Protein AF-A0A8H2WPZ0-F1 (afdb_monomer)

Radius of gyration: 44.27 Å; Cα contacts (8 Å, |Δi|>4): 952; chains: 1; bounding box: 137×78×120 Å

Sequence (772 aa):
MAESAAQALQRRHDELEGAPDPFPPMSSTQNGDTRRASKKNAPLNTEDEDAFPSLASAAPAKPAPTSAWSAAPRIRQVAPRVVAPVFSDSFILENIDLSTAGKDGKATTLTDVLKRVMLQHKNVKLEASTQRKDGRAKTSFVIKADSEADVEAAKRKLTAALSPTVTRIVQSPISAIGSIVGQKGANLNQLRAKYDVRVDIPRKDTNLAPPADASGAASPVPADEDEEPTQPISVTGPLSSVVAAIAELEAIISTKTAHITQRVRDIPPKIFPFIEARASEYEQVANNDGSNVMVNSTVETREISVTGDRPAVVKAIEQIKKDVAEFESSLTSISKRVPKPKQRLLQGDFVQTLIATAKCAIELPDDPENENITIWGLEDDLPNGLKAINDQGSSKHTETISIPSPSGPICEYLVTTAYFGSIWGPKFPGVDAYPVPRGK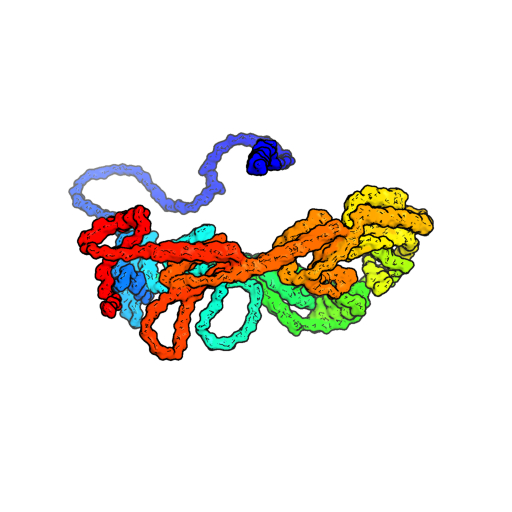GHVIDFVGEKDAVAPVVKDLNKLFQDLAGSVRQVGIDWLLHKPLAGKFAKKIEHFRSANHTEIHFPEESDEKSTVLLVYDLGKNSSKTEKKKHLDEVERELKKLVAETGNIRSEEITVDKKWHQAIIGKNESNLNAIVGEDKTLSIKFGSQAKLNGDNSLSEDTILVRGPGSDVTRAVEAIKQLAEKAKNDEVESSYVTVFDIPREYARHVVGSGGSGINKLREQLDVKVDLNDDEEKEGADGKKKGKKSTAKTHVKITGRKANADEAKKRILAQVERLEDETTEILKIPNKYHSGLIGSAGKYVSRLEDKYGVKINFGGEDSRGRGQAGNL

Nearest PDB structures (foldseek):
  4e9j-assembly3_B  TM=3.175E-01  e=3.144E-03  Pseudomonas aeruginosa PAO1
  2mjh-assembly1_A  TM=3.700E-01  e=1.575E-02  Caenorhabditis elegans
  5mp2-assembly1_B  TM=2.932E-01  e=3.815E-03  Pseudomonas aeruginosa
  4ec5-assembly3_B  TM=2.955E-01  e=5.616E-03  Pseudomonas aeruginosa PAO1
  7cww-assembly1_A  TM=4.814E-01  e=4.800E-01  Streptomyces laurentii

Mean predicted aligned error: 21.7 Å

Secondary structure (DSSP, 8-state):
---SSHHHHHHHHSSSS----S--------------------PPPTT-TTS--------------------------PPPPPPPPPEEEEEEEES---SSS-TTS----HHHHHHHHHHHSTTEEEEEEEEEETTEEEEEEEEEESSHHHHHHHHHHHHHHHSPEEEEEEEEEHHHHHHHH-GGGHHHHHHHHHHT-EEE---TT---PPP-------------TTSPPEEEEEEEEEHHHHHHHHHHHHHHHHHHSSEEEEEE----TTTHHHHHHTHHHHHHHHHTTS--EEEEEETTTTEEEEEEEHHHHHHHHHHHHHHHHHHHHH-EEEEEE--HHHHGGGSTHHHHHHHHHH-EEEE--SSTT--EEEEEE-TTTHHHHHHHHHHHHHHSEEEEEEPPSSHHHHHHHHHHTTHIIIIITTTSTT-EEEEEEETTEEEEEEEE-HHHHHHHHHHHHHHHHHHTTTEEEEE--GGGHHHHHHHTHHHHHHHHHHH-EEEEPPPGGG---EEEEEE-TTS---HHHHHHHHHHHHHHHHHHHHHH--EEEEEEE--GGGHHHHH-GGGHHHHHHHTTTT--EEEEGGG--BTTB----TTEEEEEEEHHHHHHHHHHHHHHHHHHHHHHHHHT-EEEEEEEHHHHHHHH-GGGHHHHHHHHHHT-EEEEE-------------------EEEEEEES-HHHHHHHHHHHHHHHHHHHS---------GGGHHHHH-GGGHHHHHHHHHHT-------TT--SS------

Solvent-accessible surface area (backbone atoms only — not comparable to full-atom values): 46234 Å² total; per-residue (Å²): 143,87,87,63,72,70,67,58,55,56,61,66,63,71,75,69,84,81,76,84,83,93,73,80,86,80,74,90,80,82,81,90,81,91,80,83,91,81,84,81,92,77,83,87,72,93,77,61,60,91,84,54,84,75,87,81,84,86,86,85,88,86,87,89,91,90,85,91,88,90,81,85,82,91,77,96,73,89,80,84,82,88,79,79,78,69,42,74,52,73,53,73,48,69,69,73,36,51,78,80,58,29,85,86,83,49,92,43,51,74,68,55,56,52,51,52,52,36,68,75,39,80,66,47,49,80,48,78,49,76,49,78,59,93,93,46,56,37,35,41,37,40,38,37,16,76,43,65,70,58,39,53,53,49,50,53,53,52,49,46,51,32,36,50,72,42,76,49,76,45,81,38,42,62,84,40,47,62,64,55,31,28,80,96,37,49,46,41,50,47,51,27,67,72,46,64,37,51,74,49,73,73,64,96,83,66,83,73,74,79,86,91,82,76,96,71,95,70,80,87,72,82,76,68,90,82,63,72,63,67,42,66,31,39,37,33,22,20,46,75,35,40,56,54,48,48,55,54,49,51,50,54,41,48,68,67,49,36,63,40,74,49,71,49,70,78,46,54,80,82,52,43,64,63,54,62,74,38,37,69,54,41,29,51,70,28,28,75,81,77,45,64,49,48,67,48,75,41,81,92,71,38,28,42,35,34,36,20,31,38,76,33,33,53,52,31,50,53,48,49,56,49,50,52,57,48,46,69,74,54,51,44,76,49,78,43,83,44,62,67,78,49,52,62,67,58,45,69,73,45,44,57,50,36,36,75,74,25,53,26,43,78,48,75,55,87,51,91,85,53,40,52,33,38,39,33,19,39,82,86,31,42,64,51,33,55,47,53,52,49,50,54,58,62,69,44,40,74,49,78,45,75,49,66,85,76,24,65,47,55,50,49,50,43,58,78,62,37,32,51,64,74,65,40,30,85,76,43,76,77,48,49,66,45,81,41,85,51,91,97,44,32,34,34,37,34,41,20,50,69,85,65,46,61,62,50,57,55,54,50,55,49,48,52,60,65,44,59,58,29,48,44,72,43,85,43,59,44,74,48,45,62,58,49,56,63,80,37,42,72,58,53,52,43,35,37,72,76,50,40,30,47,78,48,72,67,61,76,91,69,66,51,40,50,31,41,38,37,46,51,81,92,55,94,66,55,71,68,54,44,41,51,37,51,53,51,52,51,54,51,50,54,50,52,48,62,72,76,48,63,75,39,77,49,80,43,85,48,63,55,88,44,49,62,68,46,31,33,80,90,39,51,44,40,48,65,59,41,42,96,79,63,51,46,51,78,29,55,13,81,66,33,57,64,94,86,46,87,84,52,53,62,31,30,34,35,35,34,17,42,54,71,56,38,54,54,35,54,51,51,50,52,52,42,47,51,49,52,54,48,50,53,58,34,40,65,30,71,51,76,54,77,42,53,46,86,45,48,62,65,57,31,29,83,91,39,50,45,47,51,50,50,28,70,75,47,64,31,53,76,49,74,46,76,67,73,81,78,76,71,89,78,82,90,80,92,87,75,91,77,77,60,54,27,43,36,39,30,37,12,37,52,74,39,35,53,49,51,50,51,54,53,50,53,54,44,52,60,57,70,70,63,81,88,83,89,80,93,71,64,72,89,49,47,63,70,56,30,33,81,93,38,53,48,38,53,50,49,22,69,72,69,76,46,86,87,82,81,87,60,98,79,75,86,78,76,86,84,86,79,79,135

Foldseek 3Di:
DPPPPVVVVVVVVVVPPDDDDPDDPDDDDDDDDDDDDDDDDDDDDPPPCVVPPDDDDDDDDDDDDDDDDDDDDDDDDDDDDDDADKDKDKDKDKQWDQQQLDDPRDRDDLVNQLVVLCVVQVFKDKDKDWDDDPNIIMIMMMIIGNDPVSRVVSVLSSLQSGFDKDKDKDWAFPQLVCQCCDDVNPNVVCLCVVLVKDKDFDDPPPPDDPDDDDDDDDDDDPPPPFDRDITIIMIIGGPVSSVVSVVVSVVSRQVRLQKDKTKDFDQPPQCLLLLVLCQVVLQVQLCPVVWGKHWDADNVRSMIMIITGPVSSVSSVVVSVVSSVVLVVFKDKDKDQAPPLLVVLCDDPNQVVCCVPLVKHKDDDPDPVDRIIMIIGGPVSVVVSVVSSVCSSVVKDKDKAWQPPVAVQVLCVCVLVVCQPPPVCVVQPFKGWDWDDDPNTIMIIIIGHPVRVVVVVVVVVVVSVLQVLQKDKDQAFLLCLVVCCPVCVVVQVVLCVPLQKHKGRDDSVVRGRIIMIGRDSVDDDDSVSSNVSVVVVSVVVVVVSVVSADKDKDKDFADLVLVDQCCDDVSPNVCVLCDPVNSKDKAAAQRPDDPNDRPGHNRMIMIIGHPVSSVSSNVSSVVSSVVVVVQVVQQQDKDKDKAFPVCVDVCCPDVSVNVVVLCVPLVKDKDKAQDPPPPDDDDDDDDDPDRRIIMIMIGGGPVSSVVSVVVSVVSRVVVVPDDDDDDDDPPVCPCVCCDDVSVNVVCVCVVVVDHDDDDDPPPPPDDDDDDD

pLDDT: mean 73.92, std 16.87, range [27.92, 92.06]

InterPro domains:
  IPR004087 K Homology domain [SM00322] (164-254)
  IPR004087 K Homology domain [SM00322] (550-626)
  IPR004087 K Homology domain [SM00322] (635-717)
  IPR004087 K Homology domain [SM00322] (721-771)
  IPR004088 K Homology domain, type 1 [PF00013] (170-250)
  IPR004088 K Homology domain, type 1 [PF00013] (554-623)
  IPR004088 K Homology domain, type 1 [PF00013] (640-713)
  IPR004088 K Homology domain, type 1 [PF00013] (724-762)
  IPR036612 K Homology domain, type 1 superfamily [G3DSA:3.30.1370.10] (155-268)
  IPR036612 K Homology domain, type 1 superfamily [G3DSA:3.30.1370.10] (537-628)
  IPR036612 K Homology domain, type 1 superfamily [G3DSA:3.30.1370.10] (629-718)
  IPR036612 K Homology domain, type 1 superfamily [G3DSA:3.30.1370.10] (719-768)
  IPR036612 K Homology domain, type 1 superfamily [SSF54791] (165-274)
  IPR036612 K Homology domain, type 1 superfamily [SSF54791] (545-627)
  IPR036612 K Homology domain, type 1 superfamily [SSF54791] (631-724)
  IPR036612 K Homology domain, type 1 superfamily [SSF54791] (716-764)

Organism: NCBI:txid456999

Structure (mmCIF, N/CA/C/O backbone):
data_AF-A0A8H2WPZ0-F1
#
_entry.id   AF-A0A8H2WPZ0-F1
#
loop_
_atom_site.group_PDB
_atom_site.id
_atom_site.type_symbol
_atom_site.label_atom_id
_atom_site.label_alt_id
_atom_site.label_comp_id
_atom_site.label_asym_id
_atom_site.label_entity_id
_atom_site.label_seq_id
_atom_site.pdbx_PDB_ins_code
_atom_site.Cartn_x
_atom_site.Cartn_y
_atom_site.Cartn_z
_atom_site.occupancy
_atom_site.B_iso_or_equiv
_atom_site.auth_seq_id
_atom_site.auth_comp_id
_atom_site.auth_asym_id
_atom_site.auth_atom_id
_atom_site.pdbx_PDB_model_num
ATOM 1 N N . MET A 1 1 ? 30.246 35.029 47.472 1.00 49.28 1 MET A N 1
ATOM 2 C CA . MET A 1 1 ? 30.188 35.110 45.996 1.00 49.28 1 MET A CA 1
ATOM 3 C C . MET A 1 1 ? 29.317 33.981 45.453 1.00 49.28 1 MET A C 1
ATOM 5 O O . MET A 1 1 ? 29.836 32.979 44.987 1.00 49.28 1 MET A O 1
ATOM 9 N N . ALA A 1 2 ? 27.997 34.115 45.563 1.00 46.25 2 ALA A N 1
ATOM 10 C CA . ALA A 1 2 ? 27.031 33.185 44.968 1.00 46.25 2 ALA A CA 1
ATOM 11 C C . ALA A 1 2 ? 25.698 33.920 44.737 1.00 46.25 2 ALA A C 1
ATOM 13 O O . ALA A 1 2 ? 24.630 33.444 45.093 1.00 46.25 2 ALA A O 1
ATOM 14 N N . GLU A 1 3 ? 25.792 35.130 44.187 1.00 47.66 3 GLU A N 1
ATOM 15 C CA . GLU A 1 3 ? 24.669 36.049 43.971 1.00 47.66 3 GLU A CA 1
ATOM 16 C C . GLU A 1 3 ? 24.723 36.582 42.527 1.00 47.66 3 GLU A C 1
ATOM 18 O O . GLU A 1 3 ? 24.709 37.777 42.272 1.00 47.66 3 GLU A O 1
ATOM 23 N N . SER A 1 4 ? 24.909 35.677 41.556 1.00 57.53 4 SER A N 1
ATOM 24 C CA . SER A 1 4 ? 25.091 36.050 40.139 1.00 57.53 4 SER A CA 1
ATOM 25 C C . SER A 1 4 ? 24.349 35.153 39.133 1.00 57.53 4 SER A C 1
ATOM 27 O O . SER A 1 4 ? 24.284 35.485 37.956 1.00 57.53 4 SER A O 1
ATOM 29 N N . ALA A 1 5 ? 23.694 34.069 39.564 1.00 53.50 5 ALA A N 1
ATOM 30 C CA . ALA A 1 5 ? 22.943 33.203 38.643 1.00 53.50 5 ALA A CA 1
ATOM 31 C C . ALA A 1 5 ? 21.476 33.640 38.435 1.00 53.50 5 ALA A C 1
ATOM 33 O O . ALA A 1 5 ? 20.926 33.440 37.356 1.00 53.50 5 ALA A O 1
ATOM 34 N N . ALA A 1 6 ? 20.850 34.293 39.423 1.00 53.56 6 ALA A N 1
ATOM 35 C CA . ALA A 1 6 ? 19.446 34.716 39.336 1.00 53.56 6 ALA A CA 1
ATOM 36 C C . ALA A 1 6 ? 19.244 35.998 38.497 1.00 53.56 6 ALA A C 1
ATOM 38 O O . ALA A 1 6 ? 18.254 36.123 37.783 1.00 53.56 6 ALA A O 1
ATOM 39 N N . GLN A 1 7 ? 20.210 36.924 38.499 1.00 53.09 7 GLN A N 1
ATOM 40 C CA . GLN A 1 7 ? 20.136 38.164 37.705 1.00 53.09 7 GLN A CA 1
ATOM 41 C C . GLN A 1 7 ? 20.472 37.966 36.214 1.00 53.09 7 GLN A C 1
ATOM 43 O O . GLN A 1 7 ? 20.108 38.803 35.390 1.00 53.09 7 GLN A O 1
ATOM 48 N N . ALA A 1 8 ? 21.118 36.853 35.846 1.00 52.84 8 ALA A N 1
ATOM 49 C CA . ALA A 1 8 ? 21.398 36.513 34.449 1.00 52.84 8 ALA A CA 1
ATOM 50 C C . ALA A 1 8 ? 20.181 35.905 33.723 1.00 52.84 8 ALA A C 1
ATOM 52 O O . ALA A 1 8 ? 20.080 36.014 32.502 1.00 52.84 8 ALA A O 1
ATOM 53 N N . LEU A 1 9 ? 19.240 35.308 34.466 1.00 55.31 9 LEU A N 1
ATOM 54 C CA . LEU A 1 9 ? 17.996 34.754 33.921 1.00 55.31 9 LEU A CA 1
ATOM 55 C C . LEU A 1 9 ? 16.912 35.819 33.717 1.00 55.31 9 LEU A C 1
ATOM 57 O O . LEU A 1 9 ? 16.180 35.739 32.736 1.00 55.31 9 LEU A O 1
ATOM 61 N N . GLN A 1 10 ? 16.866 36.857 34.559 1.00 53.41 10 GLN A N 1
ATOM 62 C CA . GLN A 1 10 ? 15.883 37.937 34.408 1.00 53.41 10 GLN A CA 1
ATOM 63 C C . GLN A 1 10 ? 16.171 38.826 33.183 1.00 53.41 10 GLN A C 1
ATOM 65 O O . GLN A 1 10 ? 15.250 39.213 32.477 1.00 53.41 10 GLN A O 1
ATOM 70 N N . ARG A 1 11 ? 17.448 39.068 32.844 1.00 51.00 11 ARG A N 1
ATOM 71 C CA . ARG A 1 11 ? 17.817 39.850 31.644 1.00 51.00 11 ARG A CA 1
ATOM 72 C C . ARG A 1 11 ? 17.554 39.141 30.314 1.00 51.00 11 ARG A C 1
ATOM 74 O O . ARG A 1 11 ? 17.426 39.818 29.306 1.00 51.00 11 ARG A O 1
ATOM 81 N N . ARG A 1 12 ? 17.447 37.806 30.293 1.00 50.44 12 ARG A N 1
ATOM 82 C CA . ARG A 1 12 ? 17.059 37.060 29.079 1.00 50.44 12 ARG A CA 1
ATOM 83 C C . ARG A 1 12 ? 15.549 36.989 28.862 1.00 50.44 12 ARG A C 1
ATOM 85 O O . ARG A 1 12 ? 15.132 36.597 27.778 1.00 50.44 12 ARG A O 1
ATOM 92 N N . HIS A 1 13 ? 14.751 37.334 29.871 1.00 50.94 13 HIS A N 1
ATOM 93 C CA . HIS A 1 13 ? 13.294 37.318 29.768 1.00 50.94 13 HIS A CA 1
ATOM 94 C C . HIS A 1 13 ? 12.728 38.659 29.264 1.00 50.94 13 HIS A C 1
ATOM 96 O O . HIS A 1 13 ? 11.669 38.663 28.650 1.00 50.94 13 HIS A O 1
ATOM 102 N N . ASP A 1 14 ? 13.469 39.763 29.432 1.00 45.78 14 ASP A N 1
ATOM 103 C CA . ASP A 1 14 ? 13.045 41.115 29.020 1.00 45.78 14 ASP A CA 1
ATOM 104 C C . ASP A 1 14 ? 13.535 41.539 27.610 1.00 45.78 14 ASP A C 1
ATOM 106 O O . ASP A 1 14 ? 13.181 42.614 27.135 1.00 45.78 14 ASP A O 1
ATOM 110 N N . GLU A 1 15 ? 14.322 40.714 26.902 1.00 48.78 15 GLU A N 1
ATOM 111 C CA . GLU A 1 15 ? 14.831 41.005 25.537 1.00 48.78 15 GLU A CA 1
ATOM 112 C C . GLU A 1 15 ? 14.089 40.259 24.403 1.00 48.78 15 GLU A C 1
ATOM 114 O O . GLU A 1 15 ? 14.509 40.314 23.248 1.00 48.78 15 GLU A O 1
ATOM 119 N N . LEU A 1 16 ? 12.971 39.578 24.695 1.00 50.34 16 LEU A N 1
ATOM 120 C CA . LEU A 1 16 ? 12.162 38.863 23.687 1.00 50.34 16 LEU A CA 1
ATOM 121 C C . LEU A 1 16 ? 10.689 39.301 23.602 1.00 50.34 16 LEU A C 1
ATOM 123 O O . LEU A 1 16 ? 9.922 38.711 22.845 1.00 50.34 16 LEU A O 1
ATOM 127 N N . GLU A 1 17 ? 10.293 40.382 24.278 1.00 46.50 17 GLU A N 1
ATOM 128 C CA . GLU A 1 17 ? 9.038 41.090 23.982 1.00 46.50 17 GLU A CA 1
ATOM 129 C C . GLU A 1 17 ? 9.294 42.187 22.938 1.00 46.50 17 GLU A C 1
ATOM 131 O O . GLU A 1 17 ? 9.360 43.375 23.245 1.00 46.50 17 GLU A O 1
ATOM 136 N N . GLY A 1 18 ? 9.501 41.799 21.677 1.00 53.22 18 GLY A N 1
ATOM 137 C CA . GLY A 1 18 ? 9.771 42.791 20.634 1.00 53.22 18 GLY A CA 1
ATOM 138 C C . GLY A 1 18 ? 10.185 42.245 19.275 1.00 53.22 18 GLY A C 1
ATOM 139 O O . GLY A 1 18 ? 11.187 42.694 18.728 1.00 53.22 18 GLY A O 1
ATOM 140 N N . ALA A 1 19 ? 9.428 41.309 18.699 1.00 47.28 19 ALA A N 1
ATOM 141 C CA . ALA A 1 19 ? 9.517 41.015 17.269 1.00 47.28 19 ALA A CA 1
ATOM 142 C C . ALA A 1 19 ? 8.115 40.724 16.695 1.00 47.28 19 ALA A C 1
ATOM 144 O O . ALA A 1 19 ? 7.353 39.986 17.319 1.00 47.28 19 ALA A O 1
ATOM 145 N N . PRO A 1 20 ? 7.746 41.338 15.555 1.00 48.12 20 PRO A N 1
ATOM 146 C CA . PRO A 1 20 ? 6.400 41.269 14.997 1.00 48.12 20 PRO A CA 1
ATOM 147 C C . PRO A 1 20 ? 6.070 39.886 14.416 1.00 48.12 20 PRO A C 1
ATOM 149 O O . PRO A 1 20 ? 6.920 39.206 13.846 1.00 48.12 20 PRO A O 1
ATOM 152 N N . ASP A 1 21 ? 4.799 39.526 14.572 1.00 50.94 21 ASP A N 1
ATOM 153 C CA . ASP A 1 21 ? 4.103 38.330 14.087 1.00 50.94 21 ASP A CA 1
ATOM 154 C C . ASP A 1 21 ? 4.497 37.901 12.648 1.00 50.94 21 ASP A C 1
ATOM 156 O O . ASP A 1 21 ? 4.400 38.719 11.727 1.00 50.94 21 ASP A O 1
ATOM 160 N N . PRO A 1 22 ? 4.921 36.638 12.414 1.00 47.97 22 PRO A N 1
ATOM 161 C CA . PRO A 1 22 ? 5.251 36.135 11.082 1.00 47.97 22 PRO A CA 1
ATOM 162 C C . PRO A 1 22 ? 4.046 35.603 10.279 1.00 47.97 22 PRO A C 1
ATOM 164 O O . PRO A 1 22 ? 4.259 35.050 9.198 1.00 47.97 22 PRO A O 1
ATOM 167 N N . PHE A 1 23 ? 2.796 35.764 10.734 1.00 39.19 23 PHE A N 1
ATOM 168 C CA . PHE A 1 23 ? 1.613 35.310 9.988 1.00 39.19 23 PHE A CA 1
ATOM 169 C C . PHE A 1 23 ? 0.650 36.457 9.627 1.00 39.19 23 PHE A C 1
ATOM 171 O O . PHE A 1 23 ? -0.139 36.899 10.460 1.00 39.19 23 PHE A O 1
ATOM 178 N N . PRO A 1 24 ? 0.631 36.935 8.368 1.00 45.69 24 PRO A N 1
ATOM 179 C CA . PRO A 1 24 ? -0.386 37.883 7.928 1.00 45.69 24 PRO A CA 1
ATOM 180 C C . PRO A 1 24 ? -1.764 37.198 7.802 1.00 45.69 24 PRO A C 1
ATOM 182 O O . PRO A 1 24 ? -1.848 36.085 7.271 1.00 45.69 24 PRO A O 1
ATOM 185 N N . PRO A 1 25 ? -2.875 37.854 8.192 1.00 40.19 25 PRO A N 1
ATOM 186 C CA . PRO A 1 25 ? -4.209 37.377 7.857 1.00 40.19 25 PRO A CA 1
ATOM 187 C C . PRO A 1 25 ? -4.462 37.621 6.364 1.00 40.19 25 PRO A C 1
ATOM 189 O O . PRO A 1 25 ? -4.666 38.756 5.930 1.00 40.19 25 PRO A O 1
ATOM 192 N N . MET A 1 26 ? -4.449 36.558 5.556 1.00 33.94 26 MET A N 1
ATOM 193 C CA . MET A 1 26 ? -4.832 36.654 4.149 1.00 33.94 26 MET A CA 1
ATOM 194 C C . MET A 1 26 ? -6.341 36.854 4.021 1.00 33.94 26 MET A C 1
ATOM 196 O O . MET A 1 26 ? -7.147 35.926 4.032 1.00 33.94 26 MET A O 1
ATOM 200 N N . SER A 1 27 ? -6.687 38.124 3.847 1.00 31.11 27 SER A N 1
ATOM 201 C CA . SER A 1 27 ? -7.704 38.582 2.915 1.00 31.11 27 SER A CA 1
ATOM 202 C C . SER A 1 27 ? -7.724 37.742 1.635 1.00 31.11 27 SER A C 1
ATOM 204 O O . SER A 1 27 ? -6.699 37.516 0.992 1.00 31.11 27 SER A O 1
ATOM 206 N N . SER A 1 28 ? -8.924 37.336 1.251 1.00 32.62 28 SER A N 1
ATOM 207 C CA . SER A 1 28 ? -9.258 36.716 -0.021 1.00 32.62 28 SER A CA 1
ATOM 208 C C . SER A 1 28 ? -8.997 37.668 -1.187 1.00 32.62 28 SER A C 1
ATOM 210 O O . SER A 1 28 ? -9.671 38.694 -1.295 1.00 32.62 28 SER A O 1
ATOM 212 N N . THR A 1 29 ? -8.110 37.315 -2.116 1.00 31.72 29 THR A N 1
ATOM 213 C CA . THR A 1 29 ? -8.269 37.719 -3.521 1.00 31.72 29 THR A CA 1
ATOM 214 C C . THR A 1 29 ? -7.516 36.766 -4.446 1.00 31.72 29 THR A C 1
ATOM 216 O O . THR A 1 29 ? -6.294 36.676 -4.387 1.00 31.72 29 THR A O 1
ATOM 219 N N . GLN A 1 30 ? -8.232 36.116 -5.365 1.00 31.47 30 GLN A N 1
ATOM 220 C CA . GLN A 1 30 ? -7.665 35.770 -6.664 1.00 31.47 30 GLN A CA 1
ATOM 221 C C . GLN A 1 30 ? -8.631 36.198 -7.772 1.00 31.47 30 GLN A C 1
ATOM 223 O O . GLN A 1 30 ? -9.769 35.747 -7.842 1.00 31.47 30 GLN A O 1
ATOM 228 N N . ASN A 1 31 ? -8.130 37.150 -8.560 1.00 29.47 31 ASN A N 1
ATOM 229 C CA . ASN A 1 31 ? -8.294 37.360 -9.996 1.00 29.47 31 ASN A CA 1
ATOM 230 C C . ASN A 1 31 ? -9.632 37.000 -10.656 1.00 29.47 31 ASN A C 1
ATOM 232 O O . ASN A 1 31 ? -9.896 35.864 -11.023 1.00 29.47 31 ASN A O 1
ATOM 236 N N . GLY A 1 32 ? -10.397 38.054 -10.943 1.00 27.92 32 GLY A N 1
ATOM 237 C CA . GLY A 1 32 ? -10.410 38.644 -12.283 1.00 27.92 32 GLY A CA 1
ATOM 238 C C . GLY A 1 32 ? -10.637 37.698 -13.457 1.00 27.92 32 GLY A C 1
ATOM 239 O O . GLY A 1 32 ? -9.678 37.269 -14.086 1.00 27.92 32 GLY A O 1
ATOM 240 N N . ASP A 1 33 ? -11.901 37.565 -13.855 1.00 28.19 33 ASP A N 1
ATOM 241 C CA . ASP A 1 33 ? -12.229 37.635 -15.271 1.00 28.19 33 ASP A CA 1
ATOM 242 C C . ASP A 1 33 ? -13.539 38.399 -15.505 1.00 28.19 33 ASP A C 1
ATOM 244 O O . ASP A 1 33 ? -14.453 38.468 -14.684 1.00 28.19 33 ASP A O 1
ATOM 248 N N . THR A 1 34 ? -13.539 39.080 -16.632 1.00 34.25 34 THR A N 1
ATOM 249 C CA . THR A 1 34 ? -14.444 40.130 -17.073 1.00 34.25 34 THR A CA 1
ATOM 250 C C . THR A 1 34 ? -15.888 39.657 -17.277 1.00 34.25 34 THR A C 1
ATOM 252 O O . THR A 1 34 ? -16.124 38.690 -17.992 1.00 34.25 34 THR A O 1
ATOM 255 N N . ARG A 1 35 ? -16.878 40.403 -16.745 1.00 29.50 35 ARG A N 1
ATOM 256 C CA . ARG A 1 35 ? -18.175 40.694 -17.411 1.00 29.50 35 ARG A CA 1
ATOM 257 C C . ARG A 1 35 ? -19.091 41.616 -16.585 1.00 29.50 35 ARG A C 1
ATOM 259 O O . ARG A 1 35 ? -19.697 41.227 -15.602 1.00 29.50 35 ARG A O 1
ATOM 266 N N . ARG A 1 36 ? -19.227 42.837 -17.112 1.00 29.84 36 ARG A N 1
ATOM 267 C CA . ARG A 1 36 ? -20.477 43.590 -17.341 1.00 29.84 36 ARG A CA 1
ATOM 268 C C . ARG A 1 36 ? -21.433 43.820 -16.154 1.00 29.84 36 ARG A C 1
ATOM 270 O O . ARG A 1 36 ? -22.240 42.979 -15.782 1.00 29.84 36 ARG A O 1
ATOM 277 N N . ALA A 1 37 ? -21.440 45.066 -15.686 1.00 28.94 37 ALA A N 1
ATOM 278 C CA . ALA A 1 37 ? -22.468 45.635 -14.825 1.00 28.94 37 ALA A CA 1
ATOM 279 C C . ALA A 1 37 ? -23.830 45.794 -15.534 1.00 28.94 37 ALA A C 1
ATOM 281 O O . ALA A 1 37 ? -23.884 46.337 -16.639 1.00 28.94 37 ALA A O 1
ATOM 282 N N . SER A 1 38 ? -24.927 45.474 -14.834 1.00 32.66 38 SER A N 1
ATOM 283 C CA . SER A 1 38 ? -26.183 46.237 -14.916 1.00 32.66 38 SER A CA 1
ATOM 284 C C . SER A 1 38 ? -27.147 45.973 -13.742 1.00 32.66 38 SER A C 1
ATOM 286 O O . SER A 1 38 ? -27.730 44.905 -13.645 1.00 32.66 38 SER A O 1
ATOM 288 N N . LYS A 1 39 ? -27.364 47.042 -12.958 1.00 33.75 39 LYS A N 1
ATOM 289 C CA . LYS A 1 39 ? -28.627 47.545 -12.365 1.00 33.75 39 LYS A CA 1
ATOM 290 C C . LYS A 1 39 ? -29.388 46.759 -11.266 1.00 33.75 39 LYS A C 1
ATOM 292 O O . LYS A 1 39 ? -30.126 45.831 -11.537 1.00 33.75 39 LYS A O 1
ATOM 297 N N . LYS A 1 40 ? -29.340 47.381 -10.075 1.00 33.50 40 LYS A N 1
ATOM 298 C CA . LYS A 1 40 ? -30.437 47.865 -9.196 1.00 33.50 40 LYS A CA 1
ATOM 299 C C . LYS A 1 40 ? -31.551 46.901 -8.741 1.00 33.50 40 LYS A C 1
ATOM 301 O O . LYS A 1 40 ? -32.467 46.596 -9.490 1.00 33.50 40 LYS A O 1
ATOM 306 N N . ASN A 1 41 ? -31.516 46.655 -7.427 1.00 41.03 41 ASN A N 1
ATOM 307 C CA . ASN A 1 41 ? -32.599 46.465 -6.452 1.00 41.03 41 ASN A CA 1
ATOM 308 C C . ASN A 1 41 ? -34.045 46.651 -6.955 1.00 41.03 41 ASN A C 1
ATOM 310 O O . ASN A 1 41 ? -34.469 47.776 -7.230 1.00 41.03 41 ASN A O 1
ATOM 314 N N . ALA A 1 42 ? -34.812 45.563 -6.887 1.00 42.59 42 ALA A N 1
ATOM 315 C CA . ALA A 1 42 ? -36.262 45.547 -6.718 1.00 42.59 42 ALA A CA 1
ATOM 316 C C . ALA A 1 42 ? -36.592 44.701 -5.464 1.00 42.59 42 ALA A C 1
ATOM 318 O O . ALA A 1 42 ? -35.855 43.754 -5.179 1.00 42.59 42 ALA A O 1
ATOM 319 N N . PRO A 1 43 ? -37.618 45.057 -4.669 1.00 47.69 43 PRO A N 1
ATOM 320 C CA . PRO A 1 43 ? -37.974 44.319 -3.457 1.00 47.69 43 PRO A CA 1
ATOM 321 C C . PRO A 1 43 ? -38.528 42.924 -3.789 1.00 47.69 43 PRO A C 1
ATOM 323 O O . PRO A 1 43 ? -39.264 42.762 -4.759 1.00 47.69 43 PRO A O 1
ATOM 326 N N . LEU A 1 44 ? -38.161 41.930 -2.974 1.00 46.62 44 LEU A N 1
ATOM 327 C CA . LEU A 1 44 ? -38.641 40.547 -3.053 1.00 46.62 44 LEU A CA 1
ATOM 328 C C . LEU A 1 44 ? -40.171 40.497 -2.907 1.00 46.62 44 LEU A C 1
ATOM 330 O O . LEU A 1 44 ? -40.699 40.869 -1.860 1.00 46.62 44 LEU A O 1
ATOM 334 N N . ASN A 1 45 ? -40.857 40.022 -3.948 1.00 52.59 45 ASN A N 1
ATOM 335 C CA . ASN A 1 45 ? -42.277 39.681 -3.912 1.00 52.59 45 ASN A CA 1
ATOM 336 C C . ASN A 1 45 ? -42.437 38.288 -3.297 1.00 52.59 45 ASN A C 1
ATOM 338 O O . ASN A 1 45 ? -41.942 37.302 -3.830 1.00 52.59 45 ASN A O 1
ATOM 342 N N . THR A 1 46 ? -43.137 38.204 -2.170 1.00 54.50 46 THR A N 1
ATOM 343 C CA . THR A 1 46 ? -43.432 36.950 -1.455 1.00 54.50 46 THR A CA 1
ATOM 344 C C . THR A 1 46 ? -44.677 36.230 -1.989 1.00 54.50 46 THR A C 1
ATOM 346 O O . THR A 1 46 ? -45.230 35.384 -1.295 1.00 54.50 46 THR A O 1
ATOM 349 N N . GLU A 1 47 ? -45.140 36.587 -3.189 1.00 54.06 47 GLU A N 1
ATOM 350 C CA . GLU A 1 47 ? -46.389 36.095 -3.793 1.00 54.06 47 GLU A CA 1
ATOM 351 C C . GLU A 1 47 ? -46.162 35.279 -5.083 1.00 54.06 47 GLU A C 1
ATOM 353 O O . GLU A 1 47 ? -47.127 34.881 -5.727 1.00 54.06 47 GLU A O 1
ATOM 358 N N . ASP A 1 48 ? -44.907 34.995 -5.461 1.00 59.22 48 ASP A N 1
ATOM 359 C CA . ASP A 1 48 ? -44.597 34.127 -6.608 1.00 59.22 48 ASP A CA 1
ATOM 360 C C . ASP A 1 48 ? -44.819 32.640 -6.251 1.00 59.22 48 ASP A C 1
ATOM 362 O O . ASP A 1 48 ? -43.997 32.002 -5.585 1.00 59.22 48 ASP A O 1
ATOM 366 N N . GLU A 1 49 ? -45.947 32.086 -6.710 1.00 55.53 49 GLU A N 1
ATOM 367 C CA . GLU A 1 49 ? -46.405 30.709 -6.444 1.00 55.53 49 GLU A CA 1
ATOM 368 C C . GLU A 1 49 ? -45.541 29.603 -7.083 1.00 55.53 49 GLU A C 1
ATOM 370 O O . GLU A 1 49 ? -45.590 28.460 -6.630 1.00 55.53 49 GLU A O 1
ATOM 375 N N . ASP A 1 50 ? -44.691 29.916 -8.066 1.00 59.34 50 ASP A N 1
ATOM 376 C CA . ASP A 1 50 ? -43.781 28.934 -8.681 1.00 59.34 50 ASP A CA 1
ATOM 377 C C . ASP A 1 50 ? -42.545 28.627 -7.812 1.00 59.34 50 ASP A C 1
ATOM 379 O O . ASP A 1 50 ? -41.896 27.593 -7.981 1.00 59.34 50 ASP A O 1
ATOM 383 N N . ALA A 1 51 ? -42.214 29.501 -6.851 1.00 50.44 51 ALA A N 1
ATOM 384 C CA . ALA A 1 51 ? -41.074 29.321 -5.948 1.00 50.44 51 ALA A CA 1
ATOM 385 C C . ALA A 1 51 ? -41.444 28.628 -4.620 1.00 50.44 51 ALA A C 1
ATOM 387 O O . ALA A 1 51 ? -40.549 28.219 -3.876 1.00 50.44 51 ALA A O 1
ATOM 388 N N . PHE A 1 52 ? -42.742 28.468 -4.325 1.00 49.78 52 PHE A N 1
ATOM 389 C CA . PHE A 1 52 ? -43.250 27.835 -3.101 1.00 49.78 52 PHE A CA 1
ATOM 390 C C . PHE A 1 52 ? -44.539 27.028 -3.360 1.00 49.78 52 PHE A C 1
ATOM 392 O O . PHE A 1 52 ? -45.632 27.474 -3.003 1.00 49.78 52 PHE A O 1
ATOM 399 N N . PRO A 1 53 ? -44.448 25.809 -3.924 1.00 51.94 53 PRO A N 1
ATOM 400 C CA . PRO A 1 53 ? -45.615 24.952 -4.107 1.00 51.94 53 PRO A CA 1
ATOM 401 C C . PRO A 1 53 ? -46.128 24.445 -2.748 1.00 51.94 53 PRO A C 1
ATOM 403 O O . PRO A 1 53 ? -45.505 23.612 -2.086 1.00 51.94 53 PRO A O 1
ATOM 406 N N . SER A 1 54 ? -47.273 24.980 -2.318 1.00 47.88 54 SER A N 1
ATOM 407 C CA . SER A 1 54 ? -47.936 24.649 -1.054 1.00 47.88 54 SER A CA 1
ATOM 408 C C . SER A 1 54 ? -48.880 23.446 -1.200 1.00 47.88 54 SER A C 1
ATOM 410 O O . SER A 1 54 ? -49.654 23.337 -2.151 1.00 47.88 54 SER A O 1
ATOM 412 N N . LEU A 1 55 ? -48.821 22.509 -0.249 1.00 36.44 55 LEU A N 1
ATOM 413 C CA . LEU A 1 55 ? -49.682 21.324 -0.228 1.00 36.44 55 LEU A CA 1
ATOM 414 C C . LEU A 1 55 ? -51.027 21.638 0.452 1.00 36.44 55 LEU A C 1
ATOM 416 O O . LEU A 1 55 ? -51.130 21.741 1.671 1.00 36.44 55 LEU A O 1
ATOM 420 N N . ALA A 1 56 ? -52.022 21.810 -0.418 1.00 34.31 56 ALA A N 1
ATOM 421 C CA . ALA A 1 56 ? -53.477 21.869 -0.276 1.00 34.31 56 ALA A CA 1
ATOM 422 C C . ALA A 1 56 ? -54.134 21.600 1.100 1.00 34.31 56 ALA A C 1
ATOM 424 O O . ALA A 1 56 ? -54.071 20.507 1.659 1.00 34.31 56 ALA A O 1
ATOM 425 N N . SER A 1 57 ? -54.954 22.574 1.516 1.00 34.41 57 SER A N 1
ATOM 426 C CA . SER A 1 57 ? -56.129 22.410 2.383 1.00 34.41 57 SER A CA 1
ATOM 427 C C . SER A 1 57 ? -57.395 22.583 1.531 1.00 34.41 57 SER A C 1
ATOM 429 O O . SER A 1 57 ? -57.484 23.522 0.739 1.00 34.41 57 SER A O 1
ATOM 431 N N . ALA A 1 58 ? -58.361 21.672 1.662 1.00 35.47 58 ALA A N 1
ATOM 432 C CA . ALA A 1 58 ? -59.615 21.674 0.908 1.00 35.47 58 ALA A CA 1
ATOM 433 C C . ALA A 1 58 ? -60.750 22.386 1.675 1.00 35.47 58 ALA A C 1
ATOM 435 O O . ALA A 1 58 ? -60.947 22.176 2.871 1.00 35.47 58 ALA A O 1
ATOM 436 N N . ALA A 1 59 ? -61.495 23.227 0.951 1.00 37.00 59 ALA A N 1
ATOM 437 C CA . ALA A 1 59 ? -62.626 24.054 1.396 1.00 37.00 59 ALA A CA 1
ATOM 438 C C . ALA A 1 59 ? -63.919 23.239 1.688 1.00 37.00 59 ALA A C 1
ATOM 440 O O . ALA A 1 59 ? -63.933 22.034 1.432 1.00 37.00 59 ALA A O 1
ATOM 441 N N . PRO A 1 60 ? -65.034 23.858 2.167 1.00 42.44 60 PRO A N 1
ATOM 442 C CA . PRO A 1 60 ? -65.927 24.561 1.224 1.00 42.44 60 PRO A CA 1
ATOM 443 C C . PRO A 1 60 ? -66.733 25.794 1.736 1.00 42.44 60 PRO A C 1
ATOM 445 O O . PRO A 1 60 ? -67.115 25.907 2.895 1.00 42.44 60 PRO A O 1
ATOM 448 N N . ALA A 1 61 ? -66.998 26.686 0.768 1.00 34.88 61 ALA A N 1
ATOM 449 C CA . ALA A 1 61 ? -68.172 27.528 0.438 1.00 34.88 61 ALA A CA 1
ATOM 450 C C . ALA A 1 61 ? -69.129 28.162 1.492 1.00 34.88 61 ALA A C 1
ATOM 452 O O . ALA A 1 61 ? -69.686 27.514 2.372 1.00 34.88 61 ALA A O 1
ATOM 453 N N . LYS A 1 62 ? -69.447 29.451 1.246 1.00 37.34 62 LYS A N 1
ATOM 454 C CA . LYS A 1 62 ? -70.518 30.288 1.849 1.00 37.34 62 LYS A CA 1
ATOM 455 C C . LYS A 1 62 ? -71.852 30.195 1.074 1.00 37.34 62 LYS A C 1
ATOM 457 O O . LYS A 1 62 ? -71.820 29.918 -0.124 1.00 37.34 62 LYS A O 1
ATOM 462 N N . PRO A 1 63 ? -72.972 30.658 1.672 1.00 39.91 63 PRO A N 1
ATOM 463 C CA . PRO A 1 63 ? -73.943 31.471 0.926 1.00 39.91 63 PRO A CA 1
ATOM 464 C C . PRO A 1 63 ? -74.346 32.796 1.625 1.00 39.91 63 PRO A C 1
ATOM 466 O O . PRO A 1 63 ? -74.090 33.007 2.810 1.00 39.91 63 PRO A O 1
ATOM 469 N N . ALA A 1 64 ? -74.933 33.709 0.838 1.00 34.50 64 ALA A N 1
ATOM 470 C CA . ALA A 1 64 ? -75.290 35.106 1.144 1.00 34.50 64 ALA A CA 1
ATOM 471 C C . ALA A 1 64 ? -76.669 35.289 1.855 1.00 34.50 64 ALA A C 1
ATOM 473 O O . ALA A 1 64 ? -77.421 34.320 1.948 1.00 34.50 64 ALA A O 1
ATOM 474 N N . PRO A 1 65 ? -77.033 36.503 2.348 1.00 60.94 65 PRO A N 1
ATOM 475 C CA . PRO A 1 65 ? -78.195 36.735 3.227 1.00 60.94 65 PRO A CA 1
ATOM 476 C C . PRO A 1 65 ? -79.387 37.476 2.566 1.00 60.94 65 PRO A C 1
ATOM 478 O O . PRO A 1 65 ? -79.190 38.197 1.593 1.00 60.94 65 PRO A O 1
ATOM 481 N N . THR A 1 66 ? -80.607 37.367 3.138 1.00 35.34 66 THR A N 1
ATOM 482 C CA . THR A 1 66 ? -81.505 38.476 3.603 1.00 35.34 66 THR A CA 1
ATOM 483 C C . THR A 1 66 ? -83.014 38.118 3.725 1.00 35.34 66 THR A C 1
ATOM 485 O O . THR A 1 66 ? -83.578 37.433 2.883 1.00 35.34 66 THR A O 1
ATOM 488 N N . SER A 1 67 ? -83.648 38.721 4.754 1.00 33.19 67 SER A N 1
ATOM 489 C CA . SER A 1 67 ? -85.024 39.287 4.831 1.00 33.19 67 SER A CA 1
ATOM 490 C C . SER A 1 67 ? -86.247 38.489 5.360 1.00 33.19 67 SER A C 1
ATOM 492 O O . SER A 1 67 ? -86.967 37.837 4.616 1.00 33.19 67 SER A O 1
ATOM 494 N N . ALA A 1 68 ? -86.526 38.701 6.659 1.00 31.80 68 ALA A N 1
ATOM 495 C CA . ALA A 1 68 ? -87.764 39.193 7.316 1.00 31.80 68 ALA A CA 1
ATOM 496 C C . ALA A 1 68 ? -89.190 38.871 6.780 1.00 31.80 68 ALA A C 1
ATOM 498 O O . ALA A 1 68 ? -89.548 39.356 5.714 1.00 31.80 68 ALA A O 1
ATOM 499 N N . TRP A 1 69 ? -90.059 38.259 7.621 1.00 31.34 69 TRP A N 1
ATOM 500 C CA . TRP A 1 69 ? -91.326 38.843 8.154 1.00 31.34 69 TRP A CA 1
ATOM 501 C C . TRP A 1 69 ? -92.033 37.924 9.194 1.00 31.34 69 TRP A C 1
ATOM 503 O O . TRP A 1 69 ? -92.011 36.703 9.085 1.00 31.34 69 TRP A O 1
ATOM 513 N N . SER A 1 70 ? -92.767 38.554 10.125 1.00 33.50 70 SER A N 1
ATOM 514 C CA . SER A 1 70 ? -93.854 38.083 11.029 1.00 33.50 70 SER A CA 1
ATOM 515 C C . SER A 1 70 ? -93.574 37.436 12.400 1.00 33.50 70 SER A C 1
ATOM 517 O O . SER A 1 70 ? -92.716 36.585 12.594 1.00 33.50 70 SER A O 1
ATOM 519 N N . ALA A 1 71 ? -94.374 37.908 13.364 1.00 33.16 71 ALA A N 1
ATOM 520 C CA . ALA A 1 71 ? -94.267 37.782 14.810 1.00 33.16 71 ALA A CA 1
ATOM 521 C C . ALA A 1 71 ? -95.082 36.623 15.429 1.00 33.16 71 ALA A C 1
ATOM 523 O O . ALA A 1 71 ? -96.236 36.436 15.069 1.00 33.16 71 ALA A O 1
ATOM 524 N N . ALA A 1 72 ? -94.472 36.009 16.460 1.00 33.31 72 ALA A N 1
ATOM 525 C CA . ALA A 1 72 ? -95.006 35.538 17.760 1.00 33.31 72 ALA A CA 1
ATOM 526 C C . ALA A 1 72 ? -96.141 34.469 17.839 1.00 33.31 72 ALA A C 1
ATOM 528 O O . ALA A 1 72 ? -96.934 34.357 16.915 1.00 33.31 72 ALA A O 1
ATOM 529 N N . PRO A 1 73 ? -96.300 33.726 18.974 1.00 42.78 73 PRO A N 1
ATOM 530 C CA . PRO A 1 73 ? -95.539 33.763 20.230 1.00 42.78 73 PRO A CA 1
ATOM 531 C C . PRO A 1 73 ? -94.966 32.407 20.727 1.00 42.78 73 PRO A C 1
ATOM 533 O O . PRO A 1 73 ? -95.597 31.359 20.718 1.00 42.78 73 PRO A O 1
ATOM 536 N N . ARG A 1 74 ? -93.745 32.497 21.262 1.00 38.91 74 ARG A N 1
ATOM 537 C CA . ARG A 1 74 ? -93.225 31.912 22.516 1.00 38.91 74 ARG A CA 1
ATOM 538 C C . ARG A 1 74 ? -93.892 30.637 23.092 1.00 38.91 74 ARG A C 1
ATOM 540 O O . ARG A 1 74 ? -94.812 30.718 23.899 1.00 38.91 74 ARG A O 1
ATOM 547 N N . ILE A 1 75 ? -93.224 29.495 22.899 1.00 42.38 75 ILE A N 1
ATOM 548 C CA . ILE A 1 75 ? -93.094 28.436 23.917 1.00 42.38 75 ILE A CA 1
ATOM 549 C C . ILE A 1 75 ? -91.596 28.158 24.087 1.00 42.38 75 ILE A C 1
ATOM 551 O O . ILE A 1 75 ? -90.882 27.903 23.120 1.00 42.38 75 ILE A O 1
ATOM 555 N N . ARG A 1 76 ? -91.095 28.268 25.322 1.00 42.75 76 ARG A N 1
ATOM 556 C CA . ARG A 1 76 ? -89.718 27.906 25.685 1.00 42.75 76 ARG A CA 1
ATOM 557 C C . ARG A 1 76 ? -89.556 26.392 25.507 1.00 42.75 76 ARG A C 1
ATOM 559 O O . ARG A 1 76 ? -90.081 25.636 26.317 1.00 42.75 76 ARG A O 1
ATOM 566 N N . GLN A 1 77 ? -88.795 25.965 24.504 1.00 41.34 77 GLN A N 1
ATOM 567 C CA . GLN A 1 77 ? -88.205 24.629 24.467 1.00 41.34 77 GLN A CA 1
ATOM 568 C C . GLN A 1 77 ? -86.686 24.751 24.353 1.00 41.34 77 GLN A C 1
ATOM 570 O O . GLN A 1 77 ? -86.151 25.501 23.541 1.00 41.34 77 GLN A O 1
ATOM 575 N N . VAL A 1 78 ? -86.010 24.060 25.264 1.00 47.00 78 VAL A N 1
ATOM 576 C CA . VAL A 1 78 ? -84.557 23.971 25.375 1.00 47.00 78 VAL A CA 1
ATOM 577 C C . VAL A 1 78 ? -84.050 23.106 24.217 1.00 47.00 78 VAL A C 1
ATOM 579 O O . VAL A 1 78 ? -84.466 21.958 24.090 1.00 47.00 78 VAL A O 1
ATOM 582 N N . ALA A 1 79 ? -83.182 23.660 23.368 1.00 40.25 79 ALA A N 1
ATOM 583 C CA . ALA A 1 79 ? -82.554 22.947 22.254 1.00 40.25 79 ALA A CA 1
ATOM 584 C C . ALA A 1 79 ? -81.326 22.124 22.720 1.00 40.25 79 ALA A C 1
ATOM 586 O O . ALA A 1 79 ? -80.650 22.531 23.672 1.00 40.25 79 ALA A O 1
ATOM 587 N N . PRO A 1 80 ? -81.029 20.976 22.076 1.00 46.41 80 PRO A N 1
ATOM 588 C CA . PRO A 1 80 ? -80.017 20.017 22.516 1.00 46.41 80 PRO A CA 1
ATOM 589 C C . PRO A 1 80 ? -78.581 20.459 22.187 1.00 46.41 80 PRO A C 1
ATOM 591 O O . PRO A 1 80 ? -78.312 21.152 21.208 1.00 46.41 80 PRO A O 1
ATOM 594 N N . ARG A 1 81 ? -77.649 20.029 23.041 1.00 43.78 81 ARG A N 1
ATOM 595 C CA . ARG A 1 81 ? -76.210 20.329 23.014 1.00 43.78 81 ARG A CA 1
ATOM 596 C C . ARG A 1 81 ? -75.497 19.523 21.913 1.00 43.78 81 ARG A C 1
ATOM 598 O O . ARG A 1 81 ? -75.607 18.302 21.894 1.00 43.78 81 ARG A O 1
ATOM 605 N N . VAL A 1 82 ? -74.738 20.196 21.043 1.00 47.75 82 VAL A N 1
ATOM 606 C CA . VAL A 1 82 ? -73.836 19.588 20.040 1.00 47.75 82 VAL A CA 1
ATOM 607 C C . VAL A 1 82 ? -72.674 18.878 20.758 1.00 47.75 82 VAL A C 1
ATOM 609 O O . VAL A 1 82 ? -72.047 19.472 21.636 1.00 47.75 82 VAL A O 1
ATOM 612 N N . VAL A 1 83 ? -72.407 17.611 20.422 1.00 53.84 83 VAL A N 1
ATOM 613 C CA . VAL A 1 83 ? -71.342 16.773 21.014 1.00 53.84 83 VAL A CA 1
ATOM 614 C C . VAL A 1 83 ? -70.148 16.720 20.051 1.00 53.84 83 VAL A C 1
ATOM 616 O O . VAL A 1 83 ? -70.334 16.460 18.866 1.00 53.84 83 VAL A O 1
ATOM 619 N N . ALA A 1 84 ? -68.939 16.995 20.549 1.00 57.94 84 ALA A N 1
ATOM 620 C CA . ALA A 1 84 ? -67.677 16.919 19.802 1.00 57.94 84 ALA A CA 1
ATOM 621 C C . ALA A 1 84 ? -67.301 15.461 19.427 1.00 57.94 84 ALA A C 1
ATOM 623 O O . ALA A 1 84 ? -67.737 14.543 20.129 1.00 57.94 84 ALA A O 1
ATOM 624 N N . PRO A 1 85 ? -66.508 15.217 18.358 1.00 61.25 85 PRO A N 1
ATOM 625 C CA . PRO A 1 85 ? -66.093 13.866 17.972 1.00 61.25 85 PRO A CA 1
ATOM 626 C C . PRO A 1 85 ? -65.134 13.267 19.012 1.00 61.25 85 PRO A C 1
ATOM 628 O O . PRO A 1 85 ? -64.096 13.846 19.317 1.00 61.25 85 PRO A O 1
ATOM 631 N N . VAL A 1 86 ? -65.498 12.108 19.564 1.00 72.88 86 VAL A N 1
ATOM 632 C CA . VAL A 1 86 ? -64.680 11.334 20.512 1.00 72.88 86 VAL A CA 1
ATOM 633 C C . VAL A 1 86 ? -63.940 10.251 19.729 1.00 72.88 86 VAL A C 1
ATOM 635 O O . VAL A 1 86 ? -64.584 9.424 19.083 1.00 72.88 86 VAL A O 1
ATOM 638 N N . PHE A 1 87 ? -62.610 10.232 19.799 1.00 80.06 87 PHE A N 1
ATOM 639 C CA . PHE A 1 87 ? -61.770 9.216 19.162 1.00 80.06 87 PHE A CA 1
ATOM 640 C C . PHE A 1 87 ? -61.703 7.972 20.051 1.00 80.06 87 PHE A C 1
ATOM 642 O O . PHE A 1 87 ? -61.486 8.082 21.261 1.00 80.06 87 PHE A O 1
ATOM 649 N N . SER A 1 88 ? -61.908 6.787 19.469 1.00 81.62 88 SER A N 1
ATOM 650 C CA . SER A 1 88 ? -61.880 5.516 20.198 1.00 81.62 88 SER A CA 1
ATOM 651 C C . SER A 1 88 ? -61.015 4.472 19.505 1.00 81.62 88 SER A C 1
ATOM 653 O O . SER A 1 88 ? -61.211 4.227 18.318 1.00 81.62 88 SER A O 1
ATOM 655 N N . ASP A 1 89 ? -60.141 3.807 20.259 1.00 82.25 89 ASP A N 1
ATOM 656 C CA . ASP A 1 89 ? -59.292 2.712 19.778 1.00 82.25 89 ASP A CA 1
ATOM 657 C C . ASP A 1 89 ? -59.396 1.503 20.721 1.00 82.25 89 ASP A C 1
ATOM 659 O O . ASP A 1 89 ? -59.594 1.653 21.931 1.00 82.25 89 ASP A O 1
ATOM 663 N N . SER A 1 90 ? -59.282 0.293 20.175 1.00 82.81 90 SER A N 1
ATOM 664 C CA . SER A 1 90 ? -59.364 -0.954 20.933 1.00 82.81 90 SER A CA 1
ATOM 665 C C . SER A 1 90 ? -58.254 -1.923 20.549 1.00 82.81 90 SER A C 1
ATOM 667 O O . SER A 1 90 ? -58.013 -2.154 19.367 1.00 82.81 90 SER A O 1
ATOM 669 N N . PHE A 1 91 ? -57.603 -2.535 21.537 1.00 81.69 91 PHE A N 1
ATOM 670 C CA . PHE A 1 91 ? -56.549 -3.524 21.308 1.00 81.69 91 PHE A CA 1
ATOM 671 C C . PHE A 1 91 ? -56.607 -4.654 22.334 1.00 81.69 91 PHE A C 1
ATOM 673 O O . PHE A 1 91 ? -57.149 -4.503 23.428 1.00 81.69 91 PHE A O 1
ATOM 680 N N . ILE A 1 92 ? -56.059 -5.807 21.963 1.00 81.25 92 ILE A N 1
ATOM 681 C CA . ILE A 1 92 ? -56.069 -7.019 22.781 1.00 81.25 92 ILE A CA 1
ATOM 682 C C . ILE A 1 92 ? -54.629 -7.338 23.167 1.00 81.25 92 ILE A C 1
ATOM 684 O O . ILE A 1 92 ? -53.754 -7.365 22.305 1.00 81.25 92 ILE A O 1
ATOM 688 N N . LEU A 1 93 ? -54.395 -7.598 24.453 1.00 76.00 93 LEU A N 1
ATOM 689 C CA . LEU A 1 93 ? -53.133 -8.150 24.938 1.00 76.00 93 LEU A CA 1
ATOM 690 C C . LEU A 1 93 ? -53.340 -9.572 25.443 1.00 76.00 93 LEU A C 1
ATOM 692 O O . LEU A 1 93 ? -54.293 -9.874 26.168 1.00 76.00 93 LEU A O 1
ATOM 696 N N . GLU A 1 94 ? -52.408 -10.432 25.056 1.00 69.81 94 GLU A N 1
ATOM 697 C CA . GLU A 1 94 ? -52.276 -11.797 25.544 1.00 69.81 94 GLU A CA 1
ATOM 698 C C . GLU A 1 94 ? -51.047 -11.843 26.466 1.00 69.81 94 GLU A C 1
ATOM 700 O O . GLU A 1 94 ? -50.037 -11.211 26.166 1.00 69.81 94 GLU A O 1
ATOM 705 N N . ASN A 1 95 ? -51.129 -12.571 27.586 1.00 64.44 95 ASN A N 1
ATOM 706 C CA . ASN A 1 95 ? -50.043 -12.722 28.573 1.00 64.44 95 ASN A CA 1
ATOM 707 C C . ASN A 1 95 ? -49.603 -11.408 29.248 1.00 64.44 95 ASN A C 1
ATOM 709 O O . ASN A 1 95 ? -48.463 -10.967 29.117 1.00 64.44 95 ASN A O 1
ATOM 713 N N . ILE A 1 96 ? -50.518 -10.798 30.004 1.00 68.50 96 ILE A N 1
ATOM 714 C CA . ILE A 1 96 ? -50.216 -9.625 30.831 1.00 68.50 96 ILE A CA 1
ATOM 715 C C . ILE A 1 96 ? -49.302 -10.021 31.988 1.00 68.50 96 ILE A C 1
ATOM 717 O O . ILE A 1 96 ? -49.651 -10.898 32.782 1.00 68.50 96 ILE A O 1
ATOM 721 N N . ASP A 1 97 ? -48.190 -9.308 32.122 1.00 63.16 97 ASP A N 1
ATOM 722 C CA . ASP A 1 97 ? -47.293 -9.424 33.263 1.00 63.16 97 ASP A CA 1
ATOM 723 C C . ASP A 1 97 ? -47.478 -8.219 34.198 1.00 63.16 97 ASP A C 1
ATOM 725 O O . ASP A 1 97 ? -47.264 -7.070 33.820 1.00 63.16 97 ASP A O 1
ATOM 729 N N . LEU A 1 98 ? -47.932 -8.478 35.427 1.00 64.69 98 LEU A N 1
ATOM 730 C CA . LEU A 1 98 ? -48.170 -7.454 36.455 1.00 64.69 98 LEU A CA 1
ATOM 731 C C . LEU A 1 98 ? -46.972 -7.278 37.398 1.00 64.69 98 LEU A C 1
ATOM 733 O O . LEU A 1 98 ? -47.025 -6.440 38.302 1.00 64.69 98 LEU A O 1
ATOM 737 N N . SER A 1 99 ? -45.906 -8.061 37.211 1.00 59.44 99 SER A N 1
ATOM 738 C CA . SER A 1 99 ? -44.728 -8.051 38.082 1.00 59.44 99 SER A CA 1
ATOM 739 C C . SER A 1 99 ? -43.885 -6.778 37.936 1.00 59.44 99 SER A C 1
ATOM 741 O O . SER A 1 99 ? -43.329 -6.290 38.919 1.00 59.44 99 SER A O 1
ATOM 743 N N . THR A 1 100 ? -43.853 -6.179 36.744 1.00 55.00 100 THR A N 1
ATOM 744 C CA . THR A 1 100 ? -43.069 -4.974 36.414 1.00 55.00 100 THR A CA 1
ATOM 745 C C . THR A 1 100 ? -43.812 -3.659 36.682 1.00 55.00 100 THR A C 1
ATOM 747 O O . THR A 1 100 ? -43.205 -2.589 36.706 1.00 55.00 100 THR A O 1
ATOM 750 N N . ALA A 1 101 ? -45.123 -3.713 36.938 1.00 51.12 101 ALA A N 1
ATOM 751 C CA . ALA A 1 101 ? -45.968 -2.533 37.140 1.00 51.12 101 ALA A CA 1
ATOM 752 C C . ALA A 1 101 ? -45.888 -1.929 38.561 1.00 51.12 101 ALA A C 1
ATOM 754 O O . ALA A 1 101 ? -46.420 -0.834 38.809 1.00 51.12 101 ALA A O 1
ATOM 755 N N . GLY A 1 102 ? -45.233 -2.619 39.498 1.00 50.59 102 GLY A N 1
ATOM 756 C CA . GLY A 1 102 ? -45.046 -2.173 40.875 1.00 50.59 102 GLY A CA 1
ATOM 757 C C . GLY A 1 102 ? -43.759 -1.380 41.058 1.00 50.59 102 GLY A C 1
ATOM 758 O O . GLY A 1 102 ? -42.668 -1.933 40.972 1.00 50.59 102 GLY A O 1
ATOM 759 N N . LYS A 1 103 ? -43.873 -0.096 41.415 1.00 48.53 103 LYS A N 1
ATOM 760 C CA . LYS A 1 103 ? -42.813 0.530 42.213 1.00 48.53 103 LYS A CA 1
ATOM 761 C C . LYS A 1 103 ? -42.908 -0.091 43.610 1.00 48.53 103 LYS A C 1
ATOM 763 O O . LYS A 1 103 ? -43.995 -0.123 44.180 1.00 48.53 103 LYS A O 1
ATOM 768 N N . ASP A 1 104 ? -41.793 -0.616 44.110 1.00 49.72 104 ASP A N 1
ATOM 769 C CA . ASP A 1 104 ? -41.601 -1.080 45.496 1.00 49.72 104 ASP A CA 1
ATOM 770 C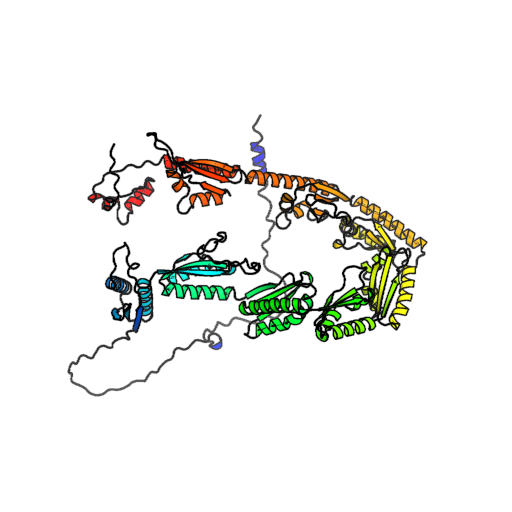 C . ASP A 1 104 ? -42.018 -2.531 45.829 1.00 49.72 104 ASP A C 1
ATOM 772 O O . ASP A 1 104 ? -42.239 -2.857 46.993 1.00 49.72 104 ASP A O 1
ATOM 776 N N . GLY A 1 105 ? -42.108 -3.437 44.846 1.00 52.09 105 GLY A N 1
ATOM 777 C CA . GLY A 1 105 ? -42.282 -4.878 45.117 1.00 52.09 105 GLY A CA 1
ATOM 778 C C . GLY A 1 105 ? -43.660 -5.290 45.662 1.00 52.09 105 GLY A C 1
ATOM 779 O O . GLY A 1 105 ? -43.830 -6.413 46.133 1.00 52.09 105 GLY A O 1
ATOM 780 N N . LYS A 1 106 ? -44.662 -4.404 45.590 1.00 53.97 106 LYS A N 1
ATOM 781 C CA . LYS A 1 106 ? -46.062 -4.717 45.920 1.00 53.97 106 LYS A CA 1
ATOM 782 C C . LYS A 1 106 ? -46.819 -5.205 44.682 1.00 53.97 106 LYS A C 1
ATOM 784 O O . LYS A 1 106 ? -46.694 -4.626 43.601 1.00 53.97 106 LYS A O 1
ATOM 789 N N . ALA A 1 107 ? -47.646 -6.239 44.858 1.00 52.25 107 ALA A N 1
ATOM 790 C CA . ALA A 1 107 ? -48.524 -6.763 43.814 1.00 52.25 107 ALA A CA 1
ATOM 791 C C . ALA A 1 107 ? -49.461 -5.650 43.317 1.00 52.25 107 ALA A C 1
ATOM 793 O O . ALA A 1 107 ? -50.303 -5.154 44.063 1.00 52.25 107 ALA A O 1
ATOM 794 N N . THR A 1 108 ? -49.274 -5.220 42.071 1.00 64.12 108 THR A N 1
ATOM 795 C CA . THR A 1 108 ? -50.051 -4.128 41.475 1.00 64.12 108 THR A CA 1
ATOM 796 C C . THR A 1 108 ? -51.218 -4.732 40.706 1.00 64.12 108 THR A C 1
ATOM 798 O O . THR A 1 108 ? -51.023 -5.643 39.903 1.00 64.12 108 THR A O 1
ATOM 801 N N . THR A 1 109 ? -52.445 -4.267 40.954 1.00 71.56 109 THR A N 1
ATOM 802 C CA . THR A 1 109 ? -53.615 -4.777 40.225 1.00 71.56 109 THR A CA 1
ATOM 803 C C . THR A 1 109 ? -53.759 -4.074 38.875 1.00 71.56 109 THR A C 1
ATOM 805 O O . THR A 1 109 ? -53.368 -2.915 38.729 1.00 71.56 109 THR A O 1
ATOM 808 N N . LEU A 1 110 ? -54.370 -4.737 37.885 1.00 70.44 110 LEU A N 1
ATOM 809 C CA . LEU A 1 110 ? -54.699 -4.132 36.580 1.00 70.44 110 LEU A CA 1
ATOM 810 C C . LEU A 1 110 ? -55.412 -2.778 36.728 1.00 70.44 110 LEU A C 1
ATOM 812 O O . LEU A 1 110 ? -55.127 -1.825 36.006 1.00 70.44 110 LEU A O 1
ATOM 816 N N . THR A 1 111 ? -56.295 -2.678 37.720 1.00 74.12 111 THR A N 1
ATOM 817 C CA . THR A 1 111 ? -57.023 -1.466 38.106 1.00 74.12 111 THR A CA 1
ATOM 818 C C . THR A 1 111 ? -56.123 -0.312 38.546 1.00 74.12 111 THR A C 1
ATOM 820 O O . THR A 1 111 ? -56.440 0.840 38.253 1.00 74.12 111 THR A O 1
ATOM 823 N N . ASP A 1 112 ? -55.003 -0.585 39.215 1.00 74.62 112 ASP A N 1
ATOM 824 C CA . ASP A 1 112 ? -54.062 0.453 39.653 1.00 74.62 112 ASP A CA 1
ATOM 825 C C . ASP A 1 112 ? -53.223 0.976 38.486 1.00 74.62 112 ASP A C 1
ATOM 827 O O . ASP A 1 112 ? -52.942 2.173 38.409 1.00 74.62 112 ASP A O 1
ATOM 831 N N . VAL A 1 113 ? -52.882 0.097 37.538 1.00 73.50 113 VAL A N 1
ATOM 832 C CA . VAL A 1 113 ? -52.197 0.472 36.292 1.00 73.50 113 VAL A CA 1
ATOM 833 C C . VAL A 1 113 ? -53.107 1.347 35.426 1.00 73.50 113 VAL A C 1
ATOM 835 O O . VAL A 1 113 ? -52.689 2.423 35.000 1.00 73.50 113 VAL A O 1
ATOM 838 N N . LEU A 1 114 ? -54.377 0.959 35.256 1.00 76.62 114 LEU A N 1
ATOM 839 C CA . LEU A 1 114 ? -55.394 1.747 34.545 1.00 76.62 114 LEU A CA 1
ATOM 840 C C . LEU A 1 114 ? -55.578 3.139 35.172 1.00 76.62 114 LEU A C 1
ATOM 842 O O . LEU A 1 114 ? -55.473 4.147 34.476 1.00 76.62 114 LEU A O 1
ATOM 846 N N . LYS A 1 115 ? -55.758 3.222 36.498 1.00 77.75 115 LYS A N 1
ATOM 847 C CA . LYS A 1 115 ? -55.890 4.508 37.210 1.00 77.75 115 LYS A CA 1
ATOM 848 C C . LYS A 1 115 ? -54.645 5.381 37.073 1.00 77.75 115 LYS A C 1
ATOM 850 O O . LYS A 1 115 ? -54.768 6.593 36.923 1.00 77.75 115 LYS A O 1
ATOM 855 N N . ARG A 1 116 ? -53.448 4.791 37.100 1.00 76.31 116 ARG A N 1
ATOM 856 C CA . ARG A 1 116 ? -52.185 5.522 36.933 1.00 76.31 116 ARG A CA 1
ATOM 857 C C . ARG A 1 116 ? -52.071 6.144 35.540 1.00 76.31 116 ARG A C 1
ATOM 859 O O . ARG A 1 116 ? -51.667 7.299 35.438 1.00 76.31 116 ARG A O 1
ATOM 866 N N . VAL A 1 117 ? -52.464 5.419 34.492 1.00 75.19 117 VAL A N 1
ATOM 867 C CA . VAL A 1 117 ? -52.477 5.943 33.115 1.00 75.19 117 VAL A CA 1
ATOM 868 C C . VAL A 1 117 ? -53.539 7.042 32.956 1.00 75.19 117 VAL A C 1
ATOM 870 O O . VAL A 1 117 ? -53.235 8.091 32.391 1.00 75.19 117 VAL A O 1
ATOM 873 N N . MET A 1 118 ? -54.730 6.877 33.546 1.00 76.50 118 MET A N 1
ATOM 874 C CA . MET A 1 118 ? -55.789 7.906 33.554 1.00 76.50 118 MET A CA 1
ATOM 875 C C . MET A 1 118 ? -55.402 9.173 34.340 1.00 76.50 118 MET A C 1
ATOM 877 O O . MET A 1 118 ? -55.791 10.277 33.974 1.00 76.50 118 MET A O 1
ATOM 881 N N . LEU A 1 119 ? -54.613 9.046 35.414 1.00 77.44 119 LEU A N 1
ATOM 882 C CA . LEU A 1 119 ? -54.105 10.195 36.177 1.00 77.44 119 LEU A CA 1
ATOM 883 C C . LEU A 1 119 ? -53.059 11.000 35.397 1.00 77.44 119 LEU A C 1
ATOM 885 O O . LEU A 1 119 ? -52.979 12.218 35.557 1.00 77.44 119 LEU A O 1
ATOM 889 N N . GLN A 1 120 ? -52.258 10.328 34.567 1.00 74.56 120 GLN A N 1
ATOM 890 C CA . GLN A 1 120 ? -51.274 10.983 33.707 1.00 74.56 120 GLN A CA 1
ATOM 891 C C . GLN A 1 120 ? -51.915 11.650 32.484 1.00 74.56 120 GLN A C 1
ATOM 893 O O . GLN A 1 120 ? -51.435 12.696 32.056 1.00 74.56 120 GLN A O 1
ATOM 898 N N . HIS A 1 121 ? -53.002 11.084 31.951 1.00 76.12 121 HIS A N 1
ATOM 899 C CA . HIS A 1 121 ? -53.746 11.631 30.816 1.00 76.12 121 HIS A CA 1
ATOM 900 C C . HIS A 1 121 ? -55.195 11.933 31.222 1.00 76.12 121 HIS A C 1
ATOM 902 O O . HIS A 1 121 ? -56.090 11.105 31.058 1.00 76.12 121 HIS A O 1
ATOM 908 N N . LYS A 1 122 ? -55.427 13.146 31.747 1.00 71.12 122 LYS A N 1
ATOM 909 C CA . LYS A 1 122 ? -56.712 13.569 32.348 1.00 71.12 122 LYS A CA 1
ATOM 910 C C . LYS A 1 122 ? -57.919 13.522 31.396 1.00 71.12 122 LYS A C 1
ATOM 912 O O . LYS A 1 122 ? -59.049 13.497 31.876 1.00 71.12 122 LYS A O 1
ATOM 917 N N . ASN A 1 123 ? -57.684 13.482 30.084 1.00 75.50 123 ASN A N 1
ATOM 918 C CA . ASN A 1 123 ? -58.720 13.509 29.045 1.00 75.50 123 ASN A CA 1
ATOM 919 C C . ASN A 1 123 ? -59.001 12.123 28.429 1.00 75.50 123 ASN A C 1
ATOM 921 O O . ASN A 1 123 ? -59.687 12.032 27.414 1.00 75.50 123 ASN A O 1
ATOM 925 N N . VAL A 1 124 ? -58.475 11.040 29.018 1.00 79.81 124 VAL A N 1
ATOM 926 C CA . VAL A 1 124 ? -58.588 9.680 28.470 1.00 79.81 124 VAL A CA 1
ATOM 927 C C . VAL A 1 124 ? -59.465 8.801 29.366 1.00 79.81 124 VAL A C 1
ATOM 929 O O . VAL A 1 124 ? -59.208 8.636 30.560 1.00 79.81 124 VAL A O 1
ATOM 932 N N . LYS A 1 125 ? -60.494 8.187 28.777 1.00 81.25 125 LYS A N 1
ATOM 933 C CA . LYS A 1 125 ? -61.312 7.135 29.396 1.00 81.25 125 LYS A CA 1
ATOM 934 C C . LYS A 1 125 ? -60.806 5.763 28.955 1.00 81.25 125 LYS A C 1
ATOM 936 O O . LYS A 1 125 ? -60.650 5.517 27.762 1.00 81.25 125 LYS A O 1
ATOM 941 N N . LEU A 1 126 ? -60.573 4.878 29.922 1.00 81.88 126 LEU A N 1
ATOM 942 C CA . LEU A 1 126 ? -60.025 3.539 29.713 1.00 81.88 126 LEU A CA 1
ATOM 943 C C . LEU A 1 126 ? -60.968 2.476 30.277 1.00 81.88 126 LEU A C 1
ATOM 945 O O . LEU A 1 126 ? -61.301 2.506 31.460 1.00 81.88 126 LEU A O 1
ATOM 949 N N . GLU A 1 127 ? -61.355 1.519 29.439 1.00 83.00 127 GLU A N 1
ATOM 950 C CA . GLU A 1 127 ? -62.139 0.342 29.817 1.00 83.00 127 GLU A CA 1
ATOM 951 C C . GLU A 1 127 ? -61.336 -0.922 29.486 1.00 83.00 127 GLU A C 1
ATOM 953 O O . GLU A 1 127 ? -60.733 -1.022 28.420 1.00 83.00 127 GLU A O 1
ATOM 958 N N . ALA A 1 128 ? -61.304 -1.891 30.400 1.00 80.69 128 ALA A N 1
ATOM 959 C CA . ALA A 1 128 ? -60.617 -3.165 30.205 1.00 80.69 128 ALA A CA 1
ATOM 960 C C . ALA A 1 128 ? -61.582 -4.318 30.488 1.00 80.69 128 ALA A C 1
ATOM 962 O O . ALA A 1 128 ? -62.233 -4.341 31.531 1.00 80.69 128 ALA A O 1
ATOM 963 N N . SER A 1 129 ? -61.649 -5.287 29.579 1.00 81.88 129 SER A N 1
ATOM 964 C CA . SER A 1 129 ? -62.451 -6.503 29.724 1.00 81.88 129 SER A CA 1
ATOM 965 C C . SER A 1 129 ? -61.567 -7.722 29.509 1.00 81.88 129 SER A C 1
ATOM 967 O O . SER A 1 129 ? -60.833 -7.800 28.529 1.00 81.88 129 SER A O 1
ATOM 969 N N . THR A 1 130 ? -61.592 -8.666 30.449 1.00 79.94 130 THR A N 1
ATOM 970 C CA . THR A 1 130 ? -60.804 -9.904 30.371 1.00 79.94 130 THR A CA 1
ATOM 971 C C . THR A 1 130 ? -61.715 -11.073 30.038 1.00 79.94 130 THR A C 1
ATOM 973 O O . THR A 1 130 ? -62.624 -11.385 30.805 1.00 79.94 130 THR A O 1
ATOM 976 N N . GLN A 1 131 ? -61.425 -11.764 28.937 1.00 78.81 131 GLN A N 1
ATOM 977 C CA . GLN A 1 131 ? -62.027 -13.047 28.593 1.00 78.81 131 GLN A CA 1
ATOM 978 C C . GLN A 1 131 ? -61.001 -14.166 28.802 1.00 78.81 131 GLN A C 1
ATOM 980 O O . GLN A 1 131 ? -59.862 -14.094 28.340 1.00 78.81 131 GLN A O 1
ATOM 985 N N . ARG A 1 132 ? -61.401 -15.217 29.525 1.00 73.75 132 ARG A N 1
ATOM 986 C CA . ARG A 1 132 ? -60.587 -16.420 29.736 1.00 73.75 132 ARG A CA 1
ATOM 987 C C . ARG A 1 132 ? -61.190 -17.555 28.919 1.00 73.75 132 ARG A C 1
ATOM 989 O O . ARG A 1 132 ? -62.309 -17.975 29.199 1.00 73.75 132 ARG A O 1
ATOM 996 N N . LYS A 1 133 ? -60.452 -18.037 27.921 1.00 61.31 133 LYS A N 1
ATOM 997 C CA . LYS A 1 133 ? -60.799 -19.219 27.126 1.00 61.31 133 LYS A CA 1
ATOM 998 C C . LYS A 1 133 ? -59.524 -20.049 26.951 1.00 61.31 133 LYS A C 1
ATOM 1000 O O . LYS A 1 133 ? -58.479 -19.483 26.645 1.00 61.31 133 LYS A O 1
ATOM 1005 N N . ASP A 1 134 ? -59.591 -21.347 27.238 1.00 56.00 134 ASP A N 1
ATOM 1006 C CA . ASP A 1 134 ? -58.484 -22.312 27.096 1.00 56.00 134 ASP A CA 1
ATOM 1007 C C . ASP A 1 134 ? -57.171 -21.937 27.816 1.00 56.00 134 ASP A C 1
ATOM 1009 O O . ASP A 1 134 ? -56.079 -22.012 27.258 1.00 56.00 134 ASP A O 1
ATOM 1013 N N . GLY A 1 135 ? -57.258 -21.493 29.076 1.00 60.16 135 GLY A N 1
ATOM 1014 C CA . GLY A 1 135 ? -56.079 -21.247 29.924 1.00 60.16 135 GLY A CA 1
ATOM 1015 C C . GLY A 1 135 ? -55.248 -20.001 29.577 1.00 60.16 135 GLY A C 1
ATOM 1016 O O . GLY A 1 135 ? -54.347 -19.655 30.337 1.00 60.16 135 GLY A O 1
ATOM 1017 N N . ARG A 1 136 ? -55.569 -19.277 28.495 1.00 61.28 136 ARG A N 1
ATOM 1018 C CA . ARG A 1 136 ? -54.952 -17.990 28.134 1.00 61.28 136 ARG A CA 1
ATOM 1019 C C . ARG A 1 136 ? -55.925 -16.850 28.430 1.00 61.28 136 ARG A C 1
ATOM 1021 O O . ARG A 1 136 ? -57.039 -16.811 27.907 1.00 61.28 136 ARG A O 1
ATOM 1028 N N . ALA A 1 137 ? -55.527 -15.925 29.300 1.00 69.56 137 ALA A N 1
ATOM 1029 C CA . ALA A 1 137 ? -56.299 -14.713 29.552 1.00 69.56 137 ALA A CA 1
ATOM 1030 C C . ALA A 1 137 ? -56.028 -13.707 28.426 1.00 69.56 137 ALA A C 1
ATOM 1032 O O . ALA A 1 137 ? -54.891 -13.266 28.256 1.00 69.56 137 ALA A O 1
ATOM 1033 N N . LYS A 1 138 ? -57.069 -13.359 27.663 1.00 78.06 138 LYS A N 1
ATOM 1034 C CA . LYS A 1 138 ? -57.030 -12.266 26.689 1.00 78.06 138 LYS A CA 1
ATOM 1035 C C . LYS A 1 138 ? -57.747 -11.072 27.292 1.00 78.06 138 LYS A C 1
ATOM 1037 O O . LYS A 1 138 ? -58.907 -11.186 27.693 1.00 78.06 138 LYS A O 1
ATOM 1042 N N . THR A 1 139 ? -57.079 -9.931 27.355 1.00 81.25 139 THR A N 1
ATOM 1043 C CA . THR A 1 139 ? -57.691 -8.704 27.866 1.00 81.25 139 THR A CA 1
ATOM 1044 C C . THR A 1 139 ? -57.803 -7.702 26.733 1.00 81.25 139 THR A C 1
ATOM 1046 O O . THR A 1 139 ? -56.801 -7.304 26.144 1.00 81.25 139 THR A O 1
ATOM 1049 N N . SER A 1 140 ? -59.036 -7.317 26.413 1.00 81.62 140 SER A N 1
ATOM 1050 C CA . SER A 1 140 ? -59.346 -6.251 25.467 1.00 81.62 140 SER A CA 1
ATOM 1051 C C . SER A 1 140 ? -59.419 -4.919 26.206 1.00 81.62 140 SER A C 1
ATOM 1053 O O . SER A 1 140 ? -60.157 -4.797 27.188 1.00 81.62 140 SER A O 1
ATOM 1055 N N . PHE A 1 141 ? -58.692 -3.926 25.715 1.00 83.88 141 PHE A N 1
ATOM 1056 C CA . PHE A 1 141 ? -58.695 -2.555 26.208 1.00 83.88 141 PHE A CA 1
ATOM 1057 C C . PHE A 1 141 ? -59.393 -1.658 25.190 1.00 83.88 141 PHE A C 1
ATOM 1059 O O . PHE A 1 141 ? -59.118 -1.765 23.998 1.00 83.88 141 PHE A O 1
ATOM 1066 N N . VAL A 1 142 ? -60.277 -0.778 25.658 1.00 86.31 142 VAL A N 1
ATOM 1067 C CA . VAL A 1 142 ? -60.934 0.264 24.861 1.00 86.31 142 VAL A CA 1
ATOM 1068 C C . VAL A 1 142 ? -60.540 1.616 25.441 1.00 86.31 142 VAL A C 1
ATOM 1070 O O . VAL A 1 142 ? -60.761 1.890 26.622 1.00 86.31 142 VAL A O 1
ATOM 1073 N N . ILE A 1 143 ? -59.944 2.459 24.606 1.00 86.62 143 ILE A N 1
ATOM 1074 C CA . ILE A 1 143 ? -59.483 3.801 24.948 1.00 86.62 143 ILE A CA 1
ATOM 1075 C C . ILE A 1 143 ? -60.375 4.809 24.228 1.00 86.62 143 ILE A C 1
ATOM 1077 O O . ILE A 1 143 ? -60.610 4.662 23.033 1.00 86.62 143 ILE A O 1
ATOM 1081 N N . LYS A 1 144 ? -60.871 5.829 24.934 1.00 85.44 144 LYS A N 1
ATOM 1082 C CA . LYS A 1 144 ? -61.646 6.942 24.363 1.00 85.44 144 LYS A CA 1
ATOM 1083 C C . LYS A 1 144 ? -61.049 8.273 24.814 1.00 85.44 144 LYS A C 1
ATOM 1085 O O . LYS A 1 144 ? -60.866 8.459 26.018 1.00 85.44 144 LYS A O 1
ATOM 1090 N N . ALA A 1 145 ? -60.784 9.196 23.898 1.00 84.56 145 ALA A N 1
ATOM 1091 C CA . ALA A 1 145 ? -60.309 10.540 24.229 1.00 84.56 145 ALA A CA 1
ATOM 1092 C C . ALA A 1 145 ? -60.796 11.585 23.216 1.00 84.56 145 ALA A C 1
ATOM 1094 O O . ALA A 1 145 ? -61.307 11.249 22.149 1.00 84.56 145 ALA A O 1
ATOM 1095 N N . ASP A 1 146 ? -60.607 12.857 23.557 1.00 81.88 146 ASP A N 1
ATOM 1096 C CA . ASP A 1 146 ? -60.989 13.991 22.705 1.00 81.88 146 ASP A CA 1
ATOM 1097 C C . ASP A 1 146 ? -59.949 14.277 21.595 1.00 81.88 146 ASP A C 1
ATOM 1099 O O . ASP A 1 146 ? -60.212 15.065 20.691 1.00 81.88 146 ASP A O 1
ATOM 1103 N N . SER A 1 147 ? -58.773 13.632 21.648 1.00 82.62 147 SER A N 1
ATOM 1104 C CA . SER A 1 147 ? -57.661 13.782 20.696 1.00 82.62 147 SER A CA 1
ATOM 1105 C C . SER A 1 147 ? -57.039 12.426 20.348 1.00 82.62 147 SER A C 1
ATOM 1107 O O . SER A 1 147 ? -56.753 11.626 21.239 1.00 82.62 147 SER A O 1
ATOM 1109 N N . GLU A 1 148 ? -56.783 12.182 19.061 1.00 82.94 148 GLU A N 1
ATOM 1110 C CA . GLU A 1 148 ? -56.167 10.952 18.538 1.00 82.94 148 GLU A CA 1
ATOM 1111 C C . GLU A 1 148 ? -54.748 10.717 19.091 1.00 82.94 148 GLU A C 1
ATOM 1113 O O . GLU A 1 148 ? -54.415 9.610 19.515 1.00 82.94 148 GLU A O 1
ATOM 1118 N N . ALA A 1 149 ? -53.950 11.780 19.230 1.00 80.31 149 ALA A N 1
ATOM 1119 C CA . ALA A 1 149 ? -52.602 11.698 19.797 1.00 80.31 149 ALA A CA 1
ATOM 1120 C C . ALA A 1 149 ? -52.599 11.248 21.274 1.00 80.31 149 ALA A C 1
ATOM 1122 O O . ALA A 1 149 ? -51.689 10.541 21.714 1.00 80.31 149 ALA A O 1
ATOM 1123 N N . ASP A 1 150 ? -53.630 11.616 22.046 1.00 79.56 150 ASP A N 1
ATOM 1124 C CA . ASP A 1 150 ? -53.781 11.181 23.440 1.00 79.56 150 ASP A CA 1
ATOM 1125 C C . ASP A 1 150 ? -54.204 9.707 23.536 1.00 79.56 150 ASP A C 1
ATOM 1127 O O . ASP A 1 150 ? -53.774 9.006 24.459 1.00 79.56 150 ASP A O 1
ATOM 1131 N N . VAL A 1 151 ? -55.004 9.217 22.577 1.00 81.62 151 VAL A N 1
ATOM 1132 C CA . VAL A 1 151 ? -55.386 7.798 22.476 1.00 81.62 151 VAL A CA 1
ATOM 1133 C C . VAL A 1 151 ? -54.156 6.936 22.199 1.00 81.62 151 VAL A C 1
ATOM 1135 O O . VAL A 1 151 ? -53.923 5.960 22.915 1.00 81.62 151 VAL A O 1
ATOM 1138 N N . GLU A 1 152 ? -53.324 7.319 21.229 1.00 80.12 152 GLU A N 1
ATOM 1139 C CA . GLU A 1 152 ? -52.097 6.587 20.897 1.00 80.12 152 GLU A CA 1
ATOM 1140 C C . GLU A 1 152 ? -51.054 6.641 22.022 1.00 80.12 152 GLU A C 1
ATOM 1142 O O . GLU A 1 152 ? -50.444 5.621 22.362 1.00 80.12 152 GLU A O 1
ATOM 1147 N N . ALA A 1 153 ? -50.876 7.802 22.663 1.00 77.94 153 ALA A N 1
ATOM 1148 C CA . ALA A 1 153 ? -49.966 7.945 23.798 1.00 77.94 153 ALA A CA 1
ATOM 1149 C C . ALA A 1 153 ? -50.401 7.079 24.993 1.00 77.94 153 ALA A C 1
ATOM 1151 O O . ALA A 1 153 ? -49.569 6.408 25.617 1.00 77.94 153 ALA A O 1
ATOM 1152 N N . ALA A 1 154 ? -51.705 7.047 25.292 1.00 78.38 154 ALA A N 1
ATOM 1153 C CA . ALA A 1 154 ? -52.266 6.192 26.330 1.00 78.38 154 ALA A CA 1
ATOM 1154 C C . ALA A 1 154 ? -52.140 4.705 25.967 1.00 78.38 154 ALA A C 1
ATOM 1156 O O . ALA A 1 154 ? -51.707 3.916 26.808 1.00 78.38 154 ALA A O 1
ATOM 1157 N N . LYS A 1 155 ? -52.428 4.324 24.715 1.00 82.81 155 LYS A N 1
ATOM 1158 C CA . LYS A 1 155 ? -52.260 2.955 24.197 1.00 82.81 155 LYS A CA 1
ATOM 1159 C C . LYS A 1 155 ? -50.830 2.465 24.347 1.00 82.81 155 LYS A C 1
ATOM 1161 O O . LYS A 1 155 ? -50.605 1.368 24.859 1.00 82.81 155 LYS A O 1
ATOM 1166 N N . ARG A 1 156 ? -49.855 3.286 23.955 1.00 77.44 156 ARG A N 1
ATOM 1167 C CA . ARG A 1 156 ? -48.428 2.957 24.021 1.00 77.44 156 ARG A CA 1
ATOM 1168 C C . ARG A 1 156 ? -47.956 2.748 25.457 1.00 77.44 156 ARG A C 1
ATOM 1170 O O . ARG A 1 156 ? -47.304 1.748 25.738 1.00 77.44 156 ARG A O 1
ATOM 1177 N N . LYS A 1 157 ? -48.330 3.642 26.379 1.00 77.81 157 LYS A N 1
ATOM 1178 C CA . LYS A 1 157 ? -47.983 3.519 27.806 1.00 77.81 157 LYS A CA 1
ATOM 1179 C C . LYS A 1 157 ? -48.644 2.317 28.470 1.00 77.81 157 LYS A C 1
ATOM 1181 O O . LYS A 1 157 ? -48.009 1.638 29.269 1.00 77.81 157 LYS A O 1
ATOM 1186 N N . LEU A 1 158 ? -49.907 2.053 28.143 1.00 78.06 158 LEU A N 1
ATOM 1187 C CA . LEU A 1 158 ? -50.657 0.929 28.700 1.00 78.06 158 LEU A CA 1
ATOM 1188 C C . LEU A 1 158 ? -50.097 -0.403 28.179 1.00 78.06 158 LEU A C 1
ATOM 1190 O O . LEU A 1 158 ? -49.900 -1.328 28.958 1.00 78.06 158 LEU A O 1
ATOM 1194 N N . THR A 1 159 ? -49.733 -0.466 26.897 1.00 75.94 159 THR A N 1
ATOM 1195 C CA . THR A 1 159 ? -49.058 -1.630 26.304 1.00 75.94 159 THR A CA 1
ATOM 1196 C C . THR A 1 159 ? -47.677 -1.856 26.921 1.00 75.94 159 THR A C 1
ATOM 1198 O O . THR A 1 159 ? -47.373 -2.971 27.333 1.00 75.94 159 THR A O 1
ATOM 1201 N N . ALA A 1 160 ? -46.874 -0.799 27.078 1.00 73.12 160 ALA A N 1
ATOM 1202 C CA . ALA A 1 160 ? -45.555 -0.876 27.705 1.00 73.12 160 ALA A CA 1
ATOM 1203 C C . ALA A 1 160 ? -45.618 -1.345 29.170 1.00 73.12 160 ALA A C 1
ATOM 1205 O O . ALA A 1 160 ? -44.794 -2.152 29.586 1.00 73.12 160 ALA A O 1
ATOM 1206 N N . ALA A 1 161 ? -46.613 -0.884 29.935 1.00 73.62 161 ALA A N 1
ATOM 1207 C CA . ALA A 1 161 ? -46.781 -1.236 31.345 1.00 73.62 161 ALA A CA 1
ATOM 1208 C C . ALA A 1 161 ? -47.326 -2.654 31.585 1.00 73.62 161 ALA A C 1
ATOM 1210 O O . ALA A 1 161 ? -47.212 -3.153 32.702 1.00 73.62 161 ALA A O 1
ATOM 1211 N N . LEU A 1 162 ? -47.964 -3.266 30.582 1.00 75.94 162 LEU A N 1
ATOM 1212 C CA . LEU A 1 162 ? -48.590 -4.589 30.693 1.00 75.94 162 LEU A CA 1
ATOM 1213 C C . LEU A 1 162 ? -47.852 -5.690 29.921 1.00 75.94 162 LEU A C 1
ATOM 1215 O O . LEU A 1 162 ? -48.138 -6.869 30.133 1.00 75.94 162 LEU A O 1
ATOM 1219 N N . SER A 1 163 ? -46.938 -5.329 29.015 1.00 73.81 163 SER A N 1
ATOM 1220 C CA . SER A 1 163 ? -46.115 -6.292 28.282 1.00 73.81 163 SER A CA 1
ATOM 1221 C C . SER A 1 163 ? -44.885 -6.720 29.096 1.00 73.81 163 SER A C 1
ATOM 1223 O O . SER A 1 163 ? -44.318 -5.895 29.818 1.00 73.81 163 SER A O 1
ATOM 1225 N N . PRO A 1 164 ? -44.427 -7.976 28.960 1.00 77.38 164 PRO A N 1
ATOM 1226 C CA . PRO A 1 164 ? -43.231 -8.446 29.647 1.00 77.38 164 PRO A CA 1
ATOM 1227 C C . PRO A 1 164 ? -41.987 -7.690 29.165 1.00 77.38 164 PRO A C 1
ATOM 1229 O O . PRO A 1 164 ? -41.850 -7.361 27.980 1.00 77.38 164 PRO A O 1
ATOM 1232 N N . THR A 1 165 ? -41.058 -7.435 30.085 1.00 81.00 165 THR A N 1
ATOM 1233 C CA . THR A 1 165 ? -39.747 -6.862 29.765 1.00 81.00 165 THR A CA 1
ATOM 1234 C C . THR A 1 165 ? -38.818 -7.945 29.225 1.00 81.00 165 THR A C 1
ATOM 1236 O O . THR A 1 165 ? -38.568 -8.934 29.910 1.00 81.00 165 THR A O 1
ATOM 1239 N N . VAL A 1 166 ? -38.290 -7.753 28.017 1.00 84.44 166 VAL A N 1
ATOM 1240 C CA . VAL A 1 166 ? -37.411 -8.700 27.317 1.00 84.44 166 VAL A CA 1
ATOM 1241 C C . VAL A 1 166 ? -36.118 -7.993 26.909 1.00 84.44 166 VAL A C 1
ATOM 1243 O O . VAL A 1 166 ? -36.133 -6.816 26.545 1.00 84.44 166 VAL A O 1
ATOM 1246 N N . THR A 1 167 ? -35.001 -8.717 26.951 1.00 88.31 167 THR A N 1
ATOM 1247 C CA . THR A 1 167 ? -33.718 -8.285 26.382 1.00 88.31 167 THR A CA 1
ATOM 1248 C C . THR A 1 167 ? -33.476 -9.011 25.063 1.00 88.31 167 THR A C 1
ATOM 1250 O O . THR A 1 167 ? -33.576 -10.235 25.002 1.00 88.31 167 THR A O 1
ATOM 1253 N N . ARG A 1 168 ? -33.151 -8.270 24.002 1.00 88.81 168 ARG A N 1
ATOM 1254 C CA . ARG A 1 168 ? -32.759 -8.810 22.694 1.00 88.81 168 ARG A CA 1
ATOM 1255 C C . ARG A 1 168 ? -31.409 -8.268 22.258 1.00 88.81 168 ARG A C 1
ATOM 1257 O O . ARG A 1 168 ? -31.073 -7.132 22.572 1.00 88.81 168 ARG A O 1
ATOM 1264 N N . ILE A 1 169 ? -30.653 -9.092 21.541 1.00 90.12 169 ILE A N 1
ATOM 1265 C CA . ILE A 1 169 ? -29.323 -8.754 21.032 1.00 90.12 169 ILE A CA 1
ATOM 1266 C C . ILE A 1 169 ? -29.425 -8.555 19.519 1.00 90.12 169 ILE A C 1
ATOM 1268 O O . ILE A 1 169 ? -29.983 -9.406 18.831 1.00 90.12 169 ILE A O 1
ATOM 1272 N N . VAL A 1 170 ? -28.894 -7.437 19.026 1.00 89.25 170 VAL A N 1
ATOM 1273 C CA . VAL A 1 170 ? -28.789 -7.094 17.601 1.00 89.25 170 VAL A CA 1
ATOM 1274 C C . VAL A 1 170 ? -27.314 -7.018 17.232 1.00 89.25 170 VAL A C 1
ATOM 1276 O O . VAL A 1 170 ? -26.540 -6.381 17.943 1.00 89.25 170 VAL A O 1
ATOM 1279 N N . GLN A 1 171 ? -26.917 -7.653 16.133 1.00 85.56 171 GLN A N 1
ATOM 1280 C CA . GLN A 1 171 ? -25.548 -7.575 15.624 1.00 85.56 171 GLN A CA 1
ATOM 1281 C C . GLN A 1 171 ? -25.402 -6.340 14.732 1.00 85.56 171 GLN A C 1
ATOM 1283 O O . GLN A 1 171 ? -26.139 -6.187 13.760 1.00 85.56 171 GLN A O 1
ATOM 1288 N N . SER A 1 172 ? -24.462 -5.454 15.061 1.00 82.81 172 SER A N 1
ATOM 1289 C CA . SER A 1 172 ? -24.169 -4.255 14.270 1.00 82.81 172 SER A CA 1
ATOM 1290 C C . SER A 1 172 ? -22.691 -4.207 13.902 1.00 82.81 172 SER A C 1
ATOM 1292 O O . SER A 1 172 ? -21.860 -4.319 14.800 1.00 82.81 172 SER A O 1
ATOM 1294 N N . PRO A 1 173 ? -22.326 -3.938 12.638 1.00 82.88 173 PRO A N 1
ATOM 1295 C CA . PRO A 1 173 ? -20.940 -3.659 12.273 1.00 82.88 173 PRO A CA 1
ATOM 1296 C C . PRO A 1 173 ? -20.383 -2.477 13.070 1.00 82.88 173 PRO A C 1
ATOM 1298 O O . PRO A 1 173 ? -21.119 -1.521 13.355 1.00 82.88 173 PRO A O 1
ATOM 1301 N N . ILE A 1 174 ? -19.088 -2.512 13.401 1.00 80.50 174 ILE A N 1
ATOM 1302 C CA . ILE A 1 174 ? -18.412 -1.433 14.148 1.00 80.50 174 ILE A CA 1
ATOM 1303 C C . ILE A 1 174 ? -18.590 -0.070 13.459 1.00 80.50 174 ILE A C 1
ATOM 1305 O O . ILE A 1 174 ? -18.818 0.940 14.132 1.00 80.50 174 ILE A O 1
ATOM 1309 N N . SER A 1 175 ? -18.553 -0.044 12.126 1.00 78.19 175 SER A N 1
ATOM 1310 C CA . SER A 1 175 ? -18.726 1.150 11.291 1.00 78.19 175 SER A CA 1
ATOM 1311 C C . SER A 1 175 ? -20.087 1.840 11.510 1.00 78.19 175 SER A C 1
ATOM 1313 O O . SER A 1 175 ? -20.185 3.069 11.484 1.00 78.19 175 SER A O 1
ATOM 1315 N N . ALA A 1 176 ? -21.143 1.073 11.809 1.00 81.12 176 ALA A N 1
ATOM 1316 C CA . ALA A 1 176 ? -22.497 1.595 12.012 1.00 81.12 176 ALA A CA 1
ATOM 1317 C C . ALA A 1 176 ? -22.747 2.129 13.439 1.00 81.12 176 ALA A C 1
ATOM 1319 O O . ALA A 1 176 ? -23.638 2.962 13.637 1.00 81.12 176 ALA A O 1
ATOM 1320 N N . ILE A 1 177 ? -21.934 1.735 14.431 1.00 84.69 177 ILE A N 1
ATOM 1321 C CA . ILE A 1 177 ? -22.137 2.085 15.851 1.00 84.69 177 ILE A CA 1
ATOM 1322 C C . ILE A 1 177 ? -22.128 3.599 16.075 1.00 84.69 177 ILE A C 1
ATOM 1324 O O . ILE A 1 177 ? -22.979 4.124 16.792 1.00 84.69 177 ILE A O 1
ATOM 1328 N N . GLY A 1 178 ? -21.216 4.330 15.428 1.00 83.12 178 GLY A N 1
ATOM 1329 C CA . GLY A 1 178 ? -21.152 5.791 15.548 1.00 83.12 178 GLY A CA 1
ATOM 1330 C C . GLY A 1 178 ? -22.448 6.488 15.109 1.00 83.12 178 GLY A C 1
ATOM 1331 O O . GLY A 1 178 ? -22.850 7.485 15.709 1.00 83.12 178 GLY A O 1
ATOM 1332 N N . SER A 1 179 ? -23.147 5.927 14.118 1.00 85.00 179 SER A N 1
ATOM 1333 C CA . SER A 1 179 ? -24.422 6.453 13.608 1.00 85.00 179 SER A CA 1
ATOM 1334 C C . SER A 1 179 ? -25.619 6.050 14.474 1.00 85.00 179 SER A C 1
ATOM 1336 O O . SER A 1 179 ? -26.544 6.845 14.653 1.00 85.00 179 SER A O 1
ATOM 1338 N N . ILE A 1 180 ? -25.574 4.851 15.066 1.00 86.50 180 ILE A N 1
ATOM 1339 C CA . ILE A 1 180 ? -26.539 4.404 16.083 1.00 86.50 180 ILE A CA 1
ATOM 1340 C C . ILE A 1 180 ? -26.474 5.316 17.317 1.00 86.50 180 ILE A C 1
ATOM 1342 O O . ILE A 1 180 ? -27.502 5.705 17.868 1.00 86.50 180 ILE A O 1
ATOM 1346 N N . VAL A 1 181 ? -25.266 5.709 17.734 1.00 88.62 181 VAL A N 1
ATOM 1347 C CA . VAL A 1 181 ? -25.064 6.646 18.848 1.00 88.62 181 VAL A CA 1
ATOM 1348 C C . VAL A 1 181 ? -25.479 8.070 18.446 1.00 88.62 181 VAL A C 1
ATOM 1350 O O . VAL A 1 181 ? -26.246 8.723 19.161 1.00 88.62 181 VAL A O 1
ATOM 1353 N N . GLY A 1 182 ? -25.035 8.541 17.278 1.00 85.12 182 GLY A N 1
ATOM 1354 C CA . GLY A 1 182 ? -25.245 9.906 16.790 1.00 85.12 182 GLY A CA 1
ATOM 1355 C C . GLY A 1 182 ? -24.349 10.939 17.488 1.00 85.12 182 GLY A C 1
ATOM 1356 O O . GLY A 1 182 ? -23.685 10.646 18.486 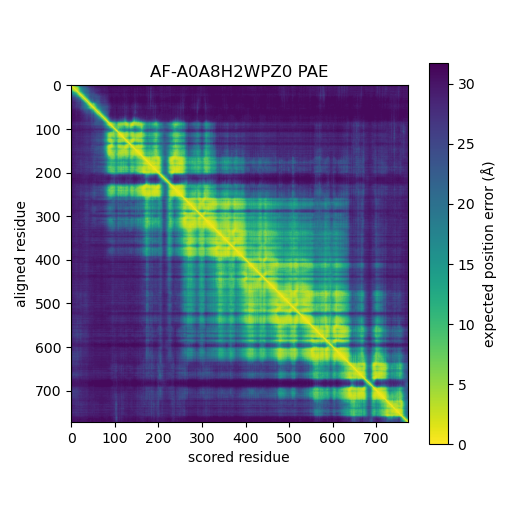1.00 85.12 182 GLY A O 1
ATOM 1357 N N . GLN A 1 183 ? -24.326 12.182 16.985 1.00 88.31 183 GLN A N 1
ATOM 1358 C CA . GLN A 1 183 ? -23.524 13.260 17.584 1.00 88.31 183 GLN A CA 1
ATOM 1359 C C . GLN A 1 183 ? -23.898 13.441 19.066 1.00 88.31 183 GLN A C 1
ATOM 1361 O O . GLN A 1 183 ? -25.056 13.697 19.394 1.00 88.31 183 GLN A O 1
ATOM 1366 N N . LYS A 1 184 ? -22.924 13.261 19.972 1.00 83.31 184 LYS A N 1
ATOM 1367 C CA . LYS A 1 184 ? -23.110 13.305 21.440 1.00 83.31 184 LYS A CA 1
ATOM 1368 C C . LYS A 1 184 ? -24.184 12.342 21.986 1.00 83.31 184 LYS A C 1
ATOM 1370 O O . LYS A 1 184 ? -24.771 12.609 23.033 1.00 83.31 184 LYS A O 1
ATOM 1375 N N . GL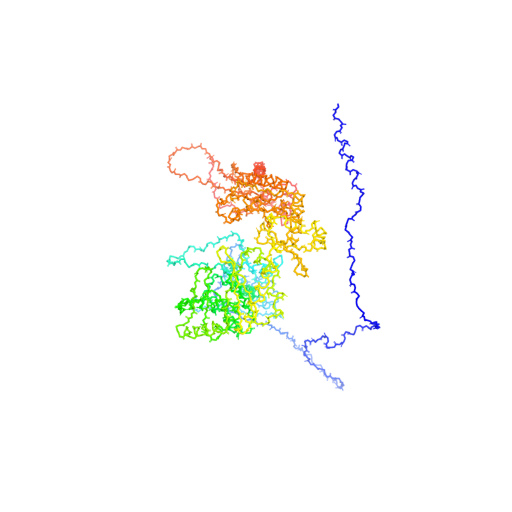Y A 1 185 ? -24.463 11.231 21.302 1.00 85.00 185 GLY A N 1
ATOM 1376 C CA . GLY A 1 185 ? -25.485 10.277 21.745 1.00 85.00 185 GLY A CA 1
ATOM 1377 C C . GLY A 1 185 ? -26.924 10.705 21.446 1.00 85.00 185 GLY A C 1
ATOM 1378 O O . GLY A 1 185 ? -27.848 10.118 22.003 1.00 85.00 185 GLY A O 1
ATOM 1379 N N . ALA A 1 186 ? -27.142 11.736 20.618 1.00 87.56 186 ALA A N 1
ATOM 1380 C CA . ALA A 1 186 ? -28.473 12.282 20.354 1.00 87.56 186 ALA A CA 1
ATOM 1381 C C . ALA A 1 186 ? -29.451 11.235 19.796 1.00 87.56 186 ALA A C 1
ATOM 1383 O O . ALA A 1 186 ? -30.575 11.149 20.283 1.00 87.56 186 ALA A O 1
ATOM 1384 N N . ASN A 1 187 ? -29.013 10.411 18.839 1.00 89.38 187 ASN A N 1
ATOM 1385 C CA . ASN A 1 187 ? -29.860 9.402 18.200 1.00 89.38 187 ASN A CA 1
ATOM 1386 C C . ASN A 1 187 ? -30.208 8.268 19.181 1.00 89.38 187 ASN A C 1
ATOM 1388 O O . ASN A 1 187 ? -31.372 7.929 19.378 1.00 89.38 187 ASN A O 1
ATOM 1392 N N . LEU A 1 188 ? -29.212 7.774 19.923 1.00 88.56 188 LEU A N 1
ATOM 1393 C CA . LEU A 1 188 ? -29.416 6.773 20.972 1.00 88.56 188 LEU A CA 1
ATOM 1394 C C . LEU A 1 188 ? -30.334 7.279 22.093 1.00 88.56 188 LEU A C 1
ATOM 1396 O O . LEU A 1 188 ? -31.184 6.538 22.584 1.00 88.56 188 LEU A O 1
ATOM 1400 N N . ASN A 1 189 ? -30.189 8.542 22.499 1.00 90.25 189 ASN A N 1
ATOM 1401 C CA . ASN A 1 189 ? -31.038 9.155 23.519 1.00 90.25 189 ASN A CA 1
ATOM 1402 C C . ASN A 1 189 ? -32.468 9.381 23.013 1.00 90.25 189 ASN A C 1
ATOM 1404 O O . ASN A 1 189 ? -33.410 9.160 23.772 1.00 90.25 189 ASN A O 1
ATOM 1408 N N . GLN A 1 190 ? -32.646 9.760 21.745 1.00 90.25 190 GLN A N 1
ATOM 1409 C CA . GLN A 1 190 ? -33.962 9.844 21.109 1.00 90.25 190 GLN A CA 1
ATOM 1410 C C . GLN A 1 190 ? -34.631 8.472 21.039 1.00 90.25 190 GLN A C 1
ATOM 1412 O O . GLN A 1 190 ? -35.794 8.358 21.411 1.00 90.25 190 GLN A O 1
ATOM 1417 N N . LEU A 1 191 ? -33.903 7.422 20.654 1.00 89.19 191 LEU A N 1
ATOM 1418 C CA . LEU A 1 191 ? -34.429 6.059 20.598 1.00 89.19 191 LEU A CA 1
ATOM 1419 C C . LEU A 1 191 ? -34.846 5.552 21.989 1.00 89.19 191 LEU A C 1
ATOM 1421 O O . LEU A 1 191 ? -35.949 5.025 22.157 1.00 89.19 191 LEU A O 1
ATOM 1425 N N . ARG A 1 192 ? -34.002 5.787 23.005 1.00 89.81 192 ARG A N 1
ATOM 1426 C CA . ARG A 1 192 ? -34.299 5.477 24.414 1.00 89.81 192 ARG A CA 1
ATOM 1427 C C . ARG A 1 192 ? -35.544 6.220 24.903 1.00 89.81 192 ARG A C 1
ATOM 1429 O O . ARG A 1 192 ? -36.410 5.601 25.508 1.00 89.81 192 ARG A O 1
ATOM 1436 N N . ALA A 1 193 ? -35.666 7.516 24.607 1.00 88.06 193 ALA A N 1
ATOM 1437 C CA . ALA A 1 193 ? -36.805 8.336 25.022 1.00 88.06 193 ALA A CA 1
ATOM 1438 C C . ALA A 1 193 ? -38.100 8.002 24.263 1.00 88.06 193 ALA A C 1
ATOM 1440 O O . ALA A 1 193 ? -39.180 8.023 24.848 1.00 88.06 193 ALA A O 1
ATOM 1441 N N . LYS A 1 194 ? -38.000 7.682 22.967 1.00 86.50 194 LYS A N 1
ATOM 1442 C CA . LYS A 1 194 ? -39.139 7.353 22.103 1.00 86.50 194 LYS A CA 1
ATOM 1443 C C . LYS A 1 194 ? -39.754 6.022 22.522 1.00 86.50 194 LYS A C 1
ATOM 1445 O O . LYS A 1 194 ? -40.964 5.966 22.706 1.00 86.50 194 LYS A O 1
ATOM 1450 N N . TYR A 1 195 ? -38.951 4.969 22.695 1.00 87.75 195 TYR A N 1
ATOM 1451 C CA . TYR A 1 195 ? -39.450 3.612 22.968 1.00 87.75 195 TYR A CA 1
ATOM 1452 C C . TYR A 1 195 ? -39.421 3.185 24.438 1.00 87.75 195 TYR A C 1
ATOM 1454 O O . TYR A 1 195 ? -39.961 2.124 24.742 1.00 87.75 195 TYR A O 1
ATOM 1462 N N . ASP A 1 196 ? -38.861 3.995 25.338 1.00 83.88 196 ASP A N 1
ATOM 1463 C CA . ASP A 1 196 ? -38.660 3.643 26.753 1.00 83.88 196 ASP A CA 1
ATOM 1464 C C . ASP A 1 196 ? -37.877 2.322 26.907 1.00 83.88 196 ASP A C 1
ATOM 1466 O O . ASP A 1 196 ? -38.267 1.393 27.612 1.00 83.88 196 ASP A O 1
ATOM 1470 N N . VAL A 1 197 ? -36.774 2.213 26.157 1.00 89.50 197 VAL A N 1
ATOM 1471 C CA . VAL A 1 197 ? -35.897 1.031 26.117 1.00 89.50 197 VAL A CA 1
ATOM 1472 C C . VAL A 1 197 ? -34.491 1.385 26.590 1.00 89.50 197 VAL A C 1
ATOM 1474 O O . VAL A 1 197 ? -33.978 2.472 26.322 1.00 89.50 197 VAL A O 1
ATOM 1477 N N . ARG A 1 198 ? -33.824 0.447 27.264 1.00 87.88 198 ARG A N 1
ATOM 1478 C CA . ARG A 1 198 ? -32.407 0.536 27.626 1.00 87.88 198 ARG A CA 1
ATOM 1479 C C . ARG A 1 198 ? -31.571 -0.157 26.556 1.00 87.88 198 ARG A C 1
ATOM 1481 O O . ARG A 1 198 ? -31.632 -1.372 26.420 1.00 87.88 198 ARG A O 1
ATOM 1488 N N . VAL A 1 199 ? -30.777 0.623 25.829 1.00 89.94 199 VAL A N 1
ATOM 1489 C CA . VAL A 1 199 ? -29.832 0.121 24.819 1.00 89.94 199 VAL A CA 1
ATOM 1490 C C . VAL A 1 199 ? -28.421 0.165 25.392 1.00 89.94 199 VAL A C 1
ATOM 1492 O O . VAL A 1 199 ? -27.974 1.248 25.777 1.00 89.94 199 VAL A O 1
ATOM 1495 N N . ASP A 1 200 ? -27.736 -0.971 25.459 1.00 87.38 200 ASP A N 1
ATOM 1496 C CA . ASP A 1 200 ? -26.358 -1.093 25.935 1.00 87.38 200 ASP A CA 1
ATOM 1497 C C . ASP A 1 200 ? -25.434 -1.562 24.803 1.00 87.38 200 ASP A C 1
ATOM 1499 O O . ASP A 1 200 ? -25.721 -2.547 24.117 1.00 87.38 200 ASP A O 1
ATOM 1503 N N . ILE A 1 201 ? -24.347 -0.815 24.599 1.00 88.44 201 ILE A N 1
ATOM 1504 C CA . ILE A 1 201 ? -23.363 -1.026 23.535 1.00 88.44 201 ILE A CA 1
ATOM 1505 C C . ILE A 1 201 ? -22.028 -1.333 24.233 1.00 88.44 201 ILE A C 1
ATOM 1507 O O . ILE A 1 201 ? -21.485 -0.439 24.891 1.00 88.44 201 ILE A O 1
ATOM 1511 N N . PRO A 1 202 ? -21.494 -2.564 24.125 1.00 82.12 202 PRO A N 1
ATOM 1512 C CA . PRO A 1 202 ? -20.230 -2.931 24.755 1.00 82.12 202 PRO A CA 1
ATOM 1513 C C . PRO A 1 202 ? -19.060 -2.096 24.210 1.00 82.12 202 PRO A C 1
ATOM 1515 O O . PRO A 1 202 ? -19.136 -1.485 23.145 1.00 82.12 202 PRO A O 1
ATOM 1518 N N . ARG A 1 203 ? -17.958 -2.010 24.957 1.00 74.81 203 ARG A N 1
ATOM 1519 C CA . ARG A 1 203 ? -16.774 -1.270 24.494 1.00 74.81 203 ARG A CA 1
ATOM 1520 C C . ARG A 1 203 ? -16.000 -2.109 23.474 1.00 74.81 203 ARG A C 1
ATOM 1522 O O . ARG A 1 203 ? -15.994 -3.336 23.564 1.00 74.81 203 ARG A O 1
ATOM 1529 N N . LYS A 1 204 ? -15.336 -1.423 22.540 1.00 57.16 204 LYS A N 1
ATOM 1530 C CA . LYS A 1 204 ? -14.645 -1.978 21.361 1.00 57.16 204 LYS A CA 1
ATOM 1531 C C . LYS A 1 204 ? -13.573 -3.041 21.684 1.00 57.16 204 LYS A C 1
ATOM 1533 O O . LYS A 1 204 ? -13.253 -3.836 20.815 1.00 57.16 204 LYS A O 1
ATOM 1538 N N . ASP A 1 205 ? -13.097 -3.107 22.931 1.00 49.62 205 ASP A N 1
ATOM 1539 C CA . ASP A 1 205 ? -12.035 -4.032 23.372 1.00 49.62 205 ASP A CA 1
ATOM 1540 C C . ASP A 1 205 ? -12.548 -5.289 24.100 1.00 49.62 205 ASP A C 1
ATOM 1542 O O . ASP A 1 205 ? -11.765 -6.123 24.556 1.00 49.62 205 ASP A O 1
ATOM 1546 N N . THR A 1 206 ? -13.866 -5.446 24.237 1.00 47.31 206 THR A N 1
ATOM 1547 C CA . THR A 1 206 ? -14.454 -6.652 24.836 1.00 47.31 206 THR A CA 1
ATOM 1548 C C . THR A 1 206 ? -14.694 -7.689 23.741 1.00 47.31 206 THR A C 1
ATOM 1550 O O . THR A 1 206 ? -15.789 -7.770 23.190 1.00 47.31 206 THR A O 1
ATOM 1553 N N . ASN A 1 207 ? -13.668 -8.484 23.420 1.00 41.38 207 ASN A N 1
ATOM 1554 C CA . ASN A 1 207 ? -13.835 -9.743 22.689 1.00 41.38 207 ASN A CA 1
ATOM 1555 C C . ASN A 1 207 ? -14.780 -10.652 23.493 1.00 41.38 207 ASN A C 1
ATOM 1557 O O . ASN A 1 207 ? -14.371 -11.327 24.437 1.00 41.38 207 ASN A O 1
ATOM 1561 N N . LEU A 1 208 ? -16.066 -10.622 23.150 1.00 42.78 208 LEU A N 1
ATOM 1562 C CA . LEU A 1 208 ? -17.072 -11.532 23.673 1.00 42.78 208 LEU A CA 1
ATOM 1563 C C . LEU A 1 208 ? -17.006 -12.820 22.856 1.00 42.78 208 LEU A C 1
ATOM 1565 O O . LEU A 1 208 ? -17.519 -12.896 21.742 1.00 42.78 208 LEU A O 1
ATOM 1569 N N . ALA A 1 209 ? -16.371 -13.832 23.444 1.00 37.81 209 ALA A N 1
ATOM 1570 C CA . ALA A 1 209 ? -16.624 -15.218 23.084 1.00 37.81 209 ALA A CA 1
ATOM 1571 C C . ALA A 1 209 ? -18.144 -15.500 23.158 1.00 37.81 209 ALA A C 1
ATOM 1573 O O . ALA A 1 209 ? -18.815 -14.960 24.048 1.00 37.81 209 ALA A O 1
ATOM 1574 N N . PRO A 1 210 ? -18.709 -16.334 22.264 1.00 37.22 210 PRO A N 1
ATOM 1575 C CA . PRO A 1 210 ? -20.105 -16.744 22.362 1.00 37.22 210 PRO A CA 1
ATOM 1576 C C . PRO A 1 210 ? -20.367 -17.486 23.686 1.00 37.22 210 PRO A C 1
ATOM 1578 O O . PRO A 1 210 ? -19.446 -18.114 24.219 1.00 37.22 210 PRO A O 1
ATOM 1581 N N . PRO A 1 211 ? -21.601 -17.465 24.225 1.00 38.31 211 PRO A N 1
ATOM 1582 C CA . PRO A 1 211 ? -21.938 -18.228 25.419 1.00 38.31 211 PRO A CA 1
ATOM 1583 C C . PRO A 1 211 ? -21.734 -19.721 25.151 1.00 38.31 211 PRO A C 1
ATOM 1585 O O . PRO A 1 211 ? -22.275 -20.268 24.190 1.00 38.31 211 PRO A O 1
ATOM 1588 N N . ALA A 1 212 ? -20.952 -20.370 26.008 1.00 39.53 212 ALA A N 1
ATOM 1589 C CA . ALA A 1 212 ? -20.835 -21.815 26.041 1.00 39.53 212 ALA A CA 1
ATOM 1590 C C . ALA A 1 212 ? -22.162 -22.399 26.532 1.00 39.53 212 ALA A C 1
ATOM 1592 O O . ALA A 1 212 ? -22.445 -22.281 27.715 1.00 39.53 212 ALA A O 1
ATOM 1593 N N . ASP A 1 213 ? -22.955 -22.961 25.618 1.00 38.75 213 ASP A N 1
ATOM 1594 C CA . ASP A 1 213 ? -23.922 -24.037 25.874 1.00 38.75 213 ASP A CA 1
ATOM 1595 C C . ASP A 1 213 ? -24.492 -24.558 24.539 1.00 38.75 213 ASP A C 1
ATOM 1597 O O . ASP A 1 213 ? -25.568 -24.159 24.105 1.00 38.75 213 ASP A O 1
ATOM 1601 N N . ALA A 1 214 ? -23.747 -25.441 23.865 1.00 33.59 214 ALA A N 1
ATOM 1602 C CA . ALA A 1 214 ? -24.277 -26.520 23.019 1.00 33.59 214 ALA A CA 1
ATOM 1603 C C . ALA A 1 214 ? -23.111 -27.358 22.474 1.00 33.59 214 ALA A C 1
ATOM 1605 O O . ALA A 1 214 ? -22.354 -26.939 21.602 1.00 33.59 214 ALA A O 1
ATOM 1606 N N . SER A 1 215 ? -22.971 -28.569 23.000 1.00 38.72 215 SER A N 1
ATOM 1607 C CA . SER A 1 215 ? -22.102 -29.612 22.466 1.00 38.72 215 SER A CA 1
ATOM 1608 C C . SER A 1 215 ? -22.519 -29.992 21.040 1.00 38.72 215 SER A C 1
ATOM 1610 O O . SER A 1 215 ? -23.583 -30.578 20.841 1.00 38.72 215 SER A O 1
ATOM 1612 N N . GLY A 1 216 ? -21.658 -29.713 20.067 1.00 31.38 216 GLY A N 1
ATOM 1613 C CA . GLY A 1 216 ? -21.778 -30.188 18.692 1.00 31.38 216 GLY A CA 1
ATOM 1614 C C . GLY A 1 216 ? -20.520 -29.823 17.919 1.00 31.38 216 GLY A C 1
ATOM 1615 O O . GLY A 1 216 ? -20.263 -28.651 17.677 1.00 31.38 216 GLY A O 1
ATOM 1616 N N . ALA A 1 217 ? -19.704 -30.824 17.596 1.00 38.59 217 ALA A N 1
ATOM 1617 C CA . ALA A 1 217 ? -18.467 -30.655 16.850 1.00 38.59 217 ALA A CA 1
ATOM 1618 C C . ALA A 1 217 ? -18.751 -30.060 15.462 1.00 38.59 217 ALA A C 1
ATOM 1620 O O . ALA A 1 217 ? -19.350 -30.717 14.614 1.00 38.59 217 ALA A O 1
ATOM 1621 N N . ALA A 1 218 ? -18.290 -28.833 15.237 1.00 29.75 218 ALA A N 1
ATOM 1622 C CA . ALA A 1 218 ? -18.138 -28.247 13.918 1.00 29.75 218 ALA A CA 1
ATOM 1623 C C . ALA A 1 218 ? -16.694 -27.754 13.798 1.00 29.75 218 ALA A C 1
ATOM 1625 O O . ALA A 1 218 ? -16.206 -27.003 14.644 1.00 29.75 218 ALA A O 1
ATOM 1626 N N . SER A 1 219 ? -16.000 -28.259 12.782 1.00 29.34 219 SER A N 1
ATOM 1627 C CA . SER A 1 219 ? -14.645 -27.865 12.406 1.00 29.34 219 SER A CA 1
ATOM 1628 C C . SER A 1 219 ? -14.535 -26.345 12.223 1.00 29.34 219 SER A C 1
ATOM 1630 O O . SER A 1 219 ? -15.510 -25.722 11.798 1.00 29.34 219 SER A O 1
ATOM 1632 N N . PRO A 1 220 ? -13.367 -25.738 12.495 1.00 34.53 220 PRO A N 1
ATOM 1633 C CA . PRO A 1 220 ? -13.170 -24.318 12.251 1.00 34.53 220 PRO A CA 1
ATOM 1634 C C . PRO A 1 220 ? -13.205 -24.069 10.740 1.00 34.53 220 PRO A C 1
ATOM 1636 O O . PRO A 1 220 ? -12.323 -24.508 10.005 1.00 34.53 220 PRO A O 1
ATOM 1639 N N . VAL A 1 221 ? -14.252 -23.390 10.279 1.00 32.81 221 VAL A N 1
ATOM 1640 C CA . VAL A 1 221 ? -14.263 -22.735 8.969 1.00 32.81 221 VAL A CA 1
ATOM 1641 C C . VAL A 1 221 ? -13.273 -21.564 9.067 1.00 32.81 221 VAL A C 1
ATOM 1643 O O . VAL A 1 221 ? -13.307 -20.861 10.083 1.00 32.81 221 VAL A O 1
ATOM 1646 N N . PRO A 1 222 ? -12.357 -21.364 8.101 1.00 34.22 222 PRO A N 1
ATOM 1647 C CA . PRO A 1 222 ? -11.482 -20.197 8.106 1.00 34.22 222 PRO A CA 1
ATOM 1648 C C . PRO A 1 222 ? -12.352 -18.939 8.096 1.00 34.22 222 PRO A C 1
ATOM 1650 O O . PRO A 1 222 ? -13.247 -18.806 7.264 1.00 34.22 222 PRO A O 1
ATOM 1653 N N . ALA A 1 223 ? -12.134 -18.057 9.069 1.00 37.47 223 ALA A N 1
ATOM 1654 C CA . ALA A 1 223 ? -12.774 -16.754 9.093 1.00 37.47 223 ALA A CA 1
ATOM 1655 C C . ALA A 1 223 ? -12.277 -15.972 7.872 1.00 37.47 223 ALA A C 1
ATOM 1657 O O . ALA A 1 223 ? -11.085 -15.685 7.778 1.00 37.47 223 ALA A O 1
ATOM 1658 N N . ASP A 1 224 ? -13.179 -15.678 6.934 1.00 44.03 224 ASP A N 1
ATOM 1659 C CA . ASP A 1 224 ? -12.938 -14.705 5.871 1.00 44.03 224 ASP A CA 1
ATOM 1660 C C . ASP A 1 224 ? -12.540 -13.374 6.550 1.00 44.03 224 ASP A C 1
ATOM 1662 O O . ASP A 1 224 ? -13.350 -12.756 7.242 1.00 44.03 224 ASP A O 1
ATOM 1666 N N . GLU A 1 225 ? -11.284 -12.941 6.394 1.00 52.16 225 GLU A N 1
ATOM 1667 C CA . GLU A 1 225 ? -10.708 -11.749 7.052 1.00 52.16 225 GLU A CA 1
ATOM 1668 C C . GLU A 1 225 ? -11.359 -10.414 6.617 1.00 52.16 225 GLU A C 1
ATOM 1670 O O . GLU A 1 225 ? -11.041 -9.359 7.167 1.00 52.16 225 GLU A O 1
ATOM 1675 N N . ASP A 1 226 ? -12.292 -10.451 5.660 1.00 52.62 226 ASP A N 1
ATOM 1676 C CA . ASP A 1 226 ? -12.939 -9.281 5.054 1.00 52.62 226 ASP A CA 1
ATOM 1677 C C . ASP A 1 226 ? -14.391 -9.039 5.533 1.00 52.62 226 ASP A C 1
ATOM 1679 O O . ASP A 1 226 ? -15.048 -8.098 5.073 1.00 52.62 226 ASP A O 1
ATOM 1683 N N . GLU A 1 227 ? -14.921 -9.845 6.464 1.00 58.94 227 GLU A N 1
ATOM 1684 C CA . GLU A 1 227 ? -16.207 -9.553 7.113 1.00 58.94 227 GLU A CA 1
ATOM 1685 C C . GLU A 1 227 ? -16.000 -8.518 8.235 1.00 58.94 227 GLU A C 1
ATOM 1687 O O . GLU A 1 227 ? -15.298 -8.773 9.215 1.00 58.94 227 GLU A O 1
ATOM 1692 N N . GLU A 1 228 ? -16.578 -7.313 8.092 1.00 62.19 228 GLU A N 1
ATOM 1693 C CA . GLU A 1 228 ? -16.460 -6.262 9.113 1.00 62.19 228 GLU A CA 1
ATOM 1694 C C . GLU A 1 228 ? -16.846 -6.823 10.497 1.00 62.19 228 GLU A C 1
ATOM 1696 O O . GLU A 1 228 ? -17.950 -7.359 10.643 1.00 62.19 228 GLU A O 1
ATOM 1701 N N . PRO A 1 229 ? -16.006 -6.662 11.540 1.00 71.69 229 PRO A N 1
ATOM 1702 C CA . PRO A 1 229 ? -16.305 -7.199 12.860 1.00 71.69 229 PRO A CA 1
ATOM 1703 C C . PRO A 1 229 ? -17.664 -6.688 13.352 1.00 71.69 229 PRO A C 1
ATOM 1705 O O . PRO A 1 229 ? -17.917 -5.480 13.434 1.00 71.69 229 PRO A O 1
ATOM 1708 N N . THR A 1 230 ? -18.560 -7.621 13.671 1.00 79.38 230 THR A N 1
ATOM 1709 C CA . THR A 1 230 ? -19.884 -7.318 14.214 1.00 79.38 230 THR A CA 1
ATOM 1710 C C . THR A 1 230 ? -19.827 -7.208 15.730 1.00 79.38 230 THR A C 1
ATOM 1712 O O . THR A 1 230 ? -19.207 -8.029 16.403 1.00 79.38 230 THR A O 1
ATOM 1715 N N . GLN A 1 231 ? -20.512 -6.212 16.279 1.00 84.38 231 GLN A N 1
ATOM 1716 C CA . GLN A 1 231 ? -20.614 -5.972 17.707 1.00 84.38 231 GLN A CA 1
ATOM 1717 C C . GLN A 1 231 ? -22.058 -6.194 18.196 1.00 84.38 231 GLN A C 1
ATOM 1719 O O . GLN A 1 231 ? -22.992 -5.618 17.623 1.00 84.38 231 GLN A O 1
ATOM 1724 N N . PRO A 1 232 ? -22.267 -6.963 19.282 1.00 88.06 232 PRO A N 1
ATOM 1725 C CA . PRO A 1 232 ? -23.598 -7.198 19.828 1.00 88.06 232 PRO A CA 1
ATOM 1726 C C . PRO A 1 232 ? -24.100 -5.978 20.614 1.00 88.06 232 PRO A C 1
ATOM 1728 O O . PRO A 1 232 ? -23.472 -5.545 21.577 1.00 88.06 232 PRO A O 1
ATOM 1731 N N . ILE A 1 233 ? -25.260 -5.444 20.240 1.00 89.88 233 ILE A N 1
ATOM 1732 C CA . ILE A 1 233 ? -25.979 -4.377 20.947 1.00 89.88 233 ILE A CA 1
ATOM 1733 C C . ILE A 1 233 ? -27.161 -5.007 21.680 1.00 89.88 233 ILE A C 1
ATOM 1735 O O . ILE A 1 233 ? -27.990 -5.668 21.058 1.00 89.88 233 ILE A O 1
ATOM 1739 N N . SER A 1 234 ? -27.275 -4.793 22.992 1.00 90.75 234 SER A N 1
ATOM 1740 C CA . SER A 1 234 ? -28.401 -5.322 23.771 1.00 90.75 234 SER A CA 1
ATOM 1741 C C . SER A 1 234 ? -29.478 -4.258 23.990 1.00 90.75 234 SER A C 1
ATOM 1743 O O . SER A 1 234 ? -29.204 -3.143 24.428 1.00 90.75 234 SER A O 1
ATOM 1745 N N . VAL A 1 235 ? -30.726 -4.599 23.680 1.00 92.06 235 VAL A N 1
ATOM 1746 C CA . VAL A 1 235 ? -31.907 -3.743 23.830 1.00 92.06 235 VAL A CA 1
ATOM 1747 C C . VAL A 1 235 ? -32.837 -4.399 24.841 1.00 92.06 235 VAL A C 1
ATOM 1749 O O . VAL A 1 235 ? -33.335 -5.496 24.609 1.00 92.06 235 VAL A O 1
ATOM 1752 N N . THR A 1 236 ? -33.061 -3.741 25.976 1.00 90.12 236 THR A N 1
ATOM 1753 C CA . THR A 1 236 ? -33.899 -4.229 27.079 1.00 90.12 236 THR A CA 1
ATOM 1754 C C . THR A 1 236 ? -35.095 -3.313 27.284 1.00 90.12 236 THR A C 1
ATOM 1756 O O . THR A 1 236 ? -34.927 -2.105 27.444 1.00 90.12 236 THR A O 1
ATOM 1759 N N . GLY A 1 237 ? -36.302 -3.870 27.326 1.00 87.81 237 GLY A N 1
ATOM 1760 C CA . GLY A 1 237 ? -37.517 -3.101 27.585 1.00 87.81 237 GLY A CA 1
ATOM 1761 C C . GLY A 1 237 ? -38.796 -3.896 27.322 1.00 87.81 237 GLY A C 1
ATOM 1762 O O . GLY A 1 237 ? -38.735 -5.112 27.152 1.00 87.81 237 GLY A O 1
ATOM 1763 N N . PRO A 1 238 ? -39.960 -3.231 27.289 1.00 88.25 238 PRO A N 1
ATOM 1764 C CA . PRO A 1 238 ? -41.242 -3.865 26.981 1.00 88.25 238 PRO A CA 1
ATOM 1765 C C . PRO A 1 238 ? -41.234 -4.507 25.581 1.00 88.25 238 PRO A C 1
ATOM 1767 O O . PRO A 1 238 ? -40.767 -3.878 24.630 1.00 88.25 238 PRO A O 1
ATOM 1770 N N . LEU A 1 239 ? -41.756 -5.732 25.424 1.00 83.81 239 LEU A N 1
ATOM 1771 C CA . LEU A 1 239 ? -41.647 -6.523 24.182 1.00 83.81 239 LEU A CA 1
ATOM 1772 C C . LEU A 1 239 ? -42.047 -5.749 22.910 1.00 83.81 239 LEU A C 1
ATOM 1774 O O . LEU A 1 239 ? -41.311 -5.762 21.924 1.00 83.81 239 LEU A O 1
ATOM 1778 N N . SER A 1 240 ? -43.183 -5.046 22.932 1.00 83.25 240 SER A N 1
ATOM 1779 C CA . SER A 1 240 ? -43.659 -4.256 21.785 1.00 83.25 240 SER A CA 1
ATOM 1780 C C . SER A 1 240 ? -42.711 -3.108 21.430 1.00 83.25 240 SER A C 1
ATOM 1782 O O . SER A 1 240 ? -42.489 -2.815 20.257 1.00 83.25 240 SER A O 1
ATOM 1784 N N . SER A 1 241 ? -42.133 -2.470 22.449 1.00 86.44 241 SER A N 1
ATOM 1785 C CA . SER A 1 241 ? -41.191 -1.364 22.291 1.00 86.44 241 SER A CA 1
ATOM 1786 C C . SER A 1 241 ? -39.831 -1.838 21.790 1.00 86.44 241 SER A C 1
ATOM 1788 O O . SER A 1 241 ? -39.224 -1.164 20.966 1.00 86.44 241 SER A O 1
ATOM 1790 N N . VAL A 1 242 ? -39.363 -3.001 22.253 1.00 89.12 242 VAL A N 1
ATOM 1791 C CA . VAL A 1 242 ? -38.089 -3.596 21.827 1.00 89.12 242 VAL A CA 1
ATOM 1792 C C . VAL A 1 242 ? -38.133 -3.964 20.348 1.00 89.12 242 VAL A C 1
ATOM 1794 O O . VAL A 1 242 ? -37.202 -3.633 19.626 1.00 89.12 242 VAL A O 1
ATOM 1797 N N . VAL A 1 243 ? -39.217 -4.581 19.867 1.00 89.50 243 VAL A N 1
ATOM 1798 C CA . VAL A 1 243 ? -39.357 -4.929 18.440 1.00 89.50 243 VAL A CA 1
ATOM 1799 C C . VAL A 1 243 ? -39.336 -3.678 17.556 1.00 89.50 243 VAL A C 1
ATOM 1801 O O . VAL A 1 243 ? -38.609 -3.644 16.568 1.00 89.50 243 VAL A O 1
ATOM 1804 N N . ALA A 1 244 ? -40.069 -2.629 17.938 1.00 88.81 244 ALA A N 1
ATOM 1805 C CA . ALA A 1 244 ? -40.074 -1.371 17.193 1.00 88.81 244 ALA A CA 1
ATOM 1806 C C . ALA A 1 244 ? -38.711 -0.651 17.234 1.00 88.81 244 ALA A C 1
ATOM 1808 O O . ALA A 1 244 ? -38.265 -0.117 16.222 1.00 88.81 244 ALA A O 1
ATOM 1809 N N . ALA A 1 245 ? -38.022 -0.677 18.381 1.00 89.94 245 ALA A N 1
ATOM 1810 C CA . ALA A 1 245 ? -36.687 -0.101 18.522 1.00 89.94 245 ALA A CA 1
ATOM 1811 C C . ALA A 1 245 ? -35.632 -0.855 17.694 1.00 89.94 245 ALA A C 1
ATOM 1813 O O . ALA A 1 245 ? -34.752 -0.219 17.122 1.00 89.94 245 ALA A O 1
ATOM 1814 N N . ILE A 1 246 ? -35.724 -2.187 17.605 1.00 91.06 246 ILE A N 1
ATOM 1815 C CA . ILE A 1 246 ? -34.836 -3.008 16.769 1.00 91.06 246 ILE A CA 1
ATOM 1816 C C . ILE A 1 246 ? -35.041 -2.688 15.289 1.00 91.06 246 ILE A C 1
ATOM 1818 O O . ILE A 1 246 ? -34.058 -2.466 14.595 1.00 91.06 246 ILE A O 1
ATOM 1822 N N . ALA A 1 247 ? -36.287 -2.575 14.823 1.00 90.44 247 ALA A N 1
ATOM 1823 C CA . ALA A 1 247 ? -36.564 -2.229 13.429 1.00 90.44 247 ALA A CA 1
ATOM 1824 C C . ALA A 1 247 ? -35.983 -0.853 13.037 1.00 90.44 247 ALA A C 1
ATOM 1826 O O . ALA A 1 247 ? -35.427 -0.696 11.952 1.00 90.44 247 ALA A O 1
ATOM 1827 N N . GLU A 1 248 ? -36.056 0.146 13.927 1.00 89.69 248 GLU A N 1
ATOM 1828 C CA . GLU A 1 248 ? -35.453 1.468 13.685 1.00 89.69 248 GLU A CA 1
ATOM 1829 C C . GLU A 1 248 ? -33.913 1.416 13.739 1.00 89.69 248 GLU A C 1
ATOM 1831 O O . GLU A 1 248 ? -33.249 2.075 12.941 1.00 89.69 248 GLU A O 1
ATOM 1836 N N . LEU A 1 249 ? -33.330 0.587 14.615 1.00 88.62 249 LEU A N 1
ATOM 1837 C CA . LEU A 1 249 ? -31.883 0.329 14.640 1.00 88.62 249 LEU A CA 1
ATOM 1838 C C . LEU A 1 249 ? -31.396 -0.347 13.355 1.00 88.62 249 LEU A C 1
ATOM 1840 O O . LEU A 1 249 ? -30.405 0.096 12.780 1.00 88.62 249 LEU A O 1
ATOM 1844 N N . GLU A 1 250 ? -32.094 -1.377 12.881 1.00 88.56 250 GLU A N 1
ATOM 1845 C CA . GLU A 1 250 ? -31.789 -2.073 11.627 1.00 88.56 250 GLU A CA 1
ATOM 1846 C C . GLU A 1 250 ? -31.902 -1.134 10.421 1.00 88.56 250 GLU A C 1
ATOM 1848 O O . GLU A 1 250 ? -31.052 -1.184 9.534 1.00 88.56 250 GLU A O 1
ATOM 1853 N N . ALA A 1 251 ? -32.870 -0.211 10.418 1.00 86.44 251 ALA A N 1
ATOM 1854 C CA . ALA A 1 251 ? -32.987 0.823 9.389 1.00 86.44 251 ALA A CA 1
ATOM 1855 C C . ALA A 1 251 ? -31.810 1.821 9.402 1.00 86.44 251 ALA A C 1
ATOM 1857 O O . ALA A 1 251 ? -31.318 2.235 8.350 1.00 86.44 251 ALA A O 1
ATOM 1858 N N . ILE A 1 252 ? -31.313 2.202 10.584 1.00 85.06 252 ILE A N 1
ATOM 1859 C CA . ILE A 1 252 ? -30.120 3.058 10.709 1.00 85.06 252 ILE A CA 1
ATOM 1860 C C . ILE A 1 252 ? -28.871 2.308 10.224 1.00 85.06 252 ILE A C 1
ATOM 1862 O O . ILE A 1 252 ? -28.037 2.884 9.518 1.00 85.06 252 ILE A O 1
ATOM 1866 N N . ILE A 1 253 ? -28.753 1.022 10.575 1.00 84.12 253 ILE A N 1
ATOM 1867 C CA . ILE A 1 253 ? -27.659 0.150 10.136 1.00 84.12 253 ILE A CA 1
ATOM 1868 C C . ILE A 1 253 ? -27.690 -0.011 8.613 1.00 84.12 253 ILE A C 1
ATOM 1870 O O . ILE A 1 253 ? -26.653 0.156 7.971 1.00 84.12 253 ILE A O 1
ATOM 1874 N N . SER A 1 254 ? -28.853 -0.274 8.013 1.00 79.69 254 SER A N 1
ATOM 1875 C CA . SER A 1 254 ? -28.980 -0.468 6.564 1.00 79.69 254 SER A CA 1
ATOM 1876 C C . SER A 1 254 ? -28.668 0.806 5.779 1.00 79.69 254 SER A C 1
ATOM 1878 O O . SER A 1 254 ? -27.922 0.753 4.808 1.00 79.69 254 SER A O 1
ATOM 1880 N N . THR A 1 255 ? -29.126 1.969 6.251 1.00 80.75 255 THR A N 1
ATOM 1881 C CA . THR A 1 255 ? -28.875 3.260 5.584 1.00 80.75 255 THR A CA 1
ATOM 1882 C C . THR A 1 255 ? -27.385 3.612 5.549 1.00 80.75 255 THR A C 1
ATOM 1884 O O . THR A 1 255 ? -26.898 4.203 4.588 1.00 80.75 255 THR A O 1
ATOM 1887 N N . LYS A 1 256 ? -26.633 3.275 6.604 1.00 73.06 256 LYS A N 1
ATOM 1888 C CA . LYS A 1 256 ? -25.203 3.613 6.712 1.00 73.06 256 LYS A CA 1
ATOM 1889 C C . LYS A 1 256 ? -24.259 2.538 6.193 1.00 73.06 256 LYS A C 1
ATOM 1891 O O . LYS A 1 256 ? -23.130 2.870 5.856 1.00 73.06 256 LYS A O 1
ATOM 1896 N N . THR A 1 257 ? -24.727 1.299 6.086 1.00 68.25 257 THR A N 1
ATOM 1897 C CA . THR A 1 257 ? -24.015 0.207 5.402 1.00 68.25 257 THR A CA 1
ATOM 1898 C C . THR A 1 257 ? -24.463 0.050 3.948 1.00 68.25 257 THR A C 1
ATOM 1900 O O . THR A 1 257 ? -24.187 -0.978 3.341 1.00 68.25 257 THR A O 1
ATOM 1903 N N . ALA A 1 258 ? -25.159 1.053 3.394 1.00 68.81 258 ALA A N 1
ATOM 1904 C CA . ALA A 1 258 ? -25.692 1.013 2.037 1.00 68.81 258 ALA A CA 1
ATOM 1905 C C . ALA A 1 258 ? -24.585 0.822 0.994 1.00 68.81 258 ALA A C 1
ATOM 1907 O O . ALA A 1 258 ? -24.757 -0.005 0.109 1.00 68.81 258 ALA A O 1
ATOM 1908 N N . HIS A 1 259 ? -23.437 1.489 1.154 1.00 75.06 259 HIS A N 1
ATOM 1909 C CA . HIS A 1 259 ? -22.278 1.328 0.276 1.00 75.06 259 HIS A CA 1
ATOM 1910 C C . HIS A 1 259 ? -21.151 0.571 0.981 1.00 75.06 259 HIS A C 1
ATOM 1912 O O . HIS A 1 259 ? -20.753 0.940 2.087 1.00 75.06 259 HIS A O 1
ATOM 1918 N N . ILE A 1 260 ? -20.625 -0.465 0.331 1.00 79.62 260 ILE A N 1
ATOM 1919 C CA . ILE A 1 260 ? -19.504 -1.273 0.818 1.00 79.62 260 ILE A CA 1
ATOM 1920 C C . ILE A 1 260 ? -18.505 -1.509 -0.315 1.00 79.62 260 ILE A C 1
ATOM 1922 O O . ILE A 1 260 ? -18.884 -1.607 -1.483 1.00 79.62 260 ILE A O 1
ATOM 1926 N N . THR A 1 261 ? -17.229 -1.612 0.043 1.00 81.75 261 THR A N 1
ATOM 1927 C CA . THR A 1 261 ? -16.180 -2.123 -0.839 1.00 81.75 261 THR A CA 1
ATOM 1928 C C . THR A 1 261 ? -15.686 -3.441 -0.269 1.00 81.75 261 THR A C 1
ATOM 1930 O O . THR A 1 261 ? -15.188 -3.469 0.854 1.00 81.75 261 THR A O 1
ATOM 1933 N N . GLN A 1 262 ? -15.804 -4.520 -1.035 1.00 84.25 262 GLN A N 1
ATOM 1934 C CA . GLN A 1 262 ? -15.208 -5.816 -0.709 1.00 84.25 262 GLN A CA 1
ATOM 1935 C C . GLN A 1 262 ? -14.112 -6.150 -1.712 1.00 84.25 262 GLN A C 1
ATOM 1937 O O . GLN A 1 262 ? -14.138 -5.675 -2.848 1.00 84.25 262 GLN A O 1
ATOM 1942 N N . ARG A 1 263 ? -13.125 -6.938 -1.286 1.00 85.88 263 ARG A N 1
ATOM 1943 C CA . ARG A 1 263 ? -11.994 -7.331 -2.127 1.00 85.88 263 ARG A CA 1
ATOM 1944 C C . ARG A 1 263 ? -11.818 -8.838 -2.097 1.00 85.88 263 ARG A C 1
ATOM 1946 O O . ARG A 1 263 ? -11.988 -9.454 -1.055 1.00 85.88 263 ARG A O 1
ATOM 1953 N N . VAL A 1 264 ? -11.447 -9.403 -3.235 1.00 85.31 264 VAL A N 1
ATOM 1954 C CA . VAL A 1 264 ? -10.964 -10.777 -3.360 1.00 85.31 264 VAL A CA 1
ATOM 1955 C C . VAL A 1 264 ? -9.468 -10.689 -3.634 1.00 85.31 264 VAL A C 1
ATOM 1957 O O . VAL A 1 264 ? -9.066 -10.106 -4.642 1.00 85.31 264 VAL A O 1
ATOM 1960 N N . ARG A 1 265 ? -8.653 -11.203 -2.708 1.00 83.81 265 ARG A N 1
ATOM 1961 C CA . ARG A 1 265 ? -7.183 -11.206 -2.793 1.00 83.81 265 ARG A CA 1
ATOM 1962 C C . ARG A 1 265 ? -6.659 -12.571 -3.236 1.00 83.81 265 ARG A C 1
ATOM 1964 O O . ARG A 1 265 ? -7.398 -13.552 -3.232 1.00 83.81 265 ARG A O 1
ATOM 1971 N N . ASP A 1 266 ? -5.379 -12.600 -3.603 1.00 75.38 266 ASP A N 1
ATOM 1972 C CA . ASP A 1 266 ? -4.604 -13.818 -3.871 1.00 75.38 266 ASP A CA 1
ATOM 1973 C C . ASP A 1 266 ? -5.171 -14.712 -4.984 1.00 75.38 266 ASP A C 1
ATOM 1975 O O . ASP A 1 266 ? -5.038 -15.937 -4.959 1.00 75.38 266 ASP A O 1
ATOM 1979 N N . ILE A 1 267 ? -5.775 -14.104 -6.010 1.00 83.12 267 ILE A N 1
ATOM 1980 C CA . ILE A 1 267 ? -6.279 -14.855 -7.162 1.00 83.12 267 ILE A CA 1
ATOM 1981 C C . ILE A 1 267 ? -5.079 -15.455 -7.922 1.00 83.12 267 ILE A C 1
ATOM 1983 O O . ILE A 1 267 ? -4.144 -14.723 -8.281 1.00 83.12 267 ILE A O 1
ATOM 1987 N N . PRO A 1 268 ? -5.071 -16.775 -8.206 1.00 82.38 268 PRO A N 1
ATOM 1988 C CA . PRO A 1 268 ? -3.989 -17.394 -8.960 1.00 82.38 268 PRO A CA 1
ATOM 1989 C C . PRO A 1 268 ? -3.775 -16.703 -10.320 1.00 82.38 268 PRO A C 1
ATOM 1991 O O . PRO A 1 268 ? -4.751 -16.399 -11.011 1.00 82.38 268 PRO A O 1
ATOM 1994 N N . PRO A 1 269 ? -2.517 -16.507 -10.761 1.00 77.81 269 PRO A N 1
ATOM 1995 C CA . PRO A 1 269 ? -2.201 -15.735 -11.970 1.00 77.81 269 PRO A CA 1
ATOM 1996 C C . PRO A 1 269 ? -2.809 -16.343 -13.243 1.00 77.81 269 PRO A C 1
ATOM 1998 O O . PRO A 1 269 ? -3.135 -15.623 -14.178 1.00 77.81 269 PRO A O 1
ATOM 2001 N N . LYS A 1 270 ? -3.032 -17.662 -13.253 1.00 81.88 270 LYS A N 1
ATOM 2002 C CA . LYS A 1 270 ? -3.707 -18.388 -14.338 1.00 81.88 270 LYS A CA 1
ATOM 2003 C C . LYS A 1 270 ? -5.217 -18.112 -14.432 1.00 81.88 270 LYS A C 1
ATOM 2005 O O . LYS A 1 270 ? -5.784 -18.278 -15.503 1.00 81.88 270 LYS A O 1
ATOM 2010 N N . ILE A 1 271 ? -5.867 -17.722 -13.330 1.00 85.00 271 ILE A N 1
ATOM 2011 C CA . ILE A 1 271 ? -7.327 -17.517 -13.240 1.00 85.00 271 ILE A CA 1
ATOM 2012 C C . ILE A 1 271 ? -7.679 -16.036 -13.396 1.00 85.00 271 ILE A C 1
ATOM 2014 O O . ILE A 1 271 ? -8.688 -15.703 -14.013 1.00 85.00 271 ILE A O 1
ATOM 2018 N N . PHE A 1 272 ? -6.827 -15.146 -12.879 1.00 85.31 272 PHE A N 1
ATOM 2019 C CA . PHE A 1 272 ? -7.057 -13.700 -12.862 1.00 85.31 272 PHE A CA 1
ATOM 2020 C C . PHE A 1 272 ? -7.530 -13.113 -14.212 1.00 85.31 272 PHE A C 1
ATOM 2022 O O . PHE A 1 272 ? -8.546 -12.417 -14.203 1.00 85.31 272 PHE A O 1
ATOM 2029 N N . PRO A 1 273 ? -6.930 -13.453 -15.376 1.00 83.56 273 PRO A N 1
ATOM 2030 C CA . PRO A 1 273 ? -7.351 -12.882 -16.657 1.00 83.56 273 PRO A CA 1
ATOM 2031 C C . PRO A 1 273 ? -8.773 -13.291 -17.083 1.00 83.56 273 PRO A C 1
ATOM 2033 O O . PRO A 1 273 ? -9.454 -12.539 -17.777 1.00 83.56 273 PRO A O 1
ATOM 2036 N N . PHE A 1 274 ? -9.252 -14.464 -16.656 1.00 85.06 274 PHE A N 1
ATOM 2037 C CA . PHE A 1 274 ? -10.617 -14.923 -16.936 1.00 85.06 274 PHE A CA 1
ATOM 2038 C C . PHE A 1 274 ? -11.658 -14.172 -16.107 1.00 85.06 274 PHE A C 1
ATOM 2040 O O . PHE A 1 274 ? -12.740 -13.863 -16.604 1.00 85.06 274 PHE A O 1
ATOM 2047 N N . ILE A 1 275 ? -11.328 -13.864 -14.851 1.00 86.81 275 ILE A N 1
ATOM 2048 C CA . ILE A 1 275 ? -12.213 -13.108 -13.963 1.00 86.81 275 ILE A CA 1
ATOM 2049 C C . ILE A 1 275 ? -12.240 -11.636 -14.378 1.00 86.81 275 ILE A C 1
ATOM 2051 O O . ILE A 1 275 ? -13.313 -11.044 -14.440 1.00 86.81 275 ILE A O 1
ATOM 2055 N N . GLU A 1 276 ? -11.088 -11.061 -14.730 1.00 83.88 276 GLU A N 1
ATOM 2056 C CA . GLU A 1 276 ? -10.994 -9.687 -15.228 1.00 83.88 276 GLU A CA 1
ATOM 2057 C C . GLU A 1 276 ? -11.828 -9.487 -16.503 1.00 83.88 276 GLU A C 1
ATOM 2059 O O . GLU A 1 276 ? -12.581 -8.519 -16.601 1.00 83.88 276 GLU A O 1
ATOM 2064 N N . ALA A 1 277 ? -11.787 -10.438 -17.442 1.00 82.94 277 ALA A N 1
ATOM 2065 C CA . ALA A 1 277 ? -12.594 -10.374 -18.661 1.00 82.94 277 ALA A CA 1
ATOM 2066 C C . ALA A 1 277 ? -14.113 -10.428 -18.407 1.00 82.94 277 ALA A C 1
ATOM 2068 O O . ALA A 1 277 ? -14.884 -9.923 -19.222 1.00 82.94 277 ALA A O 1
ATOM 2069 N N . ARG A 1 278 ? -14.548 -11.002 -17.277 1.00 84.44 278 ARG A N 1
ATOM 2070 C CA . ARG A 1 278 ? -15.957 -11.053 -16.851 1.00 84.44 278 ARG A CA 1
ATOM 2071 C C . ARG A 1 278 ? -16.371 -9.891 -15.944 1.00 84.44 278 ARG A C 1
ATOM 2073 O O . ARG A 1 278 ? -17.509 -9.876 -15.483 1.00 84.44 278 ARG A O 1
ATOM 2080 N N . ALA A 1 279 ? -15.510 -8.894 -15.713 1.00 82.81 279 ALA A N 1
ATOM 2081 C CA . ALA A 1 279 ? -15.817 -7.754 -14.840 1.00 82.81 279 ALA A CA 1
ATOM 2082 C C . ALA A 1 279 ? -17.174 -7.101 -15.165 1.00 82.81 279 ALA A C 1
ATOM 2084 O O . ALA A 1 279 ? -18.007 -6.925 -14.277 1.00 82.81 279 ALA A O 1
ATOM 2085 N N . SER A 1 280 ? -17.449 -6.845 -16.449 1.00 82.88 280 SER A N 1
ATOM 2086 C CA . SER A 1 280 ? -18.720 -6.259 -16.895 1.00 82.88 280 SER A CA 1
ATOM 2087 C C . SER A 1 280 ? -19.931 -7.181 -16.710 1.00 82.88 280 SER A C 1
ATOM 2089 O O . SER A 1 280 ? -21.047 -6.692 -16.553 1.00 82.88 280 SER A O 1
ATOM 2091 N N . GLU A 1 281 ? -19.746 -8.504 -16.718 1.00 84.81 281 GLU A N 1
ATOM 2092 C CA . GLU A 1 281 ? -20.824 -9.459 -16.434 1.00 84.81 281 GLU A CA 1
ATOM 2093 C C . GLU A 1 281 ? -21.193 -9.420 -14.948 1.00 84.81 281 GLU A C 1
ATOM 2095 O O . GLU A 1 281 ? -22.376 -9.371 -14.613 1.00 84.81 281 GLU A O 1
ATOM 2100 N N . TYR A 1 282 ? -20.201 -9.349 -14.053 1.00 85.25 282 TYR A N 1
ATOM 2101 C CA . TYR A 1 282 ? -20.449 -9.213 -12.614 1.00 85.25 282 TYR A CA 1
ATOM 2102 C C . TYR A 1 282 ? -21.167 -7.901 -12.279 1.00 85.25 282 TYR A C 1
ATOM 2104 O O . TYR A 1 282 ? -22.082 -7.900 -11.454 1.00 85.25 282 TYR A O 1
ATOM 2112 N N . GLU A 1 283 ? -20.817 -6.804 -12.957 1.00 84.06 283 GLU A N 1
ATOM 2113 C CA . GLU A 1 283 ? -21.534 -5.529 -12.835 1.00 84.06 283 GLU A CA 1
ATOM 2114 C C . GLU A 1 283 ? -22.990 -5.653 -13.303 1.00 84.06 283 GLU A C 1
ATOM 2116 O O . GLU A 1 283 ? -23.903 -5.223 -12.603 1.00 84.06 283 GLU A O 1
ATOM 2121 N N . GLN A 1 284 ? -23.247 -6.290 -14.448 1.00 82.06 284 GLN A N 1
ATOM 2122 C CA . GLN A 1 284 ? -24.611 -6.476 -14.962 1.00 82.06 284 GLN A CA 1
ATOM 2123 C C . GLN A 1 284 ? -25.465 -7.374 -14.062 1.00 82.06 284 GLN A C 1
ATOM 2125 O O . GLN A 1 284 ? -26.622 -7.052 -13.787 1.00 82.06 284 GLN A O 1
ATOM 2130 N N . VAL A 1 285 ? -24.901 -8.479 -13.568 1.00 79.69 285 VAL A N 1
ATOM 2131 C CA . VAL A 1 285 ? -25.583 -9.389 -12.635 1.00 79.69 285 VAL A CA 1
ATOM 2132 C C . VAL A 1 285 ? -25.958 -8.657 -11.346 1.00 79.69 285 VAL A C 1
ATOM 2134 O O . VAL A 1 285 ? -27.060 -8.856 -10.829 1.00 79.69 285 VAL A O 1
ATOM 2137 N N . ALA A 1 286 ? -25.081 -7.778 -10.861 1.00 76.31 286 ALA A N 1
ATOM 2138 C CA . ALA A 1 286 ? -25.301 -6.995 -9.653 1.00 76.31 286 ALA A CA 1
ATOM 2139 C C . ALA A 1 286 ? -26.280 -5.819 -9.850 1.00 76.31 286 ALA A C 1
ATOM 2141 O O . ALA A 1 286 ? -27.034 -5.491 -8.932 1.00 76.31 286 ALA A O 1
ATOM 2142 N N . ASN A 1 287 ? -26.319 -5.221 -11.045 1.00 78.00 287 ASN A N 1
ATOM 2143 C CA . ASN A 1 287 ? -27.121 -4.029 -11.348 1.00 78.00 287 ASN A CA 1
ATOM 2144 C C . ASN A 1 287 ? -28.574 -4.331 -11.772 1.00 78.00 287 ASN A C 1
ATOM 2146 O O . ASN A 1 287 ? -29.369 -3.403 -11.928 1.00 78.00 287 ASN A O 1
ATOM 2150 N N . ASN A 1 288 ? -28.965 -5.605 -11.915 1.00 69.38 288 ASN A N 1
ATOM 2151 C CA . ASN A 1 288 ? -30.333 -6.000 -12.296 1.00 69.38 288 ASN A CA 1
ATOM 2152 C C . ASN A 1 288 ? -31.437 -5.472 -11.350 1.00 69.38 288 ASN A C 1
ATOM 2154 O O . ASN A 1 288 ? -32.587 -5.355 -11.768 1.00 69.38 288 ASN A O 1
ATOM 2158 N N . ASP A 1 289 ? -31.093 -5.107 -10.110 1.00 65.75 289 ASP A N 1
ATOM 2159 C CA . ASP A 1 289 ? -32.023 -4.582 -9.098 1.00 65.75 289 ASP A CA 1
ATOM 2160 C C . ASP A 1 289 ? -32.051 -3.031 -9.022 1.00 65.75 289 ASP A C 1
ATOM 2162 O O . ASP A 1 289 ? -32.647 -2.464 -8.106 1.00 65.75 289 ASP A O 1
ATOM 2166 N N . GLY A 1 290 ? -31.414 -2.318 -9.966 1.00 63.94 290 GLY A N 1
ATOM 2167 C CA . GLY A 1 290 ? -31.303 -0.847 -9.950 1.00 63.94 290 GLY A CA 1
ATOM 2168 C C . GLY A 1 290 ? -30.182 -0.302 -9.053 1.00 63.94 290 GLY A C 1
ATOM 2169 O O . GLY A 1 290 ? -30.091 0.908 -8.841 1.00 63.94 290 GLY A O 1
ATOM 2170 N N . SER A 1 291 ? -29.336 -1.195 -8.542 1.00 72.44 291 SER A N 1
ATOM 2171 C CA . SER A 1 291 ? -28.109 -0.884 -7.810 1.00 72.44 291 SER A CA 1
ATOM 2172 C C . SER A 1 291 ? -26.972 -0.478 -8.746 1.00 72.44 291 SER A C 1
ATOM 2174 O O . SER A 1 291 ? -26.983 -0.835 -9.922 1.00 72.44 291 SER A O 1
ATOM 2176 N N . ASN A 1 292 ? -25.994 0.269 -8.224 1.00 75.69 292 ASN A N 1
ATOM 2177 C CA . ASN A 1 292 ? -24.772 0.622 -8.950 1.00 75.69 292 ASN A CA 1
ATOM 2178 C C . ASN A 1 292 ? -23.565 -0.043 -8.278 1.00 75.69 292 ASN A C 1
ATOM 2180 O O . ASN A 1 292 ? -23.196 0.305 -7.151 1.00 75.69 292 ASN A O 1
ATOM 2184 N N . VAL A 1 293 ? -22.984 -1.022 -8.965 1.00 81.81 293 VAL A N 1
ATOM 2185 C CA . VAL A 1 293 ? -21.768 -1.729 -8.568 1.00 81.81 293 VAL A CA 1
ATOM 2186 C C . VAL A 1 293 ? -20.679 -1.493 -9.604 1.00 81.81 293 VAL A C 1
ATOM 2188 O O . VAL A 1 293 ? -20.921 -1.611 -10.802 1.00 81.81 293 VAL A O 1
ATOM 2191 N N . MET A 1 294 ? -19.482 -1.189 -9.112 1.00 83.19 294 MET A N 1
ATOM 2192 C CA . MET A 1 294 ? -18.267 -0.997 -9.893 1.00 83.19 294 MET A CA 1
ATOM 2193 C C . MET A 1 294 ? -17.236 -2.048 -9.490 1.00 83.19 294 MET A C 1
ATOM 2195 O O . MET A 1 294 ? -16.911 -2.185 -8.303 1.00 83.19 294 MET A O 1
ATOM 2199 N N . VAL A 1 295 ? -16.715 -2.776 -10.473 1.00 85.94 295 VAL A N 1
ATOM 2200 C CA . VAL A 1 295 ? -15.678 -3.795 -10.291 1.00 85.94 295 VAL A CA 1
ATOM 2201 C C . VAL A 1 295 ? -14.351 -3.222 -10.786 1.00 85.94 295 VAL A C 1
ATOM 2203 O O . VAL A 1 295 ? -14.209 -2.886 -11.955 1.00 85.94 295 VAL A O 1
ATOM 2206 N N . ASN A 1 296 ? -13.361 -3.104 -9.899 1.00 85.19 296 ASN A N 1
ATOM 2207 C CA . ASN A 1 296 ? -12.007 -2.677 -10.252 1.00 85.19 296 ASN A CA 1
ATOM 2208 C C . ASN A 1 296 ? -11.018 -3.814 -10.015 1.00 85.19 296 ASN A C 1
ATOM 2210 O O . ASN A 1 296 ? -10.971 -4.377 -8.919 1.00 85.19 296 ASN A O 1
ATOM 2214 N N . SER A 1 297 ? -10.183 -4.079 -11.011 1.00 82.69 297 SER A N 1
ATOM 2215 C CA . SER A 1 297 ? -9.121 -5.081 -10.958 1.00 82.69 297 SER A CA 1
ATOM 2216 C C . SER A 1 297 ? -7.765 -4.395 -10.804 1.00 82.69 297 SER A C 1
ATOM 2218 O O . SER A 1 297 ? -7.451 -3.471 -11.554 1.00 82.69 297 SER A O 1
ATOM 2220 N N . THR A 1 298 ? -6.942 -4.852 -9.861 1.00 79.56 298 THR A N 1
ATOM 2221 C CA . THR A 1 298 ? -5.552 -4.401 -9.715 1.00 79.56 298 THR A CA 1
ATOM 2222 C C . THR A 1 298 ? -4.619 -5.530 -10.145 1.00 79.56 298 THR A C 1
ATOM 2224 O O . THR A 1 298 ? -4.479 -6.538 -9.450 1.00 79.56 298 THR A O 1
ATOM 2227 N N . VAL A 1 299 ? -3.959 -5.360 -11.294 1.00 74.06 299 VAL A N 1
ATOM 2228 C CA . VAL A 1 299 ? -3.094 -6.393 -11.897 1.00 74.06 299 VAL A CA 1
ATOM 2229 C C . VAL A 1 299 ? -1.849 -6.675 -11.041 1.00 74.06 299 VAL A C 1
ATOM 2231 O O . VAL A 1 299 ? -1.451 -7.828 -10.900 1.00 74.06 299 VAL A O 1
ATOM 2234 N N . GLU A 1 300 ? -1.258 -5.649 -10.418 1.00 70.00 300 GLU A N 1
ATOM 2235 C CA . GLU A 1 300 ? -0.027 -5.774 -9.614 1.00 70.00 300 GLU A CA 1
ATOM 2236 C C . GLU A 1 300 ? -0.220 -6.628 -8.352 1.00 70.00 300 GLU A C 1
ATOM 2238 O O . GLU A 1 300 ? 0.612 -7.477 -8.030 1.00 70.00 300 GLU A O 1
ATOM 2243 N N . THR A 1 301 ? -1.335 -6.426 -7.647 1.00 71.88 301 THR A N 1
ATOM 2244 C CA . THR A 1 301 ? -1.675 -7.132 -6.402 1.00 71.88 301 THR A CA 1
ATOM 2245 C C . THR A 1 301 ? -2.562 -8.356 -6.633 1.00 71.88 301 THR A C 1
ATOM 2247 O O . THR A 1 301 ? -2.851 -9.072 -5.677 1.00 71.88 301 THR A O 1
ATOM 2250 N N . ARG A 1 302 ? -2.968 -8.627 -7.887 1.00 81.25 302 ARG A N 1
ATOM 2251 C CA . ARG A 1 302 ? -3.902 -9.707 -8.265 1.00 81.25 302 ARG A CA 1
ATOM 2252 C C . ARG A 1 302 ? -5.172 -9.695 -7.408 1.00 81.25 302 ARG A C 1
ATOM 2254 O O . ARG A 1 302 ? -5.664 -10.742 -6.982 1.00 81.25 302 ARG A O 1
ATOM 2261 N N . GLU A 1 303 ? -5.688 -8.495 -7.149 1.00 84.81 303 GLU A N 1
ATOM 2262 C CA . GLU A 1 303 ? -6.888 -8.281 -6.342 1.00 84.81 303 GLU A CA 1
ATOM 2263 C C . GLU A 1 303 ? -8.032 -7.740 -7.207 1.00 84.81 303 GLU A C 1
ATOM 2265 O O . GLU A 1 303 ? -7.821 -6.938 -8.120 1.00 84.81 303 GLU A O 1
ATOM 2270 N N . ILE A 1 304 ? -9.256 -8.167 -6.904 1.00 85.88 304 ILE A N 1
ATOM 2271 C CA . ILE A 1 304 ? -10.473 -7.618 -7.507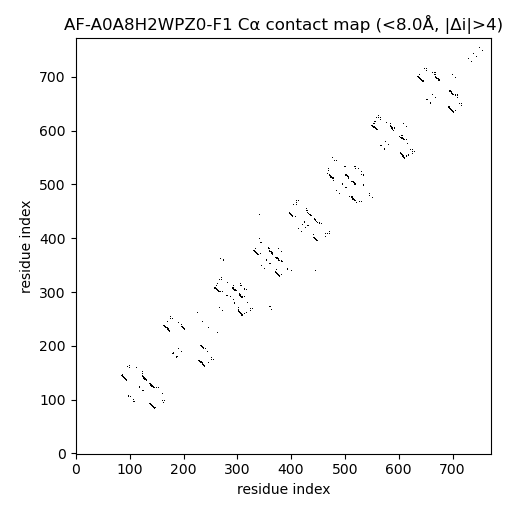 1.00 85.88 304 ILE A CA 1
ATOM 2272 C C . ILE A 1 304 ? -11.288 -6.981 -6.397 1.00 85.88 304 ILE A C 1
ATOM 2274 O O . ILE A 1 304 ? -11.625 -7.624 -5.405 1.00 85.88 304 ILE A O 1
ATOM 2278 N N . SER A 1 305 ? -11.590 -5.700 -6.557 1.00 87.31 305 SER A N 1
ATOM 2279 C CA . SER A 1 305 ? -12.372 -4.915 -5.615 1.00 87.31 305 SER A CA 1
ATOM 2280 C C . SER A 1 305 ? -13.729 -4.573 -6.210 1.00 87.31 305 SER A C 1
ATOM 2282 O O . SER A 1 305 ? -13.831 -4.067 -7.322 1.00 87.31 305 SER A O 1
ATOM 2284 N N . VAL A 1 306 ? -14.783 -4.835 -5.453 1.00 88.31 306 VAL A N 1
ATOM 2285 C CA . VAL A 1 306 ? -16.162 -4.569 -5.847 1.00 88.31 306 VAL A CA 1
ATOM 2286 C C . VAL A 1 306 ? -16.713 -3.517 -4.901 1.00 88.31 306 VAL A C 1
ATOM 2288 O O . VAL A 1 306 ? -16.717 -3.714 -3.686 1.00 88.31 306 VAL A O 1
ATOM 2291 N N . THR A 1 307 ? -17.134 -2.379 -5.446 1.00 85.31 307 THR A N 1
ATOM 2292 C CA . THR A 1 307 ? -17.656 -1.240 -4.680 1.00 85.31 307 THR A CA 1
ATOM 2293 C C . THR A 1 307 ? -19.061 -0.903 -5.139 1.00 85.31 307 THR A C 1
ATOM 2295 O O . THR A 1 307 ? -19.294 -0.750 -6.332 1.00 85.31 307 THR A O 1
ATOM 2298 N N . GLY A 1 308 ? -19.995 -0.752 -4.206 1.00 85.81 308 GLY A N 1
ATOM 2299 C CA . GLY A 1 308 ? -21.375 -0.415 -4.543 1.00 85.81 308 GLY A CA 1
ATOM 2300 C C . GLY A 1 308 ? -22.345 -0.743 -3.424 1.00 85.81 308 GLY A C 1
ATOM 2301 O O . GLY A 1 308 ? -21.969 -0.775 -2.250 1.00 85.81 308 GLY A O 1
ATOM 2302 N N . ASP A 1 309 ? -23.599 -0.991 -3.793 1.00 84.31 309 ASP A N 1
ATOM 2303 C CA . ASP A 1 309 ? -24.647 -1.322 -2.831 1.00 84.31 309 ASP A CA 1
ATOM 2304 C C . ASP A 1 309 ? -24.401 -2.679 -2.161 1.00 84.31 309 ASP A C 1
ATOM 2306 O O . ASP A 1 309 ? -24.188 -3.681 -2.839 1.00 84.31 309 ASP A O 1
ATOM 2310 N N . ARG A 1 310 ? -24.493 -2.754 -0.828 1.00 78.81 310 ARG A N 1
ATOM 2311 C CA . ARG A 1 310 ? -24.202 -3.973 -0.047 1.00 78.81 310 ARG A CA 1
ATOM 2312 C C . ARG A 1 310 ? -24.826 -5.272 -0.577 1.00 78.81 310 ARG A C 1
ATOM 2314 O O . ARG A 1 310 ? -24.077 -6.237 -0.724 1.00 78.81 310 ARG A O 1
ATOM 2321 N N . PRO A 1 311 ? -26.139 -5.359 -0.869 1.00 81.75 311 PRO A N 1
ATOM 2322 C CA . PRO A 1 311 ? -26.710 -6.603 -1.384 1.00 81.75 311 PRO A CA 1
ATOM 2323 C C . PRO A 1 311 ? -26.175 -6.963 -2.777 1.00 81.75 311 PRO A C 1
ATOM 2325 O O . PRO A 1 311 ? -26.056 -8.142 -3.093 1.00 81.75 311 PRO A O 1
ATOM 2328 N N . ALA A 1 312 ? -25.830 -5.971 -3.594 1.00 84.50 312 ALA A N 1
ATOM 2329 C CA . ALA A 1 312 ? -25.315 -6.173 -4.941 1.00 84.50 312 ALA A CA 1
ATOM 2330 C C . ALA A 1 312 ? -23.820 -6.553 -4.927 1.00 84.50 312 ALA A C 1
ATOM 2332 O O . ALA A 1 312 ? -23.413 -7.468 -5.638 1.00 84.50 312 ALA A O 1
ATOM 2333 N N . VAL A 1 313 ? -23.021 -5.937 -4.046 1.00 85.88 313 VAL A N 1
ATOM 2334 C CA . VAL A 1 313 ? -21.601 -6.267 -3.835 1.00 85.88 313 VAL A CA 1
ATOM 2335 C C . VAL A 1 313 ? -21.436 -7.695 -3.320 1.00 85.88 313 VAL A C 1
ATOM 2337 O O . VAL A 1 313 ? -20.606 -8.428 -3.845 1.00 85.88 313 VAL A O 1
ATOM 2340 N N . VAL A 1 314 ? -22.249 -8.123 -2.346 1.00 84.75 314 VAL A N 1
ATOM 2341 C CA . VAL A 1 314 ? -22.182 -9.498 -1.817 1.00 84.75 314 VAL A CA 1
ATOM 2342 C C . VAL A 1 314 ? -22.511 -10.522 -2.906 1.00 84.75 314 VAL A C 1
ATOM 2344 O O . VAL A 1 314 ? -21.773 -11.491 -3.057 1.00 84.75 314 VAL A O 1
ATOM 2347 N N . LYS A 1 315 ? -23.553 -10.280 -3.719 1.00 86.88 315 LYS A N 1
ATOM 2348 C CA . LYS A 1 315 ? -23.891 -11.138 -4.870 1.00 86.88 315 LYS A CA 1
ATOM 2349 C C . LYS A 1 315 ? -22.742 -11.214 -5.884 1.00 86.88 315 LYS A C 1
ATOM 2351 O O . LYS A 1 315 ? -22.414 -12.299 -6.353 1.00 86.88 315 LYS A O 1
ATOM 2356 N N . ALA A 1 316 ? -22.127 -10.076 -6.214 1.00 88.19 316 ALA A N 1
ATOM 2357 C CA . ALA A 1 316 ? -21.010 -10.020 -7.155 1.00 88.19 316 ALA A CA 1
ATOM 2358 C C . ALA A 1 316 ? -19.779 -10.774 -6.632 1.00 88.19 316 ALA A C 1
ATOM 2360 O O . ALA A 1 316 ? -19.185 -11.555 -7.366 1.00 88.19 316 ALA A O 1
ATOM 2361 N N . ILE A 1 317 ? -19.418 -10.595 -5.359 1.00 87.50 317 ILE A N 1
ATOM 2362 C CA . ILE A 1 317 ? -18.285 -11.291 -4.733 1.00 87.50 317 ILE A CA 1
ATOM 2363 C C . ILE A 1 317 ? -18.544 -12.795 -4.622 1.00 87.50 317 ILE A C 1
ATOM 2365 O O . ILE A 1 317 ? -17.642 -13.582 -4.894 1.00 87.50 317 ILE A O 1
ATOM 2369 N N . GLU A 1 318 ? -19.757 -13.212 -4.254 1.00 88.25 318 GLU A N 1
ATOM 2370 C CA . GLU A 1 318 ? -20.131 -14.630 -4.209 1.00 88.25 318 GLU A CA 1
ATOM 2371 C C . GLU A 1 318 ? -20.024 -15.271 -5.598 1.00 88.25 318 GLU A C 1
ATOM 2373 O O . GLU A 1 318 ? -19.462 -16.360 -5.733 1.00 88.25 318 GLU A O 1
ATOM 2378 N N . GLN A 1 319 ? -20.470 -14.564 -6.641 1.00 89.25 319 GLN A N 1
ATOM 2379 C CA . GLN A 1 319 ? -20.317 -15.014 -8.020 1.00 89.25 319 GLN A CA 1
ATOM 2380 C C . GLN A 1 319 ? -18.842 -15.073 -8.442 1.00 89.25 319 GLN A C 1
ATOM 2382 O O . GLN A 1 319 ? -18.427 -16.074 -9.013 1.00 89.25 319 GLN A O 1
ATOM 2387 N N . ILE A 1 320 ? -18.027 -14.067 -8.105 1.00 89.06 320 ILE A N 1
ATOM 2388 C CA . ILE A 1 320 ? -16.582 -14.073 -8.384 1.00 89.06 320 ILE A CA 1
ATOM 2389 C C . ILE A 1 320 ? -15.899 -15.253 -7.680 1.00 89.06 320 ILE A C 1
ATOM 2391 O O . ILE A 1 320 ? -15.141 -15.982 -8.313 1.00 89.06 320 ILE A O 1
ATOM 2395 N N . LYS A 1 321 ? -16.178 -15.487 -6.389 1.00 89.19 321 LYS A N 1
ATOM 2396 C CA . LYS A 1 321 ? -15.624 -16.625 -5.632 1.00 89.19 321 LYS A CA 1
ATOM 2397 C C . LYS A 1 321 ? -16.038 -17.963 -6.257 1.00 89.19 321 LYS A C 1
ATOM 2399 O O . LYS A 1 321 ? -15.220 -18.878 -6.347 1.00 89.19 321 LYS A O 1
ATOM 2404 N N . LYS A 1 322 ? -17.290 -18.075 -6.709 1.00 89.94 322 LYS A N 1
ATOM 2405 C CA . LYS A 1 322 ? -17.808 -19.268 -7.387 1.00 89.94 322 LYS A CA 1
ATOM 2406 C C . LYS A 1 322 ? -17.119 -19.508 -8.730 1.00 89.94 322 LYS A C 1
ATOM 2408 O O . LYS A 1 322 ? -16.675 -20.625 -8.974 1.00 89.94 322 LYS A O 1
ATOM 2413 N N . ASP A 1 323 ? -16.984 -18.473 -9.553 1.00 87.94 323 ASP A N 1
ATOM 2414 C CA . ASP A 1 323 ? -16.311 -18.553 -10.849 1.00 87.94 323 ASP A CA 1
ATOM 2415 C C . ASP A 1 323 ? -14.824 -18.900 -10.671 1.00 87.94 323 ASP A C 1
ATOM 2417 O O . ASP A 1 323 ? -14.306 -19.749 -11.391 1.00 87.94 323 ASP A O 1
ATOM 2421 N N . VAL A 1 324 ? -14.142 -18.328 -9.668 1.00 88.12 324 VAL A N 1
ATOM 2422 C CA . VAL A 1 324 ? -12.753 -18.690 -9.325 1.00 88.12 324 VAL A CA 1
ATOM 2423 C C . VAL A 1 324 ? -12.636 -20.183 -9.001 1.00 88.12 324 VAL A C 1
ATOM 2425 O O . VAL A 1 324 ? -11.760 -20.849 -9.552 1.00 88.12 324 VAL A O 1
ATOM 2428 N N . ALA A 1 325 ? -13.527 -20.722 -8.163 1.00 87.88 325 ALA A N 1
ATOM 2429 C CA . ALA A 1 325 ? -13.529 -22.144 -7.814 1.00 87.88 325 ALA A CA 1
ATOM 2430 C C . ALA A 1 325 ? -13.867 -23.046 -9.017 1.00 87.88 325 ALA A C 1
ATOM 2432 O O . ALA A 1 325 ? -13.280 -24.117 -9.185 1.00 87.88 325 ALA A O 1
ATOM 2433 N N . GLU A 1 326 ? -14.788 -22.613 -9.881 1.00 88.31 326 GLU A N 1
ATOM 2434 C CA . GLU A 1 326 ? -15.132 -23.333 -11.107 1.00 88.31 326 GLU A CA 1
ATOM 2435 C C . GLU A 1 326 ? -13.932 -23.395 -12.058 1.00 88.31 326 GLU A C 1
ATOM 2437 O O . GLU A 1 326 ? -13.557 -24.488 -12.489 1.00 88.31 326 GLU A O 1
ATOM 2442 N N . PHE A 1 327 ? -13.284 -22.258 -12.328 1.00 87.38 327 PHE A N 1
ATOM 2443 C CA . PHE A 1 327 ? -12.092 -22.179 -13.174 1.00 87.38 327 PHE A CA 1
ATOM 2444 C C . PHE A 1 327 ? -10.904 -22.946 -12.600 1.00 87.38 327 PHE A C 1
ATOM 2446 O O . PHE A 1 327 ? -10.129 -23.528 -13.354 1.00 87.38 327 PHE A O 1
ATOM 2453 N N . GLU A 1 328 ? -10.761 -23.016 -11.280 1.00 86.75 328 GLU A N 1
ATOM 2454 C CA . GLU A 1 328 ? -9.717 -23.834 -10.668 1.00 86.75 328 GLU A CA 1
ATOM 2455 C C . GLU A 1 328 ? -9.883 -25.331 -10.983 1.00 86.75 328 GLU A C 1
ATOM 2457 O O . GLU A 1 328 ? -8.886 -26.031 -11.165 1.00 86.75 328 GLU A O 1
ATOM 2462 N N . SER A 1 329 ? -11.128 -25.806 -11.106 1.00 87.06 329 SER A N 1
ATOM 2463 C CA . SER A 1 329 ? -11.439 -27.205 -11.430 1.00 87.06 329 SER A CA 1
ATOM 2464 C C . SER A 1 329 ? -11.521 -27.510 -12.932 1.00 87.06 329 SER A C 1
ATOM 2466 O O . SER A 1 329 ? -11.269 -28.645 -13.335 1.00 87.06 329 SER A O 1
ATOM 2468 N N . SER A 1 330 ? -11.882 -26.521 -13.754 1.00 87.19 330 SER A N 1
ATOM 2469 C CA . SER A 1 330 ? -12.175 -26.699 -15.183 1.00 87.19 330 SER A CA 1
ATOM 2470 C C . SER A 1 330 ? -11.026 -26.308 -16.116 1.00 87.19 330 SER A C 1
ATOM 2472 O O . SER A 1 330 ? -10.966 -26.799 -17.246 1.00 87.19 330 SER A O 1
ATOM 2474 N N . LEU A 1 331 ? -10.098 -25.453 -15.670 1.00 88.00 331 LEU A N 1
ATOM 2475 C CA . LEU A 1 331 ? -8.963 -25.035 -16.491 1.00 88.00 331 LEU A CA 1
ATOM 2476 C C . LEU A 1 331 ? -7.923 -26.150 -16.623 1.00 88.00 331 LEU A C 1
ATOM 2478 O O . LEU A 1 331 ? -7.357 -26.645 -15.647 1.00 88.00 331 LEU A O 1
ATOM 2482 N N . THR A 1 332 ? -7.598 -26.464 -17.870 1.00 89.31 332 THR A N 1
ATOM 2483 C CA . THR A 1 332 ? -6.479 -27.329 -18.250 1.00 89.31 332 THR A CA 1
ATOM 2484 C C . THR A 1 332 ? -5.378 -26.493 -18.897 1.00 89.31 332 THR A C 1
ATOM 2486 O O . THR A 1 332 ? -5.591 -25.330 -19.258 1.00 89.31 332 THR A O 1
ATOM 2489 N N . SER A 1 333 ? -4.169 -27.051 -19.003 1.00 89.81 333 SER A N 1
ATOM 2490 C CA . SER A 1 333 ? -3.034 -26.347 -19.597 1.00 89.81 333 SER A CA 1
ATOM 2491 C C . SER A 1 333 ? -2.326 -27.140 -20.683 1.00 89.81 333 SER A C 1
ATOM 2493 O O . SER A 1 333 ? -2.190 -28.362 -20.620 1.00 89.81 333 SER A O 1
ATOM 2495 N N . ILE A 1 334 ? -1.831 -26.412 -21.682 1.00 89.56 334 ILE A N 1
ATOM 2496 C CA . ILE A 1 334 ? -0.943 -26.930 -22.720 1.00 89.56 334 ILE A CA 1
ATOM 2497 C C . ILE A 1 334 ? 0.335 -26.105 -22.703 1.00 89.56 334 ILE A C 1
ATOM 2499 O O . ILE A 1 334 ? 0.309 -24.879 -22.819 1.00 89.56 334 ILE A O 1
ATOM 2503 N N . SER A 1 335 ? 1.470 -26.789 -22.596 1.00 89.12 335 SER A N 1
ATOM 2504 C CA . SER A 1 335 ? 2.776 -26.155 -22.728 1.00 89.12 335 SER A CA 1
ATOM 2505 C C . SER A 1 335 ? 3.227 -26.156 -24.184 1.00 89.12 335 SER A C 1
ATOM 2507 O O . SER A 1 335 ? 3.113 -27.163 -24.889 1.00 89.12 335 SER A O 1
ATOM 2509 N N . LYS A 1 336 ? 3.765 -25.025 -24.642 1.00 88.12 336 LYS A N 1
ATOM 2510 C CA . LYS A 1 336 ? 4.287 -24.869 -25.995 1.00 88.12 336 LYS A CA 1
ATOM 2511 C C . LYS A 1 336 ? 5.625 -24.160 -25.986 1.00 88.12 336 LYS A C 1
ATOM 2513 O O . LYS A 1 336 ? 5.780 -23.096 -25.400 1.00 88.12 336 LYS A O 1
ATOM 2518 N N . ARG A 1 337 ? 6.580 -24.707 -26.730 1.00 86.88 337 ARG A N 1
ATOM 2519 C CA . ARG A 1 337 ? 7.871 -24.057 -26.933 1.00 86.88 337 ARG A CA 1
ATOM 2520 C C . ARG A 1 337 ? 7.738 -22.919 -27.944 1.00 86.88 337 ARG A C 1
ATOM 2522 O O . ARG A 1 337 ? 7.458 -23.162 -29.118 1.00 86.88 337 ARG A O 1
ATOM 2529 N N . VAL A 1 338 ? 7.965 -21.688 -27.495 1.00 84.19 338 VAL A N 1
ATOM 2530 C CA . VAL A 1 338 ? 7.989 -20.484 -28.334 1.00 84.19 338 VAL A CA 1
ATOM 2531 C C . VAL A 1 338 ? 9.286 -19.723 -28.053 1.00 84.19 338 VAL A C 1
ATOM 2533 O O . VAL A 1 338 ? 9.539 -19.380 -26.899 1.00 84.19 338 VAL A O 1
ATOM 2536 N N . PRO A 1 339 ? 10.108 -19.417 -29.075 1.00 81.88 339 PRO A N 1
ATOM 2537 C CA . PRO A 1 339 ? 11.334 -18.644 -28.881 1.00 81.88 339 PRO A CA 1
ATOM 2538 C C . PRO A 1 339 ? 11.076 -17.317 -28.153 1.00 81.88 339 PRO A C 1
ATOM 2540 O O . PRO A 1 339 ? 10.133 -16.604 -28.500 1.00 81.88 339 PRO A O 1
ATOM 2543 N N . LYS A 1 340 ? 11.945 -16.950 -27.199 1.00 77.19 340 LYS A N 1
ATOM 2544 C CA . LYS A 1 340 ? 11.834 -15.727 -26.371 1.00 77.19 340 LYS A CA 1
ATOM 2545 C C . LYS A 1 340 ? 11.479 -14.444 -27.144 1.00 77.19 340 LYS A C 1
ATOM 2547 O O . LYS A 1 340 ? 10.576 -13.738 -26.697 1.00 77.19 340 LYS A O 1
ATOM 2552 N N . PRO A 1 341 ? 12.071 -14.152 -28.319 1.00 75.25 341 PRO A N 1
ATOM 2553 C CA . PRO A 1 341 ? 11.735 -12.936 -29.061 1.00 75.25 341 PRO A CA 1
ATOM 2554 C C . PRO A 1 341 ? 10.263 -12.884 -29.506 1.00 75.25 341 PRO A C 1
ATOM 2556 O O . PRO A 1 341 ? 9.653 -11.820 -29.532 1.00 75.25 341 PRO A O 1
ATOM 2559 N N . LYS A 1 342 ? 9.661 -14.048 -29.788 1.00 79.31 342 LYS A N 1
ATOM 2560 C CA . LYS A 1 342 ? 8.249 -14.172 -30.173 1.00 79.31 342 LYS A CA 1
ATOM 2561 C C . LYS A 1 342 ? 7.298 -14.153 -28.980 1.00 79.31 342 LYS A C 1
ATOM 2563 O O . LYS A 1 342 ? 6.136 -13.823 -29.161 1.00 79.31 342 LYS A O 1
ATOM 2568 N N . GLN A 1 343 ? 7.764 -14.473 -27.773 1.00 82.44 343 GLN A N 1
ATOM 2569 C CA . GLN A 1 343 ? 6.931 -14.411 -26.565 1.00 82.44 343 GLN A CA 1
ATOM 2570 C C . GLN A 1 343 ? 6.457 -12.980 -26.270 1.00 82.44 343 GLN A C 1
ATOM 2572 O O . GLN A 1 343 ? 5.351 -12.791 -25.779 1.00 82.44 343 GLN A O 1
ATOM 2577 N N . ARG A 1 344 ? 7.244 -11.965 -26.651 1.00 76.88 344 ARG A N 1
ATOM 2578 C CA . ARG A 1 344 ? 6.860 -10.549 -26.519 1.00 76.88 344 ARG A CA 1
ATOM 2579 C C . ARG A 1 344 ? 5.650 -10.160 -27.363 1.00 76.88 344 ARG A C 1
ATOM 2581 O O . ARG A 1 344 ? 4.878 -9.303 -26.960 1.00 76.88 344 ARG A O 1
ATOM 2588 N N . LEU A 1 345 ? 5.452 -10.819 -28.506 1.00 78.06 345 LEU A N 1
ATOM 2589 C CA . LEU A 1 345 ? 4.277 -10.613 -29.364 1.00 78.06 345 LEU A CA 1
ATOM 2590 C C . LEU A 1 345 ? 2.974 -11.087 -28.724 1.00 78.06 345 LEU A C 1
ATOM 2592 O O . LEU A 1 345 ? 1.895 -10.763 -29.220 1.00 78.06 345 LEU A O 1
ATOM 2596 N N . LEU A 1 346 ? 3.096 -11.894 -27.670 1.00 79.50 346 LEU A N 1
ATOM 2597 C CA . LEU A 1 346 ? 1.992 -12.501 -26.949 1.00 79.50 346 LEU A CA 1
ATOM 2598 C C . LEU A 1 346 ? 1.629 -11.711 -25.678 1.00 79.50 346 LEU A C 1
ATOM 2600 O O . LEU A 1 346 ? 0.849 -12.208 -24.875 1.00 79.50 346 LEU A O 1
ATOM 2604 N N . GLN A 1 347 ? 2.195 -10.513 -25.487 1.00 77.31 347 GLN A N 1
ATOM 2605 C CA . GLN A 1 347 ? 1.909 -9.597 -24.374 1.00 77.31 347 GLN A CA 1
ATOM 2606 C C . GLN A 1 347 ? 0.998 -8.434 -24.816 1.00 77.31 347 GLN A C 1
ATOM 2608 O O . GLN A 1 347 ? 0.788 -8.215 -26.010 1.00 77.31 347 GLN A O 1
ATOM 2613 N N . GLY A 1 348 ? 0.468 -7.673 -23.851 1.00 78.50 348 GLY A N 1
ATOM 2614 C CA . GLY A 1 348 ? -0.348 -6.477 -24.104 1.00 78.50 348 GLY A CA 1
ATOM 2615 C C . GLY A 1 348 ? -1.705 -6.795 -24.741 1.00 78.50 348 GLY A C 1
ATOM 2616 O O . GLY A 1 348 ? -2.377 -7.742 -24.330 1.00 78.50 348 GLY A O 1
ATOM 2617 N N . ASP A 1 349 ? -2.089 -6.031 -25.768 1.00 76.88 349 ASP A N 1
ATOM 2618 C CA . ASP A 1 349 ? -3.390 -6.112 -26.460 1.00 76.88 349 ASP A CA 1
ATOM 2619 C C . ASP A 1 349 ? -3.733 -7.521 -26.977 1.00 76.88 349 ASP A C 1
ATOM 2621 O O . ASP A 1 349 ? -4.905 -7.904 -27.074 1.00 76.88 349 ASP A O 1
ATOM 2625 N N . PHE A 1 350 ? -2.715 -8.331 -27.290 1.00 82.62 350 PHE A N 1
ATOM 2626 C CA . PHE A 1 350 ? -2.930 -9.709 -27.720 1.00 82.62 350 PHE A CA 1
ATOM 2627 C C . PHE A 1 350 ? -3.531 -10.576 -26.610 1.00 82.62 350 PHE A C 1
ATOM 2629 O O . PHE A 1 350 ? -4.387 -11.404 -26.903 1.00 82.62 350 PHE A O 1
ATOM 2636 N N . VAL A 1 351 ? -3.139 -10.375 -25.347 1.00 81.94 351 VAL A N 1
ATOM 2637 C CA . VAL A 1 351 ? -3.683 -11.134 -24.206 1.00 81.94 351 VAL A CA 1
ATOM 2638 C C . VAL A 1 351 ? -5.183 -10.880 -24.079 1.00 81.94 351 VAL A C 1
ATOM 2640 O O . VAL A 1 351 ? -5.961 -11.824 -23.962 1.00 81.94 351 VAL A O 1
ATOM 2643 N N . GLN A 1 352 ? -5.604 -9.620 -24.210 1.00 78.94 352 GLN A N 1
ATOM 2644 C CA . GLN A 1 352 ? -7.021 -9.248 -24.193 1.00 78.94 352 GLN A CA 1
ATOM 2645 C C . GLN A 1 352 ? -7.777 -9.870 -25.376 1.00 78.94 352 GLN A C 1
ATOM 2647 O O . GLN A 1 352 ? -8.850 -10.446 -25.202 1.00 78.94 352 GLN A O 1
ATOM 2652 N N . THR A 1 353 ? -7.189 -9.824 -26.576 1.00 82.75 353 THR A N 1
ATOM 2653 C CA . THR A 1 353 ? -7.785 -10.408 -27.790 1.00 82.75 353 THR A CA 1
ATOM 2654 C C . THR A 1 353 ? -7.915 -11.930 -27.691 1.00 82.75 353 THR A C 1
ATOM 2656 O O . THR A 1 353 ? -8.920 -12.501 -28.125 1.00 82.75 353 THR A O 1
ATOM 2659 N N . LEU A 1 354 ? -6.915 -12.593 -27.108 1.00 85.94 354 LEU A N 1
ATOM 2660 C CA . LEU A 1 354 ? -6.888 -14.034 -26.894 1.00 85.94 354 LEU A CA 1
ATOM 2661 C C . LEU A 1 354 ? -7.978 -14.469 -25.911 1.00 85.94 354 LEU A C 1
ATOM 2663 O O . LEU A 1 354 ? -8.682 -15.438 -26.186 1.00 85.94 354 LEU A O 1
ATOM 2667 N N . ILE A 1 355 ? -8.165 -13.739 -24.812 1.00 85.38 355 ILE A N 1
ATOM 2668 C CA . ILE A 1 355 ? -9.224 -14.040 -23.843 1.00 85.38 355 ILE A CA 1
ATOM 2669 C C . ILE A 1 355 ? -10.602 -13.795 -24.470 1.00 85.38 355 ILE A C 1
ATOM 2671 O O . ILE A 1 355 ? -11.474 -14.656 -24.379 1.00 85.38 355 ILE A O 1
ATOM 2675 N N . ALA A 1 356 ? -10.784 -12.679 -25.183 1.00 83.00 356 ALA A N 1
ATOM 2676 C CA . ALA A 1 356 ? -12.062 -12.330 -25.805 1.00 83.00 356 ALA A CA 1
ATOM 2677 C C . ALA A 1 356 ? -12.472 -13.285 -26.942 1.00 83.00 356 ALA A C 1
ATOM 2679 O O . ALA A 1 356 ? -13.644 -13.636 -27.067 1.00 83.00 356 ALA A O 1
ATOM 2680 N N . THR A 1 357 ? -11.519 -13.707 -27.780 1.00 83.88 357 THR A N 1
ATOM 2681 C CA . THR A 1 357 ? -11.807 -14.503 -28.989 1.00 83.88 357 THR A CA 1
ATOM 2682 C C . THR A 1 357 ? -11.660 -16.001 -28.749 1.00 83.88 357 THR A C 1
ATOM 2684 O O . THR A 1 357 ? -12.476 -16.787 -29.223 1.00 83.88 357 THR A O 1
ATOM 2687 N N . ALA A 1 358 ? -10.598 -16.402 -28.048 1.00 84.56 358 ALA A N 1
ATOM 2688 C CA . ALA A 1 358 ? -10.205 -17.797 -27.884 1.00 84.56 358 ALA A CA 1
ATOM 2689 C C . ALA A 1 358 ? -10.403 -18.323 -26.455 1.00 84.56 358 ALA A C 1
ATOM 2691 O O . ALA A 1 358 ? -10.080 -19.482 -26.221 1.00 84.56 358 ALA A O 1
ATOM 2692 N N . LYS A 1 359 ? -10.903 -17.504 -25.512 1.00 86.50 359 LYS A N 1
ATOM 2693 C CA . LYS A 1 359 ? -11.168 -17.891 -24.112 1.00 86.50 359 LYS A CA 1
ATOM 2694 C C . LYS A 1 359 ? -10.003 -18.652 -23.471 1.00 86.50 359 LYS A C 1
ATOM 2696 O O . LYS A 1 359 ? -10.189 -19.641 -22.769 1.00 86.50 359 LYS A O 1
ATOM 2701 N N . CYS A 1 360 ? -8.787 -18.193 -23.742 1.00 87.81 360 CYS A N 1
ATOM 2702 C CA . CYS A 1 360 ? -7.559 -18.761 -23.204 1.00 87.81 360 CYS A CA 1
ATOM 2703 C C . CYS A 1 360 ? -6.750 -17.655 -22.524 1.00 87.81 360 CYS A C 1
ATOM 2705 O O . CYS A 1 360 ? -6.809 -16.504 -22.949 1.00 87.81 360 CYS A O 1
ATOM 2707 N N . ALA A 1 361 ? -5.958 -18.013 -21.520 1.00 86.88 361 ALA A N 1
ATOM 2708 C CA . ALA A 1 361 ? -4.966 -17.151 -20.889 1.00 86.88 361 ALA A CA 1
ATOM 2709 C C . ALA A 1 361 ? -3.557 -17.688 -21.173 1.00 86.88 361 ALA A C 1
ATOM 2711 O O . ALA A 1 361 ? -3.354 -18.896 -21.298 1.00 86.88 361 ALA A O 1
ATOM 2712 N N . ILE A 1 362 ? -2.570 -16.799 -21.286 1.00 87.44 362 ILE A N 1
ATOM 2713 C CA . ILE A 1 362 ? -1.166 -17.176 -21.488 1.00 87.44 362 ILE A CA 1
ATOM 2714 C C . ILE A 1 362 ? -0.384 -16.803 -20.243 1.00 87.44 362 ILE A C 1
ATOM 2716 O O . ILE A 1 362 ? -0.414 -15.661 -19.798 1.00 87.44 362 ILE A O 1
ATOM 2720 N N . GLU A 1 363 ? 0.369 -17.765 -19.737 1.00 84.94 363 GLU A N 1
ATOM 2721 C CA . GLU A 1 363 ? 1.376 -17.566 -18.713 1.00 84.94 363 GLU A CA 1
ATOM 2722 C C . GLU A 1 363 ? 2.755 -17.653 -19.370 1.00 84.94 363 GLU A C 1
ATOM 2724 O O . GLU A 1 363 ? 3.131 -18.658 -19.989 1.00 84.94 363 GLU A O 1
ATOM 2729 N N . LEU A 1 364 ? 3.492 -16.549 -19.284 1.00 84.44 364 LEU A N 1
ATOM 2730 C CA . LEU A 1 364 ? 4.846 -16.439 -19.804 1.00 84.44 364 LEU A CA 1
ATOM 2731 C C . LEU A 1 364 ? 5.828 -16.754 -18.672 1.00 84.44 364 LEU A C 1
ATOM 2733 O O . LEU A 1 364 ? 5.660 -16.228 -17.576 1.00 84.44 364 LEU A O 1
ATOM 2737 N N . PRO A 1 365 ? 6.852 -17.584 -18.910 1.00 80.12 365 PRO A N 1
ATOM 2738 C CA . PRO A 1 365 ? 7.822 -17.904 -17.876 1.00 80.12 365 PRO A CA 1
ATOM 2739 C C . PRO A 1 365 ? 8.730 -16.704 -17.576 1.00 80.12 365 PRO A C 1
ATOM 2741 O O . PRO A 1 365 ? 9.354 -16.153 -18.492 1.00 80.12 365 PRO A O 1
ATOM 2744 N N . ASP A 1 366 ? 8.867 -16.379 -16.289 1.00 70.94 366 ASP A N 1
ATOM 2745 C CA . ASP A 1 366 ? 9.766 -15.326 -15.788 1.00 70.94 366 ASP A CA 1
ATOM 2746 C C . ASP A 1 366 ? 11.247 -15.648 -16.042 1.00 70.94 366 ASP A C 1
ATOM 2748 O O . ASP A 1 366 ? 12.073 -14.754 -16.232 1.00 70.94 366 ASP A O 1
ATOM 2752 N N . ASP A 1 367 ? 11.591 -16.937 -16.083 1.00 74.94 367 ASP A N 1
ATOM 2753 C CA . ASP A 1 367 ? 12.963 -17.392 -16.287 1.00 74.94 367 ASP A CA 1
ATOM 2754 C C . ASP A 1 367 ? 13.439 -17.096 -17.728 1.00 74.94 367 ASP A C 1
ATOM 2756 O O . ASP A 1 367 ? 12.811 -17.564 -18.694 1.00 74.94 367 ASP A O 1
ATOM 2760 N N . PRO A 1 368 ? 14.550 -16.352 -17.919 1.00 66.75 368 PRO A N 1
ATOM 2761 C CA . PRO A 1 368 ? 15.108 -16.051 -19.236 1.00 66.75 368 PRO A CA 1
ATOM 2762 C C . PRO A 1 368 ? 15.553 -17.288 -20.031 1.00 66.75 368 PRO A C 1
ATOM 2764 O O . PRO A 1 368 ? 15.650 -17.198 -21.258 1.00 66.75 368 PRO A O 1
ATOM 2767 N N . GLU A 1 369 ? 15.796 -18.430 -19.386 1.00 70.44 369 GLU A N 1
ATOM 2768 C CA . GLU A 1 369 ? 16.195 -19.676 -20.055 1.00 70.44 369 GLU A CA 1
ATOM 2769 C C . GLU A 1 369 ? 14.995 -20.535 -20.485 1.00 70.44 369 GLU A C 1
ATOM 2771 O O . GLU A 1 369 ? 15.117 -21.379 -21.377 1.00 70.44 369 GLU A O 1
ATOM 2776 N N . ASN A 1 370 ? 13.811 -20.295 -19.914 1.00 80.06 370 ASN A N 1
ATOM 2777 C CA . ASN A 1 370 ? 12.627 -21.098 -20.192 1.00 80.06 370 ASN A CA 1
ATOM 2778 C C . ASN A 1 370 ? 11.856 -20.589 -21.426 1.00 80.06 370 ASN A C 1
ATOM 2780 O O . ASN A 1 370 ? 11.196 -19.552 -21.406 1.00 80.06 370 ASN A O 1
ATOM 2784 N N . GLU A 1 371 ? 11.918 -21.340 -22.526 1.00 83.69 371 GLU A N 1
ATOM 2785 C CA . GLU A 1 371 ? 11.215 -21.034 -23.783 1.00 83.69 371 GLU A CA 1
ATOM 2786 C C . GLU A 1 371 ? 9.784 -21.600 -23.849 1.00 83.69 371 GLU A C 1
ATOM 2788 O O . GLU A 1 371 ? 9.105 -21.449 -24.868 1.00 83.69 371 GLU A O 1
ATOM 2793 N N . ASN A 1 372 ? 9.316 -22.273 -22.799 1.00 86.88 372 ASN A N 1
ATOM 2794 C CA . ASN A 1 372 ? 8.002 -22.899 -22.787 1.00 86.88 372 ASN A CA 1
ATOM 2795 C C . ASN A 1 372 ? 6.965 -21.942 -22.203 1.00 86.88 372 ASN A C 1
ATOM 2797 O O . ASN A 1 372 ? 7.005 -21.622 -21.019 1.00 86.88 372 ASN A O 1
ATOM 2801 N N . ILE A 1 373 ? 6.026 -21.508 -23.039 1.00 88.31 373 ILE A N 1
ATOM 2802 C CA . ILE A 1 373 ? 4.838 -20.778 -22.596 1.00 88.31 373 ILE A CA 1
ATOM 2803 C C . ILE A 1 373 ? 3.760 -21.776 -22.178 1.00 88.31 373 ILE A C 1
ATOM 2805 O O . ILE A 1 373 ? 3.653 -22.859 -22.766 1.00 88.31 373 ILE A O 1
ATOM 2809 N N . THR A 1 374 ? 2.950 -21.408 -21.193 1.00 89.00 374 THR A N 1
ATOM 2810 C CA . THR A 1 374 ? 1.817 -22.222 -20.745 1.00 89.00 374 THR A CA 1
ATOM 2811 C C . THR A 1 374 ? 0.528 -21.528 -21.147 1.00 89.00 374 THR A C 1
ATOM 2813 O O . THR A 1 374 ? 0.329 -20.351 -20.865 1.00 89.00 374 THR A O 1
ATOM 2816 N N . ILE A 1 375 ? -0.339 -22.251 -21.846 1.00 90.00 375 ILE A N 1
ATOM 2817 C CA . ILE A 1 375 ? -1.648 -21.767 -22.277 1.00 90.00 375 ILE A CA 1
ATOM 2818 C C . ILE A 1 375 ? -2.675 -22.430 -21.374 1.00 90.00 375 ILE A C 1
ATOM 2820 O O . ILE A 1 375 ? -2.707 -23.657 -21.300 1.00 90.00 375 ILE A O 1
ATOM 2824 N N . TRP A 1 376 ? -3.489 -21.629 -20.703 1.00 89.31 376 TRP A N 1
ATOM 2825 C CA . TRP A 1 376 ? -4.580 -22.062 -19.840 1.00 89.31 376 TRP A CA 1
ATOM 2826 C C . TRP A 1 376 ? -5.911 -21.837 -20.550 1.00 89.31 376 TRP A C 1
ATOM 2828 O O . TRP A 1 376 ? -6.102 -20.803 -21.187 1.00 89.31 376 TRP A O 1
ATOM 2838 N N . GLY A 1 377 ? -6.835 -22.785 -20.444 1.00 90.38 377 GLY A N 1
ATOM 2839 C CA . GLY A 1 377 ? -8.162 -22.679 -21.044 1.00 90.38 377 GLY A CA 1
ATOM 2840 C C . GLY A 1 377 ? -9.021 -23.905 -20.751 1.00 90.38 377 GLY A C 1
ATOM 2841 O O . GLY A 1 377 ? -8.571 -24.860 -20.115 1.00 90.38 377 GLY A O 1
ATOM 2842 N N . LEU A 1 378 ? -10.267 -23.874 -21.217 1.00 88.75 378 LEU A N 1
ATOM 2843 C CA . LEU A 1 378 ? -11.119 -25.063 -21.263 1.00 88.75 378 LEU A CA 1
ATOM 2844 C C . LEU A 1 378 ? -10.610 -26.026 -22.344 1.00 88.75 378 LEU A C 1
ATOM 2846 O O . LEU A 1 378 ? -10.024 -25.592 -23.337 1.00 88.75 378 LEU A O 1
ATOM 2850 N N . GLU A 1 379 ? -10.862 -27.325 -22.173 1.00 87.44 379 GLU A N 1
ATOM 2851 C CA . GLU A 1 379 ? -10.375 -28.370 -23.090 1.00 87.44 379 GLU A CA 1
ATOM 2852 C C . GLU A 1 379 ? -10.777 -28.109 -24.555 1.00 87.44 379 GLU A C 1
ATOM 2854 O O . GLU A 1 379 ? -9.953 -28.247 -25.461 1.00 87.44 379 GLU A O 1
ATOM 2859 N N . ASP A 1 380 ? -12.002 -27.622 -24.774 1.00 88.69 380 ASP A N 1
ATOM 2860 C CA . ASP A 1 380 ? -12.544 -27.311 -26.103 1.00 88.69 380 ASP A CA 1
ATOM 2861 C C . ASP A 1 380 ? -11.957 -26.030 -26.732 1.00 88.69 380 ASP A C 1
ATOM 2863 O O . ASP A 1 380 ? -11.907 -25.899 -27.959 1.00 88.69 380 ASP A O 1
ATOM 2867 N N . ASP A 1 381 ? -11.493 -25.082 -25.912 1.00 89.69 381 ASP A N 1
ATOM 2868 C CA . ASP A 1 381 ? -11.023 -23.760 -26.350 1.00 89.69 381 ASP A CA 1
ATOM 2869 C C . ASP A 1 381 ? -9.500 -23.721 -26.584 1.00 89.69 381 ASP A C 1
ATOM 2871 O O . ASP A 1 381 ? -8.995 -22.933 -27.394 1.00 89.69 381 ASP A O 1
ATOM 2875 N N . LEU A 1 382 ? -8.753 -24.629 -25.949 1.00 89.19 382 LEU A N 1
ATOM 2876 C CA . LEU A 1 382 ? -7.298 -24.743 -26.072 1.00 89.19 382 LEU A CA 1
ATOM 2877 C C . LEU A 1 382 ? -6.778 -24.846 -27.525 1.00 89.19 382 LEU A C 1
ATOM 2879 O O . LEU A 1 382 ? -5.783 -24.180 -27.844 1.00 89.19 382 LEU A O 1
ATOM 2883 N N . PRO A 1 383 ? -7.407 -25.606 -28.448 1.00 90.88 383 PRO A N 1
ATOM 2884 C CA . PRO A 1 383 ? -6.988 -25.636 -29.851 1.00 90.88 383 PRO A CA 1
ATOM 2885 C C . PRO A 1 383 ? -7.093 -24.268 -30.540 1.00 90.88 383 PRO A C 1
ATOM 2887 O O . PRO A 1 383 ? -6.224 -23.911 -31.342 1.00 90.88 383 PRO A O 1
ATOM 2890 N N . ASN A 1 384 ? -8.120 -23.479 -30.202 1.00 90.25 384 ASN A N 1
ATOM 2891 C CA . ASN A 1 384 ? -8.324 -22.137 -30.750 1.00 90.25 384 ASN A CA 1
ATOM 2892 C C . ASN A 1 384 ? -7.260 -21.168 -30.224 1.00 90.25 384 ASN A C 1
ATOM 2894 O O . ASN A 1 384 ? -6.669 -20.424 -31.012 1.00 90.25 384 ASN A O 1
ATOM 28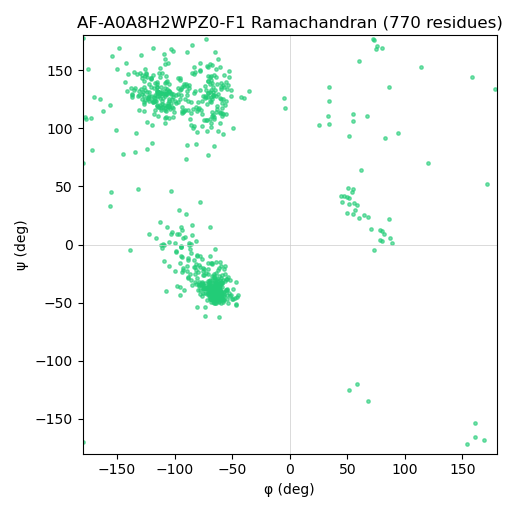98 N N . GLY A 1 385 ? -6.938 -21.238 -28.927 1.00 87.50 385 GLY A N 1
ATOM 2899 C CA . GLY A 1 385 ? -5.845 -20.464 -28.332 1.00 87.50 385 GLY A CA 1
ATOM 2900 C C . GLY A 1 385 ? -4.488 -20.799 -28.956 1.00 87.50 385 GLY A C 1
ATOM 2901 O O . GLY A 1 385 ? -3.718 -19.908 -29.323 1.00 87.50 385 GLY A O 1
ATOM 2902 N N . LEU A 1 386 ? -4.209 -22.088 -29.177 1.00 88.75 386 LEU A N 1
ATOM 2903 C CA . LEU A 1 386 ? -2.956 -22.541 -29.783 1.00 88.75 386 LEU A CA 1
ATOM 2904 C C . LEU A 1 386 ? -2.806 -22.096 -31.245 1.00 88.75 386 LEU A C 1
ATOM 2906 O O . LEU A 1 386 ? -1.684 -21.803 -31.683 1.00 88.75 386 LEU A O 1
ATOM 2910 N N . LYS A 1 387 ? -3.918 -22.025 -31.988 1.00 88.94 387 LYS A N 1
ATOM 2911 C CA . LYS A 1 387 ? -3.969 -21.457 -33.338 1.00 88.94 387 LYS A CA 1
ATOM 2912 C C . LYS A 1 387 ? -3.707 -19.949 -33.314 1.00 88.94 387 LYS A C 1
ATOM 2914 O O . LYS A 1 387 ? -2.805 -19.503 -34.013 1.00 88.94 387 LYS A O 1
ATOM 2919 N N . ALA A 1 388 ? -4.395 -19.194 -32.459 1.00 87.56 388 ALA A N 1
ATOM 2920 C CA . ALA A 1 388 ? -4.207 -17.746 -32.342 1.00 87.56 388 ALA A CA 1
ATOM 2921 C C . ALA A 1 388 ? -2.755 -17.368 -31.996 1.00 87.56 388 ALA A C 1
ATOM 2923 O O . ALA A 1 388 ? -2.190 -16.450 -32.584 1.00 87.56 388 ALA A O 1
ATOM 2924 N N . ILE A 1 389 ? -2.109 -18.120 -31.099 1.00 86.56 389 ILE A N 1
ATOM 2925 C CA . ILE A 1 389 ? -0.695 -17.921 -30.739 1.00 86.56 389 ILE A CA 1
ATOM 2926 C C . ILE A 1 389 ? 0.244 -18.233 -31.907 1.00 86.56 389 ILE A C 1
ATOM 2928 O O . ILE A 1 389 ? 1.248 -17.546 -32.095 1.00 86.56 389 ILE A O 1
ATOM 2932 N N . ASN A 1 390 ? -0.052 -19.273 -32.691 1.00 86.31 390 ASN A N 1
ATOM 2933 C CA . ASN A 1 390 ? 0.714 -19.580 -33.899 1.00 86.31 390 ASN A CA 1
ATOM 2934 C C . ASN A 1 390 ? 0.597 -18.463 -34.933 1.00 86.31 390 ASN A C 1
ATOM 2936 O O . ASN A 1 390 ? 1.615 -18.020 -35.465 1.00 86.31 390 ASN A O 1
ATOM 2940 N N . ASP A 1 391 ? -0.629 -18.007 -35.180 1.00 85.31 391 ASP A N 1
ATOM 2941 C CA . ASP A 1 391 ? -0.924 -16.959 -36.148 1.00 85.31 391 ASP A CA 1
ATOM 2942 C C . ASP A 1 391 ? -0.215 -15.664 -35.724 1.00 85.31 391 ASP A C 1
ATOM 2944 O O . ASP A 1 391 ? 0.578 -15.119 -36.494 1.00 85.31 391 ASP A O 1
ATOM 2948 N N . GLN A 1 392 ? -0.337 -15.261 -34.455 1.00 82.56 392 GLN A N 1
ATOM 2949 C CA . GLN A 1 392 ? 0.362 -14.096 -33.905 1.00 82.56 392 GLN A CA 1
ATOM 2950 C C . GLN A 1 392 ? 1.889 -14.249 -33.939 1.00 82.56 392 GLN A C 1
ATOM 2952 O O . GLN A 1 392 ? 2.594 -13.333 -34.361 1.00 82.56 392 GLN A O 1
ATOM 2957 N N . GLY A 1 393 ? 2.423 -15.418 -33.578 1.00 75.94 393 GLY A N 1
ATOM 2958 C CA . GLY A 1 393 ? 3.858 -15.718 -33.639 1.00 75.94 393 GLY A CA 1
ATOM 2959 C C . GLY A 1 393 ? 4.427 -15.834 -35.062 1.00 75.94 393 GLY A C 1
ATOM 2960 O O . GLY A 1 393 ? 5.652 -15.924 -35.231 1.00 75.94 393 GLY A O 1
ATOM 2961 N N . SER A 1 394 ? 3.561 -15.861 -36.079 1.00 75.88 394 SER A N 1
ATOM 2962 C CA . SER A 1 394 ? 3.911 -15.803 -37.503 1.00 75.88 394 SER A CA 1
ATOM 2963 C C . SER A 1 394 ? 3.627 -14.441 -38.147 1.00 75.88 394 SER A C 1
ATOM 2965 O O . SER A 1 394 ? 4.211 -14.141 -39.185 1.00 75.88 394 SER A O 1
ATOM 2967 N N . SER A 1 395 ? 2.786 -13.612 -37.515 1.00 77.31 395 SER A N 1
ATOM 2968 C CA . SER A 1 395 ? 2.333 -12.317 -38.038 1.00 77.31 395 SER A CA 1
ATOM 2969 C C . SER A 1 395 ? 3.455 -11.286 -38.173 1.00 77.31 395 SER A C 1
ATOM 2971 O O . SER A 1 395 ? 3.493 -10.539 -39.147 1.00 77.31 395 SER A O 1
ATOM 2973 N N . LYS A 1 396 ? 4.396 -11.261 -37.222 1.00 73.75 396 LYS A N 1
ATOM 2974 C CA . LYS A 1 396 ? 5.551 -10.359 -37.231 1.00 73.75 396 LYS A CA 1
ATOM 2975 C C . LYS A 1 396 ? 6.844 -11.161 -37.353 1.00 73.75 396 LYS A C 1
ATOM 2977 O O . LYS A 1 396 ? 7.032 -12.186 -36.694 1.00 73.75 396 LYS A O 1
ATOM 2982 N N . HIS A 1 397 ? 7.747 -10.690 -38.210 1.00 75.38 397 HIS A N 1
ATOM 2983 C CA . HIS A 1 397 ? 9.099 -11.219 -38.310 1.00 75.38 397 HIS A CA 1
ATOM 2984 C C . HIS A 1 397 ? 9.908 -10.747 -37.103 1.00 75.38 397 HIS A C 1
ATOM 2986 O O . HIS A 1 397 ? 9.831 -9.581 -36.716 1.00 75.38 397 HIS A O 1
ATOM 2992 N N . THR A 1 398 ? 10.675 -11.660 -36.510 1.00 74.81 398 THR A N 1
ATOM 2993 C CA . THR A 1 398 ? 11.582 -11.326 -35.415 1.00 74.81 398 THR A CA 1
ATOM 2994 C C . THR A 1 398 ? 13.013 -11.628 -35.822 1.00 74.81 398 THR A C 1
ATOM 2996 O O . THR A 1 398 ? 13.316 -12.771 -36.169 1.00 74.81 398 THR A O 1
ATOM 2999 N N . GLU A 1 399 ? 13.880 -10.621 -35.767 1.00 77.38 399 GLU A N 1
ATOM 3000 C CA . GLU A 1 399 ? 15.312 -10.751 -36.034 1.00 77.38 399 GLU A CA 1
ATOM 3001 C C . GLU A 1 399 ? 16.099 -10.329 -34.795 1.00 77.38 399 GLU A C 1
ATOM 3003 O O . GLU A 1 399 ? 15.887 -9.257 -34.235 1.00 77.38 399 GLU A O 1
ATOM 3008 N N . THR A 1 400 ? 17.008 -11.189 -34.351 1.00 77.81 400 THR A N 1
ATOM 3009 C CA . THR A 1 400 ? 17.805 -10.977 -33.142 1.00 77.81 400 THR A CA 1
ATOM 3010 C C . THR A 1 400 ? 19.233 -10.624 -33.546 1.00 77.81 400 THR A C 1
ATOM 3012 O O . THR A 1 400 ? 19.916 -11.431 -34.178 1.00 77.81 400 THR A O 1
ATOM 3015 N N . ILE A 1 401 ? 19.709 -9.440 -33.156 1.00 79.06 401 ILE A N 1
ATOM 3016 C CA . ILE A 1 401 ? 21.049 -8.942 -33.493 1.00 79.06 401 ILE A CA 1
ATOM 3017 C C . ILE A 1 401 ? 21.895 -8.826 -32.230 1.00 79.06 401 ILE A C 1
ATOM 3019 O O . ILE A 1 401 ? 21.512 -8.168 -31.264 1.00 79.06 401 ILE A O 1
ATOM 3023 N N . SER A 1 402 ? 23.085 -9.426 -32.244 1.00 75.50 402 SER A N 1
ATOM 3024 C CA . SER A 1 402 ? 24.052 -9.266 -31.155 1.00 75.50 402 SER A CA 1
ATOM 3025 C C . SER A 1 402 ? 24.676 -7.877 -31.181 1.00 75.50 402 SER A C 1
ATOM 3027 O O . SER A 1 402 ? 25.177 -7.440 -32.217 1.00 75.50 402 SER A O 1
ATOM 3029 N N . ILE A 1 403 ? 24.731 -7.216 -30.024 1.00 74.31 403 ILE A N 1
ATOM 3030 C CA . ILE A 1 403 ? 25.468 -5.960 -29.885 1.00 74.31 403 ILE A CA 1
ATOM 3031 C C . ILE A 1 403 ? 26.973 -6.281 -29.910 1.00 74.31 403 ILE A C 1
ATOM 3033 O O . ILE A 1 403 ? 27.425 -7.137 -29.139 1.00 74.31 403 ILE A O 1
ATOM 3037 N N . PRO A 1 404 ? 27.767 -5.637 -30.785 1.00 68.25 404 PRO A N 1
ATOM 3038 C CA . PRO A 1 404 ? 29.211 -5.830 -30.822 1.00 68.25 404 PRO A CA 1
ATOM 3039 C C . PRO A 1 404 ? 29.876 -5.309 -29.538 1.00 68.25 404 PRO A C 1
ATOM 3041 O O . PRO A 1 404 ? 29.441 -4.329 -28.938 1.00 68.25 404 PRO A O 1
ATOM 3044 N N . SER A 1 405 ? 30.949 -5.975 -29.104 1.00 63.88 405 SER A N 1
ATOM 3045 C CA . SER A 1 405 ? 31.696 -5.588 -27.898 1.00 63.88 405 SER A CA 1
ATOM 3046 C C . SER A 1 405 ? 32.454 -4.261 -28.104 1.00 63.88 405 SER A C 1
ATOM 3048 O O . SER A 1 405 ? 33.073 -4.099 -29.160 1.00 63.88 405 SER A O 1
ATOM 3050 N N . PRO A 1 406 ? 32.473 -3.325 -27.129 1.00 64.06 406 PRO A N 1
ATOM 3051 C CA . PRO A 1 406 ? 31.888 -3.413 -25.788 1.00 64.06 406 PRO A CA 1
ATOM 3052 C C . PRO A 1 406 ? 30.372 -3.172 -25.797 1.00 64.06 406 PRO A C 1
ATOM 3054 O O . PRO A 1 406 ? 29.896 -2.088 -26.124 1.00 64.06 406 PRO A O 1
ATOM 3057 N N . SER A 1 407 ? 29.619 -4.192 -25.389 1.00 68.75 407 SER A N 1
ATOM 3058 C CA . SER A 1 407 ? 28.159 -4.228 -25.481 1.00 68.75 407 SER A CA 1
ATOM 3059 C C . SER A 1 407 ? 27.464 -3.455 -24.355 1.00 68.75 407 SER A C 1
ATOM 3061 O O . SER A 1 407 ? 26.380 -2.927 -24.578 1.00 68.75 407 SER A O 1
ATOM 3063 N N . GLY A 1 408 ? 28.083 -3.358 -23.173 1.00 72.69 408 GLY A N 1
ATOM 3064 C CA . GLY A 1 408 ? 27.496 -2.739 -21.974 1.00 72.69 408 GLY A CA 1
ATOM 3065 C C . GLY A 1 408 ? 27.150 -1.254 -22.140 1.00 72.69 408 GLY A C 1
ATOM 3066 O O . GLY A 1 408 ? 25.968 -0.917 -22.112 1.00 72.69 408 GLY A O 1
ATOM 3067 N N . PRO A 1 409 ? 28.136 -0.368 -22.397 1.00 79.19 409 PRO A N 1
ATOM 3068 C CA . PRO A 1 409 ? 27.889 1.073 -22.506 1.00 79.19 409 PRO A CA 1
ATOM 3069 C C . PRO A 1 409 ? 26.937 1.432 -23.652 1.00 79.19 409 PRO A C 1
ATOM 3071 O O . PRO A 1 409 ? 26.101 2.320 -23.528 1.00 79.19 409 PRO A O 1
ATOM 3074 N N . ILE A 1 410 ? 27.044 0.725 -24.780 1.00 79.94 410 ILE A N 1
ATOM 3075 C CA . ILE A 1 410 ? 26.195 0.954 -25.953 1.00 79.94 410 ILE A CA 1
ATOM 3076 C C . ILE A 1 410 ? 24.755 0.510 -25.672 1.00 79.94 410 ILE A C 1
ATOM 3078 O O . ILE A 1 410 ? 23.821 1.213 -26.041 1.00 79.94 410 ILE A O 1
ATOM 3082 N N . CYS A 1 411 ? 24.555 -0.633 -25.010 1.00 76.44 411 CYS A N 1
ATOM 3083 C CA . CYS A 1 411 ? 23.215 -1.077 -24.636 1.00 76.44 411 CYS A CA 1
ATOM 3084 C C . CYS A 1 411 ? 22.569 -0.125 -23.628 1.00 76.44 411 CYS A C 1
ATOM 3086 O O . CYS A 1 411 ? 21.400 0.216 -23.783 1.00 76.44 411 CYS A O 1
ATOM 3088 N N . GLU A 1 412 ? 23.328 0.321 -22.625 1.00 76.62 412 GLU A N 1
ATOM 3089 C CA . GLU A 1 412 ? 22.856 1.298 -21.644 1.00 76.62 412 GLU A CA 1
ATOM 3090 C C . GLU A 1 412 ? 22.450 2.604 -22.329 1.00 76.62 412 GLU A C 1
ATOM 3092 O O . GLU A 1 412 ? 21.344 3.075 -22.108 1.00 76.62 412 GLU A O 1
ATOM 3097 N N . TYR A 1 413 ? 23.258 3.116 -23.264 1.00 80.69 413 TYR A N 1
ATOM 3098 C CA . TYR A 1 413 ? 22.888 4.277 -24.077 1.00 80.69 413 TYR A CA 1
ATOM 3099 C C . TYR A 1 413 ? 21.538 4.111 -24.781 1.00 80.69 413 TYR A C 1
ATOM 3101 O O . TYR A 1 413 ? 20.681 4.991 -24.690 1.00 80.69 413 TYR A O 1
ATOM 3109 N N . LEU A 1 414 ? 21.340 2.984 -25.469 1.00 78.38 414 LEU A N 1
ATOM 3110 C CA . LEU A 1 414 ? 20.114 2.719 -26.224 1.00 78.38 414 LEU A CA 1
ATOM 3111 C C . LEU A 1 414 ? 18.877 2.647 -25.318 1.00 78.38 414 LEU A C 1
ATOM 3113 O O . LEU A 1 414 ? 17.809 3.113 -25.716 1.00 78.38 414 LEU A O 1
ATOM 3117 N N . VAL A 1 415 ? 19.026 2.088 -24.113 1.00 77.25 415 VAL A N 1
ATOM 3118 C CA . VAL A 1 415 ? 17.957 1.993 -23.109 1.00 77.25 415 VAL A CA 1
ATOM 3119 C C . VAL A 1 415 ? 17.685 3.357 -22.475 1.00 77.25 415 VAL A C 1
ATOM 3121 O O . VAL A 1 415 ? 16.555 3.833 -22.521 1.00 77.25 415 VAL A O 1
ATOM 3124 N N . THR A 1 416 ? 18.711 4.018 -21.934 1.00 74.19 416 THR A N 1
ATOM 3125 C CA . THR A 1 416 ? 18.586 5.274 -21.177 1.00 74.19 416 THR A CA 1
ATOM 3126 C C . THR A 1 416 ? 18.071 6.429 -22.031 1.00 74.19 416 THR A C 1
ATOM 3128 O O . THR A 1 416 ? 17.337 7.278 -21.538 1.00 74.19 416 THR A O 1
ATOM 3131 N N . THR A 1 417 ? 18.413 6.470 -23.321 1.00 73.75 417 THR A N 1
ATOM 3132 C CA . THR A 1 417 ? 17.899 7.505 -24.237 1.00 73.75 417 THR A CA 1
ATOM 3133 C C . THR A 1 417 ? 16.550 7.155 -24.861 1.00 73.75 417 THR A C 1
ATOM 3135 O O . THR A 1 417 ? 16.043 7.926 -25.678 1.00 73.75 417 THR A O 1
ATOM 3138 N N . ALA A 1 418 ? 15.978 5.992 -24.517 1.00 72.94 418 ALA A N 1
ATOM 3139 C CA . ALA A 1 418 ? 14.829 5.414 -25.205 1.00 72.94 418 ALA A CA 1
ATOM 3140 C C . ALA A 1 418 ? 14.996 5.496 -26.734 1.00 72.94 418 ALA A C 1
ATOM 3142 O O . ALA A 1 418 ? 14.056 5.841 -27.453 1.00 72.94 418 ALA A O 1
ATOM 3143 N N . TYR A 1 419 ? 16.213 5.223 -27.230 1.00 77.06 419 TYR A N 1
ATOM 3144 C CA . TYR A 1 419 ? 16.625 5.491 -28.612 1.00 77.06 419 TYR A CA 1
ATOM 3145 C C . TYR A 1 419 ? 15.620 4.925 -29.619 1.00 77.06 419 TYR A C 1
ATOM 3147 O O . TYR A 1 419 ? 15.224 5.606 -30.568 1.00 77.06 419 TYR A O 1
ATOM 3155 N N . PHE A 1 420 ? 15.163 3.696 -29.363 1.00 73.50 420 PHE A N 1
ATOM 3156 C CA . PHE A 1 420 ? 14.208 2.995 -30.210 1.00 73.50 420 PHE A CA 1
ATOM 3157 C C . PHE A 1 420 ? 12.825 3.658 -30.251 1.00 73.50 420 PHE A C 1
ATOM 3159 O O . PHE A 1 420 ? 12.223 3.725 -31.314 1.00 73.50 420 PHE A O 1
ATOM 3166 N N . GLY A 1 421 ? 12.350 4.238 -29.150 1.00 71.75 421 GLY A N 1
ATOM 3167 C CA . GLY A 1 421 ? 11.075 4.960 -29.128 1.00 71.75 421 GLY A CA 1
ATOM 3168 C C . GLY A 1 421 ? 11.186 6.384 -29.676 1.00 71.75 421 GLY A C 1
ATOM 3169 O O . GLY A 1 421 ? 10.462 6.762 -30.593 1.00 71.75 421 GLY A O 1
ATOM 3170 N N . SER A 1 422 ? 12.113 7.176 -29.133 1.00 73.38 422 SER A N 1
ATOM 3171 C CA . SER A 1 422 ? 12.141 8.634 -29.324 1.00 73.38 422 SER A CA 1
ATOM 3172 C C . SER A 1 422 ? 12.849 9.089 -30.601 1.00 73.38 422 SER A C 1
ATOM 3174 O O . SER A 1 422 ? 12.470 10.095 -31.194 1.00 73.38 422 SER A O 1
ATOM 3176 N N . ILE A 1 423 ? 13.901 8.379 -31.018 1.00 70.81 423 ILE A N 1
ATOM 3177 C CA . ILE A 1 423 ? 14.766 8.794 -32.136 1.00 70.81 423 ILE A CA 1
ATOM 3178 C C . ILE A 1 423 ? 14.512 7.913 -33.360 1.00 70.81 423 ILE A C 1
ATOM 3180 O O . ILE A 1 423 ? 14.474 8.391 -34.494 1.00 70.81 423 ILE A O 1
ATOM 3184 N N . TRP A 1 424 ? 14.332 6.617 -33.134 1.00 74.69 424 TRP A N 1
ATOM 3185 C CA . TRP A 1 424 ? 14.269 5.615 -34.188 1.00 74.69 424 TRP A CA 1
ATOM 3186 C C . TRP A 1 424 ? 12.833 5.288 -34.626 1.00 74.69 424 TRP A C 1
ATOM 3188 O O . TRP A 1 424 ? 12.602 5.155 -35.826 1.00 74.69 424 TRP A O 1
ATOM 3198 N N . GLY A 1 425 ? 11.859 5.270 -33.708 1.00 74.25 425 GLY A N 1
ATOM 3199 C CA . GLY A 1 425 ? 10.438 5.054 -34.013 1.00 74.25 425 GLY A CA 1
ATOM 3200 C C . GLY A 1 425 ? 9.877 5.977 -35.110 1.00 74.25 425 GLY A C 1
ATOM 3201 O O . GLY A 1 425 ? 9.239 5.482 -36.039 1.00 74.25 425 GLY A O 1
ATOM 3202 N N . PRO A 1 426 ? 10.177 7.295 -35.109 1.00 80.25 426 PRO A N 1
ATOM 3203 C CA . PRO A 1 426 ? 9.775 8.195 -36.196 1.00 80.25 426 PRO A CA 1
ATOM 3204 C C . PRO A 1 426 ? 10.441 7.895 -37.550 1.00 80.25 426 PRO A C 1
ATOM 3206 O O . PRO A 1 426 ? 9.904 8.253 -38.596 1.00 80.25 426 PRO A O 1
ATOM 3209 N N . LYS A 1 427 ? 11.626 7.272 -37.544 1.00 78.06 427 LYS A N 1
ATOM 3210 C CA . LYS A 1 427 ? 12.415 6.958 -38.746 1.00 78.06 427 LYS A CA 1
ATOM 3211 C C . LYS A 1 427 ? 11.991 5.627 -39.379 1.00 78.06 427 LYS A C 1
ATOM 3213 O O . LYS A 1 427 ? 12.080 5.490 -40.598 1.00 78.06 427 LYS A O 1
ATOM 3218 N N . PHE A 1 428 ? 11.526 4.674 -38.571 1.00 77.25 428 PHE A N 1
ATOM 3219 C CA . PHE A 1 428 ? 11.103 3.340 -39.004 1.00 77.25 428 PHE A CA 1
ATOM 3220 C C . PHE A 1 428 ? 9.761 2.949 -38.361 1.00 77.25 428 PHE A C 1
ATOM 3222 O O . PHE A 1 428 ? 9.738 2.197 -37.387 1.00 77.25 428 PHE A O 1
ATOM 3229 N N . PRO A 1 429 ? 8.627 3.441 -38.891 1.00 75.81 429 PRO A N 1
ATOM 3230 C CA . PRO A 1 429 ? 7.317 3.089 -38.358 1.00 75.81 429 PRO A CA 1
ATOM 3231 C C . PRO A 1 429 ? 7.011 1.601 -38.588 1.00 75.81 429 PRO A C 1
ATOM 3233 O O . PRO A 1 429 ? 7.222 1.078 -39.681 1.00 75.81 429 PRO A O 1
ATOM 3236 N N . GLY A 1 430 ? 6.480 0.922 -37.567 1.00 74.44 430 GLY A N 1
ATOM 3237 C CA . GLY A 1 430 ? 6.031 -0.475 -37.663 1.00 74.44 430 GLY A CA 1
ATOM 3238 C C . GLY A 1 430 ? 7.103 -1.538 -37.399 1.00 74.44 430 GLY A C 1
ATOM 3239 O O . GLY A 1 430 ? 6.821 -2.730 -37.544 1.00 74.44 430 GLY A O 1
ATOM 3240 N N . VAL A 1 431 ? 8.308 -1.133 -36.995 1.00 77.38 431 VAL A N 1
ATOM 3241 C CA . VAL A 1 431 ? 9.312 -2.033 -36.426 1.00 77.38 431 VAL A CA 1
ATOM 3242 C C . VAL A 1 431 ? 9.526 -1.605 -34.980 1.00 77.38 431 VAL A C 1
ATOM 3244 O O . VAL A 1 431 ? 9.720 -0.426 -34.724 1.00 77.38 431 VAL A O 1
ATOM 3247 N N . ASP A 1 432 ? 9.485 -2.549 -34.050 1.00 75.06 432 ASP A N 1
ATOM 3248 C CA . ASP A 1 432 ? 9.784 -2.344 -32.635 1.00 75.06 432 ASP A CA 1
ATOM 3249 C C . ASP A 1 432 ? 11.132 -2.994 -32.311 1.00 75.06 432 ASP A C 1
ATOM 3251 O O . ASP A 1 432 ? 11.483 -4.032 -32.877 1.00 75.06 432 ASP A O 1
ATOM 3255 N N . ALA A 1 433 ? 11.906 -2.395 -31.409 1.00 77.94 433 ALA A N 1
ATOM 3256 C CA . ALA A 1 433 ? 13.231 -2.884 -31.050 1.00 77.94 433 ALA A CA 1
ATOM 3257 C C . ALA A 1 433 ? 13.393 -2.954 -29.534 1.00 77.94 433 ALA A C 1
ATOM 3259 O O . ALA A 1 433 ? 13.174 -1.977 -28.817 1.00 77.94 433 ALA A O 1
ATOM 3260 N N . TYR A 1 434 ? 13.812 -4.123 -29.058 1.00 74.88 434 TYR A N 1
ATOM 3261 C CA . TYR A 1 434 ? 13.878 -4.438 -27.639 1.00 74.88 434 TYR A CA 1
ATOM 3262 C C . TYR A 1 434 ? 15.298 -4.866 -27.262 1.00 74.88 434 TYR A C 1
ATOM 3264 O O . TYR A 1 434 ? 15.706 -5.982 -27.598 1.00 74.88 434 TYR A O 1
ATOM 3272 N N . PRO A 1 435 ? 16.074 -4.010 -26.580 1.00 73.44 435 PRO A N 1
ATOM 3273 C CA . PRO A 1 435 ? 17.364 -4.401 -26.027 1.00 73.44 435 PRO A CA 1
ATOM 3274 C C . PRO A 1 435 ? 17.174 -5.381 -24.859 1.00 73.44 435 PRO A C 1
ATOM 3276 O O . PRO A 1 435 ? 16.377 -5.149 -23.953 1.00 73.44 435 PRO A O 1
ATOM 3279 N N . VAL A 1 436 ? 17.915 -6.488 -24.875 1.00 70.25 436 VAL A N 1
ATOM 3280 C CA . VAL A 1 436 ? 17.815 -7.594 -23.915 1.00 70.25 436 VAL A CA 1
ATOM 3281 C C . VAL A 1 436 ? 19.202 -7.962 -23.391 1.00 70.25 436 VAL A C 1
ATOM 3283 O O . VAL A 1 436 ? 20.114 -8.214 -24.190 1.00 70.25 436 VAL A O 1
ATOM 3286 N N . PRO A 1 437 ? 19.398 -8.044 -22.067 1.00 66.25 437 PRO A N 1
ATOM 3287 C CA . PRO A 1 437 ? 20.603 -8.641 -21.507 1.00 66.25 437 PRO A CA 1
ATOM 3288 C C . PRO A 1 437 ? 20.581 -10.165 -21.721 1.00 66.25 437 PRO A C 1
ATOM 3290 O O . PRO A 1 437 ? 19.591 -10.827 -21.420 1.00 66.25 437 PRO A O 1
ATOM 3293 N N . ARG A 1 438 ? 21.672 -10.743 -22.241 1.00 66.12 438 ARG A N 1
ATOM 3294 C CA . ARG A 1 438 ? 21.827 -12.196 -22.427 1.00 66.12 438 ARG A CA 1
ATOM 3295 C C . ARG A 1 438 ? 23.200 -12.638 -21.921 1.00 66.12 438 ARG A C 1
ATOM 3297 O O . ARG A 1 438 ? 24.209 -12.539 -22.624 1.00 66.12 438 ARG A O 1
ATOM 3304 N N . GLY A 1 439 ? 23.248 -13.120 -20.679 1.00 64.94 439 GLY A N 1
ATOM 3305 C CA . GLY A 1 439 ? 24.496 -13.507 -20.016 1.00 64.94 439 GLY A CA 1
ATOM 3306 C C . GLY A 1 439 ? 25.485 -12.337 -19.931 1.00 64.94 439 GLY A C 1
ATOM 3307 O O . GLY A 1 439 ? 25.178 -11.306 -19.347 1.00 64.94 439 GLY A O 1
ATOM 3308 N N . LYS A 1 440 ? 26.675 -12.484 -20.533 1.00 55.84 440 LYS A N 1
ATOM 3309 C CA . LYS A 1 440 ? 27.717 -11.432 -20.599 1.00 55.84 440 LYS A CA 1
ATOM 3310 C C . LYS A 1 440 ? 27.567 -10.477 -21.798 1.00 55.84 440 LYS A C 1
ATOM 3312 O O . LYS A 1 440 ? 28.410 -9.604 -21.990 1.00 55.84 440 LYS A O 1
ATOM 3317 N N . GLY A 1 441 ? 26.557 -10.679 -22.644 1.00 66.56 441 GLY A N 1
ATOM 3318 C CA . GLY A 1 441 ? 26.303 -9.894 -23.850 1.00 66.56 441 GLY A CA 1
ATOM 3319 C C . GLY A 1 441 ? 24.957 -9.178 -23.807 1.00 66.56 441 GLY A C 1
ATOM 3320 O O . GLY A 1 441 ? 24.107 -9.456 -22.966 1.00 66.56 441 GLY A O 1
ATOM 3321 N N . HIS A 1 442 ? 24.759 -8.274 -24.760 1.00 75.81 442 HIS A N 1
ATOM 3322 C CA . HIS A 1 442 ? 23.472 -7.633 -25.003 1.00 75.81 442 HIS A CA 1
ATOM 3323 C C . HIS A 1 442 ? 23.036 -7.949 -26.428 1.00 75.81 442 HIS A C 1
ATOM 3325 O O . HIS A 1 442 ? 23.866 -8.040 -27.338 1.00 75.81 442 HIS A O 1
ATOM 3331 N N . VAL A 1 443 ? 21.740 -8.150 -26.611 1.00 77.88 443 VAL A N 1
ATOM 3332 C CA . VAL A 1 443 ? 21.132 -8.524 -27.886 1.00 77.88 443 VAL A CA 1
ATOM 3333 C C . VAL A 1 443 ? 19.926 -7.628 -28.098 1.00 77.88 443 VAL A C 1
ATOM 3335 O O . VAL A 1 443 ? 19.292 -7.231 -27.128 1.00 77.88 443 VAL A O 1
ATOM 3338 N N . ILE A 1 444 ? 19.615 -7.274 -29.336 1.00 79.31 444 ILE A N 1
ATOM 3339 C CA . ILE A 1 444 ? 18.423 -6.488 -29.651 1.00 79.31 444 ILE A CA 1
ATOM 3340 C C . ILE A 1 444 ? 17.518 -7.353 -30.507 1.00 79.31 444 ILE A C 1
ATOM 3342 O O . ILE A 1 444 ? 17.941 -7.843 -31.556 1.00 79.31 444 ILE A O 1
ATOM 3346 N N . ASP A 1 445 ? 16.289 -7.536 -30.042 1.00 77.31 445 ASP A N 1
ATOM 3347 C CA . ASP A 1 445 ? 15.247 -8.214 -30.798 1.00 77.31 445 ASP A CA 1
ATOM 3348 C C . ASP A 1 445 ? 14.429 -7.172 -31.559 1.00 77.31 445 ASP A C 1
ATOM 3350 O O . ASP A 1 445 ? 13.806 -6.301 -30.950 1.00 77.31 445 ASP A O 1
ATOM 3354 N N . PHE A 1 446 ? 14.434 -7.272 -32.884 1.00 79.81 446 PHE A N 1
ATOM 3355 C CA . PHE A 1 446 ? 13.614 -6.468 -33.782 1.00 79.81 446 PHE A CA 1
ATOM 3356 C C . PHE A 1 446 ? 12.355 -7.227 -34.136 1.00 79.81 446 PHE A C 1
ATOM 3358 O O . PHE A 1 446 ? 12.430 -8.390 -34.518 1.00 79.81 446 PHE A O 1
ATOM 3365 N N . VAL A 1 447 ? 11.213 -6.563 -34.049 1.00 77.00 447 VAL A N 1
ATOM 3366 C CA . VAL A 1 447 ? 9.895 -7.128 -34.302 1.00 77.00 447 VAL A CA 1
ATOM 3367 C C . VAL A 1 447 ? 9.191 -6.258 -35.338 1.00 77.00 447 VAL A C 1
ATOM 3369 O O . VAL A 1 447 ? 8.892 -5.104 -35.064 1.00 77.00 447 VAL A O 1
ATOM 3372 N N . GLY A 1 448 ? 8.908 -6.786 -36.527 1.00 79.50 448 GLY A N 1
ATOM 3373 C CA . GLY A 1 448 ? 8.261 -6.009 -37.589 1.00 79.50 448 GLY A CA 1
ATOM 3374 C C . GLY A 1 448 ? 8.015 -6.805 -38.865 1.00 79.50 448 GLY A C 1
ATOM 3375 O O . GLY A 1 448 ? 8.164 -8.025 -38.893 1.00 79.50 448 GLY A O 1
ATOM 3376 N N . GLU A 1 449 ? 7.621 -6.128 -39.939 1.00 78.00 449 GLU A N 1
ATOM 3377 C CA . GLU A 1 449 ? 7.483 -6.756 -41.256 1.00 78.00 449 GLU A CA 1
ATOM 3378 C C . GLU A 1 449 ? 8.860 -7.098 -41.850 1.00 78.00 449 GLU A C 1
ATOM 3380 O O . GLU A 1 449 ? 9.811 -6.325 -41.737 1.00 78.00 449 GLU A O 1
ATOM 3385 N N . LYS A 1 450 ? 8.983 -8.257 -42.509 1.00 73.44 450 LYS A N 1
ATOM 3386 C CA . LYS A 1 450 ? 10.271 -8.782 -42.998 1.00 73.44 450 LYS A CA 1
ATOM 3387 C C . LYS A 1 450 ? 11.023 -7.800 -43.909 1.00 73.44 450 LYS A C 1
ATOM 3389 O O . LYS A 1 450 ? 12.241 -7.672 -43.789 1.00 73.44 450 LYS A O 1
ATOM 3394 N N . ASP A 1 451 ? 10.306 -7.086 -44.774 1.00 75.12 451 ASP A N 1
ATOM 3395 C CA . ASP A 1 451 ? 10.899 -6.128 -45.714 1.00 75.12 451 ASP A CA 1
ATOM 3396 C C . ASP A 1 451 ? 11.356 -4.825 -45.027 1.00 75.12 451 ASP A C 1
ATOM 3398 O O . ASP A 1 451 ? 12.260 -4.145 -45.519 1.00 75.12 451 ASP A O 1
ATOM 3402 N N . ALA A 1 452 ? 10.810 -4.516 -43.845 1.00 76.56 452 ALA A N 1
ATOM 3403 C CA . ALA A 1 452 ? 11.171 -3.349 -43.042 1.00 76.56 452 ALA A CA 1
ATOM 3404 C C . ALA A 1 452 ? 12.366 -3.601 -42.099 1.00 76.56 452 ALA A C 1
ATOM 3406 O O . ALA A 1 452 ? 13.094 -2.665 -41.773 1.00 76.56 452 ALA A O 1
ATOM 3407 N N . VAL A 1 453 ? 12.626 -4.851 -41.693 1.00 75.56 453 VAL A N 1
ATOM 3408 C CA . VAL A 1 453 ? 13.715 -5.188 -40.748 1.00 75.56 453 VAL A CA 1
ATOM 3409 C C . VAL A 1 453 ? 15.106 -5.171 -41.413 1.00 75.56 453 VAL A C 1
ATOM 3411 O O . VAL A 1 453 ? 16.090 -4.729 -40.818 1.00 75.56 453 VAL A O 1
ATOM 3414 N N . ALA A 1 454 ? 15.218 -5.556 -42.687 1.00 75.56 454 ALA A N 1
ATOM 3415 C CA . ALA A 1 454 ? 16.502 -5.584 -43.400 1.00 75.56 454 ALA A CA 1
ATOM 3416 C C . ALA A 1 454 ? 17.246 -4.223 -43.499 1.00 75.56 454 ALA A C 1
ATOM 3418 O O . ALA A 1 454 ? 18.467 -4.192 -43.297 1.00 75.56 454 ALA A O 1
ATOM 3419 N N . PRO A 1 455 ? 16.597 -3.081 -43.822 1.00 78.81 455 PRO A N 1
ATOM 3420 C CA . PRO A 1 455 ? 17.267 -1.774 -43.806 1.00 78.81 455 PRO A CA 1
ATOM 3421 C C . PRO A 1 455 ? 17.624 -1.307 -42.386 1.00 78.81 455 PRO A C 1
ATOM 3423 O O . PRO A 1 455 ? 18.651 -0.650 -42.206 1.00 78.81 455 PRO A O 1
ATOM 3426 N N . VAL A 1 456 ? 16.836 -1.699 -41.382 1.00 77.31 456 VAL A N 1
ATOM 3427 C CA . VAL A 1 456 ? 17.072 -1.387 -39.964 1.00 77.31 456 VAL A CA 1
ATOM 3428 C C . VAL A 1 456 ? 18.379 -2.000 -39.477 1.00 77.31 456 VAL A C 1
ATOM 3430 O O . VAL A 1 456 ? 19.206 -1.305 -38.890 1.00 77.31 456 VAL A O 1
ATOM 3433 N N . VAL A 1 457 ? 18.611 -3.278 -39.783 1.00 77.19 457 VAL A N 1
ATOM 3434 C CA . VAL A 1 457 ? 19.844 -3.997 -39.423 1.00 77.19 457 VAL A CA 1
ATOM 3435 C C . VAL A 1 457 ? 21.086 -3.271 -39.955 1.00 77.19 457 VAL A C 1
ATOM 3437 O O . VAL A 1 457 ? 22.115 -3.187 -39.280 1.00 77.19 457 VAL A O 1
ATOM 3440 N N . LYS A 1 458 ? 21.011 -2.709 -41.168 1.00 81.06 458 LYS A N 1
ATOM 3441 C CA . LYS A 1 458 ? 22.124 -1.963 -41.779 1.00 81.06 458 LYS A CA 1
ATOM 3442 C C . LYS A 1 458 ? 22.375 -0.623 -41.086 1.00 81.06 458 LYS A C 1
ATOM 3444 O O . LYS A 1 458 ? 23.531 -0.296 -40.822 1.00 81.06 458 LYS A O 1
ATOM 3449 N N . ASP A 1 459 ? 21.318 0.129 -40.782 1.00 81.69 459 ASP A N 1
ATOM 3450 C CA . ASP A 1 459 ? 21.413 1.420 -40.085 1.00 81.69 459 ASP A CA 1
ATOM 3451 C C . ASP A 1 459 ? 21.937 1.240 -38.650 1.00 81.69 459 ASP A C 1
ATOM 3453 O O . ASP A 1 459 ? 22.813 1.981 -38.210 1.00 81.69 459 ASP A O 1
ATOM 3457 N N . LEU A 1 460 ? 21.505 0.180 -37.960 1.00 80.00 460 LEU A N 1
ATOM 3458 C CA . LEU A 1 460 ? 21.975 -0.171 -36.621 1.00 80.00 460 LEU A CA 1
ATOM 3459 C C . LEU A 1 460 ? 23.462 -0.553 -36.603 1.00 80.00 460 LEU A C 1
ATOM 3461 O O . LEU A 1 460 ? 24.212 -0.104 -35.740 1.00 80.00 460 LEU A O 1
ATOM 3465 N N . ASN A 1 461 ? 23.920 -1.351 -37.570 1.00 81.62 461 ASN A N 1
ATOM 3466 C CA . ASN A 1 461 ? 25.340 -1.691 -37.678 1.00 81.62 461 ASN A CA 1
ATOM 3467 C C . ASN A 1 461 ? 26.208 -0.448 -37.909 1.00 81.62 461 ASN A C 1
ATOM 3469 O O . ASN A 1 461 ? 27.311 -0.357 -37.367 1.00 81.62 461 ASN A O 1
ATOM 3473 N N . LYS A 1 462 ? 25.705 0.529 -38.671 1.00 82.31 462 LYS A N 1
ATOM 3474 C CA . LYS A 1 462 ? 26.362 1.828 -38.838 1.00 82.31 462 LYS A CA 1
ATOM 3475 C C . LYS A 1 462 ? 26.375 2.616 -37.525 1.00 82.31 462 LYS A C 1
ATOM 3477 O O . LYS A 1 462 ? 27.434 3.079 -37.113 1.00 82.31 462 LYS A O 1
ATOM 3482 N N . LEU A 1 463 ? 25.247 2.670 -36.818 1.00 81.12 463 LEU A N 1
ATOM 3483 C CA . LEU A 1 463 ? 25.154 3.299 -35.501 1.00 81.12 463 LEU A CA 1
ATOM 3484 C C . LEU A 1 463 ? 26.145 2.683 -34.504 1.00 81.12 463 LEU A C 1
ATOM 3486 O O . LEU A 1 463 ? 26.816 3.413 -33.783 1.00 81.12 463 LEU A O 1
ATOM 3490 N N . PHE A 1 464 ? 26.303 1.358 -34.485 1.00 79.88 464 PHE A N 1
ATOM 3491 C CA . PHE A 1 464 ? 27.300 0.704 -33.637 1.00 79.88 464 PHE A CA 1
ATOM 3492 C C . PHE A 1 464 ? 28.731 1.096 -33.990 1.00 79.88 464 PHE A C 1
ATOM 3494 O O . PHE A 1 464 ? 29.551 1.260 -33.090 1.00 79.88 464 PHE A O 1
ATOM 3501 N N . GLN A 1 465 ? 29.045 1.279 -35.273 1.00 79.31 465 GLN A N 1
ATOM 3502 C CA . GLN A 1 465 ? 30.358 1.771 -35.693 1.00 79.31 465 GLN A CA 1
ATOM 3503 C C . GLN A 1 465 ? 30.591 3.227 -35.271 1.00 79.31 465 GLN A C 1
ATOM 3505 O O . GLN A 1 465 ? 31.713 3.568 -34.886 1.00 79.31 465 GLN A O 1
ATOM 3510 N N . ASP A 1 466 ? 29.545 4.052 -35.291 1.00 79.00 466 ASP A N 1
ATOM 3511 C CA . ASP A 1 466 ? 29.598 5.462 -34.896 1.00 79.00 466 ASP A CA 1
ATOM 3512 C C . ASP A 1 466 ? 29.664 5.635 -33.365 1.00 79.00 466 ASP A C 1
ATOM 3514 O O . ASP A 1 466 ? 30.399 6.493 -32.858 1.00 79.00 466 ASP A O 1
ATOM 3518 N N . LEU A 1 467 ? 28.955 4.782 -32.616 1.00 78.94 467 LEU A N 1
ATOM 3519 C CA . LEU A 1 467 ? 28.966 4.711 -31.150 1.00 78.94 467 LEU A CA 1
ATOM 3520 C C . LEU A 1 467 ? 30.231 4.041 -30.600 1.00 78.94 467 LEU A C 1
ATOM 3522 O O . LEU A 1 467 ? 30.617 4.302 -29.457 1.00 78.94 467 LEU A O 1
ATOM 3526 N N . ALA A 1 468 ? 30.911 3.210 -31.396 1.00 75.69 468 ALA A N 1
ATOM 3527 C CA . ALA A 1 468 ? 32.144 2.544 -30.994 1.00 75.69 468 ALA A CA 1
ATOM 3528 C C . ALA A 1 468 ? 33.245 3.567 -30.659 1.00 75.69 468 ALA A C 1
ATOM 3530 O O . ALA A 1 468 ? 33.891 4.152 -31.532 1.00 75.69 468 ALA A O 1
ATOM 3531 N N . GLY A 1 469 ? 33.493 3.745 -29.358 1.00 76.38 469 GLY A N 1
ATOM 3532 C CA . GLY A 1 469 ? 34.449 4.717 -28.822 1.00 76.38 469 GLY A CA 1
ATOM 3533 C C . GLY A 1 469 ? 33.872 6.110 -28.542 1.00 76.38 469 GLY A C 1
ATOM 3534 O O . GLY A 1 469 ? 34.628 6.968 -28.094 1.00 76.38 469 GLY A O 1
ATOM 3535 N N . SER A 1 470 ? 32.573 6.317 -28.775 1.00 81.06 470 SER A N 1
ATOM 3536 C CA . SER A 1 470 ? 31.827 7.537 -28.424 1.00 81.06 470 SER A CA 1
ATOM 3537 C C . SER A 1 470 ? 31.113 7.414 -27.073 1.00 81.06 470 SER A C 1
ATOM 3539 O O . SER A 1 470 ? 30.714 8.424 -26.509 1.00 81.06 470 SER A O 1
ATOM 3541 N N . VAL A 1 471 ? 30.959 6.196 -26.546 1.00 84.44 471 VAL A N 1
ATOM 3542 C CA . VAL A 1 471 ? 30.257 5.929 -25.284 1.00 84.44 471 VAL A CA 1
ATOM 3543 C C . VAL A 1 471 ? 31.209 5.328 -24.256 1.00 84.44 471 VAL A C 1
ATOM 3545 O O . VAL A 1 471 ? 32.025 4.460 -24.590 1.00 84.44 471 VAL A O 1
ATOM 3548 N N . ARG A 1 472 ? 31.106 5.768 -22.999 1.00 85.25 472 ARG A N 1
ATOM 3549 C CA . ARG A 1 472 ? 31.889 5.246 -21.876 1.00 85.25 472 ARG A CA 1
ATOM 3550 C C . ARG A 1 472 ? 31.067 5.202 -20.590 1.00 85.25 472 ARG A C 1
ATOM 3552 O O . ARG A 1 472 ? 30.344 6.138 -20.285 1.00 85.25 472 ARG A O 1
ATOM 3559 N N . GLN A 1 473 ? 31.244 4.136 -19.818 1.00 86.19 473 GLN A N 1
ATOM 3560 C CA . GLN A 1 473 ? 30.720 4.015 -18.459 1.00 86.19 473 GLN A CA 1
ATOM 3561 C C . GLN A 1 473 ? 31.754 4.492 -17.438 1.00 86.19 473 GLN A C 1
ATOM 3563 O O . GLN A 1 473 ? 32.937 4.159 -17.546 1.00 86.19 473 GLN A O 1
ATOM 3568 N N . VAL A 1 474 ? 31.301 5.234 -16.431 1.00 87.88 474 VAL A N 1
ATOM 3569 C CA . VAL A 1 474 ? 32.113 5.677 -15.294 1.00 87.88 474 VAL A CA 1
ATOM 3570 C C . VAL A 1 474 ? 31.455 5.197 -14.006 1.00 87.88 474 VAL A C 1
ATOM 3572 O O . VAL A 1 474 ? 30.279 5.458 -13.774 1.00 87.88 474 VAL A O 1
ATOM 3575 N N . GLY A 1 475 ? 32.214 4.498 -13.159 1.00 86.31 475 GLY A N 1
ATOM 3576 C CA . GLY A 1 475 ? 31.728 4.032 -11.860 1.00 86.31 475 GLY A CA 1
ATOM 3577 C C . GLY A 1 475 ? 31.583 5.194 -10.878 1.00 86.31 475 GLY A C 1
ATOM 3578 O O . GLY A 1 475 ? 32.588 5.729 -10.409 1.00 86.31 475 GLY A O 1
ATOM 3579 N N . ILE A 1 476 ? 30.345 5.587 -10.585 1.00 86.31 476 ILE A N 1
ATOM 3580 C CA . ILE A 1 476 ? 29.991 6.641 -9.628 1.00 86.31 476 ILE A CA 1
ATOM 3581 C C . ILE A 1 476 ? 28.814 6.134 -8.814 1.00 86.31 476 ILE A C 1
ATOM 3583 O O . ILE A 1 476 ? 27.801 5.747 -9.388 1.00 86.31 476 ILE A O 1
ATOM 3587 N N . ASP A 1 477 ? 28.940 6.162 -7.492 1.00 85.19 477 ASP A N 1
ATOM 3588 C CA . ASP A 1 477 ? 27.898 5.684 -6.586 1.00 85.19 477 ASP A CA 1
ATOM 3589 C C . ASP A 1 477 ? 26.555 6.400 -6.815 1.00 85.19 477 ASP A C 1
ATOM 3591 O O . ASP A 1 477 ? 26.529 7.622 -6.984 1.00 85.19 477 ASP A O 1
ATOM 3595 N N . TRP A 1 478 ? 25.455 5.642 -6.837 1.00 85.81 478 TRP A N 1
ATOM 3596 C CA . TRP A 1 478 ? 24.123 6.154 -7.178 1.00 85.81 478 TRP A CA 1
ATOM 3597 C C . TRP A 1 478 ? 23.640 7.262 -6.231 1.00 85.81 478 TRP A C 1
ATOM 3599 O O . TRP A 1 478 ? 22.994 8.207 -6.683 1.00 85.81 478 TRP A O 1
ATOM 3609 N N . LEU A 1 479 ? 24.050 7.243 -4.952 1.00 84.06 479 LEU A N 1
ATOM 3610 C CA . LEU A 1 479 ? 23.703 8.299 -3.990 1.00 84.06 479 LEU A CA 1
ATOM 3611 C C . LEU A 1 479 ? 24.268 9.673 -4.388 1.00 84.06 479 LEU A C 1
ATOM 3613 O O . LEU A 1 479 ? 23.773 10.711 -3.950 1.00 84.06 479 LEU A O 1
ATOM 3617 N N . LEU A 1 480 ? 25.314 9.704 -5.218 1.00 83.19 480 LEU A N 1
ATOM 3618 C CA . LEU A 1 480 ? 25.932 10.945 -5.678 1.00 83.19 480 LEU A CA 1
ATOM 3619 C C . LEU A 1 480 ? 25.278 11.504 -6.943 1.00 83.19 480 LEU A C 1
ATOM 3621 O O . LEU A 1 480 ? 25.524 12.663 -7.272 1.00 83.19 480 LEU A O 1
ATOM 3625 N N . HIS A 1 481 ? 24.438 10.742 -7.647 1.00 85.12 481 HIS A N 1
ATOM 3626 C CA . HIS A 1 481 ? 23.897 11.153 -8.948 1.00 85.12 481 HIS A CA 1
ATOM 3627 C C . HIS A 1 481 ? 23.040 12.413 -8.835 1.00 85.12 481 HIS A C 1
ATOM 3629 O O . HIS A 1 481 ? 23.275 13.390 -9.545 1.00 85.12 481 HIS A O 1
ATOM 3635 N N . LYS A 1 482 ? 22.111 12.441 -7.876 1.00 84.31 482 LYS A N 1
ATOM 3636 C CA . LYS A 1 482 ? 21.216 13.581 -7.640 1.00 84.31 482 LYS A CA 1
ATOM 3637 C C . LYS A 1 482 ? 21.955 14.837 -7.141 1.00 84.31 482 LYS A C 1
ATOM 3639 O O . LYS A 1 482 ? 21.757 15.902 -7.736 1.00 84.31 482 LYS A O 1
ATOM 3644 N N . PRO A 1 483 ? 22.853 14.764 -6.135 1.00 82.25 483 PRO A N 1
ATOM 3645 C CA . PRO A 1 483 ? 23.701 15.896 -5.762 1.00 82.25 483 PRO A CA 1
ATOM 3646 C C . PRO A 1 483 ? 24.565 16.423 -6.912 1.00 82.25 483 PRO A C 1
ATOM 3648 O O . PRO A 1 483 ? 24.694 17.640 -7.055 1.00 82.25 483 PRO A O 1
ATOM 3651 N N . LEU A 1 484 ? 25.137 15.537 -7.737 1.00 83.62 484 LEU A N 1
ATOM 3652 C CA . LEU A 1 484 ? 25.984 15.928 -8.866 1.00 83.62 484 LEU A CA 1
ATOM 3653 C C . LEU A 1 484 ? 25.180 16.632 -9.963 1.00 83.62 484 LEU A C 1
ATOM 3655 O O . LEU A 1 484 ? 25.584 17.705 -10.415 1.00 83.62 484 LEU A O 1
ATOM 3659 N N . ALA A 1 485 ? 24.031 16.069 -10.344 1.00 83.81 485 ALA A N 1
ATOM 3660 C CA . ALA A 1 485 ? 23.137 16.651 -11.339 1.00 83.81 485 ALA A CA 1
ATOM 3661 C C . ALA A 1 485 ? 22.599 18.022 -10.897 1.00 83.81 485 ALA A C 1
ATOM 3663 O O . ALA A 1 485 ? 22.553 18.952 -11.699 1.00 83.81 485 ALA A O 1
ATOM 3664 N N . GLY A 1 486 ? 22.256 18.177 -9.613 1.00 83.50 486 GLY A N 1
ATOM 3665 C CA . GLY A 1 486 ? 21.768 19.440 -9.058 1.00 83.50 486 GLY A CA 1
ATOM 3666 C C . GLY A 1 486 ? 22.863 20.499 -8.891 1.00 83.50 486 GLY A C 1
ATOM 3667 O O . GLY A 1 486 ? 22.806 21.565 -9.505 1.00 83.50 486 GLY A O 1
ATOM 3668 N N . LYS A 1 487 ? 23.886 20.224 -8.066 1.00 82.81 487 LYS A N 1
ATOM 3669 C CA . LYS A 1 487 ? 24.908 21.220 -7.679 1.00 82.81 487 LYS A CA 1
ATOM 3670 C C . LYS A 1 487 ? 25.808 21.638 -8.844 1.00 82.81 487 LYS A C 1
ATOM 3672 O O . LYS A 1 487 ? 26.272 22.778 -8.872 1.00 82.81 487 LYS A O 1
ATOM 3677 N N . PHE A 1 488 ? 26.047 20.750 -9.812 1.00 84.12 488 PHE A N 1
ATOM 3678 C CA . PHE A 1 488 ? 26.968 20.997 -10.927 1.00 84.12 488 PHE A CA 1
ATOM 3679 C C . PHE A 1 488 ? 26.288 21.096 -12.296 1.00 84.12 488 PHE A C 1
ATOM 3681 O O . PHE A 1 488 ? 26.987 21.039 -13.307 1.00 84.12 488 PHE A O 1
ATOM 3688 N N . ALA A 1 489 ? 24.975 21.346 -12.353 1.00 85.50 489 ALA A N 1
ATOM 3689 C CA . ALA A 1 489 ? 24.218 21.497 -13.603 1.00 85.50 489 ALA A CA 1
ATOM 3690 C C . ALA A 1 489 ? 24.913 22.409 -14.639 1.00 85.50 489 ALA A C 1
ATOM 3692 O O . ALA A 1 489 ? 25.073 22.032 -15.796 1.00 85.50 489 ALA A O 1
ATOM 3693 N N . LYS A 1 490 ? 25.438 23.569 -14.208 1.00 86.12 490 LYS A N 1
ATOM 3694 C CA . LYS A 1 490 ? 26.166 24.514 -15.083 1.00 86.12 490 LYS A CA 1
ATOM 3695 C C . LYS A 1 490 ? 27.478 23.949 -15.644 1.00 86.12 490 LYS A C 1
ATOM 3697 O O . LYS A 1 490 ? 27.843 24.249 -16.776 1.00 86.12 490 LYS A O 1
ATOM 3702 N N . LYS A 1 491 ? 28.211 23.148 -14.859 1.00 84.31 491 LYS A N 1
ATOM 3703 C CA . LYS A 1 491 ? 29.442 22.483 -15.328 1.00 84.31 491 LYS A CA 1
ATOM 3704 C C . LYS A 1 491 ? 29.100 21.343 -16.293 1.00 84.31 491 LYS A C 1
ATOM 3706 O O . LYS A 1 491 ? 29.784 21.179 -17.293 1.00 84.31 491 LYS A O 1
ATOM 3711 N N . ILE A 1 492 ? 28.012 20.614 -16.039 1.00 86.25 492 ILE A N 1
ATOM 3712 C CA . ILE A 1 492 ? 27.510 19.564 -16.939 1.00 86.25 492 ILE A CA 1
ATOM 3713 C C . ILE A 1 492 ? 27.087 20.168 -18.290 1.00 86.25 492 ILE A C 1
ATOM 371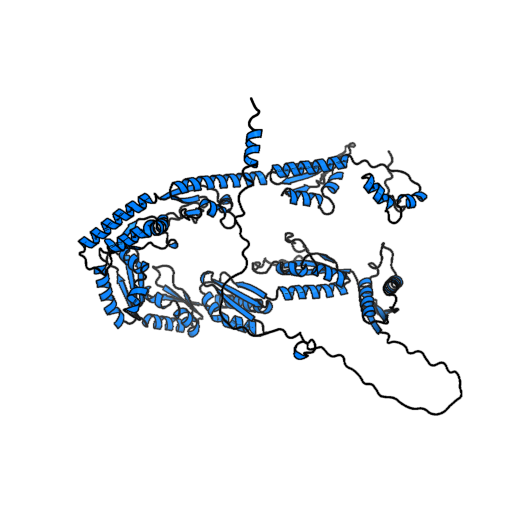5 O O . ILE A 1 492 ? 27.455 19.653 -19.343 1.00 86.25 492 ILE A O 1
ATOM 3719 N N . GLU A 1 493 ? 26.410 21.319 -18.283 1.00 85.44 493 GLU A N 1
ATOM 3720 C CA . GLU A 1 493 ? 26.080 22.065 -19.506 1.00 85.44 493 GLU A CA 1
ATOM 3721 C C . GLU A 1 493 ? 27.336 22.575 -20.240 1.00 85.44 493 GLU A C 1
ATOM 3723 O O . GLU A 1 493 ? 27.398 22.577 -21.476 1.00 85.44 493 GLU A O 1
ATOM 3728 N N . HIS A 1 494 ? 28.382 22.943 -19.492 1.00 87.31 494 HIS A N 1
ATOM 3729 C CA . HIS A 1 494 ? 29.679 23.278 -20.071 1.00 87.31 494 HIS A CA 1
ATOM 3730 C C . HIS A 1 494 ? 30.337 22.071 -20.756 1.00 87.31 494 HIS A C 1
ATOM 3732 O O . HIS A 1 494 ? 30.835 22.228 -21.867 1.00 87.31 494 HIS A O 1
ATOM 3738 N N . PHE A 1 495 ? 30.280 20.864 -20.180 1.00 86.06 495 PHE A N 1
ATOM 3739 C CA . PHE A 1 495 ? 30.788 19.647 -20.835 1.00 86.06 495 PHE A CA 1
ATOM 3740 C C . PHE A 1 495 ? 30.064 19.350 -22.152 1.00 86.06 495 PHE A C 1
ATOM 3742 O O . PHE A 1 495 ? 30.701 18.978 -23.143 1.00 86.06 495 PHE A O 1
ATOM 3749 N N . ARG A 1 496 ? 28.754 19.615 -22.206 1.00 85.44 496 ARG A N 1
ATOM 3750 C CA . ARG A 1 496 ? 27.971 19.517 -23.444 1.00 85.44 496 ARG A CA 1
ATOM 3751 C C . ARG A 1 496 ? 28.428 20.536 -24.492 1.00 85.44 496 ARG A C 1
ATOM 3753 O O . ARG A 1 496 ? 28.595 20.200 -25.664 1.00 85.44 496 ARG A O 1
ATOM 3760 N N . SER A 1 497 ? 28.669 21.775 -24.074 1.00 85.00 497 SER A N 1
ATOM 3761 C CA . SER A 1 497 ? 29.005 22.880 -24.982 1.00 85.00 497 SER A CA 1
ATOM 3762 C C . SER A 1 497 ? 30.461 22.854 -25.465 1.00 85.00 497 SER A C 1
ATOM 3764 O O . SER A 1 497 ? 30.712 23.082 -26.647 1.00 85.00 497 SER A O 1
ATOM 3766 N N . ALA A 1 498 ? 31.414 22.569 -24.574 1.00 85.31 498 ALA A N 1
ATOM 3767 C CA . ALA A 1 498 ? 32.854 22.630 -24.835 1.00 85.31 498 ALA A CA 1
ATOM 3768 C C . ALA A 1 498 ? 33.440 21.291 -25.305 1.00 85.31 498 ALA A C 1
ATOM 3770 O O . ALA A 1 498 ? 34.273 21.266 -26.211 1.00 85.31 498 ALA A O 1
ATOM 3771 N N . ASN A 1 499 ? 32.983 20.176 -24.725 1.00 82.44 499 ASN A N 1
ATOM 3772 C CA . ASN A 1 499 ? 33.552 18.847 -24.973 1.00 82.44 499 ASN A CA 1
ATOM 3773 C C . ASN A 1 499 ? 32.611 17.958 -25.799 1.00 82.44 499 ASN A C 1
ATOM 3775 O O . ASN A 1 499 ? 32.957 16.812 -26.086 1.00 82.44 499 ASN A O 1
ATOM 3779 N N . HIS A 1 500 ? 31.430 18.469 -26.171 1.00 83.88 500 HIS A N 1
ATOM 3780 C CA . HIS A 1 500 ? 30.400 17.742 -26.924 1.00 83.88 500 HIS A CA 1
ATOM 3781 C C . HIS A 1 500 ? 30.061 16.390 -26.298 1.00 83.88 500 HIS A C 1
ATOM 3783 O O . HIS A 1 500 ? 29.821 15.414 -27.000 1.00 83.88 500 HIS A O 1
ATOM 3789 N N . THR A 1 501 ? 30.103 16.331 -24.967 1.00 86.12 501 THR A N 1
ATOM 3790 C CA . THR A 1 501 ? 29.855 15.115 -24.198 1.00 86.12 501 THR A CA 1
ATOM 3791 C C . THR A 1 501 ? 28.664 15.347 -23.285 1.00 86.12 501 THR A C 1
ATOM 3793 O O . THR A 1 501 ? 28.647 16.291 -22.497 1.00 86.12 501 THR A O 1
ATOM 3796 N N . GLU A 1 502 ? 27.673 14.481 -23.406 1.00 84.88 502 GLU A N 1
ATOM 3797 C CA . GLU A 1 502 ? 26.484 14.430 -22.576 1.00 84.88 502 GLU A CA 1
ATOM 3798 C C . GLU A 1 502 ? 26.657 13.381 -21.473 1.00 84.88 502 GLU A C 1
ATOM 3800 O O . GLU A 1 502 ? 27.299 12.344 -21.668 1.00 84.88 502 GLU A O 1
ATOM 3805 N N . ILE A 1 503 ? 26.117 13.683 -20.293 1.00 86.75 503 ILE A N 1
ATOM 3806 C CA . ILE A 1 503 ? 26.181 12.822 -19.113 1.00 86.75 503 ILE A CA 1
ATOM 3807 C C . ILE A 1 503 ? 24.762 12.368 -18.804 1.00 86.75 503 ILE A C 1
ATOM 3809 O O . ILE A 1 503 ? 23.909 13.196 -18.487 1.00 86.75 503 ILE A O 1
ATOM 3813 N N . HIS A 1 504 ? 24.525 11.062 -18.866 1.00 84.94 504 HIS A N 1
ATOM 3814 C CA . HIS A 1 504 ? 23.255 10.464 -18.481 1.00 84.94 504 HIS A CA 1
ATOM 3815 C C . HIS A 1 504 ? 23.404 9.767 -17.132 1.00 84.94 504 HIS A C 1
ATOM 3817 O O . HIS A 1 504 ? 24.196 8.833 -16.977 1.00 84.94 504 HIS A O 1
ATOM 3823 N N . PHE A 1 505 ? 22.630 10.244 -16.161 1.00 86.00 505 PHE A N 1
ATOM 3824 C CA . PHE A 1 505 ? 22.489 9.610 -14.858 1.00 86.00 505 PHE A CA 1
ATOM 3825 C C . PHE A 1 505 ? 21.332 8.601 -14.925 1.00 86.00 505 PHE A C 1
ATOM 3827 O O . PHE A 1 505 ? 20.274 8.960 -15.450 1.00 86.00 505 PHE A O 1
ATOM 3834 N N . PRO A 1 506 ? 21.513 7.359 -14.446 1.00 82.81 506 PRO A N 1
ATOM 3835 C CA . PRO A 1 506 ? 20.415 6.409 -14.308 1.00 82.81 506 PRO A CA 1
ATOM 3836 C C . PRO A 1 506 ? 19.390 6.886 -13.270 1.00 82.81 506 PRO A C 1
ATOM 3838 O O . PRO A 1 506 ? 19.647 7.797 -12.478 1.00 82.81 506 PRO A O 1
ATOM 3841 N N . GLU A 1 507 ? 18.216 6.261 -13.278 1.00 79.12 507 GLU A N 1
ATOM 3842 C CA . GLU A 1 507 ? 17.176 6.538 -12.292 1.00 79.12 507 GLU A CA 1
ATOM 3843 C C . GLU A 1 507 ? 17.590 6.042 -10.897 1.00 79.12 507 GLU A C 1
ATOM 3845 O O . GLU A 1 507 ? 18.240 5.007 -10.757 1.00 79.12 507 GLU A O 1
ATOM 3850 N N . GLU A 1 508 ? 17.197 6.769 -9.849 1.00 71.56 508 GLU A N 1
ATOM 3851 C CA . GLU A 1 508 ? 17.536 6.434 -8.458 1.00 71.56 508 GLU A CA 1
ATOM 3852 C C . GLU A 1 508 ? 16.982 5.055 -8.045 1.00 71.56 508 GLU A C 1
ATOM 3854 O O . GLU A 1 508 ? 17.651 4.306 -7.336 1.00 71.56 508 GLU A O 1
ATOM 3859 N N . SER A 1 509 ? 15.817 4.681 -8.585 1.00 74.12 509 SER A N 1
ATOM 3860 C CA . SER A 1 509 ? 15.155 3.382 -8.400 1.00 74.12 509 SER A CA 1
ATOM 3861 C C . SER A 1 509 ? 16.004 2.183 -8.846 1.00 74.12 509 SER A C 1
ATOM 3863 O O . SER A 1 509 ? 15.830 1.082 -8.327 1.00 74.12 509 SER A O 1
ATOM 3865 N N . ASP A 1 510 ? 16.928 2.382 -9.793 1.00 71.56 510 ASP A N 1
ATOM 3866 C CA . ASP A 1 510 ? 17.775 1.316 -10.337 1.00 71.56 510 ASP A CA 1
ATOM 3867 C C . ASP A 1 510 ? 18.985 0.991 -9.440 1.00 71.56 510 ASP A C 1
ATOM 3869 O O . ASP A 1 510 ? 19.632 -0.038 -9.643 1.00 71.56 510 ASP A O 1
ATOM 3873 N N . GLU A 1 511 ? 19.339 1.873 -8.494 1.00 76.94 511 GLU A N 1
ATOM 3874 C CA . GLU A 1 511 ? 20.503 1.749 -7.594 1.00 76.94 511 GLU A CA 1
ATOM 3875 C C . GLU A 1 511 ? 21.839 1.431 -8.310 1.00 76.94 511 GLU A C 1
ATOM 3877 O O . GLU A 1 511 ? 22.764 0.835 -7.746 1.00 76.94 511 GLU A O 1
ATOM 3882 N N . LYS A 1 512 ? 21.973 1.831 -9.582 1.00 79.88 512 LYS A N 1
ATOM 3883 C CA . LYS A 1 512 ? 23.152 1.546 -10.411 1.00 79.88 512 LYS A CA 1
ATOM 3884 C C . LYS A 1 512 ? 24.257 2.563 -10.161 1.00 79.88 512 LYS A C 1
ATOM 3886 O O . LYS A 1 512 ? 24.143 3.722 -10.537 1.00 79.88 512 LYS A O 1
ATOM 3891 N N . SER A 1 513 ? 25.399 2.109 -9.649 1.00 83.25 513 SER A N 1
ATOM 3892 C CA . SER A 1 513 ? 26.594 2.948 -9.452 1.00 83.25 513 SER A CA 1
ATOM 3893 C C . SER A 1 513 ? 27.400 3.207 -10.739 1.00 83.25 513 SER A C 1
ATOM 3895 O O . SER A 1 513 ? 28.633 3.228 -10.718 1.00 83.25 513 SER A O 1
ATOM 3897 N N . THR A 1 514 ? 26.726 3.367 -11.879 1.00 84.06 514 THR A N 1
ATOM 3898 C CA . THR A 1 514 ? 27.357 3.630 -13.180 1.00 84.06 514 THR A CA 1
ATOM 3899 C C . THR A 1 514 ? 26.694 4.832 -13.835 1.00 84.06 514 THR A C 1
ATOM 3901 O O . THR A 1 514 ? 25.476 4.936 -13.848 1.00 84.06 514 THR A O 1
ATOM 3904 N N . VAL A 1 515 ? 27.504 5.751 -14.356 1.00 86.56 515 VAL A N 1
ATOM 3905 C CA . VAL A 1 515 ? 27.056 6.923 -15.114 1.00 86.56 515 VAL A CA 1
ATOM 3906 C C . VAL A 1 515 ? 27.561 6.797 -16.540 1.00 86.56 515 VAL A C 1
ATOM 3908 O O . VAL A 1 515 ? 28.705 6.390 -16.775 1.00 86.56 515 VAL A O 1
ATOM 3911 N N . LEU A 1 516 ? 26.713 7.164 -17.492 1.00 86.12 516 LEU A N 1
ATOM 3912 C CA . LEU A 1 516 ? 26.997 7.026 -18.907 1.00 86.12 516 LEU A CA 1
ATOM 3913 C C . LEU A 1 516 ? 27.460 8.361 -19.503 1.00 86.12 516 LEU A C 1
ATOM 3915 O O . LEU A 1 516 ? 26.753 9.365 -19.443 1.00 86.12 516 LEU A O 1
ATOM 3919 N N . LEU A 1 517 ? 28.642 8.356 -20.116 1.00 86.75 517 LEU A N 1
ATOM 3920 C CA . LEU A 1 517 ? 29.184 9.459 -20.903 1.00 86.75 517 LEU A CA 1
ATOM 3921 C C . LEU A 1 517 ? 28.997 9.168 -22.390 1.00 86.75 517 LEU A C 1
ATOM 3923 O O . LEU A 1 517 ? 29.443 8.127 -22.881 1.00 86.75 517 LEU A O 1
ATOM 3927 N N . VAL A 1 518 ? 28.384 10.103 -23.109 1.00 85.81 518 VAL A N 1
ATOM 3928 C CA . VAL A 1 518 ? 28.076 9.974 -24.536 1.00 85.81 518 VAL A CA 1
ATOM 3929 C C . VAL A 1 518 ? 28.629 11.177 -25.281 1.00 85.81 518 VAL A C 1
ATOM 3931 O O . VAL A 1 518 ? 28.251 12.310 -25.013 1.00 85.81 518 VAL A O 1
ATOM 3934 N N . TYR A 1 519 ? 29.511 10.946 -26.244 1.00 84.56 519 TYR A N 1
ATOM 3935 C CA . TYR A 1 519 ? 29.925 11.974 -27.190 1.00 84.56 519 TYR A CA 1
ATOM 3936 C C . TYR A 1 519 ? 28.846 12.173 -28.263 1.00 84.56 519 TYR A C 1
ATOM 3938 O O . TYR A 1 519 ? 28.374 11.197 -28.850 1.00 84.56 519 TYR A O 1
ATOM 3946 N N . ASP A 1 520 ? 28.494 13.426 -28.543 1.00 81.00 520 ASP A N 1
ATOM 3947 C CA . ASP A 1 520 ? 27.461 13.798 -29.509 1.00 81.00 520 ASP A CA 1
ATOM 3948 C C . ASP A 1 520 ? 27.783 13.262 -30.917 1.00 81.00 520 ASP A C 1
ATOM 3950 O O . ASP A 1 520 ? 28.819 13.566 -31.520 1.00 81.00 520 ASP A O 1
ATOM 3954 N N . LEU A 1 521 ? 26.863 12.460 -31.454 1.00 70.19 521 LEU A N 1
ATOM 3955 C CA . LEU A 1 521 ? 26.971 11.840 -32.774 1.00 70.19 521 LEU A CA 1
ATOM 3956 C C . LEU A 1 521 ? 26.810 12.846 -33.925 1.00 70.19 521 LEU A C 1
ATOM 3958 O O . LEU A 1 521 ? 27.198 12.540 -35.052 1.00 70.19 521 LEU A O 1
ATOM 3962 N N . GLY A 1 522 ? 26.281 14.047 -33.664 1.00 66.06 522 GLY A N 1
ATOM 3963 C CA . GLY A 1 522 ? 26.136 15.110 -34.660 1.00 66.06 522 GLY A CA 1
ATOM 3964 C C . GLY A 1 522 ? 27.465 15.707 -35.139 1.00 66.06 522 GLY A C 1
ATOM 3965 O O . GLY A 1 522 ? 27.503 16.367 -36.180 1.00 66.06 522 GLY A O 1
ATOM 3966 N N . LYS A 1 523 ? 28.573 15.467 -34.420 1.00 68.00 523 LYS A N 1
ATOM 3967 C CA . LYS A 1 523 ? 29.909 15.968 -34.774 1.00 68.00 523 LYS A CA 1
ATOM 3968 C C . LYS A 1 523 ? 30.843 14.835 -35.189 1.00 68.00 523 LYS A C 1
ATOM 3970 O O . LYS A 1 523 ? 31.209 13.962 -34.403 1.00 68.00 523 LYS A O 1
ATOM 3975 N N . ASN A 1 524 ? 31.261 14.868 -36.453 1.00 61.81 524 ASN A N 1
ATOM 3976 C CA . ASN A 1 524 ? 32.123 13.845 -37.033 1.00 61.81 524 ASN A CA 1
ATOM 3977 C C . ASN A 1 524 ? 33.601 14.092 -36.672 1.00 61.81 524 ASN A C 1
ATOM 3979 O O . ASN A 1 524 ? 34.327 14.747 -37.417 1.00 61.81 524 ASN A O 1
ATOM 3983 N N . SER A 1 525 ? 34.022 13.578 -35.516 1.00 69.75 525 SER A N 1
ATOM 3984 C CA . SER A 1 525 ? 35.401 13.669 -35.004 1.00 69.75 525 SER A CA 1
ATOM 3985 C C . SER A 1 525 ? 36.116 12.314 -35.062 1.00 69.75 525 SER A C 1
ATOM 3987 O O . SER A 1 525 ? 35.480 11.255 -35.024 1.00 69.75 525 SER A O 1
ATOM 3989 N N . SER A 1 526 ? 37.450 12.316 -35.118 1.00 76.69 526 SER A N 1
ATOM 3990 C CA . SER A 1 526 ? 38.233 11.072 -35.164 1.00 76.69 526 SER A CA 1
ATOM 3991 C C . SER A 1 526 ? 38.072 10.245 -33.878 1.00 76.69 526 SER A C 1
ATOM 3993 O O . SER A 1 526 ? 37.910 10.797 -32.787 1.00 76.69 526 SER A O 1
ATOM 3995 N N . LYS A 1 527 ? 38.199 8.908 -33.961 1.00 74.56 527 LYS A N 1
ATOM 3996 C CA . LYS A 1 527 ? 38.141 7.993 -32.794 1.00 74.56 527 LYS A CA 1
ATOM 3997 C C . LYS A 1 527 ? 39.095 8.404 -31.664 1.00 74.56 527 LYS A C 1
ATOM 3999 O O . LYS A 1 527 ? 38.813 8.147 -30.497 1.00 74.56 527 LYS A O 1
ATOM 4004 N N . THR A 1 528 ? 40.219 9.034 -31.998 1.00 78.19 528 THR A N 1
ATOM 4005 C CA . THR A 1 528 ? 41.214 9.507 -31.025 1.00 78.19 528 THR A CA 1
ATOM 4006 C C . THR A 1 528 ? 40.779 10.796 -30.324 1.00 78.19 528 THR A C 1
ATOM 4008 O O . THR A 1 528 ? 41.062 10.972 -29.145 1.00 78.19 528 THR A O 1
ATOM 4011 N N . GLU A 1 529 ? 40.077 11.691 -31.016 1.00 81.25 529 GLU A N 1
ATOM 4012 C CA . GLU A 1 529 ? 39.589 12.961 -30.458 1.00 81.25 529 GLU A CA 1
ATOM 4013 C C . GLU A 1 529 ? 38.388 12.732 -29.543 1.00 81.25 529 GLU A C 1
ATOM 4015 O O . GLU A 1 529 ? 38.355 13.258 -28.433 1.00 81.25 529 GLU A O 1
ATOM 4020 N N . LYS A 1 530 ? 37.466 11.849 -29.952 1.00 82.50 530 LYS A N 1
ATOM 4021 C CA . LYS A 1 530 ? 36.339 11.401 -29.121 1.00 82.50 530 LYS A CA 1
ATOM 4022 C C . LYS A 1 530 ? 36.819 10.857 -27.775 1.00 82.50 530 LYS A C 1
ATOM 4024 O O . LYS A 1 530 ? 36.339 11.275 -26.727 1.00 82.50 530 LYS A O 1
ATOM 4029 N N . LYS A 1 531 ? 37.841 9.992 -27.794 1.00 82.50 531 LYS A N 1
ATOM 4030 C CA . LYS A 1 531 ? 38.459 9.461 -26.570 1.00 82.50 531 LYS A CA 1
ATOM 4031 C C . LYS A 1 531 ? 39.052 10.559 -25.691 1.00 82.50 531 LYS A C 1
ATOM 4033 O O . LYS A 1 531 ? 38.796 10.537 -24.498 1.00 82.50 531 LYS A O 1
ATOM 4038 N N . LYS A 1 532 ? 39.759 11.539 -26.265 1.00 86.62 532 LYS A N 1
ATOM 4039 C CA . LYS A 1 532 ? 40.330 12.662 -25.502 1.00 86.62 532 LYS A CA 1
ATOM 4040 C C . LYS A 1 532 ? 39.261 13.495 -24.792 1.00 86.62 532 LYS A C 1
ATOM 4042 O O . LYS A 1 532 ? 39.450 13.835 -23.631 1.00 86.62 532 LYS A O 1
ATOM 4047 N N . HIS A 1 533 ? 38.148 13.802 -25.461 1.00 85.88 533 HIS A N 1
ATOM 4048 C CA . HIS A 1 533 ? 37.044 14.535 -24.833 1.00 85.88 533 HIS A CA 1
ATOM 4049 C C . HIS A 1 533 ? 36.404 13.734 -23.696 1.00 85.88 533 HIS A C 1
ATOM 4051 O O . HIS A 1 533 ? 36.189 14.285 -22.619 1.00 85.88 533 HIS A O 1
ATOM 4057 N N . LEU A 1 534 ? 36.179 12.431 -23.901 1.00 85.94 534 LEU A N 1
ATOM 4058 C CA . LEU A 1 534 ? 35.666 11.541 -22.857 1.00 85.94 534 LEU A CA 1
ATOM 4059 C C . LEU A 1 534 ? 36.639 11.413 -21.675 1.00 85.94 534 LEU A C 1
ATOM 4061 O O . LEU A 1 534 ? 36.198 11.448 -20.532 1.00 85.94 534 LEU A O 1
ATOM 4065 N N . ASP A 1 535 ? 37.947 11.304 -21.931 1.00 88.12 535 ASP A N 1
ATOM 4066 C CA . ASP A 1 535 ? 38.983 11.223 -20.893 1.00 88.12 535 ASP A CA 1
ATOM 4067 C C . ASP A 1 535 ? 39.044 12.516 -20.058 1.00 88.12 535 ASP A C 1
ATOM 4069 O O . ASP A 1 535 ? 39.197 12.464 -18.836 1.00 88.12 535 ASP A O 1
ATOM 4073 N N . GLU A 1 536 ? 38.901 13.680 -20.702 1.00 89.38 536 GLU A N 1
ATOM 4074 C CA . GLU A 1 536 ? 38.865 14.979 -20.023 1.00 89.38 536 GLU A CA 1
ATOM 4075 C C . GLU A 1 536 ? 37.622 15.107 -19.134 1.00 89.38 536 GLU A C 1
ATOM 4077 O O . GLU A 1 536 ? 37.750 15.392 -17.943 1.00 89.38 536 GLU A O 1
ATOM 4082 N N . VAL A 1 537 ? 36.435 14.810 -19.677 1.00 89.06 537 VAL A N 1
ATOM 4083 C CA . VAL A 1 537 ? 35.174 14.873 -18.920 1.00 89.06 537 VAL A CA 1
ATOM 4084 C C . VAL A 1 537 ? 35.168 13.859 -17.781 1.00 89.06 537 VAL A C 1
ATOM 4086 O O . VAL A 1 537 ? 34.755 14.193 -16.677 1.00 89.06 537 VAL A O 1
ATOM 4089 N N . GLU A 1 538 ? 35.677 12.643 -17.989 1.00 89.25 538 GLU A N 1
ATOM 4090 C CA . GLU A 1 538 ? 35.802 11.644 -16.924 1.00 89.25 538 GLU A CA 1
ATOM 4091 C C . GLU A 1 538 ? 36.723 12.136 -15.798 1.00 89.25 538 GLU A C 1
ATOM 4093 O O . GLU A 1 538 ? 36.419 11.965 -14.614 1.00 89.25 538 GLU A O 1
ATOM 4098 N N . ARG A 1 539 ? 37.847 12.772 -16.146 1.00 90.06 539 ARG A N 1
ATOM 4099 C CA . ARG A 1 539 ? 38.780 13.338 -15.167 1.00 90.06 539 ARG A CA 1
ATOM 4100 C C . ARG A 1 539 ? 38.141 14.469 -14.369 1.00 90.06 539 ARG A C 1
ATOM 4102 O O . ARG A 1 539 ? 38.326 14.528 -13.154 1.00 90.06 539 ARG A O 1
ATOM 4109 N N . GLU A 1 540 ? 37.417 15.367 -15.026 1.00 88.62 540 GLU A N 1
ATOM 4110 C CA . GLU A 1 540 ? 36.713 16.459 -14.356 1.00 88.62 540 GLU A CA 1
ATOM 4111 C C . GLU A 1 540 ? 35.550 15.944 -13.507 1.00 88.62 540 GLU A C 1
ATOM 4113 O O . GLU A 1 540 ? 35.423 16.345 -12.352 1.00 88.62 540 GLU A O 1
ATOM 4118 N N . LEU A 1 541 ? 34.781 14.972 -13.998 1.00 88.00 541 LEU A N 1
ATOM 4119 C CA . LEU A 1 541 ? 33.699 14.332 -13.254 1.00 88.00 541 LEU A CA 1
ATOM 4120 C C . LEU A 1 541 ? 34.215 13.630 -11.990 1.00 88.00 541 LEU A C 1
ATOM 4122 O O . LEU A 1 541 ? 33.644 13.812 -10.919 1.00 88.00 541 LEU A O 1
ATOM 4126 N N . LYS A 1 542 ? 35.350 12.919 -12.061 1.00 88.88 542 LYS A N 1
ATOM 4127 C CA . LYS A 1 542 ? 36.001 12.335 -10.872 1.00 88.88 542 LYS A CA 1
ATOM 4128 C C . LYS A 1 542 ? 36.440 13.393 -9.855 1.00 88.88 542 LYS A C 1
ATOM 4130 O O . LYS A 1 542 ? 36.371 13.136 -8.654 1.00 88.88 542 LYS A O 1
ATOM 4135 N N . LYS A 1 543 ? 36.856 14.586 -10.298 1.00 89.19 543 LYS A N 1
ATOM 4136 C CA . LYS A 1 543 ? 37.146 15.710 -9.387 1.00 89.19 543 LYS A CA 1
ATOM 4137 C C . LYS A 1 543 ? 35.873 16.231 -8.715 1.00 89.19 543 LYS A C 1
ATOM 4139 O O . LYS A 1 543 ? 35.906 16.482 -7.517 1.00 89.19 543 LYS A O 1
ATOM 4144 N N . LEU A 1 544 ? 34.760 16.343 -9.446 1.00 86.00 544 LEU A N 1
ATOM 4145 C CA . LEU A 1 544 ? 33.466 16.755 -8.877 1.00 86.00 544 LEU A CA 1
ATOM 4146 C C . LEU A 1 544 ? 32.930 15.734 -7.866 1.00 86.00 544 LEU A C 1
ATOM 4148 O O . LEU A 1 544 ? 32.404 16.112 -6.822 1.00 86.00 544 LEU A O 1
ATOM 4152 N N . VAL A 1 545 ? 33.114 14.439 -8.137 1.00 84.94 545 VAL A N 1
ATOM 4153 C CA . VAL A 1 545 ? 32.811 13.359 -7.186 1.00 84.94 545 VAL A CA 1
ATOM 4154 C C . VAL A 1 545 ? 33.633 13.531 -5.905 1.00 84.94 545 VAL A C 1
ATOM 4156 O O . VAL A 1 545 ? 33.075 13.496 -4.811 1.00 84.94 545 VAL A O 1
ATOM 4159 N N . ALA A 1 546 ? 34.937 13.800 -6.025 1.00 84.50 546 ALA A N 1
ATOM 4160 C CA . ALA A 1 546 ? 35.796 14.050 -4.868 1.00 84.50 546 ALA A CA 1
ATOM 4161 C C . ALA A 1 546 ? 35.394 15.315 -4.078 1.00 84.50 546 ALA A C 1
ATOM 4163 O O . ALA A 1 546 ? 35.487 15.314 -2.853 1.00 84.50 546 ALA A O 1
ATOM 4164 N N . GLU A 1 547 ? 34.922 16.365 -4.759 1.00 82.62 547 GLU A N 1
ATOM 4165 C CA . GLU A 1 547 ? 34.418 17.608 -4.150 1.00 82.62 547 GLU A CA 1
ATOM 4166 C C . GLU A 1 547 ? 33.071 17.406 -3.427 1.00 82.62 547 GLU A C 1
ATOM 4168 O O . GLU A 1 547 ? 32.820 18.030 -2.399 1.00 82.62 547 GLU A O 1
ATOM 4173 N N . THR A 1 548 ? 32.217 16.505 -3.927 1.00 75.50 548 THR A N 1
ATOM 4174 C CA . THR A 1 548 ? 30.898 16.195 -3.335 1.00 75.50 548 THR A CA 1
ATOM 4175 C C . THR A 1 548 ? 31.013 15.346 -2.066 1.00 75.50 548 THR A C 1
ATOM 4177 O O . THR A 1 548 ? 30.158 15.434 -1.187 1.00 75.50 548 THR A O 1
ATOM 4180 N N . GLY A 1 549 ? 32.090 14.567 -1.947 1.00 71.12 549 GLY A N 1
ATOM 4181 C CA . GLY A 1 549 ? 32.396 13.741 -0.784 1.00 71.12 549 GLY A CA 1
ATOM 4182 C C . GLY A 1 549 ? 32.358 12.244 -1.088 1.00 71.12 549 GLY A C 1
ATOM 4183 O O . GLY A 1 549 ? 31.663 11.778 -1.987 1.00 71.12 549 GLY A O 1
ATOM 4184 N N . ASN A 1 550 ? 33.137 11.475 -0.324 1.00 77.50 550 ASN A N 1
ATOM 4185 C CA . ASN A 1 550 ? 33.201 10.023 -0.469 1.00 77.50 550 ASN A CA 1
ATOM 4186 C C . ASN A 1 550 ? 32.042 9.350 0.286 1.00 77.50 550 ASN A C 1
ATOM 4188 O O . ASN A 1 550 ? 31.838 9.624 1.474 1.00 77.50 550 ASN A O 1
ATOM 4192 N N . ILE A 1 551 ? 31.328 8.448 -0.389 1.00 83.12 551 ILE A N 1
ATOM 4193 C CA . ILE A 1 551 ? 30.266 7.640 0.214 1.00 83.12 551 ILE A CA 1
ATOM 4194 C C . ILE A 1 551 ? 30.897 6.570 1.107 1.00 83.12 551 ILE A C 1
ATOM 4196 O O . ILE A 1 551 ? 31.776 5.818 0.683 1.00 83.12 551 ILE A O 1
ATOM 4200 N N . ARG A 1 552 ? 30.442 6.489 2.356 1.00 84.44 552 ARG A N 1
ATOM 4201 C CA . ARG A 1 552 ? 30.785 5.423 3.300 1.00 84.44 552 ARG A CA 1
ATOM 4202 C C . ARG A 1 552 ? 29.562 4.553 3.550 1.00 84.44 552 ARG A C 1
ATOM 4204 O O . ARG A 1 552 ? 28.436 5.040 3.510 1.00 84.44 552 ARG A O 1
ATOM 4211 N N . SER A 1 553 ? 29.809 3.268 3.783 1.00 86.19 553 SER A N 1
ATOM 4212 C CA . SER A 1 553 ? 28.788 2.298 4.181 1.00 86.19 553 SER A CA 1
ATOM 4213 C C . SER A 1 553 ? 29.161 1.783 5.564 1.00 86.19 553 SER A C 1
ATOM 4215 O O . SER A 1 553 ? 30.298 1.351 5.751 1.00 86.19 553 SER A O 1
ATOM 4217 N N . GLU A 1 554 ? 28.244 1.873 6.518 1.00 86.31 554 GLU A N 1
ATOM 4218 C CA . GLU A 1 554 ? 28.424 1.376 7.880 1.00 86.31 554 GLU A CA 1
ATOM 4219 C C . GLU A 1 554 ? 27.264 0.443 8.237 1.00 86.31 554 GLU A C 1
ATOM 4221 O O . GLU A 1 554 ? 26.101 0.733 7.944 1.00 86.31 554 GLU A O 1
ATOM 4226 N N . GLU A 1 555 ? 27.595 -0.694 8.844 1.00 89.00 555 GLU A N 1
ATOM 4227 C CA . GLU A 1 555 ? 26.639 -1.709 9.281 1.00 89.00 555 GLU A CA 1
ATOM 4228 C C . GLU A 1 555 ? 26.472 -1.634 10.799 1.00 89.00 555 GLU A C 1
ATOM 4230 O O . GLU A 1 555 ? 27.449 -1.584 11.550 1.00 89.00 555 GLU A O 1
ATOM 4235 N N . ILE A 1 556 ? 25.222 -1.630 11.258 1.00 87.69 556 ILE A N 1
ATOM 4236 C CA . ILE A 1 556 ? 24.867 -1.565 12.674 1.00 87.69 556 ILE A CA 1
ATOM 4237 C C . ILE A 1 556 ? 24.020 -2.787 13.014 1.00 87.69 556 ILE A C 1
ATOM 4239 O O . ILE A 1 556 ? 22.962 -2.998 12.427 1.00 87.69 556 ILE A O 1
ATOM 4243 N N . THR A 1 557 ? 24.450 -3.567 14.002 1.00 87.25 557 THR A N 1
ATOM 4244 C CA . THR A 1 557 ? 23.664 -4.694 14.513 1.00 87.25 557 THR A CA 1
ATOM 4245 C C . THR A 1 557 ? 22.683 -4.210 15.582 1.00 87.25 557 THR A C 1
ATOM 4247 O O . THR A 1 557 ? 23.087 -3.783 16.667 1.00 87.25 557 THR A O 1
ATOM 4250 N N . VAL A 1 558 ? 21.387 -4.276 15.283 1.00 85.50 558 VAL A N 1
ATOM 4251 C CA . VAL A 1 558 ? 20.278 -3.943 16.183 1.00 85.50 558 VAL A CA 1
ATOM 4252 C C . VAL A 1 558 ? 19.195 -5.007 16.036 1.00 85.50 558 VAL A C 1
ATOM 4254 O O . VAL A 1 558 ? 18.743 -5.260 14.931 1.00 85.50 558 VAL A O 1
ATOM 4257 N N . ASP A 1 559 ? 18.737 -5.592 17.141 1.00 84.06 559 ASP A N 1
ATOM 4258 C CA . ASP A 1 559 ? 17.654 -6.589 17.142 1.00 84.06 559 ASP A CA 1
ATOM 4259 C C . ASP A 1 559 ? 16.386 -6.048 16.446 1.00 84.06 559 ASP A C 1
ATOM 4261 O O . ASP A 1 559 ? 15.952 -4.918 16.721 1.00 84.06 559 ASP A O 1
ATOM 4265 N N . LYS A 1 560 ? 15.791 -6.861 15.562 1.00 84.50 560 LYS A N 1
ATOM 4266 C CA . LYS A 1 560 ? 14.583 -6.567 14.772 1.00 84.50 560 LYS A CA 1
ATOM 4267 C C . LYS A 1 560 ? 13.440 -5.967 15.589 1.00 84.50 560 LYS A C 1
ATOM 4269 O O . LYS A 1 560 ? 12.702 -5.120 15.084 1.00 84.50 560 LYS A O 1
ATOM 4274 N N . LYS A 1 561 ? 13.305 -6.342 16.868 1.00 85.12 561 LYS A N 1
ATOM 4275 C CA . LYS A 1 561 ? 12.276 -5.792 17.776 1.00 85.12 561 LYS A CA 1
ATOM 4276 C C . LYS A 1 561 ? 12.321 -4.264 17.879 1.00 85.12 561 LYS A C 1
ATOM 4278 O O . LYS A 1 561 ? 11.286 -3.633 18.066 1.00 85.12 561 LYS A O 1
ATOM 4283 N N . TRP A 1 562 ? 13.501 -3.665 17.720 1.00 85.62 562 TRP A N 1
ATOM 4284 C CA . TRP A 1 562 ? 13.695 -2.217 17.834 1.00 85.62 562 TRP A CA 1
ATOM 4285 C C . TRP A 1 562 ? 13.626 -1.483 16.497 1.00 85.62 562 TRP A C 1
ATOM 4287 O O . TRP A 1 562 ? 13.552 -0.255 16.489 1.00 85.62 562 TRP A O 1
ATOM 4297 N N . HIS A 1 563 ? 13.606 -2.193 15.366 1.00 85.25 563 HIS A N 1
ATOM 4298 C CA . HIS A 1 563 ? 13.598 -1.566 14.039 1.00 85.25 563 HIS A CA 1
ATOM 4299 C C . HIS A 1 563 ? 12.362 -0.691 13.842 1.00 85.25 563 HIS A C 1
ATOM 4301 O O . HIS A 1 563 ? 12.483 0.443 13.389 1.00 85.25 563 HIS A O 1
ATOM 4307 N N . GLN A 1 564 ? 11.188 -1.155 14.278 1.00 84.75 564 GLN A N 1
ATOM 4308 C CA . GLN A 1 564 ? 9.951 -0.377 14.172 1.00 84.75 564 GLN A CA 1
ATOM 4309 C C . GLN A 1 564 ? 9.994 0.913 15.010 1.00 84.75 564 GLN A C 1
ATOM 4311 O O . GLN A 1 564 ? 9.496 1.952 14.574 1.00 84.75 564 GLN A O 1
ATOM 4316 N N . ALA A 1 565 ? 10.628 0.876 16.186 1.00 85.00 565 ALA A N 1
ATOM 4317 C CA . ALA A 1 565 ? 10.804 2.056 17.032 1.00 85.00 565 ALA A CA 1
ATOM 4318 C C . ALA A 1 565 ? 11.779 3.074 16.406 1.00 85.00 565 ALA A C 1
ATOM 4320 O O . ALA A 1 565 ? 11.557 4.285 16.493 1.00 85.00 565 ALA A O 1
ATOM 4321 N N . ILE A 1 566 ? 12.828 2.588 15.733 1.00 85.75 566 ILE A N 1
ATOM 4322 C CA . ILE A 1 566 ? 13.819 3.421 15.036 1.00 85.75 566 ILE A CA 1
ATOM 4323 C C . ILE A 1 566 ? 13.225 4.059 13.775 1.00 85.75 566 ILE A C 1
ATOM 4325 O O . ILE A 1 566 ? 13.503 5.223 13.510 1.00 85.75 566 ILE A O 1
ATOM 4329 N N . ILE A 1 567 ? 12.381 3.340 13.028 1.00 85.94 567 ILE A N 1
ATOM 4330 C CA . ILE A 1 567 ? 11.681 3.877 11.849 1.00 85.94 567 ILE A CA 1
ATOM 4331 C C . ILE A 1 567 ? 10.650 4.937 12.279 1.00 85.94 567 ILE A C 1
ATOM 4333 O O . ILE A 1 567 ? 10.584 6.026 11.703 1.00 85.94 567 ILE A O 1
ATOM 4337 N N . GLY A 1 568 ? 9.899 4.662 13.351 1.00 83.88 568 GLY A N 1
ATOM 4338 C CA . GLY A 1 568 ? 8.835 5.532 13.854 1.00 83.88 568 GLY A CA 1
ATOM 4339 C C . GLY A 1 568 ? 7.523 5.396 13.070 1.00 83.88 568 GLY A C 1
ATOM 4340 O O . GLY A 1 568 ? 7.454 4.761 12.018 1.00 83.88 568 GLY A O 1
ATOM 4341 N N . LYS A 1 569 ? 6.439 5.988 13.589 1.00 82.69 569 LYS A N 1
ATOM 4342 C CA . LYS A 1 569 ? 5.134 5.991 12.903 1.00 82.69 569 LYS A CA 1
ATOM 4343 C C . LYS A 1 569 ? 5.242 6.845 11.633 1.00 82.69 569 LYS A C 1
ATOM 4345 O O . LYS A 1 569 ? 5.632 8.004 11.726 1.00 82.69 569 LYS A O 1
ATOM 4350 N N . ASN A 1 570 ? 4.889 6.283 10.475 1.00 76.88 570 ASN A N 1
ATOM 4351 C CA . ASN A 1 570 ? 5.047 6.918 9.156 1.00 76.88 570 ASN A CA 1
ATOM 4352 C C . ASN A 1 570 ? 6.493 7.351 8.849 1.00 76.88 570 ASN A C 1
ATOM 4354 O O . ASN A 1 570 ? 6.701 8.412 8.267 1.00 76.88 570 ASN A O 1
ATOM 4358 N N . GLU A 1 571 ? 7.484 6.572 9.294 1.00 81.56 571 GLU A N 1
ATOM 4359 C CA . GLU A 1 571 ? 8.907 6.847 9.031 1.00 81.56 571 GLU A CA 1
ATOM 4360 C C . GLU A 1 571 ? 9.394 8.197 9.590 1.00 81.56 571 GLU A C 1
ATOM 4362 O O . GLU A 1 571 ? 10.390 8.755 9.135 1.00 81.56 571 GLU A O 1
ATOM 4367 N N . SER A 1 572 ? 8.710 8.748 10.600 1.00 84.56 572 SER A N 1
ATOM 4368 C CA . SER A 1 572 ? 9.018 10.074 11.148 1.00 84.56 572 SER A CA 1
ATOM 4369 C C . SER A 1 572 ? 10.445 10.181 11.693 1.00 84.56 572 SER A C 1
ATOM 4371 O O . SER A 1 572 ? 11.112 11.195 11.496 1.00 84.56 572 SER A O 1
ATOM 4373 N N . ASN A 1 573 ? 10.918 9.135 12.377 1.00 85.88 573 ASN A N 1
ATOM 4374 C CA . ASN A 1 573 ? 12.256 9.104 12.964 1.00 85.88 573 ASN A CA 1
ATOM 4375 C C . ASN A 1 573 ? 13.315 8.875 11.880 1.00 85.88 573 ASN A C 1
ATOM 4377 O O . ASN A 1 573 ? 14.362 9.518 11.905 1.00 85.88 573 ASN A O 1
ATOM 4381 N N . LEU A 1 574 ? 13.017 8.025 10.893 1.00 84.12 574 LEU A N 1
ATOM 4382 C CA . LEU A 1 574 ? 13.879 7.796 9.735 1.00 84.12 574 LEU A CA 1
ATOM 4383 C C . LEU A 1 574 ? 14.063 9.083 8.922 1.00 84.12 574 LEU A C 1
ATOM 4385 O O . LEU A 1 574 ? 15.198 9.484 8.676 1.00 84.12 574 LEU A O 1
ATOM 4389 N N . ASN A 1 575 ? 12.980 9.789 8.592 1.00 85.00 575 ASN A N 1
ATOM 4390 C CA . ASN A 1 575 ? 13.051 11.063 7.872 1.00 85.00 575 ASN A CA 1
ATOM 4391 C C . ASN A 1 575 ? 13.799 12.144 8.662 1.00 85.00 575 ASN A C 1
ATOM 4393 O O . ASN A 1 575 ? 14.531 12.932 8.070 1.00 85.00 575 ASN A O 1
ATOM 4397 N N . ALA A 1 576 ? 13.669 12.173 9.991 1.00 85.62 576 ALA A N 1
ATOM 4398 C CA . ALA A 1 576 ? 14.430 13.101 10.826 1.00 85.62 576 ALA A CA 1
ATOM 4399 C C . ALA A 1 576 ? 15.943 12.806 10.816 1.00 85.62 576 ALA A C 1
ATOM 4401 O O . ALA A 1 576 ? 16.749 13.733 10.909 1.00 85.62 576 ALA A O 1
ATOM 4402 N N . ILE A 1 577 ? 16.331 11.530 10.700 1.00 85.50 577 ILE A N 1
ATOM 4403 C CA . ILE A 1 577 ? 17.736 11.109 10.600 1.00 85.50 577 ILE A CA 1
ATOM 4404 C C . ILE A 1 577 ? 18.299 11.386 9.201 1.00 85.50 577 ILE A C 1
ATOM 4406 O O . ILE A 1 577 ? 19.414 11.890 9.087 1.00 85.50 577 ILE A O 1
ATOM 4410 N N . VAL A 1 578 ? 17.535 11.068 8.153 1.00 81.69 578 VAL A N 1
ATOM 4411 C CA . VAL A 1 578 ? 17.929 11.260 6.747 1.00 81.69 578 VAL A CA 1
ATOM 4412 C C . VAL A 1 578 ? 17.977 12.746 6.369 1.00 81.69 578 VAL A C 1
ATOM 4414 O O . VAL A 1 578 ? 18.822 13.148 5.572 1.00 81.69 578 VAL A O 1
ATOM 4417 N N . GLY A 1 579 ? 17.123 13.572 6.979 1.00 74.56 579 GLY A N 1
ATOM 4418 C CA . GLY A 1 579 ? 17.029 15.003 6.700 1.00 74.56 579 GLY A CA 1
ATOM 4419 C C . GLY A 1 579 ? 16.367 15.321 5.353 1.00 74.56 579 GLY A C 1
ATOM 4420 O O . GLY A 1 579 ? 16.028 14.437 4.567 1.00 74.56 579 GLY A O 1
ATOM 4421 N N . GLU A 1 580 ? 16.173 16.613 5.080 1.00 67.56 580 GLU A N 1
ATOM 4422 C CA . GLU A 1 580 ? 15.482 17.102 3.872 1.00 67.56 580 GLU A CA 1
ATOM 4423 C C . GLU A 1 580 ? 16.242 16.790 2.570 1.00 67.56 580 GLU A C 1
ATOM 4425 O O . GLU A 1 580 ? 15.626 16.611 1.518 1.00 67.56 580 GLU A O 1
ATOM 4430 N N . ASP A 1 581 ? 17.568 16.654 2.646 1.00 62.81 581 ASP A N 1
ATOM 4431 C CA . ASP A 1 581 ? 18.437 16.494 1.477 1.00 62.81 581 ASP A CA 1
ATOM 4432 C C . ASP A 1 581 ? 18.430 15.070 0.884 1.00 62.81 581 ASP A C 1
ATOM 4434 O O . ASP A 1 581 ? 18.950 14.869 -0.217 1.00 62.81 581 ASP A O 1
ATOM 4438 N N . LYS A 1 582 ? 17.824 14.082 1.570 1.00 67.12 582 LYS A N 1
ATOM 4439 C CA . LYS A 1 582 ? 17.746 12.663 1.148 1.00 67.12 582 LYS A CA 1
ATOM 4440 C C . LYS A 1 582 ? 19.082 12.092 0.637 1.00 67.12 582 LYS A C 1
ATOM 4442 O O . LYS A 1 582 ? 19.109 11.303 -0.301 1.00 67.12 582 LYS A O 1
ATOM 4447 N N . THR A 1 583 ? 20.202 12.495 1.232 1.00 72.50 583 THR A N 1
ATOM 4448 C CA . THR A 1 583 ? 21.556 12.044 0.847 1.00 72.50 583 THR A CA 1
ATOM 4449 C C . THR A 1 583 ? 21.971 10.739 1.523 1.00 72.50 583 THR A C 1
ATOM 4451 O O . THR A 1 583 ? 23.033 10.197 1.214 1.00 72.50 583 THR A O 1
ATOM 4454 N N . LEU A 1 584 ? 21.161 10.250 2.463 1.00 82.62 584 LEU A N 1
ATOM 4455 C CA . LEU A 1 584 ? 21.395 9.036 3.232 1.00 82.62 584 LEU A CA 1
ATOM 4456 C C . LEU A 1 584 ? 20.433 7.932 2.793 1.00 82.62 584 LEU A C 1
ATOM 4458 O O . LEU A 1 584 ? 19.218 8.108 2.827 1.00 82.62 584 LEU A O 1
ATOM 4462 N N . SER A 1 585 ? 20.981 6.764 2.466 1.00 84.00 585 SER A N 1
ATOM 4463 C CA . SER A 1 585 ? 20.222 5.527 2.283 1.00 84.00 585 SER A CA 1
ATOM 4464 C C . SER A 1 585 ? 20.359 4.675 3.539 1.00 84.00 585 SER A C 1
ATOM 4466 O O . SER A 1 585 ? 21.446 4.176 3.831 1.00 84.00 585 SER A O 1
ATOM 4468 N N . ILE A 1 586 ? 19.257 4.464 4.256 1.00 87.12 586 ILE A N 1
ATOM 4469 C CA . ILE A 1 586 ? 19.198 3.599 5.440 1.00 87.12 586 ILE A CA 1
ATOM 4470 C C . ILE A 1 586 ? 18.282 2.422 5.117 1.00 87.12 586 ILE A C 1
ATOM 4472 O O . ILE A 1 586 ? 17.108 2.622 4.820 1.00 87.12 586 ILE A O 1
ATOM 4476 N N . LYS A 1 587 ? 18.814 1.201 5.166 1.00 86.12 587 LYS A N 1
ATOM 4477 C CA . LYS A 1 587 ? 18.063 -0.030 4.888 1.00 86.12 587 LYS A CA 1
ATOM 4478 C C . LYS A 1 587 ? 18.090 -0.959 6.100 1.00 86.12 587 LYS A C 1
ATOM 4480 O O . LYS A 1 587 ? 19.114 -1.058 6.773 1.00 86.12 587 LYS A O 1
ATOM 4485 N N . PHE A 1 588 ? 16.979 -1.645 6.362 1.00 85.19 588 PHE A N 1
ATOM 4486 C CA . PHE A 1 588 ? 16.786 -2.484 7.552 1.00 85.19 588 PHE A CA 1
ATOM 4487 C C . PHE A 1 588 ? 16.626 -3.961 7.171 1.00 85.19 588 PHE A C 1
ATOM 4489 O O . PHE A 1 588 ? 15.884 -4.289 6.244 1.00 85.19 588 PHE A O 1
ATOM 4496 N N . GLY A 1 589 ? 17.293 -4.855 7.901 1.00 77.81 589 GLY A N 1
ATOM 4497 C CA . GLY A 1 589 ? 17.144 -6.307 7.794 1.00 77.81 589 GLY A CA 1
ATOM 4498 C C . GLY A 1 589 ? 17.280 -6.825 6.361 1.00 77.81 589 GLY A C 1
ATOM 4499 O O . GLY A 1 589 ? 18.251 -6.530 5.673 1.00 77.81 589 GLY A O 1
ATOM 4500 N N . SER A 1 590 ? 16.272 -7.558 5.879 1.00 67.31 590 SER A N 1
ATOM 4501 C CA . SER A 1 590 ? 16.251 -8.149 4.529 1.00 67.31 590 SER A CA 1
ATOM 4502 C C . SER A 1 590 ? 16.243 -7.130 3.379 1.00 67.31 590 SER A C 1
ATOM 4504 O O . SER A 1 590 ? 16.521 -7.487 2.232 1.00 67.31 590 SER A O 1
ATOM 4506 N N . GLN A 1 591 ? 15.942 -5.857 3.659 1.00 67.06 591 GLN A N 1
ATOM 4507 C CA . GLN A 1 591 ? 16.059 -4.780 2.676 1.00 67.06 591 GLN A CA 1
ATOM 4508 C C . GLN A 1 591 ? 17.494 -4.262 2.561 1.00 67.06 591 GLN A C 1
ATOM 4510 O O . GLN A 1 591 ? 17.833 -3.662 1.541 1.00 67.06 591 GLN A O 1
ATOM 4515 N N . ALA A 1 592 ? 18.354 -4.498 3.558 1.00 61.06 592 ALA A N 1
ATOM 4516 C CA . ALA A 1 592 ? 19.773 -4.172 3.501 1.00 61.06 592 ALA A CA 1
ATOM 4517 C C . ALA A 1 592 ? 20.487 -5.126 2.534 1.00 61.06 592 ALA A C 1
ATOM 4519 O O . ALA A 1 592 ? 21.150 -6.073 2.931 1.00 61.06 592 ALA A O 1
ATOM 4520 N N . LYS A 1 593 ? 20.322 -4.889 1.233 1.00 64.25 593 LYS A N 1
ATOM 4521 C CA . LYS A 1 593 ? 21.071 -5.576 0.180 1.00 64.25 593 LYS A CA 1
ATOM 4522 C C . LYS A 1 593 ? 22.320 -4.769 -0.133 1.00 64.25 593 LYS A C 1
ATOM 4524 O O . LYS A 1 593 ? 22.228 -3.591 -0.481 1.00 64.25 593 LYS A O 1
ATOM 4529 N N . LEU A 1 594 ? 23.480 -5.410 -0.056 1.00 53.91 594 LEU A N 1
ATOM 4530 C CA . LEU A 1 594 ? 24.737 -4.852 -0.538 1.00 53.91 594 LEU A CA 1
ATOM 4531 C C . LEU A 1 594 ? 25.071 -5.574 -1.849 1.00 53.91 594 LEU A C 1
ATOM 4533 O O . LEU A 1 594 ? 25.349 -6.767 -1.848 1.00 53.91 594 LEU A O 1
ATOM 4537 N N . ASN A 1 595 ? 24.967 -4.872 -2.982 1.00 54.03 595 ASN A N 1
ATOM 4538 C CA . ASN A 1 595 ? 25.311 -5.395 -4.315 1.00 54.03 595 ASN A CA 1
ATOM 4539 C C . ASN A 1 595 ? 24.657 -6.746 -4.687 1.00 54.03 595 ASN A C 1
ATOM 4541 O O . ASN A 1 595 ? 25.295 -7.596 -5.302 1.00 54.03 595 ASN A O 1
ATOM 4545 N N . GLY A 1 596 ? 23.383 -6.945 -4.334 1.00 53.62 596 GLY A N 1
ATOM 4546 C CA . GLY A 1 596 ? 22.595 -8.096 -4.791 1.00 53.62 596 GLY A CA 1
ATOM 4547 C C . GLY A 1 596 ? 22.848 -9.424 -4.068 1.00 53.62 596 GLY A C 1
ATOM 4548 O O . GLY A 1 596 ? 22.226 -10.411 -4.450 1.00 53.62 596 GLY A O 1
ATOM 4549 N N . ASP A 1 597 ? 23.687 -9.459 -3.028 1.00 52.09 597 ASP A N 1
ATOM 4550 C CA . ASP A 1 597 ? 23.859 -10.653 -2.194 1.00 52.09 597 ASP A CA 1
ATOM 4551 C C . ASP A 1 597 ? 23.003 -10.567 -0.919 1.00 52.09 597 ASP A C 1
ATOM 4553 O O . ASP A 1 597 ? 22.934 -9.529 -0.256 1.00 52.09 597 ASP A O 1
ATOM 4557 N N . ASN A 1 598 ? 22.310 -11.658 -0.590 1.00 55.47 598 ASN A N 1
ATOM 4558 C CA . ASN A 1 598 ? 21.245 -11.708 0.421 1.00 55.47 598 ASN A CA 1
ATOM 4559 C C . ASN A 1 598 ? 21.768 -12.185 1.793 1.00 55.47 598 ASN A C 1
ATOM 4561 O O . ASN A 1 598 ? 21.055 -12.843 2.546 1.00 55.47 598 ASN A O 1
ATOM 4565 N N . SER A 1 599 ? 23.039 -11.903 2.098 1.00 55.28 599 SER A N 1
ATOM 4566 C CA . SER A 1 599 ? 23.771 -12.504 3.225 1.00 55.28 599 SER A CA 1
ATOM 4567 C C . SER A 1 599 ? 23.681 -11.721 4.547 1.00 55.28 599 SER A C 1
ATOM 4569 O O . SER A 1 599 ? 24.376 -12.068 5.506 1.00 55.28 599 SER A O 1
ATOM 4571 N N . LEU A 1 600 ? 22.874 -10.660 4.625 1.00 62.47 600 LEU A N 1
ATOM 4572 C CA . LEU A 1 600 ? 22.756 -9.831 5.829 1.00 62.47 600 LEU A CA 1
ATOM 4573 C C . LEU A 1 600 ? 21.617 -10.334 6.725 1.00 62.47 600 LEU A C 1
ATOM 4575 O O . LEU A 1 600 ? 20.545 -10.711 6.254 1.00 62.47 600 LEU A O 1
ATOM 4579 N N . SER A 1 601 ? 21.875 -10.385 8.034 1.00 69.75 601 SER A N 1
ATOM 4580 C CA . SER A 1 601 ? 20.913 -10.878 9.021 1.00 69.75 601 SER A CA 1
ATOM 4581 C C . SER A 1 601 ? 19.769 -9.881 9.218 1.00 69.75 601 SER A C 1
ATOM 4583 O O . SER A 1 601 ? 19.947 -8.673 9.048 1.00 69.75 601 SER A O 1
ATOM 4585 N N . GLU A 1 602 ? 18.592 -10.367 9.628 1.00 78.00 602 GLU A N 1
ATOM 4586 C CA . GLU A 1 602 ? 17.416 -9.512 9.867 1.00 78.00 602 GLU A CA 1
ATOM 4587 C C . GLU A 1 602 ? 17.637 -8.443 10.950 1.00 78.00 602 GLU A C 1
ATOM 4589 O O . GLU A 1 602 ? 16.880 -7.482 11.005 1.00 78.00 602 GLU A O 1
ATOM 4594 N N . ASP A 1 603 ? 18.691 -8.583 11.759 1.00 84.19 603 ASP A N 1
ATOM 4595 C CA . ASP A 1 603 ? 19.101 -7.660 12.821 1.00 84.19 603 ASP A CA 1
ATOM 4596 C C . ASP A 1 603 ? 20.142 -6.627 12.350 1.00 84.19 603 ASP A C 1
ATOM 4598 O O . ASP A 1 603 ? 20.790 -5.968 13.164 1.00 84.19 603 ASP A O 1
ATOM 4602 N N . THR A 1 604 ? 20.370 -6.490 11.043 1.00 85.50 604 THR A N 1
ATOM 4603 C CA . THR A 1 604 ? 21.371 -5.553 10.514 1.00 85.50 604 THR A CA 1
ATOM 4604 C C . THR A 1 604 ? 20.721 -4.331 9.878 1.00 85.50 604 THR A C 1
ATOM 4606 O O . THR A 1 604 ? 19.778 -4.439 9.098 1.00 85.50 604 THR A O 1
ATOM 4609 N N . ILE A 1 605 ? 21.235 -3.147 10.203 1.00 87.75 605 ILE A N 1
ATOM 4610 C CA . ILE A 1 605 ? 20.874 -1.874 9.579 1.00 87.75 605 ILE A CA 1
ATOM 4611 C C . ILE A 1 605 ? 22.079 -1.400 8.772 1.00 87.75 605 ILE A C 1
ATOM 4613 O O . ILE A 1 605 ? 23.169 -1.238 9.321 1.00 87.75 605 ILE A O 1
ATOM 4617 N N . LEU A 1 606 ? 21.883 -1.167 7.477 1.00 87.88 606 LEU A N 1
ATOM 4618 C CA . LEU A 1 606 ? 22.908 -0.655 6.574 1.00 87.88 606 LEU A CA 1
ATOM 4619 C C . LEU A 1 606 ? 22.670 0.833 6.321 1.00 87.88 606 LEU A C 1
ATOM 4621 O O . LEU A 1 606 ? 21.642 1.218 5.762 1.00 87.88 606 LEU A O 1
ATOM 4625 N N . VAL A 1 607 ? 23.641 1.660 6.700 1.00 89.50 607 VAL A N 1
ATOM 4626 C CA . VAL A 1 607 ? 23.629 3.109 6.481 1.00 89.50 607 VAL A CA 1
ATOM 4627 C C . VAL A 1 607 ? 24.663 3.446 5.411 1.00 89.50 607 VAL A C 1
ATOM 4629 O O . VAL A 1 607 ? 25.851 3.176 5.586 1.00 89.50 607 VAL A O 1
ATOM 4632 N N . ARG A 1 608 ? 24.231 4.042 4.295 1.00 86.25 608 ARG A N 1
ATOM 4633 C CA . ARG A 1 608 ? 25.107 4.518 3.213 1.00 86.25 608 ARG A CA 1
ATOM 4634 C C . ARG A 1 608 ? 24.903 6.006 2.968 1.00 86.25 608 ARG A C 1
ATOM 4636 O O . ARG A 1 608 ? 23.771 6.476 2.927 1.00 86.25 608 ARG A O 1
ATOM 4643 N N . GLY A 1 609 ? 25.995 6.735 2.768 1.00 87.94 609 GLY A N 1
ATOM 4644 C CA . GLY A 1 609 ? 25.948 8.154 2.417 1.00 87.94 609 GLY A CA 1
ATOM 4645 C C . GLY A 1 609 ? 27.260 8.892 2.677 1.00 87.94 609 GLY A C 1
ATOM 4646 O O . GLY A 1 609 ? 28.298 8.252 2.873 1.00 87.94 609 GLY A O 1
ATOM 4647 N N . PRO A 1 610 ? 27.251 10.236 2.674 1.00 85.69 610 PRO A N 1
ATOM 4648 C CA . PRO A 1 610 ? 28.422 11.041 3.010 1.00 85.69 610 PRO A CA 1
ATOM 4649 C C . PRO A 1 610 ? 28.937 10.711 4.414 1.00 85.69 610 PRO A C 1
ATOM 4651 O O . PRO A 1 610 ? 28.159 10.578 5.354 1.00 85.69 610 PRO A O 1
ATOM 4654 N N . GLY A 1 611 ? 30.257 10.602 4.590 1.00 84.44 611 GLY A N 1
ATOM 4655 C CA . GLY A 1 611 ? 30.837 10.156 5.866 1.00 84.44 611 GLY A CA 1
ATOM 4656 C C . GLY A 1 611 ? 30.439 10.985 7.102 1.00 84.44 611 GLY A C 1
ATOM 4657 O O . GLY A 1 611 ? 30.329 10.422 8.192 1.00 84.44 611 GLY A O 1
ATOM 4658 N N . SER A 1 612 ? 30.199 12.293 6.947 1.00 85.06 612 SER A N 1
ATOM 4659 C CA . SER A 1 612 ? 29.679 13.161 8.019 1.00 85.06 612 SER A CA 1
ATOM 4660 C C . SER A 1 612 ? 28.279 12.744 8.463 1.00 85.06 612 SER A C 1
ATOM 4662 O O . SER A 1 612 ? 28.000 12.636 9.657 1.00 85.06 612 SER A O 1
ATOM 4664 N N . ASP A 1 613 ? 27.424 12.462 7.487 1.00 85.56 613 ASP A N 1
ATOM 4665 C CA . ASP A 1 613 ? 26.005 12.205 7.683 1.00 85.56 613 ASP A CA 1
ATOM 4666 C C . ASP A 1 613 ? 25.799 10.774 8.188 1.00 85.56 613 ASP A C 1
ATOM 4668 O O . ASP A 1 613 ? 24.986 10.550 9.080 1.00 85.56 613 ASP A O 1
ATOM 4672 N N . VAL A 1 614 ? 26.613 9.823 7.710 1.00 88.94 614 VAL A N 1
ATOM 4673 C CA . VAL A 1 614 ? 26.648 8.439 8.213 1.00 88.94 614 VAL A CA 1
ATOM 4674 C C . VAL A 1 614 ? 26.995 8.421 9.699 1.00 88.94 614 VAL A C 1
ATOM 4676 O O . VAL A 1 614 ? 26.286 7.793 10.476 1.00 88.94 614 VAL A O 1
ATOM 4679 N N . THR A 1 615 ? 28.021 9.171 10.120 1.00 89.88 615 THR A N 1
ATOM 4680 C CA . THR A 1 615 ? 28.430 9.229 11.537 1.00 89.88 615 THR A CA 1
ATOM 4681 C C . THR A 1 615 ? 27.291 9.757 12.418 1.00 89.88 615 THR A C 1
ATOM 4683 O O . THR A 1 615 ? 26.972 9.161 13.448 1.00 89.88 615 THR A O 1
ATOM 4686 N N . ARG A 1 616 ? 26.619 10.832 11.980 1.00 89.19 616 ARG A N 1
ATOM 4687 C CA . ARG A 1 616 ? 25.455 11.408 12.672 1.00 89.19 616 ARG A CA 1
ATOM 4688 C C . ARG A 1 616 ? 24.278 10.431 12.726 1.00 89.19 616 ARG A C 1
ATOM 4690 O O . ARG A 1 616 ? 23.637 10.300 13.767 1.00 89.19 616 ARG A O 1
ATOM 4697 N N . ALA A 1 617 ? 23.987 9.753 11.617 1.00 89.25 617 ALA A N 1
ATOM 4698 C CA . ALA A 1 617 ? 22.888 8.801 11.524 1.00 89.25 617 ALA A CA 1
ATOM 4699 C C . ALA A 1 617 ? 23.123 7.570 12.404 1.00 89.25 617 ALA A C 1
ATOM 4701 O O . ALA A 1 617 ? 22.220 7.155 13.125 1.00 89.25 617 ALA A O 1
ATOM 4702 N N . VAL A 1 618 ? 24.343 7.031 12.416 1.00 90.56 618 VAL A N 1
ATOM 4703 C CA . VAL A 1 618 ? 24.738 5.905 13.274 1.00 90.56 618 VAL A CA 1
ATOM 4704 C C . VAL A 1 618 ? 24.570 6.259 14.750 1.00 90.56 618 VAL A C 1
ATOM 4706 O O . VAL A 1 618 ? 24.034 5.457 15.518 1.00 90.56 618 VAL A O 1
ATOM 4709 N N . GLU A 1 619 ? 24.998 7.455 15.159 1.00 90.38 619 GLU A N 1
ATOM 4710 C CA . GLU A 1 619 ? 24.835 7.924 16.535 1.00 90.38 619 GLU A CA 1
ATOM 4711 C C . GLU A 1 619 ? 23.351 8.080 16.906 1.00 90.38 619 GLU A C 1
ATOM 4713 O O . GLU A 1 619 ? 22.921 7.584 17.948 1.00 90.38 619 GLU A O 1
ATOM 4718 N N . ALA A 1 620 ? 22.541 8.674 16.025 1.00 89.12 620 ALA A N 1
ATOM 4719 C CA . ALA A 1 620 ? 21.104 8.825 16.239 1.00 89.12 620 ALA A CA 1
ATOM 4720 C C . ALA A 1 620 ? 20.367 7.474 16.319 1.00 89.12 620 ALA A C 1
ATOM 4722 O O . ALA A 1 620 ? 19.519 7.289 17.192 1.00 89.12 620 ALA A O 1
ATOM 4723 N N . ILE A 1 621 ? 20.716 6.509 15.458 1.00 89.75 621 ILE A N 1
ATOM 4724 C CA . ILE A 1 621 ? 20.146 5.151 15.467 1.00 89.75 621 ILE A CA 1
ATOM 4725 C C . ILE A 1 621 ? 20.491 4.435 16.776 1.00 89.75 621 ILE A C 1
ATOM 4727 O O . ILE A 1 621 ? 19.606 3.848 17.398 1.00 89.75 621 ILE A O 1
ATOM 4731 N N . LYS A 1 622 ? 21.748 4.519 17.236 1.00 90.00 622 LYS A N 1
ATOM 4732 C CA . LYS A 1 622 ? 22.169 3.949 18.528 1.00 90.00 622 LYS A CA 1
ATOM 4733 C C . LYS A 1 622 ? 21.401 4.579 19.691 1.00 90.00 622 LYS A C 1
ATOM 4735 O O . LYS A 1 622 ? 20.863 3.849 20.518 1.00 90.00 622 LYS A O 1
ATOM 4740 N N . GLN A 1 623 ? 21.264 5.906 19.709 1.00 89.56 623 GLN A N 1
ATOM 4741 C CA . GLN A 1 623 ? 20.498 6.613 20.740 1.00 89.56 623 GLN A CA 1
ATOM 4742 C C . GLN A 1 623 ? 19.008 6.239 20.734 1.00 89.56 623 GLN A C 1
ATOM 4744 O O . GLN A 1 623 ? 18.417 6.078 21.799 1.00 89.56 623 GLN A O 1
ATOM 4749 N N . LEU A 1 624 ? 18.377 6.092 19.564 1.00 87.81 624 LEU A N 1
ATOM 4750 C CA . LEU A 1 624 ? 16.980 5.653 19.470 1.00 87.81 624 LEU A CA 1
ATOM 4751 C C . LEU A 1 624 ? 16.807 4.198 19.905 1.00 87.81 624 LEU A C 1
ATOM 4753 O O . LEU A 1 624 ? 15.844 3.891 20.604 1.00 87.81 624 LEU A O 1
ATOM 4757 N N . ALA A 1 625 ? 17.743 3.318 19.546 1.00 86.75 625 ALA A N 1
ATOM 4758 C CA . ALA A 1 625 ? 17.732 1.931 19.994 1.00 86.75 625 ALA A CA 1
ATOM 4759 C C . ALA A 1 625 ? 17.872 1.833 21.522 1.00 86.75 625 ALA A C 1
ATOM 4761 O O . ALA A 1 625 ? 17.168 1.049 22.156 1.00 86.75 625 ALA A O 1
ATOM 4762 N N . GLU A 1 626 ? 18.746 2.638 22.132 1.00 86.81 626 GLU A N 1
ATOM 4763 C CA . GLU A 1 626 ? 18.894 2.709 23.590 1.00 86.81 626 GLU A CA 1
ATOM 4764 C C . GLU A 1 626 ? 17.662 3.302 24.275 1.00 86.81 626 GLU A C 1
ATOM 4766 O O . GLU A 1 626 ? 17.201 2.742 25.268 1.00 86.81 626 GLU A O 1
ATOM 4771 N N . LYS A 1 627 ? 17.081 4.376 23.727 1.00 84.12 627 LYS A N 1
ATOM 4772 C CA . LYS A 1 627 ? 15.824 4.948 24.232 1.00 84.12 627 LYS A CA 1
ATOM 4773 C C . LYS A 1 627 ? 14.688 3.936 24.182 1.00 84.12 627 LYS A C 1
ATOM 4775 O O . LYS A 1 627 ? 14.000 3.771 25.177 1.00 84.12 627 LYS A O 1
ATOM 4780 N N . ALA A 1 628 ? 14.531 3.214 23.074 1.00 83.12 628 ALA A N 1
ATOM 4781 C CA . ALA A 1 628 ? 13.490 2.201 22.944 1.00 83.12 628 ALA A CA 1
ATOM 4782 C C . ALA A 1 628 ? 13.694 1.038 23.931 1.00 83.12 628 ALA A C 1
ATOM 4784 O O . ALA A 1 628 ? 12.744 0.613 24.587 1.00 83.12 628 ALA A O 1
ATOM 4785 N N . LYS A 1 629 ? 14.943 0.581 24.112 1.00 83.88 629 LYS A N 1
ATOM 4786 C CA . LYS A 1 629 ? 15.290 -0.411 25.144 1.00 83.88 629 LYS A CA 1
ATOM 4787 C C . LYS A 1 629 ? 14.950 0.087 26.546 1.00 83.88 629 LYS A C 1
ATOM 4789 O O . LYS A 1 629 ? 14.391 -0.668 27.336 1.00 83.88 629 LYS A O 1
ATOM 4794 N N . ASN A 1 630 ? 15.292 1.334 26.860 1.00 80.31 630 ASN A N 1
ATOM 4795 C CA . ASN A 1 630 ? 15.019 1.919 28.166 1.00 80.31 630 ASN A CA 1
ATOM 4796 C C . ASN A 1 630 ? 13.513 2.106 28.397 1.00 80.31 630 ASN A C 1
ATOM 4798 O O . ASN A 1 630 ? 13.023 1.746 29.459 1.00 80.31 630 ASN A O 1
ATOM 4802 N N . ASP A 1 631 ? 12.767 2.574 27.397 1.00 75.31 631 ASP A N 1
ATOM 4803 C CA . ASP A 1 631 ? 11.317 2.769 27.477 1.00 75.31 631 ASP A CA 1
ATOM 4804 C C . ASP A 1 631 ? 10.561 1.449 27.700 1.00 75.31 631 ASP A C 1
ATOM 4806 O O . ASP A 1 631 ? 9.606 1.412 28.477 1.00 75.31 631 ASP A O 1
ATOM 4810 N N . GLU A 1 632 ? 10.982 0.344 27.078 1.00 74.94 632 GLU A N 1
ATOM 4811 C CA . GLU A 1 632 ? 10.395 -0.984 27.319 1.00 74.94 632 GLU A CA 1
ATOM 4812 C C . GLU A 1 632 ? 10.682 -1.482 28.743 1.00 74.94 632 GLU A C 1
ATOM 4814 O O . GLU A 1 632 ? 9.796 -1.984 29.438 1.00 74.94 632 GLU A O 1
ATOM 4819 N N . VAL A 1 633 ? 11.922 -1.309 29.208 1.00 72.19 633 VAL A N 1
ATOM 4820 C CA . VAL A 1 633 ? 12.320 -1.681 30.573 1.00 72.19 633 VAL A CA 1
ATOM 4821 C C . VAL A 1 633 ? 11.567 -0.836 31.603 1.00 72.19 633 VAL A C 1
ATOM 4823 O O . VAL A 1 633 ? 11.087 -1.364 32.607 1.00 72.19 633 VAL A O 1
ATOM 4826 N N . GLU A 1 634 ? 11.423 0.464 31.356 1.00 68.19 634 GLU A N 1
ATOM 4827 C CA . GLU A 1 634 ? 10.719 1.384 32.244 1.00 68.19 634 GLU A CA 1
ATOM 4828 C C . GLU A 1 634 ? 9.208 1.164 32.237 1.00 68.19 634 GLU A C 1
ATOM 4830 O O . GLU A 1 634 ? 8.592 1.239 33.300 1.00 68.19 634 GLU A O 1
ATOM 4835 N N . SER A 1 635 ? 8.604 0.883 31.080 1.00 67.44 635 SER A N 1
ATOM 4836 C CA . SER A 1 635 ? 7.167 0.596 30.958 1.00 67.44 635 SER A CA 1
ATOM 4837 C C . SER A 1 635 ? 6.781 -0.775 31.520 1.00 67.44 635 SER A C 1
ATOM 4839 O O . SER A 1 635 ? 5.651 -0.947 31.979 1.00 67.44 635 SER A O 1
ATOM 4841 N N . SER A 1 636 ? 7.725 -1.716 31.582 1.00 73.38 636 SER A N 1
ATOM 4842 C CA . SER A 1 636 ? 7.542 -3.036 32.196 1.00 73.38 636 SER A CA 1
ATOM 4843 C C . SER A 1 636 ? 7.702 -3.046 33.721 1.00 73.38 636 SER A C 1
ATOM 4845 O O . SER A 1 636 ? 7.633 -4.112 34.340 1.00 73.38 636 SER A O 1
ATOM 4847 N N . TYR A 1 637 ? 7.922 -1.895 34.364 1.00 82.19 637 TYR A N 1
ATOM 4848 C CA . TYR A 1 637 ? 8.083 -1.844 35.812 1.00 82.19 637 TYR A CA 1
ATOM 4849 C C . TYR A 1 637 ? 6.783 -2.229 36.531 1.00 82.19 637 TYR A C 1
ATOM 4851 O O . TYR A 1 637 ? 5.697 -1.709 36.264 1.00 82.19 637 TYR A O 1
ATOM 4859 N N . VAL A 1 638 ? 6.906 -3.171 37.468 1.00 83.75 638 VAL A N 1
ATOM 4860 C CA . VAL A 1 638 ? 5.792 -3.717 38.244 1.00 83.75 638 VAL A CA 1
ATOM 4861 C C . VAL A 1 638 ? 6.003 -3.403 39.717 1.00 83.75 638 VAL A C 1
ATOM 4863 O O . VAL A 1 638 ? 6.997 -3.821 40.304 1.00 83.75 638 VAL A O 1
ATOM 4866 N N . THR A 1 639 ? 5.038 -2.728 40.337 1.00 84.56 639 THR A N 1
ATOM 4867 C CA . THR A 1 639 ? 5.008 -2.517 41.789 1.00 84.56 639 THR A CA 1
ATOM 4868 C C . THR A 1 639 ? 3.808 -3.213 42.403 1.00 84.56 639 THR A C 1
ATOM 4870 O O . THR A 1 639 ? 2.681 -3.054 41.938 1.00 84.56 639 THR A O 1
ATOM 4873 N N . VAL A 1 640 ? 4.053 -3.959 43.478 1.00 87.12 640 VAL A N 1
ATOM 4874 C CA . VAL A 1 640 ? 3.021 -4.663 44.246 1.00 87.12 640 VAL A CA 1
ATOM 4875 C C . VAL A 1 640 ? 2.948 -4.072 45.654 1.00 87.12 640 VAL A C 1
ATOM 4877 O O . VAL A 1 640 ? 3.980 -3.748 46.249 1.00 87.12 640 VAL A O 1
ATOM 4880 N N . PHE A 1 641 ? 1.736 -3.876 46.167 1.00 87.88 641 PHE A N 1
ATOM 4881 C CA . PHE A 1 641 ? 1.482 -3.489 47.557 1.00 87.88 641 PHE A CA 1
ATOM 4882 C C . PHE A 1 641 ? 0.090 -3.942 48.009 1.00 87.88 641 PHE A C 1
ATOM 4884 O O . PHE A 1 641 ? -0.783 -4.228 47.188 1.00 87.88 641 PHE A O 1
ATOM 4891 N N . ASP A 1 642 ? -0.111 -3.974 49.324 1.00 86.62 642 ASP A N 1
ATOM 4892 C CA . ASP A 1 642 ? -1.314 -4.531 49.940 1.00 86.62 642 ASP A CA 1
ATOM 4893 C C . ASP A 1 642 ? -2.182 -3.417 50.519 1.00 86.62 642 ASP A C 1
ATOM 4895 O O . ASP A 1 642 ? -1.664 -2.494 51.153 1.00 86.62 642 ASP A O 1
ATOM 4899 N N . ILE A 1 643 ? -3.500 -3.531 50.345 1.00 86.69 643 ILE A N 1
ATOM 4900 C CA . ILE A 1 643 ? -4.484 -2.642 50.975 1.00 86.69 643 ILE A CA 1
ATOM 4901 C C . ILE A 1 643 ? -5.518 -3.454 51.769 1.00 86.69 643 ILE A C 1
ATOM 4903 O O . ILE A 1 643 ? -5.845 -4.577 51.373 1.00 86.69 643 ILE A O 1
ATOM 4907 N N . PRO A 1 644 ? -6.068 -2.931 52.881 1.00 83.50 644 PRO A N 1
ATOM 4908 C CA . PRO A 1 644 ? -7.142 -3.614 53.596 1.00 83.50 644 PRO A CA 1
ATOM 4909 C C . PRO A 1 644 ? -8.402 -3.745 52.724 1.00 83.50 644 PRO A C 1
ATOM 4911 O O . PRO A 1 644 ? -8.812 -2.796 52.046 1.00 83.50 644 PRO A O 1
ATOM 4914 N N . ARG A 1 645 ? -9.054 -4.914 52.762 1.00 79.00 645 ARG A N 1
ATOM 4915 C CA . ARG A 1 645 ? -10.214 -5.243 51.906 1.00 79.00 645 ARG A CA 1
ATOM 4916 C C . ARG A 1 645 ? -11.406 -4.297 52.092 1.00 79.00 645 ARG A C 1
ATOM 4918 O O . ARG A 1 645 ? -12.175 -4.068 51.157 1.00 79.00 645 ARG A O 1
ATOM 4925 N N . GLU A 1 646 ? -11.551 -3.730 53.287 1.00 79.94 646 GLU A N 1
ATOM 4926 C CA . GLU A 1 646 ? -12.608 -2.768 53.630 1.00 79.94 646 GLU A CA 1
ATOM 4927 C C . GLU A 1 646 ? -12.496 -1.477 52.797 1.00 79.94 646 GLU A C 1
ATOM 4929 O O . GLU A 1 646 ? -13.500 -0.929 52.324 1.00 79.94 646 GLU A O 1
ATOM 4934 N N . TYR A 1 647 ? -11.264 -1.055 52.507 1.00 81.75 647 TYR A N 1
ATOM 4935 C CA . TYR A 1 647 ? -10.972 0.140 51.718 1.00 81.75 647 TYR A CA 1
ATOM 4936 C C . TYR A 1 647 ? -10.800 -0.161 50.228 1.00 81.75 647 TYR A C 1
ATOM 4938 O O . TYR A 1 647 ? -11.055 0.715 49.405 1.00 81.75 647 TYR A O 1
ATOM 4946 N N . ALA A 1 648 ? -10.475 -1.401 49.840 1.00 80.38 648 ALA A N 1
ATOM 4947 C CA . ALA A 1 648 ? -10.312 -1.796 48.437 1.00 80.38 648 ALA A CA 1
ATOM 4948 C C . ALA A 1 648 ? -11.542 -1.464 47.571 1.00 80.38 648 ALA A C 1
ATOM 4950 O O . ALA A 1 648 ? -11.415 -0.893 46.487 1.00 80.38 648 ALA A O 1
ATOM 4951 N N . ARG A 1 649 ? -12.755 -1.721 48.079 1.00 81.12 649 ARG A N 1
ATOM 4952 C CA . ARG A 1 649 ? -14.012 -1.374 47.383 1.00 81.12 649 ARG A CA 1
ATOM 4953 C C . ARG A 1 649 ? -14.182 0.138 47.189 1.00 81.12 649 ARG A C 1
ATOM 4955 O O . ARG A 1 649 ? -14.716 0.571 46.169 1.00 81.12 649 ARG A O 1
ATOM 4962 N N . HIS A 1 650 ? -13.704 0.932 48.145 1.00 81.75 650 HIS A N 1
ATOM 4963 C CA . HIS A 1 650 ? -13.758 2.393 48.110 1.00 81.75 650 HIS A CA 1
ATOM 4964 C C . HIS A 1 650 ? -12.674 2.998 47.201 1.00 81.75 650 HIS A C 1
ATOM 4966 O O . HIS A 1 650 ? -12.943 3.977 46.508 1.00 81.75 650 HIS A O 1
ATOM 4972 N N . VAL A 1 651 ? -11.489 2.382 47.132 1.00 82.88 651 VAL A N 1
ATOM 4973 C CA . VAL A 1 651 ? -10.400 2.736 46.202 1.00 82.88 651 VAL A CA 1
ATOM 4974 C C . VAL A 1 651 ? -10.791 2.446 44.746 1.00 82.88 651 VAL A C 1
ATOM 4976 O O . VAL A 1 651 ? -10.500 3.245 43.855 1.00 82.88 651 VAL A O 1
ATOM 4979 N N . VAL A 1 652 ? -11.503 1.340 44.493 1.00 84.75 652 VAL A N 1
ATOM 4980 C CA . VAL A 1 652 ? -12.011 0.984 43.155 1.00 84.75 652 VAL A CA 1
ATOM 4981 C C . VAL A 1 652 ? -13.042 2.000 42.649 1.00 84.75 652 VAL A C 1
ATOM 4983 O O . VAL A 1 652 ? -13.009 2.408 41.482 1.00 84.75 652 VAL A O 1
ATOM 4986 N N . GLY A 1 653 ? -13.927 2.456 43.540 1.00 81.44 653 GLY A N 1
ATOM 4987 C CA . GLY A 1 653 ? -15.029 3.361 43.220 1.00 81.44 653 GLY A CA 1
ATOM 4988 C C . GLY A 1 653 ? -16.187 2.666 42.492 1.00 81.44 653 GLY A C 1
ATOM 4989 O O . GLY A 1 653 ? -16.081 1.527 42.032 1.00 81.44 653 GLY A O 1
ATOM 4990 N N . SER A 1 654 ? -17.327 3.353 42.375 1.00 81.38 654 SER A N 1
ATOM 4991 C CA . SER A 1 654 ? -18.519 2.824 41.700 1.00 81.38 654 SER A CA 1
ATOM 4992 C C . SER A 1 654 ? -18.206 2.463 40.243 1.00 81.38 654 SER A C 1
ATOM 4994 O O . SER A 1 654 ? -17.901 3.344 39.439 1.00 81.38 654 SER A O 1
ATOM 4996 N N . GLY A 1 655 ? -18.257 1.172 39.904 1.00 78.88 655 GLY A N 1
ATOM 4997 C CA . GLY A 1 655 ? -17.960 0.685 38.552 1.00 78.88 655 GLY A CA 1
ATOM 4998 C C . GLY A 1 655 ? -16.492 0.824 38.128 1.00 78.88 655 GLY A C 1
ATOM 4999 O O . GLY A 1 655 ? -16.221 0.909 36.935 1.00 78.88 655 GLY A O 1
ATOM 5000 N N . GLY A 1 656 ? -15.548 0.898 39.075 1.00 81.62 656 GLY A N 1
ATOM 5001 C CA . GLY A 1 656 ? -14.118 1.016 38.766 1.00 81.62 656 GLY A CA 1
ATOM 5002 C C . GLY A 1 656 ? -13.659 2.431 38.409 1.00 81.62 656 GLY A C 1
ATOM 5003 O O . GLY A 1 656 ? -12.537 2.609 37.939 1.00 81.62 656 GLY A O 1
ATOM 5004 N N . SER A 1 657 ? -14.493 3.455 38.625 1.00 84.81 657 SER A N 1
ATOM 5005 C CA . SER A 1 657 ? -14.197 4.838 38.234 1.00 84.81 657 SER A CA 1
ATOM 5006 C C . SER A 1 657 ? -12.937 5.423 38.883 1.00 84.81 657 SER A C 1
ATOM 5008 O O . SER A 1 657 ? -12.289 6.270 38.276 1.00 84.81 657 SER A O 1
ATOM 5010 N N . GLY A 1 658 ? -12.600 5.017 40.113 1.00 84.75 658 GLY A N 1
ATOM 5011 C CA . GLY A 1 658 ? -11.423 5.521 40.833 1.00 84.75 658 GLY A CA 1
ATOM 5012 C C . GLY A 1 658 ? -10.127 5.039 40.189 1.00 84.75 658 GLY A C 1
ATOM 5013 O O . GLY A 1 658 ? -9.245 5.833 39.868 1.00 84.75 658 GLY A O 1
ATOM 5014 N N . ILE A 1 659 ? -10.070 3.744 39.888 1.00 86.06 659 ILE A N 1
ATOM 5015 C CA . ILE A 1 659 ? -8.936 3.139 39.187 1.00 86.06 659 ILE A CA 1
ATOM 5016 C C . ILE A 1 659 ? -8.895 3.584 37.734 1.00 86.06 659 ILE A C 1
ATOM 5018 O O . ILE A 1 659 ? -7.815 3.853 37.228 1.00 86.06 659 ILE A O 1
ATOM 5022 N N . ASN A 1 660 ? -10.041 3.713 37.062 1.00 86.94 660 ASN A N 1
ATOM 5023 C CA . ASN A 1 660 ? -10.056 4.133 35.664 1.00 86.94 660 ASN A CA 1
ATOM 5024 C C . ASN A 1 660 ? -9.490 5.552 35.492 1.00 86.94 660 ASN A C 1
ATOM 5026 O O . ASN A 1 660 ? -8.761 5.793 34.540 1.00 86.94 660 ASN A O 1
ATOM 5030 N N . LYS A 1 661 ? -9.729 6.455 36.456 1.00 88.62 661 LYS A N 1
ATOM 5031 C CA . LYS A 1 661 ? -9.083 7.779 36.493 1.00 88.62 661 LYS A CA 1
ATOM 5032 C C . LYS A 1 661 ? -7.569 7.692 36.685 1.00 88.62 661 LYS A C 1
ATOM 5034 O O . LYS A 1 661 ? -6.845 8.445 36.050 1.00 88.62 661 LYS A O 1
ATOM 5039 N N . LEU A 1 662 ? -7.084 6.791 37.542 1.00 87.12 662 LEU A N 1
ATOM 5040 C CA . LEU A 1 662 ? -5.644 6.581 37.736 1.00 87.12 662 LEU A CA 1
ATOM 5041 C C . LEU A 1 662 ? -4.987 5.963 36.493 1.00 87.12 662 LEU A C 1
ATOM 5043 O O . LEU A 1 662 ? -3.898 6.389 36.120 1.00 87.12 662 LEU A O 1
ATOM 5047 N N . ARG A 1 663 ? -5.670 5.023 35.825 1.00 87.94 663 ARG A N 1
ATOM 5048 C CA . ARG A 1 663 ? -5.231 4.426 34.555 1.00 87.94 663 ARG A CA 1
ATOM 5049 C C . ARG A 1 663 ? -5.121 5.481 33.454 1.00 87.94 663 ARG A C 1
ATOM 5051 O O . ARG A 1 663 ? -4.120 5.519 32.761 1.00 87.94 663 ARG A O 1
ATOM 5058 N N . GLU A 1 664 ? -6.111 6.362 33.337 1.00 87.31 664 GLU A N 1
ATOM 5059 C CA . GLU A 1 664 ? -6.153 7.405 32.304 1.00 87.31 664 GLU A CA 1
ATOM 5060 C C . GLU A 1 664 ? -5.176 8.563 32.573 1.00 87.31 664 GLU A C 1
ATOM 5062 O O . GLU A 1 664 ? -4.567 9.080 31.645 1.00 87.31 664 GLU A O 1
ATOM 5067 N N . GLN A 1 665 ? -4.991 8.968 33.835 1.00 87.31 665 GLN A N 1
ATOM 5068 C CA . GLN A 1 665 ? -4.106 10.091 34.180 1.00 87.31 665 GLN A CA 1
ATOM 5069 C C . GLN A 1 665 ? -2.620 9.733 34.180 1.00 87.31 665 GLN A C 1
ATOM 5071 O O . GLN A 1 665 ? -1.796 10.596 33.887 1.00 87.31 665 GLN A O 1
ATOM 5076 N N . LEU A 1 666 ? -2.275 8.509 34.583 1.00 86.00 666 LEU A N 1
ATOM 5077 C CA . LEU A 1 666 ? -0.886 8.087 34.777 1.00 86.00 666 LEU A CA 1
ATOM 5078 C C . LEU A 1 666 ? -0.430 7.056 33.734 1.00 86.00 666 LEU A C 1
ATOM 5080 O O . LEU A 1 666 ? 0.739 6.684 33.740 1.00 86.00 666 LEU A O 1
ATOM 5084 N N . ASP A 1 667 ? -1.319 6.618 32.837 1.00 83.06 667 ASP A N 1
ATOM 5085 C CA . ASP A 1 667 ? -1.048 5.595 31.816 1.00 83.06 667 ASP A CA 1
ATOM 5086 C C . ASP A 1 667 ? -0.418 4.324 32.421 1.00 83.06 667 ASP A C 1
ATOM 5088 O O . ASP A 1 667 ? 0.627 3.827 32.005 1.00 83.06 667 ASP A O 1
ATOM 5092 N N . VAL A 1 668 ? -1.032 3.839 33.505 1.00 86.38 668 VAL A N 1
ATOM 5093 C CA . VAL A 1 668 ? -0.611 2.636 34.240 1.00 86.38 668 VAL A CA 1
ATOM 5094 C C . VAL A 1 668 ? -1.732 1.611 34.255 1.00 86.38 668 VAL A C 1
ATOM 5096 O O . VAL A 1 668 ? -2.903 1.953 34.413 1.00 86.38 668 VAL A O 1
ATOM 5099 N N . LYS A 1 669 ? -1.395 0.326 34.169 1.00 84.38 669 LYS A N 1
ATOM 5100 C CA . LYS A 1 669 ? -2.345 -0.774 34.335 1.00 84.38 669 LYS A CA 1
ATOM 5101 C C . LYS A 1 669 ? -2.333 -1.246 35.788 1.00 84.38 669 LYS A C 1
ATOM 5103 O O . LYS A 1 669 ? -1.327 -1.744 36.285 1.00 84.38 669 LYS A O 1
ATOM 5108 N N . VAL A 1 670 ? -3.467 -1.061 36.464 1.00 86.31 670 VAL A N 1
ATOM 5109 C CA . VAL A 1 670 ? -3.679 -1.407 37.880 1.00 86.31 670 VAL A CA 1
ATOM 5110 C C . VAL A 1 670 ? -4.590 -2.625 37.971 1.00 86.31 670 VAL A C 1
ATOM 5112 O O . VAL A 1 670 ? -5.782 -2.500 37.694 1.00 86.31 670 VAL A O 1
ATOM 5115 N N . ASP A 1 671 ? -4.058 -3.769 38.374 1.00 85.19 671 ASP A N 1
ATOM 5116 C CA . ASP A 1 671 ? -4.806 -5.000 38.617 1.00 85.19 671 ASP A CA 1
ATOM 5117 C C . ASP A 1 671 ? -4.980 -5.203 40.129 1.00 85.19 671 ASP A C 1
ATOM 5119 O O . ASP A 1 671 ? -4.024 -5.087 40.897 1.00 85.19 671 ASP A O 1
ATOM 5123 N N . LEU A 1 672 ? -6.210 -5.478 40.569 1.00 83.12 672 LEU A N 1
ATOM 5124 C CA . LEU A 1 672 ? -6.507 -5.829 41.958 1.00 83.12 672 LEU A CA 1
ATOM 5125 C C . LEU A 1 672 ? -6.938 -7.285 42.011 1.00 83.12 672 LEU A C 1
ATOM 5127 O O . LEU A 1 672 ? -7.968 -7.638 41.437 1.00 83.12 672 LEU A O 1
ATOM 5131 N N . ASN A 1 673 ? -6.167 -8.099 42.722 1.00 78.12 673 ASN A N 1
ATOM 5132 C CA . ASN A 1 673 ? -6.523 -9.477 43.011 1.00 78.12 673 ASN A CA 1
ATOM 5133 C C . ASN A 1 673 ? -7.048 -9.540 44.445 1.00 78.12 673 ASN A C 1
ATOM 5135 O O . ASN A 1 673 ? -6.335 -9.219 45.400 1.00 78.12 673 ASN A O 1
ATOM 5139 N N . ASP A 1 674 ? -8.312 -9.928 44.587 1.00 65.44 674 ASP A N 1
ATOM 5140 C CA . ASP A 1 674 ? -8.861 -10.350 45.873 1.00 65.44 674 ASP A CA 1
ATOM 5141 C C . ASP A 1 674 ? -8.403 -11.804 46.045 1.00 65.44 674 ASP A C 1
ATOM 5143 O O . ASP A 1 674 ? -8.984 -12.712 45.451 1.00 65.44 674 ASP A O 1
ATOM 5147 N N . ASP A 1 675 ? -7.302 -12.021 46.771 1.00 51.75 675 ASP A N 1
ATOM 5148 C CA . ASP A 1 675 ? -6.915 -13.375 47.158 1.00 51.75 675 ASP A CA 1
ATOM 5149 C C . ASP A 1 675 ? -7.953 -13.873 48.169 1.00 51.75 675 ASP A C 1
ATOM 5151 O O . ASP A 1 675 ? -7.960 -13.511 49.347 1.00 51.75 675 ASP A O 1
ATOM 5155 N N . GLU A 1 676 ? -8.887 -14.694 47.692 1.00 46.34 676 GLU A N 1
ATOM 5156 C CA . GLU A 1 676 ? -9.547 -15.650 48.564 1.00 46.34 676 GLU A CA 1
ATOM 5157 C C . GLU A 1 676 ? -8.478 -16.665 48.964 1.00 46.34 676 GLU A C 1
ATOM 5159 O O . GLU A 1 676 ? -8.013 -17.445 48.130 1.00 46.34 676 GLU A O 1
ATOM 5164 N N . GLU A 1 677 ? -8.070 -16.649 50.237 1.00 44.66 677 GLU A N 1
ATOM 5165 C CA . GLU A 1 677 ? -7.381 -17.785 50.843 1.00 44.66 677 GLU A CA 1
ATOM 5166 C C . GLU A 1 677 ? -8.207 -19.042 50.535 1.00 44.66 677 GLU A C 1
ATOM 5168 O O . GLU A 1 677 ? -9.221 -19.331 51.173 1.00 44.66 677 GLU A O 1
ATOM 5173 N N . LYS A 1 678 ? -7.773 -19.811 49.533 1.00 38.16 678 LYS A N 1
ATOM 5174 C CA . LYS A 1 678 ? -8.079 -21.231 49.458 1.00 38.16 678 LYS A CA 1
ATOM 5175 C C . LYS A 1 678 ? -7.367 -21.878 50.640 1.00 38.16 678 LYS A C 1
ATOM 5177 O O . LYS A 1 678 ? -6.255 -22.381 50.499 1.00 38.16 678 LYS A O 1
ATOM 5182 N N . GLU A 1 679 ? -8.010 -21.860 51.805 1.00 35.59 679 GLU A N 1
ATOM 5183 C CA . GLU A 1 679 ? -7.697 -22.805 52.869 1.00 35.59 679 GLU A CA 1
ATOM 5184 C C . GLU A 1 679 ? -7.994 -24.215 52.343 1.00 35.59 679 GLU A C 1
ATOM 5186 O O . GLU A 1 679 ? -9.132 -24.688 52.313 1.00 35.59 679 GLU A O 1
ATOM 5191 N N . GLY A 1 680 ? -6.939 -24.888 51.888 1.00 35.47 680 GLY A N 1
ATOM 5192 C CA . GLY A 1 680 ? -6.867 -26.336 51.962 1.00 35.47 680 GLY A CA 1
ATOM 5193 C C . GLY A 1 680 ? -6.847 -26.737 53.435 1.00 35.47 680 GLY A C 1
ATOM 5194 O O . GLY A 1 680 ? -6.060 -26.208 54.217 1.00 35.47 680 GLY A O 1
ATOM 5195 N N . ALA A 1 681 ? -7.756 -27.639 53.788 1.00 40.69 681 ALA A N 1
ATOM 5196 C CA . ALA A 1 681 ? -7.938 -28.222 55.107 1.00 40.69 681 ALA A CA 1
ATOM 5197 C C . ALA A 1 681 ? -6.617 -28.601 55.805 1.00 40.69 681 ALA A C 1
ATOM 5199 O O . ALA A 1 681 ? -5.826 -29.348 55.242 1.00 40.69 681 ALA A O 1
ATOM 5200 N N . ASP A 1 682 ? -6.410 -28.126 57.039 1.00 36.09 682 ASP A N 1
ATOM 5201 C CA . ASP A 1 682 ? -6.419 -28.972 58.243 1.00 36.09 682 ASP A CA 1
ATOM 5202 C C . ASP A 1 682 ? -6.119 -28.173 59.531 1.00 36.09 682 ASP A C 1
ATOM 5204 O O . ASP A 1 682 ? -5.142 -27.439 59.634 1.00 36.09 682 ASP A O 1
ATOM 5208 N N . GLY A 1 683 ? -6.930 -28.411 60.570 1.00 35.81 683 GLY A N 1
ATOM 5209 C CA . GLY A 1 683 ? -6.458 -28.426 61.962 1.00 35.81 683 GLY A CA 1
ATOM 5210 C C . GLY A 1 683 ? -6.297 -27.113 62.753 1.00 35.81 683 GLY A C 1
ATOM 5211 O O . GLY A 1 683 ? -5.202 -26.593 62.906 1.00 35.81 683 GLY A O 1
ATOM 5212 N N . LYS A 1 684 ? -7.371 -26.720 63.462 1.00 41.69 684 LYS A N 1
ATOM 5213 C CA . LYS A 1 684 ? -7.394 -26.110 64.821 1.00 41.69 684 LYS A CA 1
ATOM 5214 C C . LYS A 1 684 ? -6.218 -25.187 65.230 1.00 41.69 684 LYS A C 1
ATOM 5216 O O . LYS A 1 684 ? -5.214 -25.665 65.754 1.00 41.69 684 LYS A O 1
ATOM 5221 N N . LYS A 1 685 ? -6.502 -23.882 65.361 1.00 35.94 685 LYS A N 1
ATOM 5222 C CA . LYS A 1 685 ? -6.272 -23.119 66.614 1.00 35.94 685 LYS A CA 1
ATOM 5223 C C . LYS A 1 685 ? -7.013 -21.778 66.611 1.00 35.94 685 LYS A C 1
ATOM 5225 O O . LYS A 1 685 ? -6.864 -20.957 65.719 1.00 35.94 685 LYS A O 1
ATOM 5230 N N . LYS A 1 686 ? -7.822 -21.577 67.656 1.00 40.75 686 LYS A N 1
ATOM 5231 C CA . LYS A 1 686 ? -8.525 -20.330 67.972 1.00 40.75 686 LYS A CA 1
ATOM 5232 C C . LYS A 1 686 ? -7.529 -19.184 68.186 1.00 40.75 686 LYS A C 1
ATOM 5234 O O . LYS A 1 686 ? -6.628 -19.324 69.007 1.00 40.75 686 LYS A O 1
ATOM 5239 N N . GLY A 1 687 ? -7.815 -18.034 67.572 1.00 40.47 687 GLY A N 1
ATOM 5240 C CA . GLY A 1 687 ? -7.500 -16.724 68.148 1.00 40.47 687 GLY A CA 1
ATOM 5241 C C . GLY A 1 687 ? -6.573 -15.808 67.348 1.00 40.47 687 GLY A C 1
ATOM 5242 O O . GLY A 1 687 ? -5.482 -15.526 67.824 1.00 40.47 687 GLY A O 1
ATOM 5243 N N . LYS A 1 688 ? -7.032 -15.260 66.211 1.00 36.94 688 LYS A N 1
ATOM 5244 C CA . LYS A 1 688 ? -6.773 -13.864 65.787 1.00 36.94 688 LYS A CA 1
ATOM 5245 C C . LYS A 1 688 ? -7.651 -13.538 64.570 1.00 36.94 688 LYS A C 1
ATOM 5247 O O . LYS A 1 688 ? -7.629 -14.294 63.610 1.00 36.94 688 LYS A O 1
ATOM 5252 N N . LYS A 1 689 ? -8.437 -12.453 64.602 1.00 39.44 689 LYS A N 1
ATOM 5253 C CA . LYS A 1 689 ? -9.150 -11.937 63.415 1.00 39.44 689 LYS A CA 1
ATOM 5254 C C . LYS A 1 689 ? -8.106 -11.614 62.336 1.00 39.44 689 LYS A C 1
ATOM 5256 O O . LYS A 1 689 ? -7.326 -10.686 62.538 1.00 39.44 689 LYS A O 1
ATOM 5261 N N . SER A 1 690 ? -8.057 -12.376 61.245 1.00 40.75 690 SER A N 1
ATOM 5262 C CA . SER A 1 690 ? -7.253 -12.040 60.070 1.00 40.75 690 SER A CA 1
ATOM 5263 C C . SER A 1 690 ? -7.964 -10.930 59.296 1.00 40.75 690 SER A C 1
ATOM 5265 O O . SER A 1 690 ? -9.068 -11.091 58.781 1.00 40.75 690 SER A O 1
ATOM 5267 N N . THR A 1 691 ? -7.356 -9.749 59.278 1.00 55.56 691 THR A N 1
ATOM 5268 C CA . THR A 1 691 ? -7.762 -8.633 58.426 1.00 55.56 691 THR A CA 1
ATOM 5269 C C . THR A 1 691 ? -7.505 -9.052 56.978 1.00 55.56 691 THR A C 1
ATOM 5271 O O . THR A 1 691 ? -6.348 -9.180 56.585 1.00 55.56 691 THR A O 1
ATOM 5274 N N . ALA A 1 692 ? -8.555 -9.326 56.200 1.00 65.88 692 ALA A N 1
ATOM 5275 C CA . ALA A 1 692 ? -8.412 -9.692 54.791 1.00 65.88 692 ALA A CA 1
ATOM 5276 C C . ALA A 1 692 ? -7.705 -8.555 54.024 1.00 65.88 692 ALA A C 1
ATOM 5278 O O . ALA A 1 692 ? -8.135 -7.398 54.094 1.00 65.88 692 ALA A O 1
ATOM 5279 N N . LYS A 1 693 ? -6.610 -8.872 53.327 1.00 77.88 693 LYS A N 1
ATOM 5280 C CA . LYS A 1 693 ? -5.823 -7.933 52.514 1.00 77.88 693 LYS A CA 1
ATOM 5281 C C . LYS A 1 693 ? -6.078 -8.211 51.033 1.00 77.88 693 LYS A C 1
ATOM 5283 O O . LYS A 1 693 ? -6.167 -9.366 50.642 1.00 77.88 693 LYS A O 1
ATOM 5288 N N . THR A 1 694 ? -6.183 -7.161 50.228 1.00 81.12 694 THR A N 1
ATOM 5289 C CA . THR A 1 694 ? -6.304 -7.235 48.765 1.00 81.12 694 THR A CA 1
ATOM 5290 C C . THR A 1 694 ? -4.959 -6.841 48.149 1.00 81.12 694 THR A C 1
ATOM 5292 O O . THR A 1 694 ? -4.388 -5.812 48.526 1.00 81.12 694 THR A O 1
ATOM 5295 N N . HIS A 1 695 ? -4.456 -7.633 47.200 1.00 83.81 695 HIS A N 1
ATOM 5296 C CA . HIS A 1 695 ? -3.177 -7.381 46.533 1.00 83.81 695 HIS A CA 1
ATOM 5297 C C . HIS A 1 695 ? -3.368 -6.475 45.310 1.00 83.81 695 HIS A C 1
ATOM 5299 O O . HIS A 1 695 ? -4.129 -6.794 44.393 1.00 83.81 695 HIS A O 1
ATOM 5305 N N . VAL A 1 696 ? -2.657 -5.344 45.279 1.00 86.19 696 VAL A N 1
ATOM 5306 C CA . VAL A 1 696 ? -2.677 -4.383 44.168 1.00 86.19 696 VAL A CA 1
ATOM 5307 C C . VAL A 1 696 ? -1.380 -4.497 43.377 1.00 86.19 696 VAL A C 1
ATOM 5309 O O . VAL A 1 696 ? -0.296 -4.251 43.908 1.00 86.19 696 VAL A O 1
ATOM 5312 N N . LYS A 1 697 ? -1.486 -4.836 42.091 1.00 88.88 697 LYS A N 1
ATOM 5313 C CA . LYS A 1 697 ? -0.375 -4.886 41.138 1.00 88.88 697 LYS A CA 1
ATOM 5314 C C . LYS A 1 697 ? -0.501 -3.727 40.154 1.00 88.88 697 LYS A C 1
ATOM 5316 O O . LYS A 1 697 ? -1.460 -3.655 39.394 1.00 88.88 697 LYS A O 1
ATOM 5321 N N . ILE A 1 698 ? 0.475 -2.825 40.146 1.00 88.69 698 ILE A N 1
ATOM 5322 C CA . ILE A 1 698 ? 0.562 -1.720 39.185 1.00 88.69 698 ILE A CA 1
ATOM 5323 C C . ILE A 1 698 ? 1.683 -2.025 38.201 1.00 88.69 698 ILE A C 1
ATOM 5325 O O . ILE A 1 698 ? 2.790 -2.358 38.613 1.00 88.69 698 ILE A O 1
ATOM 5329 N N . THR A 1 699 ? 1.389 -1.907 36.912 1.00 86.69 699 THR A N 1
ATOM 5330 C CA . THR A 1 699 ? 2.330 -2.095 35.803 1.00 86.69 699 THR A CA 1
ATOM 5331 C C . THR A 1 699 ? 2.354 -0.838 34.941 1.00 86.69 699 THR A C 1
ATOM 5333 O O . THR A 1 699 ? 1.294 -0.302 34.612 1.00 86.69 699 THR A O 1
ATOM 5336 N N . GLY A 1 700 ? 3.540 -0.328 34.626 1.00 85.88 700 GLY A N 1
ATOM 5337 C CA . GLY A 1 700 ? 3.715 0.873 33.809 1.00 85.88 700 GLY A CA 1
ATOM 5338 C C . GLY A 1 700 ? 5.025 1.592 34.118 1.00 85.88 700 GLY A C 1
ATOM 5339 O O . GLY A 1 700 ? 5.845 1.096 34.886 1.00 85.88 700 GLY A O 1
ATOM 5340 N N . ARG A 1 701 ? 5.205 2.793 33.551 1.00 85.19 701 ARG A N 1
ATOM 5341 C CA . ARG A 1 701 ? 6.411 3.615 33.763 1.00 85.19 701 ARG A CA 1
ATOM 5342 C C . ARG A 1 701 ? 6.719 3.780 35.247 1.00 85.19 701 ARG A C 1
ATOM 5344 O O . ARG A 1 701 ? 5.834 4.167 36.007 1.00 85.19 701 ARG A O 1
ATOM 5351 N N . LYS A 1 702 ? 7.979 3.574 35.649 1.00 83.94 702 LYS A N 1
ATOM 5352 C CA . LYS A 1 702 ? 8.414 3.630 37.058 1.00 83.94 702 LYS A CA 1
ATOM 5353 C C . LYS A 1 702 ? 7.899 4.854 37.823 1.00 83.94 702 LYS A C 1
ATOM 5355 O O . LYS A 1 702 ? 7.265 4.697 38.862 1.00 83.94 702 LYS A O 1
ATOM 5360 N N . ALA A 1 703 ? 8.099 6.056 37.278 1.00 85.00 703 ALA A N 1
ATOM 5361 C CA . ALA A 1 703 ? 7.639 7.300 37.903 1.00 85.00 703 ALA A CA 1
ATOM 5362 C C . ALA A 1 703 ? 6.111 7.330 38.104 1.00 85.00 703 ALA A C 1
ATOM 5364 O O . ALA A 1 703 ? 5.623 7.695 39.173 1.00 85.00 703 ALA A O 1
ATOM 5365 N N . ASN A 1 704 ? 5.363 6.875 37.100 1.00 87.75 704 ASN A N 1
ATOM 5366 C CA . ASN A 1 704 ? 3.904 6.884 37.107 1.00 87.75 704 ASN A CA 1
ATOM 5367 C C . ASN A 1 704 ? 3.331 5.793 38.026 1.00 87.75 704 ASN A C 1
ATOM 5369 O O . ASN A 1 704 ? 2.336 6.017 38.714 1.00 87.75 704 ASN A O 1
ATOM 5373 N N . ALA A 1 705 ? 3.964 4.617 38.069 1.00 87.44 705 ALA A N 1
ATOM 5374 C CA . ALA A 1 705 ? 3.576 3.511 38.938 1.00 87.44 705 ALA A CA 1
ATOM 5375 C C . ALA A 1 705 ? 3.787 3.854 40.422 1.00 87.44 705 ALA A C 1
ATOM 5377 O O . ALA A 1 705 ? 2.908 3.587 41.248 1.00 87.44 705 ALA A O 1
ATOM 5378 N N . ASP A 1 706 ? 4.908 4.501 40.754 1.00 88.25 706 ASP A N 1
ATOM 5379 C CA . ASP A 1 706 ? 5.198 4.964 42.113 1.00 88.25 706 ASP A CA 1
ATOM 5380 C C . ASP A 1 706 ? 4.227 6.080 42.545 1.00 88.25 706 ASP A C 1
ATOM 5382 O O . ASP A 1 706 ? 3.722 6.071 43.675 1.00 88.25 706 ASP A O 1
ATOM 5386 N N . GLU A 1 707 ? 3.885 7.008 41.643 1.00 90.44 707 GLU A N 1
ATOM 5387 C CA . GLU A 1 707 ? 2.878 8.039 41.914 1.00 90.44 707 GLU A CA 1
ATOM 5388 C C . GLU A 1 707 ? 1.479 7.434 42.117 1.00 90.44 707 GLU A C 1
ATOM 5390 O O . GLU A 1 707 ? 0.770 7.803 43.060 1.00 90.44 707 GLU A O 1
ATOM 5395 N N . ALA A 1 708 ? 1.092 6.457 41.291 1.00 89.44 708 ALA A N 1
ATOM 5396 C CA . ALA A 1 708 ? -0.179 5.749 41.421 1.00 89.44 708 ALA A CA 1
ATOM 5397 C C . ALA A 1 708 ? -0.282 5.012 42.764 1.00 89.44 708 ALA A C 1
ATOM 5399 O O . ALA A 1 708 ? -1.301 5.121 43.452 1.00 89.44 708 ALA A O 1
ATOM 5400 N N . LYS A 1 709 ? 0.792 4.331 43.188 1.00 90.69 709 LYS A N 1
ATOM 5401 C CA . LYS A 1 709 ? 0.885 3.702 44.513 1.00 90.69 709 LYS A CA 1
ATOM 5402 C C . LYS A 1 709 ? 0.699 4.725 45.632 1.00 90.69 709 LYS A C 1
ATOM 5404 O O . LYS A 1 709 ? -0.093 4.494 46.543 1.00 90.69 709 LYS A O 1
ATOM 5409 N N . LYS A 1 710 ? 1.379 5.873 45.553 1.00 92.06 710 LYS A N 1
ATOM 5410 C CA . LYS A 1 710 ? 1.267 6.941 46.557 1.00 92.06 710 LYS A CA 1
ATOM 5411 C C . LYS A 1 710 ? -0.159 7.490 46.658 1.00 92.06 710 LYS A C 1
ATOM 5413 O O . LYS A 1 710 ? -0.659 7.670 47.764 1.00 92.06 710 LYS A O 1
ATOM 5418 N N . ARG A 1 711 ? -0.832 7.718 45.524 1.00 89.56 711 ARG A N 1
ATOM 5419 C CA . ARG A 1 711 ? -2.224 8.206 45.497 1.00 89.56 711 ARG A CA 1
ATOM 5420 C C . ARG A 1 711 ? -3.212 7.193 46.074 1.00 89.56 711 ARG A C 1
ATOM 5422 O O . ARG A 1 711 ? -4.136 7.591 46.776 1.00 89.56 711 ARG A O 1
ATOM 5429 N N . ILE A 1 712 ? -3.017 5.902 45.803 1.00 88.94 712 ILE A N 1
ATOM 5430 C CA . ILE A 1 712 ? -3.870 4.845 46.364 1.00 88.94 712 ILE A CA 1
ATOM 5431 C C . ILE A 1 712 ? -3.673 4.739 47.879 1.00 88.94 712 ILE A C 1
ATOM 5433 O O . ILE A 1 712 ? -4.662 4.695 48.603 1.00 88.94 712 ILE A O 1
ATOM 5437 N N . LEU A 1 713 ? -2.429 4.759 48.366 1.00 89.06 713 LEU A N 1
ATOM 5438 C CA . LEU A 1 713 ? -2.144 4.715 49.804 1.00 89.06 713 LEU A CA 1
ATOM 5439 C C . LEU A 1 713 ? -2.718 5.930 50.544 1.00 89.06 713 LEU A C 1
ATOM 5441 O O . LEU A 1 713 ? -3.378 5.749 51.559 1.00 89.06 713 LEU A O 1
ATOM 5445 N N . ALA A 1 714 ? -2.568 7.139 49.996 1.00 89.12 714 ALA A N 1
ATOM 5446 C CA . ALA A 1 714 ? -3.155 8.347 50.581 1.00 89.12 714 ALA A CA 1
ATOM 5447 C C . ALA A 1 714 ? -4.694 8.288 50.640 1.00 89.12 714 ALA A C 1
ATOM 5449 O O . ALA A 1 714 ? -5.313 8.787 51.576 1.00 89.12 714 ALA A O 1
ATOM 5450 N N . GLN A 1 715 ? -5.330 7.662 49.643 1.00 85.19 715 GLN A N 1
ATOM 5451 C CA . GLN A 1 715 ? -6.778 7.460 49.646 1.00 85.19 715 GLN A CA 1
ATOM 5452 C C . GLN A 1 715 ? -7.210 6.449 50.716 1.00 85.19 715 GLN A C 1
ATOM 5454 O O . GLN A 1 715 ? -8.276 6.628 51.296 1.00 85.19 715 GLN A O 1
ATOM 5459 N N . VAL A 1 716 ? -6.413 5.405 50.966 1.00 86.81 716 VAL A N 1
ATOM 5460 C CA . VAL A 1 716 ? -6.667 4.426 52.037 1.00 86.81 716 VAL A CA 1
ATOM 5461 C C . VAL A 1 716 ? -6.492 5.072 53.409 1.00 86.81 716 VAL A C 1
ATOM 5463 O O . VAL A 1 716 ? -7.393 4.957 54.224 1.00 86.81 716 VAL A O 1
ATOM 5466 N N . GLU A 1 717 ? -5.415 5.826 53.628 1.00 86.56 717 GLU A N 1
ATOM 5467 C CA . GLU A 1 717 ? -5.158 6.554 54.881 1.00 86.56 717 GLU A CA 1
ATOM 5468 C C . GLU A 1 717 ? -6.303 7.523 55.217 1.00 86.56 717 GLU A C 1
ATOM 5470 O O . GLU A 1 717 ? -6.847 7.503 56.317 1.00 86.56 717 GLU A O 1
ATOM 5475 N N . ARG A 1 718 ? -6.794 8.278 54.222 1.00 84.88 718 ARG A N 1
ATOM 5476 C CA . ARG A 1 718 ? -7.969 9.149 54.396 1.00 84.88 718 ARG A CA 1
ATOM 5477 C C . ARG A 1 718 ? -9.227 8.380 54.826 1.00 84.88 718 ARG A C 1
ATOM 5479 O O . ARG A 1 718 ? -10.074 8.948 55.503 1.00 84.88 718 ARG A O 1
ATOM 5486 N N . LEU A 1 719 ? -9.384 7.132 54.383 1.00 79.69 719 LEU A N 1
ATOM 5487 C CA . LEU A 1 719 ? -10.518 6.275 54.749 1.00 79.69 719 LEU A CA 1
ATOM 5488 C C . LEU A 1 719 ? -10.317 5.591 56.111 1.00 79.69 719 LEU A C 1
ATOM 5490 O O . LEU A 1 719 ? -11.302 5.244 56.757 1.00 79.69 719 LEU A O 1
ATOM 5494 N N . GLU A 1 720 ? -9.073 5.396 56.549 1.00 80.44 720 GLU A N 1
ATOM 5495 C CA . GLU A 1 720 ? -8.738 4.909 57.893 1.00 80.44 720 GLU A CA 1
ATOM 5496 C C . GLU A 1 720 ? -9.062 5.954 58.970 1.00 80.44 720 GLU A C 1
ATOM 5498 O O . GLU A 1 720 ? -9.519 5.593 60.055 1.00 80.44 720 GLU A O 1
ATOM 5503 N N . ASP A 1 721 ? -8.924 7.242 58.644 1.00 80.94 721 ASP A N 1
ATOM 5504 C CA . ASP A 1 721 ? -9.259 8.358 59.537 1.00 80.94 721 ASP A CA 1
ATOM 5505 C C . ASP A 1 721 ? -10.778 8.625 59.672 1.00 80.94 721 ASP A C 1
ATOM 5507 O O . ASP A 1 721 ? -11.209 9.376 60.555 1.00 80.94 721 ASP A O 1
ATOM 5511 N N . GLU A 1 722 ? -11.626 8.028 58.822 1.00 75.19 722 GLU A N 1
ATOM 5512 C CA . GLU A 1 722 ? -13.083 8.203 58.881 1.00 75.19 722 GLU A CA 1
ATOM 5513 C C . GLU A 1 722 ? -13.685 7.420 60.071 1.00 75.19 722 GLU A C 1
ATOM 5515 O O . GLU A 1 722 ? -13.818 6.197 60.049 1.00 75.19 722 GLU A O 1
ATOM 5520 N N . THR A 1 723 ? -14.104 8.138 61.121 1.00 69.81 723 THR A N 1
ATOM 5521 C CA . THR A 1 723 ? -14.784 7.556 62.293 1.00 69.81 723 THR A CA 1
ATOM 5522 C C . THR A 1 723 ? -16.309 7.643 62.179 1.00 69.81 723 THR A C 1
ATOM 5524 O O . THR A 1 723 ? -16.861 8.648 61.726 1.00 69.81 723 THR A O 1
ATOM 5527 N N . THR A 1 724 ? -17.020 6.600 62.617 1.00 75.62 724 THR A N 1
ATOM 5528 C CA . THR A 1 724 ? -18.492 6.560 62.619 1.00 75.62 724 THR A CA 1
ATOM 5529 C C . THR A 1 724 ? -19.045 6.592 64.042 1.00 75.62 724 THR A C 1
ATOM 5531 O O . THR A 1 724 ? -18.798 5.669 64.817 1.00 75.62 724 THR A O 1
ATOM 5534 N N . GLU A 1 725 ? -19.859 7.600 64.371 1.00 77.94 725 GLU A N 1
ATOM 5535 C CA . GLU A 1 725 ? -20.548 7.719 65.664 1.00 77.94 725 GLU A CA 1
ATOM 5536 C C . GLU A 1 725 ? -22.066 7.513 65.503 1.00 77.94 725 GLU A C 1
ATOM 5538 O O . GLU A 1 725 ? -22.705 8.115 64.639 1.00 77.94 725 GLU A O 1
ATOM 5543 N N . ILE A 1 726 ? -22.665 6.645 66.329 1.00 80.69 726 ILE A N 1
ATOM 5544 C CA . ILE A 1 726 ? -24.096 6.305 66.253 1.00 80.69 726 ILE A CA 1
ATOM 5545 C C . ILE A 1 726 ? -24.871 7.064 67.335 1.00 80.69 726 ILE A C 1
ATOM 5547 O O . ILE A 1 726 ? -24.800 6.729 68.518 1.00 80.69 726 ILE A O 1
ATOM 5551 N N . LEU A 1 727 ? -25.689 8.037 66.923 1.00 81.00 727 LEU A N 1
ATOM 5552 C CA . LEU A 1 727 ? -26.549 8.814 67.820 1.00 81.00 727 LEU A CA 1
ATOM 5553 C C . LEU A 1 727 ? -27.968 8.225 67.887 1.00 81.00 727 LEU A C 1
ATOM 5555 O O . LEU A 1 727 ? -28.653 8.077 66.875 1.00 81.00 727 LEU A O 1
ATOM 5559 N N . LYS A 1 728 ? -28.450 7.912 69.097 1.00 79.62 728 LYS A N 1
ATOM 5560 C CA . LYS A 1 728 ? -29.825 7.426 69.320 1.00 79.62 728 LYS A CA 1
ATOM 5561 C C . LYS A 1 728 ? -30.799 8.595 69.434 1.00 79.62 728 LYS A C 1
ATOM 5563 O O . LYS A 1 728 ? -30.931 9.199 70.495 1.00 79.62 728 LYS A O 1
ATOM 5568 N N . ILE A 1 729 ? -31.518 8.875 68.350 1.00 83.12 729 ILE A N 1
ATOM 5569 C CA . ILE A 1 729 ? -32.501 9.963 68.278 1.00 83.12 729 ILE A CA 1
ATOM 5570 C C . ILE A 1 729 ? -33.915 9.370 68.164 1.00 83.12 729 ILE A C 1
ATOM 5572 O O . ILE A 1 729 ? -34.132 8.511 67.305 1.00 83.12 729 ILE A O 1
ATOM 5576 N N . PRO A 1 730 ? -34.898 9.801 68.978 1.00 81.38 730 PRO A N 1
ATOM 5577 C CA . PRO A 1 730 ? -36.285 9.360 68.833 1.00 81.38 730 PRO A CA 1
ATOM 5578 C C . PRO A 1 730 ? -36.877 9.715 67.457 1.00 81.38 730 PRO A C 1
ATOM 5580 O O . PRO A 1 730 ? -36.706 10.837 66.981 1.00 81.38 730 PRO A O 1
ATOM 5583 N N . ASN A 1 731 ? -37.648 8.792 66.862 1.00 79.00 731 ASN A N 1
ATOM 5584 C CA . ASN A 1 731 ? -38.208 8.891 65.498 1.00 79.00 731 ASN A CA 1
ATOM 5585 C C . ASN A 1 731 ? -39.026 10.187 65.258 1.00 79.00 731 ASN A C 1
ATOM 5587 O O . ASN A 1 731 ? -39.010 10.772 64.178 1.00 79.00 731 ASN A O 1
ATOM 5591 N N . LYS A 1 732 ? -39.648 10.737 66.313 1.00 80.81 732 LYS A N 1
ATOM 5592 C CA . LYS A 1 732 ? -40.379 12.021 66.272 1.00 80.81 732 LYS A CA 1
ATOM 5593 C C . LYS A 1 732 ? -39.533 13.208 65.785 1.00 80.81 732 LYS A C 1
ATOM 5595 O O . LYS A 1 732 ? -40.097 14.166 65.268 1.00 80.81 732 LYS A O 1
ATOM 5600 N N . TYR A 1 733 ? -38.211 13.152 65.947 1.00 81.94 733 TYR A N 1
ATOM 5601 C CA . TYR A 1 733 ? -37.289 14.217 65.543 1.00 81.94 733 TYR A CA 1
ATOM 5602 C C . TYR A 1 733 ? -36.611 13.953 64.193 1.00 81.94 733 TYR A C 1
ATOM 5604 O O . TYR A 1 733 ? -35.942 14.841 63.670 1.00 81.94 733 TYR A O 1
ATOM 5612 N N . HIS A 1 734 ? -36.795 12.771 63.592 1.00 80.56 734 HIS A N 1
ATOM 5613 C CA . HIS A 1 734 ? -36.140 12.417 62.327 1.00 80.56 734 HIS A CA 1
ATOM 5614 C C . HIS A 1 734 ? -36.645 13.282 61.173 1.00 80.56 734 HIS A C 1
ATOM 5616 O O . HIS A 1 734 ? -35.841 13.805 60.413 1.00 80.56 734 HIS A O 1
ATOM 5622 N N . SER A 1 735 ? -37.954 13.532 61.079 1.00 79.06 735 SER A N 1
ATOM 5623 C CA . SER A 1 735 ? -38.527 14.385 60.024 1.00 79.06 735 SER A CA 1
ATOM 5624 C C . SER A 1 735 ? -38.034 15.837 60.090 1.00 79.06 735 SER A C 1
ATOM 5626 O O . SER A 1 735 ? -37.792 16.454 59.052 1.00 79.06 735 SER A O 1
ATOM 5628 N N . GLY A 1 736 ? -37.837 16.367 61.302 1.00 82.06 736 GLY A N 1
ATOM 5629 C CA . GLY A 1 736 ? -37.296 17.709 61.532 1.00 82.06 736 GLY A CA 1
ATOM 5630 C C . GLY A 1 736 ? -35.803 17.817 61.221 1.00 82.06 736 GLY A C 1
ATOM 5631 O O . GLY A 1 736 ? -35.373 18.824 60.666 1.00 82.06 736 GLY A O 1
ATOM 5632 N N . LEU A 1 737 ? -35.028 16.772 61.527 1.00 80.62 737 LEU A N 1
ATOM 5633 C CA . LEU A 1 737 ? -33.595 16.713 61.229 1.00 80.62 737 LEU A CA 1
ATOM 5634 C C . LEU A 1 737 ? -33.318 16.443 59.745 1.00 80.62 737 LEU A C 1
ATOM 5636 O O . LEU A 1 737 ? -32.373 17.006 59.213 1.00 80.62 737 LEU A O 1
ATOM 5640 N N . ILE A 1 738 ? -34.152 15.650 59.063 1.00 84.44 738 ILE A N 1
ATOM 5641 C CA . ILE A 1 738 ? -34.053 15.374 57.618 1.00 84.44 738 ILE A CA 1
ATOM 5642 C C . ILE A 1 738 ? -34.453 16.608 56.791 1.00 84.44 738 ILE A C 1
ATOM 5644 O O . ILE A 1 738 ? -33.785 16.977 55.817 1.00 84.44 738 ILE A O 1
ATOM 5648 N N . GLY A 1 739 ? -35.523 17.293 57.207 1.00 84.81 739 GLY A N 1
ATOM 5649 C CA . GLY A 1 739 ? -36.100 18.423 56.483 1.00 84.81 739 GLY A CA 1
ATOM 5650 C C . GLY A 1 739 ? -36.844 18.004 55.207 1.00 84.81 739 GLY A C 1
ATOM 5651 O O . GLY A 1 739 ? -36.882 16.834 54.823 1.00 84.81 739 GLY A O 1
ATOM 5652 N N . SER A 1 740 ? -37.461 18.970 54.517 1.00 82.69 740 SER A N 1
ATOM 5653 C CA . SER A 1 740 ? -38.215 18.693 53.288 1.00 82.69 740 SER A CA 1
ATOM 5654 C C . SER A 1 740 ? -37.297 18.143 52.189 1.00 82.69 740 SER A C 1
ATOM 5656 O O . SER A 1 740 ? -36.372 18.818 51.734 1.00 82.69 740 SER A O 1
ATOM 5658 N N . ALA A 1 741 ? -37.555 16.897 51.779 1.00 78.94 741 ALA A N 1
ATOM 5659 C CA . ALA A 1 741 ? -36.764 16.152 50.795 1.00 78.94 741 ALA A CA 1
ATOM 5660 C C . ALA A 1 741 ? -35.263 16.007 51.142 1.00 78.94 741 ALA A C 1
ATOM 5662 O O . ALA A 1 741 ? -34.436 15.958 50.238 1.00 78.94 741 ALA A O 1
ATOM 5663 N N . GLY A 1 742 ? -34.894 15.973 52.431 1.00 79.81 742 GLY A N 1
ATOM 5664 C CA . GLY A 1 742 ? -33.498 15.772 52.854 1.00 79.81 742 GLY A CA 1
ATOM 5665 C C . GLY A 1 742 ? -32.611 17.019 52.794 1.00 79.81 742 GLY A C 1
ATOM 5666 O O . GLY A 1 742 ? -31.429 16.947 53.112 1.00 79.81 742 GLY A O 1
ATOM 5667 N N . LYS A 1 743 ? -33.161 18.188 52.433 1.00 85.06 743 LYS A N 1
ATOM 5668 C CA . LYS A 1 743 ? -32.387 19.429 52.240 1.00 85.06 743 LYS A CA 1
ATOM 5669 C C . LYS A 1 743 ? -31.602 19.884 53.470 1.00 85.06 743 LYS A C 1
ATOM 5671 O O . LYS A 1 743 ? -30.591 20.561 53.310 1.00 85.06 743 LYS A O 1
ATOM 5676 N N . TYR A 1 744 ? -32.091 19.606 54.679 1.00 85.31 744 TYR A N 1
ATOM 5677 C CA . TYR A 1 744 ? -31.401 20.031 55.898 1.00 85.31 744 TYR A CA 1
ATOM 5678 C C . TYR A 1 744 ? -30.213 19.116 56.202 1.00 85.31 744 TYR A C 1
ATOM 5680 O O . TYR A 1 744 ? -29.139 19.609 56.533 1.00 85.31 744 TYR A O 1
ATOM 5688 N N . VAL A 1 745 ? -30.378 17.811 55.970 1.00 86.81 745 VAL A N 1
ATOM 5689 C CA . VAL A 1 745 ? -29.297 16.821 56.071 1.00 86.81 745 VAL A CA 1
ATOM 5690 C C . VAL A 1 745 ? -28.232 17.071 55.032 1.00 86.81 745 VAL A C 1
ATOM 5692 O O . VAL A 1 745 ? -27.090 17.241 55.421 1.00 86.81 745 VAL A O 1
ATOM 5695 N N . SER A 1 746 ? -28.588 17.225 53.756 1.00 85.00 746 SER A N 1
ATOM 5696 C CA . SER A 1 746 ? -27.583 17.497 52.724 1.00 85.00 746 SER A CA 1
ATOM 5697 C C . SER A 1 746 ? -26.799 18.780 53.014 1.00 85.00 746 SER A C 1
ATOM 5699 O O . SER A 1 746 ? -25.591 18.798 52.855 1.00 85.00 746 SER A O 1
ATOM 5701 N N . ARG A 1 747 ? -27.432 19.833 53.560 1.00 87.62 747 ARG A N 1
ATOM 5702 C CA . ARG A 1 747 ? -26.691 21.029 54.008 1.00 87.62 747 ARG A CA 1
ATOM 5703 C C . ARG A 1 747 ? -25.750 20.765 55.181 1.00 87.62 747 ARG A C 1
ATOM 5705 O O . ARG A 1 747 ? -24.721 21.422 55.263 1.00 87.62 747 ARG A O 1
ATOM 5712 N N . LEU A 1 748 ? -26.124 19.905 56.125 1.00 85.75 748 LEU A N 1
ATOM 5713 C CA . LEU A 1 748 ? -25.270 19.529 57.256 1.00 85.75 748 LEU A CA 1
ATOM 5714 C C . LEU A 1 748 ? -24.098 18.661 56.791 1.00 85.75 748 LEU A C 1
ATOM 5716 O O . LEU A 1 748 ? -22.968 18.902 57.207 1.00 85.75 748 LEU A O 1
ATOM 5720 N N . GLU A 1 749 ? -24.369 17.715 55.895 1.00 87.56 749 GLU A N 1
ATOM 5721 C CA . GLU A 1 749 ? -23.367 16.876 55.242 1.00 87.56 749 GLU A CA 1
ATOM 5722 C C . GLU A 1 749 ? -22.375 17.732 54.449 1.00 87.56 749 GLU A C 1
ATOM 5724 O O . GLU A 1 749 ? -21.174 17.654 54.688 1.00 87.56 749 GLU A O 1
ATOM 5729 N N . ASP A 1 750 ? -22.869 18.640 53.604 1.00 87.69 750 ASP A N 1
ATOM 5730 C CA . ASP A 1 750 ? -22.039 19.536 52.794 1.00 87.69 750 ASP A CA 1
ATOM 5731 C C . ASP A 1 750 ? -21.237 20.525 53.655 1.00 87.69 750 ASP A C 1
ATOM 5733 O O . ASP A 1 750 ? -20.087 20.836 53.350 1.00 87.69 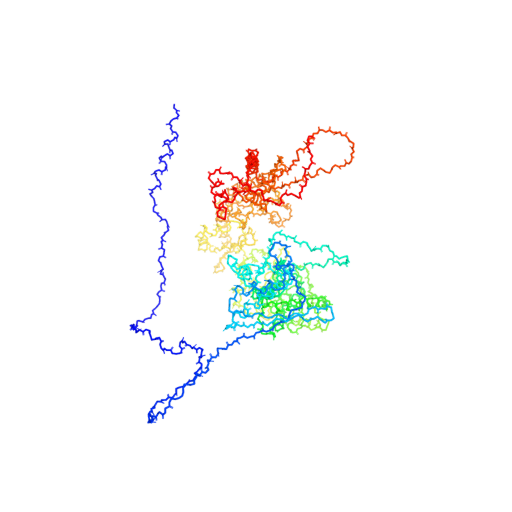750 ASP A O 1
ATOM 5737 N N . LYS A 1 751 ? -21.829 21.044 54.740 1.00 89.62 751 LYS A N 1
ATOM 5738 C CA . LYS A 1 751 ? -21.194 22.068 55.585 1.00 89.62 751 LYS A CA 1
ATOM 5739 C C . LYS A 1 751 ? -20.097 21.506 56.486 1.00 89.62 751 LYS A C 1
ATOM 5741 O O . LYS A 1 751 ? -19.146 22.227 56.780 1.00 89.62 751 LYS A O 1
ATOM 5746 N N . TYR A 1 752 ? -20.247 20.270 56.956 1.00 85.62 752 TYR A N 1
ATOM 5747 C CA . TYR A 1 752 ? -19.308 19.647 57.893 1.00 85.62 752 TYR A CA 1
ATOM 5748 C C . TYR A 1 752 ? -18.522 18.480 57.284 1.00 85.62 752 TYR A C 1
ATOM 5750 O O . TYR A 1 752 ? -17.684 17.907 57.970 1.00 85.62 752 TYR A O 1
ATOM 5758 N N . GLY A 1 753 ? -18.757 18.135 56.013 1.00 77.56 753 GLY A N 1
ATOM 5759 C CA . GLY A 1 753 ? -18.064 17.041 55.329 1.00 77.56 753 GLY A CA 1
ATOM 5760 C C . GLY A 1 753 ? -18.356 15.664 55.930 1.00 77.56 753 GLY A C 1
ATOM 5761 O O . GLY A 1 753 ? -17.528 14.764 55.832 1.00 77.56 753 GLY A O 1
ATOM 5762 N N . VAL A 1 754 ? -19.508 15.505 56.585 1.00 83.69 754 VAL A N 1
ATOM 5763 C CA . VAL A 1 754 ? -19.937 14.261 57.241 1.00 83.69 754 VAL A CA 1
ATOM 5764 C C . VAL A 1 754 ? -21.019 13.581 56.414 1.00 83.69 754 VAL A C 1
ATOM 5766 O O . VAL A 1 754 ? -21.737 14.243 55.675 1.00 83.69 754 VAL A O 1
ATOM 5769 N N . LYS A 1 755 ? -21.182 12.266 56.553 1.00 80.75 755 LYS A N 1
ATOM 5770 C CA . LYS A 1 755 ? -22.289 11.526 55.934 1.00 80.75 755 LYS A CA 1
ATOM 5771 C C . LYS A 1 755 ? -23.257 11.062 57.014 1.00 80.75 755 LYS A C 1
ATOM 5773 O O . LYS A 1 755 ? -22.874 10.304 57.902 1.00 80.75 755 LYS A O 1
ATOM 5778 N N . ILE A 1 756 ? -24.502 11.523 56.959 1.00 84.19 756 ILE A N 1
ATOM 5779 C CA . ILE A 1 756 ? -25.510 11.319 58.002 1.00 84.19 756 ILE A CA 1
ATOM 5780 C C . ILE A 1 756 ? -26.551 10.327 57.485 1.00 84.19 756 ILE A C 1
ATOM 5782 O O . ILE A 1 756 ? -27.427 10.656 56.688 1.00 84.19 756 ILE A O 1
ATOM 5786 N N . ASN A 1 757 ? -26.480 9.090 57.973 1.00 81.38 757 ASN A N 1
ATOM 5787 C CA . ASN A 1 757 ? -27.423 8.042 57.600 1.00 81.38 757 ASN A CA 1
ATOM 5788 C C . ASN A 1 757 ? -28.518 7.872 58.667 1.00 81.38 757 ASN A C 1
ATOM 5790 O O . ASN A 1 757 ? -28.220 7.563 59.821 1.00 81.38 757 ASN A O 1
ATOM 5794 N N . PHE A 1 758 ? -29.787 8.029 58.284 1.00 79.75 758 PHE A N 1
ATOM 5795 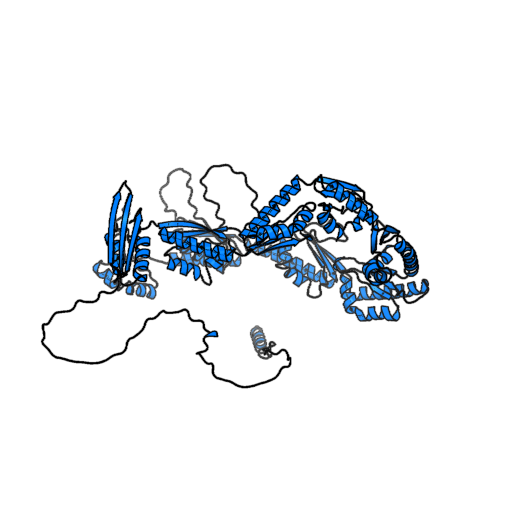C CA . PHE A 1 758 ? -30.930 7.775 59.166 1.00 79.75 758 PHE A CA 1
ATOM 5796 C C . PHE A 1 758 ? -31.393 6.327 58.991 1.00 79.75 758 PHE A C 1
ATOM 5798 O O . PHE A 1 758 ? -31.860 5.936 57.923 1.00 79.75 758 PHE A O 1
ATOM 5805 N N . GLY A 1 759 ? -31.271 5.514 60.043 1.00 68.31 759 GLY A N 1
ATOM 5806 C CA . GLY A 1 759 ? -31.764 4.137 60.032 1.00 68.31 759 GLY A CA 1
ATOM 5807 C C . GLY A 1 759 ? -33.293 4.096 59.980 1.00 68.31 759 GLY A C 1
ATOM 5808 O O . GLY A 1 759 ? -33.951 4.509 60.932 1.00 68.31 759 GLY A O 1
ATOM 5809 N N . GLY A 1 760 ? -33.862 3.601 58.880 1.00 55.28 760 GLY A N 1
ATOM 5810 C CA . GLY A 1 760 ? -35.303 3.370 58.748 1.00 55.28 760 GLY A CA 1
ATOM 5811 C C . GLY A 1 760 ? -35.808 2.220 59.631 1.00 55.28 760 GLY A C 1
ATOM 5812 O O . GLY A 1 760 ? -35.065 1.288 59.960 1.00 55.28 760 GLY A O 1
ATOM 5813 N N . GLU A 1 761 ? -37.098 2.259 59.974 1.00 46.50 761 GLU A N 1
ATOM 5814 C CA . GLU A 1 761 ? -37.805 1.288 60.831 1.00 46.50 761 GLU A CA 1
ATOM 5815 C C . GLU A 1 761 ? -37.996 -0.114 60.193 1.00 46.50 761 GLU A C 1
ATOM 5817 O O . GLU A 1 761 ? -38.733 -0.932 60.725 1.00 46.50 761 GLU A O 1
ATOM 5822 N N . ASP A 1 762 ? -37.274 -0.441 59.113 1.00 42.72 762 ASP A N 1
ATOM 5823 C CA . ASP A 1 762 ? -37.215 -1.781 58.491 1.00 42.72 762 ASP A CA 1
ATOM 5824 C C . ASP A 1 762 ? -35.882 -2.520 58.745 1.00 42.72 762 ASP A C 1
ATOM 5826 O O . ASP A 1 762 ? -35.569 -3.541 58.136 1.00 42.72 762 ASP A O 1
ATOM 5830 N N . SER A 1 763 ? -35.080 -2.054 59.704 1.00 42.41 763 SER A N 1
ATOM 5831 C CA . SER A 1 763 ? -33.823 -2.705 60.113 1.00 42.41 763 SER A CA 1
ATOM 5832 C C . SER A 1 763 ? -33.988 -3.738 61.246 1.00 42.41 763 SER A C 1
ATOM 5834 O O . SER A 1 763 ? -33.039 -4.037 61.968 1.00 42.41 763 SER A O 1
ATOM 5836 N N . ARG A 1 764 ? -35.175 -4.349 61.401 1.00 42.34 764 ARG A N 1
ATOM 5837 C CA . ARG A 1 764 ? -35.426 -5.474 62.336 1.00 42.34 764 ARG A CA 1
ATOM 5838 C C . ARG A 1 764 ? -35.514 -6.837 61.639 1.00 42.34 764 ARG A C 1
ATOM 5840 O O . ARG A 1 764 ? -36.389 -7.642 61.937 1.00 42.34 764 ARG A O 1
ATOM 5847 N N . GLY A 1 765 ? -34.582 -7.118 60.729 1.00 40.69 765 GLY A N 1
ATOM 5848 C CA . GLY A 1 765 ? -34.623 -8.352 59.941 1.00 40.69 765 GLY A CA 1
ATOM 5849 C C . GLY A 1 765 ? -33.296 -8.839 59.366 1.00 40.69 765 GLY A C 1
ATOM 5850 O O . GLY A 1 765 ? -33.292 -9.419 58.288 1.00 40.69 765 GLY A O 1
ATOM 5851 N N . ARG A 1 766 ? -32.161 -8.628 60.039 1.00 33.31 766 ARG A N 1
ATOM 5852 C CA . ARG A 1 766 ? -30.975 -9.478 59.839 1.00 33.31 766 ARG A CA 1
ATOM 5853 C C . ARG A 1 766 ? -30.170 -9.500 61.131 1.00 33.31 766 ARG A C 1
ATOM 5855 O O . ARG A 1 766 ? -29.487 -8.544 61.475 1.00 33.31 766 ARG A O 1
ATOM 5862 N N . GLY A 1 767 ? -30.381 -10.564 61.899 1.00 33.19 767 GLY A N 1
ATOM 5863 C CA . GLY A 1 767 ? -29.796 -10.733 63.217 1.00 33.19 767 GLY A CA 1
ATOM 5864 C C . GLY A 1 767 ? -28.275 -10.785 63.159 1.00 33.19 767 GLY A C 1
ATOM 5865 O O . GLY A 1 767 ? -27.699 -11.594 62.440 1.00 33.19 767 GLY A O 1
ATOM 5866 N N . GLN A 1 768 ? -27.646 -9.974 63.999 1.00 35.00 768 GLN A N 1
ATOM 5867 C CA . GLN A 1 768 ? -26.393 -10.344 64.633 1.00 35.00 768 GLN A CA 1
ATOM 5868 C C . GLN A 1 768 ? -26.625 -10.223 66.140 1.00 35.00 768 GLN A C 1
ATOM 5870 O O . GLN A 1 768 ? -26.378 -9.197 66.765 1.00 35.00 768 GLN A O 1
ATOM 5875 N N . ALA A 1 769 ? -27.226 -11.272 66.699 1.00 38.16 769 ALA A N 1
ATOM 5876 C CA . ALA A 1 769 ? -27.161 -11.536 68.124 1.00 38.16 769 ALA A CA 1
ATOM 5877 C C . ALA A 1 769 ? -25.908 -12.388 68.356 1.00 38.16 769 ALA A C 1
ATOM 5879 O O . ALA A 1 769 ? -25.800 -13.496 67.836 1.00 38.16 769 ALA A O 1
ATOM 5880 N N . GLY A 1 770 ? -24.961 -11.827 69.097 1.00 32.56 770 GLY A N 1
ATOM 5881 C CA . GLY A 1 770 ? -23.692 -12.441 69.472 1.00 32.56 770 GLY A CA 1
ATOM 5882 C C . GLY A 1 770 ? -22.910 -11.463 70.339 1.00 32.56 770 GLY A C 1
ATOM 5883 O O . GLY A 1 770 ? -21.970 -10.834 69.871 1.00 32.56 770 GLY A O 1
ATOM 5884 N N . ASN A 1 771 ? -23.416 -11.262 71.557 1.00 42.94 771 ASN A N 1
ATOM 5885 C CA . ASN A 1 771 ? -22.820 -10.493 72.649 1.00 42.94 771 ASN A CA 1
ATOM 5886 C C . ASN A 1 771 ? -21.584 -11.239 73.185 1.00 42.94 771 ASN A C 1
ATOM 5888 O O . ASN A 1 771 ? -21.701 -12.452 73.336 1.00 42.94 771 ASN A O 1
ATOM 5892 N N . LEU A 1 772 ? -20.536 -10.505 73.592 1.00 29.48 772 LEU A N 1
ATOM 5893 C CA . LEU A 1 772 ? -19.370 -10.974 74.375 1.00 29.48 772 LEU A CA 1
ATOM 5894 C C . LEU A 1 772 ? -18.471 -12.060 73.752 1.00 29.48 772 LEU A C 1
ATOM 5896 O O . LEU A 1 772 ? -18.958 -13.133 73.338 1.00 29.48 772 LEU A O 1
#